Protein AF-A0A7C1B8Q5-F1 (afdb_monomer_lite)

Secondary structure (DSSP, 8-state):
---------------------GGGG--BTTSSSPP-SSS-B-HHHHHHHTTSS-HHHHTTSHHHHTTGGGGS-TTSTT--TT---SSSTT-S-HHHHHHTT--TTSSS--HHHHHHHHGGGS-S-GGGTB-TTS-B--SSSHHHH------HHHHHB-S---HHHHHHHHHTT-HHHHHHHHTTSB-TTS-B-SSPPP--B-S--HHHHHHHH--B--TT----TT-TTTHHHHHHTSS--HHHHHHSS--BTTT-HHHHTT--HHHHB--TBTTB--B---SSS-S-TTTBSTTB--HHHHHSTT-GGGPPPP--TTS-GGGGGTB-HHHHH-S-BSS--EEEEE-TT-TTS--S--EEETTEEETTS-EETTEEE--TT-BPPEEEEE-SS--B-TTSPBPPS----TTSTT-EEEEEE--EEEEEE----TTS--SS---TTTTTT--S---BPPHHHHHHHHHTSTTSBS-TTS---B-TTS--HHHHHHHHHHHHHH-TT-EEEEEE--EE--S-PPPTTTSTTSSHHHHHSTT-HHHHSEEEEE--TTS-EEEEHHHHTT--HHHHHHHHHIIIIIHHHHHHHHHHHHHHHHHHHHHH--B---PPTT----EE-S-HHHHHHHHHHHHHHHHHHHHHHHHHH--HHHHHHHHSSHHHHHHHHHHHHHHHHHHHHHHHHHHTTTT---TTHHHHHHTGGGSSS--S-----SS-HHHHHHHHHHHHHHHHHHHHHHHHHH-SS--HHHHHHHHHHHHHHHHHHHHHHHIIIIIBTT-THHHHTSEE-HHHHHHH-TT----B--

Sequence (810 aa):
IGVIITSGLSKEEGETAAHIDITDYLLGMDGINPPSEDNPFSTKMTCTSSGCHNYEQIICAYHFQQGRSHYLPKNHPCYDENDWGMYSKWCALPNKFVSAGIDPSGETFDDYKYTKSCGICHPGAGPMELDLNGERHTEGGFADNNVVEASCMMCHQQFGYDHLARNKNIVAGRFKIANAAGMGFYDGDGNYTGTHTPFAIGPPTDSNCNNCHGGERYDQLTIVKETKNAYGFDVLFKKPKCDIYKRGFFWCYECDVHFKGGLKCIDCHSAFRGHQIAKGGITDCTQHESLDYAGFLNCSECHSNNNTFGAPVYDHDKFPSDHLEKISCQTCHIPYIEFAAFDYMDWSIGENKVGGAVVWKGGKMKPDEYALGGFSFQDIEGFKPTYAWFNGKSRMDEDGRPYLPGPCDRTDPGAKIMPFNTPVVAWWDVGYEEDSGDSVKITEENRTTTYYHGKPIPTEDIVSAANTIPNFTSDENGNGMFDIGDITDEKMSALTEKIREKYPHAVLREIPIYFSLSHNVSPAEEALGNSCTDCHAPGSHFFFGKTRVRIGEGADAFIPMYANLNYGLSEVNLHAIRETFVKPFFLWLTLIIIGASLIHFIAFGRKKVYVAEGERPTVIRHGGFQRFIHLLNIISFVMLTITGFSRMFAPNFFADWVFGGMDTMSNWHYIFGAVFTVSIVITFIMWVKDSTFKKEDWKWLKSLGGYLWKTDDIPSHKFNAGQKIYFWLTVIFGLIMIITGITMALMDNPWQFIHSTHAIVASVFVAMVLGHLYLSLIANEKTIRAIFIGTVYKSWAEKFHSLWRYEEKI

Foldseek 3Di:
DDDDPPPDDDPDDPPPPPFDFCVVVFFFPVLPDHADLVGATDPQSSCVVSVVDHQLLQCLALLNQQQLLCLEDPPRPSRDVFWQGCQALQALCQLQCLLLQARSHLPPGDLLSCQLPPVLQGQFHHSQAAHSHRDGPDDDPLHPSQGARGQPCLFFWPDQFDSQLLNLCSNVSVRSNSSSSRQVCAGSVGHGPRDGDDTGTHGGFQVSVCSNQPADDPPDDDPDVPPLPPDVVVVCPPDPHNNCVQFFDYFYLVLFPCSVLVDGPCNQQPCPGSNHRADALWLGGGGGPVSHVPSGDDPCNCQDPPVPSVHHNDPLPLFPPVQVQAAPPQCQQPQWFQAKTWAAAESAQGQPFAPDAWEQFALFIDPPFGGDSRIGIDDNNTDGFQKAWDQSDFDADPVRHGFFADGDASPDPNIHTFTWDWHKYKHKALFADPPPPDPDTGAPVCLAPGRHNGHTDRSVQLLVLQVVQPQQADDPPSPRRGDSVDDGSVSSVSSVVSSCVVRVRMDIHIYTGTTTDDHSGHPPVSTPSPAPCCQQAVCRCNFQNWDQRGTHPDDRDTDTSCVNNVHDPLLSVLSNCCRVPVLVCLVVLVVVLVVVLVVLCVVPNAPDFDFDVPFDQFFFLDDPVLLVLVVLLVVLLVLLLVLLNCVSVVPQVVCCVPQVGNVSSVVSNLVSLVSNLVSLVVNCVVCVVVLDDDPLLVQCVVCVVCSVHHDADRAAESDHNVRSVLNVLCSVLNVLLNVLVVQVVPDPDRRSSSVSSNSNSSSVNVSSVSNVCSCQPTRYPPNVCCNPVRTGTPSSCCRRHVPYDTDTRD

Radius of gyration: 37.29 Å; chains: 1; bounding box: 92×59×116 Å

Structure (mmCIF, N/CA/C/O backbone):
data_AF-A0A7C1B8Q5-F1
#
_entry.id   AF-A0A7C1B8Q5-F1
#
loop_
_atom_site.group_PDB
_atom_site.id
_atom_site.type_symbol
_atom_site.label_atom_id
_atom_site.label_alt_id
_atom_site.label_comp_id
_atom_site.label_asym_id
_atom_site.label_entity_id
_atom_site.label_seq_id
_atom_site.pdbx_PDB_ins_code
_atom_site.Cartn_x
_atom_site.Cartn_y
_atom_site.Cartn_z
_atom_site.occupancy
_atom_site.B_iso_or_equiv
_atom_site.auth_seq_id
_atom_site.auth_comp_id
_atom_site.auth_asym_id
_atom_site.auth_atom_id
_atom_site.pdbx_PDB_model_num
ATOM 1 N N . ILE A 1 1 ? -29.854 28.096 -22.302 1.00 33.22 1 ILE A N 1
ATOM 2 C CA . ILE A 1 1 ? -28.829 29.024 -22.839 1.00 33.22 1 ILE A CA 1
ATOM 3 C C . ILE A 1 1 ? -27.551 28.728 -22.075 1.00 33.22 1 ILE A C 1
ATOM 5 O O . ILE A 1 1 ? -27.533 28.926 -20.871 1.00 33.22 1 ILE A O 1
ATOM 9 N N . GLY A 1 2 ? -26.574 28.126 -22.747 1.00 24.58 2 GLY A N 1
ATOM 10 C CA . GLY A 1 2 ? -25.363 27.555 -22.153 1.00 24.58 2 GLY A CA 1
ATOM 11 C C . GLY A 1 2 ? -24.797 26.514 -23.112 1.00 24.58 2 GLY A C 1
ATOM 12 O O . GLY A 1 2 ? -25.050 25.327 -22.960 1.00 24.58 2 GLY A O 1
ATOM 13 N N . VAL A 1 3 ? -24.179 27.007 -24.184 1.00 23.03 3 VAL A N 1
ATOM 14 C CA . VAL A 1 3 ? -23.614 26.245 -25.302 1.00 23.03 3 VAL A CA 1
ATOM 15 C C . VAL A 1 3 ? -22.312 25.595 -24.834 1.00 23.03 3 VAL A C 1
ATOM 17 O O . VAL A 1 3 ? -21.351 26.303 -24.551 1.00 23.03 3 VAL A O 1
ATOM 20 N N . ILE A 1 4 ? -22.282 24.263 -24.750 1.00 25.50 4 ILE A N 1
ATOM 21 C CA . ILE A 1 4 ? -21.037 23.491 -24.691 1.00 25.50 4 ILE A CA 1
ATOM 22 C C . ILE A 1 4 ? -20.581 23.319 -26.137 1.00 25.50 4 ILE A C 1
ATOM 24 O O . ILE A 1 4 ? -21.262 22.692 -26.947 1.00 25.50 4 ILE A O 1
ATOM 28 N N . ILE A 1 5 ? -19.449 23.937 -26.459 1.00 24.47 5 ILE A N 1
ATOM 29 C CA . ILE A 1 5 ? -18.760 23.791 -27.736 1.00 24.47 5 ILE A CA 1
ATOM 30 C C . ILE A 1 5 ? -18.140 22.392 -27.741 1.00 24.47 5 ILE A C 1
ATOM 32 O O . ILE A 1 5 ? -17.035 22.180 -27.256 1.00 24.47 5 ILE A O 1
ATOM 36 N N . THR A 1 6 ? -18.879 21.418 -28.266 1.00 24.19 6 THR A N 1
ATOM 37 C CA . THR A 1 6 ? -18.307 20.179 -28.789 1.00 24.19 6 THR A CA 1
ATOM 38 C C . THR A 1 6 ? -17.631 20.529 -30.113 1.00 24.19 6 THR A C 1
ATOM 40 O O . THR A 1 6 ? -18.279 20.550 -31.160 1.00 24.19 6 THR A O 1
ATOM 43 N N . SER A 1 7 ? -16.346 20.882 -30.073 1.00 26.22 7 SER A N 1
ATOM 44 C CA . SER A 1 7 ? -15.525 20.941 -31.281 1.00 26.22 7 SER A CA 1
ATOM 45 C C . SER A 1 7 ? -15.367 19.517 -31.800 1.00 26.22 7 SER A C 1
ATOM 47 O O . SER A 1 7 ? -14.692 18.689 -31.187 1.00 26.22 7 SER A O 1
ATOM 49 N N . GLY A 1 8 ? -16.079 19.235 -32.887 1.00 28.80 8 GLY A N 1
ATOM 50 C CA . GLY A 1 8 ? -16.062 17.958 -33.568 1.00 28.80 8 GLY A CA 1
ATOM 51 C C . GLY A 1 8 ? -14.672 17.598 -34.071 1.00 28.80 8 GLY A C 1
ATOM 52 O O . GLY A 1 8 ? -14.029 18.378 -34.766 1.00 28.80 8 GLY A O 1
ATOM 53 N N . LEU A 1 9 ? -14.276 16.370 -33.764 1.00 25.95 9 LEU A N 1
ATOM 54 C CA . LEU A 1 9 ? -13.603 15.500 -34.712 1.00 25.95 9 LEU A CA 1
ATOM 55 C C . LEU A 1 9 ? -14.466 14.241 -34.791 1.00 25.95 9 LEU A C 1
ATOM 57 O O . LEU A 1 9 ? -14.907 13.696 -33.776 1.00 25.95 9 LEU A O 1
ATOM 61 N N . SER A 1 10 ? -14.853 13.921 -36.015 1.00 25.45 10 SER A N 1
ATOM 62 C CA . SER A 1 10 ? -15.883 12.968 -36.394 1.00 25.45 10 SER A CA 1
ATOM 63 C C . SER A 1 10 ? -15.584 11.551 -35.907 1.00 25.45 10 SER A C 1
ATOM 65 O O . SER A 1 10 ? -14.468 11.051 -35.986 1.00 25.45 10 SER A O 1
ATOM 67 N N . LYS A 1 11 ? -16.652 10.877 -35.469 1.00 29.06 11 LYS A N 1
ATOM 68 C CA . LYS A 1 11 ? -16.798 9.416 -35.490 1.00 29.06 11 LYS A CA 1
ATOM 69 C C . LYS A 1 11 ? -16.952 8.937 -36.943 1.00 29.06 11 LYS A C 1
ATOM 71 O O . LYS A 1 11 ? -17.995 8.397 -37.300 1.00 29.06 11 LYS A O 1
ATOM 76 N N . GLU A 1 12 ? -15.955 9.170 -37.785 1.00 26.98 12 GLU A N 1
ATOM 77 C CA . GLU A 1 12 ? -15.894 8.555 -39.111 1.00 26.98 12 GLU A CA 1
ATOM 78 C C . GLU A 1 12 ? -14.620 7.716 -39.218 1.00 26.98 12 GLU A C 1
ATOM 80 O O . GLU A 1 12 ? -13.537 8.170 -38.870 1.00 26.98 12 GLU A O 1
ATOM 85 N N . GLU A 1 13 ? -14.831 6.471 -39.653 1.00 30.67 13 GLU A N 1
ATOM 86 C CA . GLU A 1 13 ? -13.837 5.481 -40.083 1.00 30.67 13 GLU A CA 1
ATOM 87 C C . GLU A 1 13 ? -13.089 4.714 -38.984 1.00 30.67 13 GLU A C 1
ATOM 89 O O . GLU A 1 13 ? -11.871 4.721 -38.849 1.00 30.67 13 GLU A O 1
ATOM 94 N N . GLY A 1 14 ? -13.857 3.873 -38.287 1.00 28.84 14 GLY A N 1
ATOM 95 C CA . GLY A 1 14 ? -13.406 2.506 -38.036 1.00 28.84 14 GLY A CA 1
ATOM 96 C C . GLY A 1 14 ? -13.442 1.699 -39.338 1.00 28.84 14 GLY A C 1
ATOM 97 O O . GLY A 1 14 ? -14.304 0.840 -39.499 1.00 28.84 14 GLY A O 1
ATOM 98 N N . GLU A 1 15 ? -12.545 1.990 -40.280 1.00 30.81 15 GLU A N 1
ATOM 99 C CA . GLU A 1 15 ? -12.187 1.005 -41.294 1.00 30.81 15 GLU A CA 1
ATOM 100 C C . GLU A 1 15 ? -11.266 -0.010 -40.620 1.00 30.81 15 GLU A C 1
ATOM 102 O O . GLU A 1 15 ? -10.136 0.285 -40.232 1.00 30.81 15 GLU A O 1
ATOM 107 N N . THR A 1 16 ? -11.753 -1.239 -40.459 1.00 34.72 16 THR A N 1
ATOM 108 C CA . THR A 1 16 ? -10.867 -2.398 -40.395 1.00 34.72 16 THR A CA 1
ATOM 109 C C . THR A 1 16 ? -10.030 -2.374 -41.669 1.00 34.72 16 THR A C 1
ATOM 111 O O . THR A 1 16 ? -10.516 -2.803 -42.717 1.00 34.72 16 THR A O 1
ATOM 114 N N . ALA A 1 17 ? -8.813 -1.828 -41.598 1.00 36.72 17 ALA A N 1
ATOM 115 C CA . ALA A 1 17 ? -7.852 -1.922 -42.683 1.00 36.72 17 ALA A CA 1
ATOM 116 C C . ALA A 1 17 ? -7.771 -3.399 -43.081 1.00 36.72 17 ALA A C 1
ATOM 118 O O . ALA A 1 17 ? -7.445 -4.259 -42.255 1.00 36.72 17 ALA A O 1
ATOM 119 N N . ALA A 1 18 ? -8.168 -3.707 -44.317 1.00 36.97 18 ALA A N 1
ATOM 120 C CA . ALA A 1 18 ? -7.991 -5.035 -44.874 1.00 36.97 18 ALA A CA 1
ATOM 121 C C . ALA A 1 18 ? -6.526 -5.440 -44.657 1.00 36.97 18 ALA A C 1
ATOM 123 O O . ALA A 1 18 ? -5.630 -4.629 -44.887 1.00 36.97 18 ALA A O 1
ATOM 124 N N . HIS A 1 19 ? -6.274 -6.662 -44.180 1.00 47.06 19 HIS A N 1
ATOM 125 C CA . HIS A 1 19 ? -4.920 -7.211 -44.164 1.00 47.06 19 HIS A CA 1
ATOM 126 C C . HIS A 1 19 ? -4.373 -7.163 -45.594 1.00 47.06 19 HIS A C 1
ATOM 128 O O . HIS A 1 19 ? -4.768 -7.964 -46.439 1.00 47.06 19 HIS A O 1
ATOM 134 N N . ILE A 1 20 ? -3.501 -6.193 -45.867 1.00 51.34 20 ILE A N 1
ATOM 135 C CA . ILE A 1 20 ? -2.676 -6.188 -47.066 1.00 51.34 20 ILE A CA 1
ATOM 136 C C . ILE A 1 20 ? -1.555 -7.175 -46.768 1.00 51.34 20 ILE A C 1
ATOM 138 O O . ILE A 1 20 ? -0.732 -6.941 -45.882 1.00 51.34 20 ILE A O 1
ATOM 142 N N . ASP A 1 21 ? -1.556 -8.301 -47.472 1.00 59.56 21 ASP A N 1
ATOM 143 C CA . ASP A 1 21 ? -0.439 -9.232 -47.428 1.00 59.56 21 ASP A CA 1
ATOM 144 C C . ASP A 1 21 ? 0.738 -8.610 -48.194 1.00 59.56 21 ASP A C 1
ATOM 146 O O . ASP A 1 21 ? 0.839 -8.712 -49.414 1.00 59.56 21 ASP A O 1
ATOM 150 N N . ILE A 1 22 ? 1.587 -7.864 -47.480 1.00 65.25 22 ILE A N 1
ATOM 151 C CA . ILE A 1 22 ? 2.772 -7.215 -48.061 1.00 65.25 22 ILE A CA 1
ATOM 152 C C . ILE A 1 22 ? 3.968 -8.167 -48.185 1.00 65.25 22 ILE A C 1
ATOM 154 O O . ILE A 1 22 ? 5.056 -7.710 -48.529 1.00 65.25 22 ILE A O 1
ATOM 158 N N . THR A 1 23 ? 3.806 -9.466 -47.896 1.00 64.19 23 THR A N 1
ATOM 159 C CA . THR A 1 23 ? 4.893 -10.455 -48.031 1.00 64.19 23 THR A CA 1
ATOM 160 C C . THR A 1 23 ? 5.490 -10.456 -49.442 1.00 64.19 23 THR A C 1
ATOM 162 O O . THR A 1 23 ? 6.707 -10.548 -49.582 1.00 64.19 23 THR A O 1
ATOM 165 N N . ASP A 1 24 ? 4.663 -10.220 -50.464 1.00 65.94 24 ASP A N 1
ATOM 166 C CA . ASP A 1 24 ? 5.078 -10.112 -51.870 1.00 65.94 24 ASP A CA 1
ATOM 167 C C . ASP A 1 24 ? 5.574 -8.706 -52.280 1.00 65.94 24 ASP A C 1
ATOM 169 O O . ASP A 1 24 ? 6.038 -8.510 -53.404 1.00 65.94 24 ASP A O 1
ATOM 173 N N . TYR A 1 25 ? 5.489 -7.716 -51.385 1.00 76.44 25 TYR A N 1
ATOM 174 C CA . TYR A 1 25 ? 5.739 -6.292 -51.663 1.00 76.44 25 TYR A CA 1
ATOM 175 C C . TYR A 1 25 ? 6.827 -5.679 -50.774 1.00 76.44 25 TYR A C 1
ATOM 177 O O . TYR A 1 25 ? 6.888 -4.458 -50.609 1.00 76.44 25 TYR A O 1
ATOM 185 N N . LEU A 1 26 ? 7.692 -6.508 -50.185 1.00 85.75 26 LEU A N 1
ATOM 186 C CA . LEU A 1 26 ? 8.854 -6.019 -49.452 1.00 85.75 26 LEU A CA 1
ATOM 187 C C . LEU A 1 26 ? 9.780 -5.258 -50.401 1.00 85.75 26 LEU A C 1
ATOM 189 O O . LEU A 1 26 ? 10.101 -5.741 -51.486 1.00 85.75 26 LEU A O 1
ATOM 193 N N . LEU A 1 27 ? 10.242 -4.091 -49.965 1.00 87.56 27 LEU A N 1
ATOM 194 C CA . LEU A 1 27 ? 11.157 -3.245 -50.716 1.00 87.56 27 LEU A CA 1
ATOM 195 C C . LEU A 1 27 ? 12.477 -3.107 -49.967 1.00 87.56 27 LEU A C 1
ATOM 197 O O . LEU A 1 27 ? 12.526 -2.993 -48.736 1.00 87.56 27 LEU A O 1
ATOM 201 N N . GLY A 1 28 ? 13.563 -3.112 -50.731 1.00 86.75 28 GLY A N 1
ATOM 202 C CA . GLY A 1 28 ? 14.847 -2.682 -50.217 1.00 86.75 28 GLY A CA 1
ATOM 203 C C . GLY A 1 28 ? 14.938 -1.158 -50.100 1.00 86.75 28 GLY A C 1
ATOM 204 O O . GLY A 1 28 ? 13.993 -0.418 -50.380 1.00 86.75 28 GLY A O 1
ATOM 205 N N . MET A 1 29 ? 16.101 -0.685 -49.673 1.00 85.81 29 MET A N 1
ATOM 206 C CA . MET A 1 29 ? 16.425 0.734 -49.485 1.00 85.81 29 MET A CA 1
ATOM 207 C C . MET A 1 29 ? 16.238 1.598 -50.743 1.00 85.81 29 MET A C 1
ATOM 209 O O . MET A 1 29 ? 16.007 2.798 -50.619 1.00 85.81 29 MET A O 1
ATOM 213 N N . ASP A 1 30 ? 16.317 1.021 -51.945 1.00 84.81 30 ASP A N 1
ATOM 214 C CA . ASP A 1 30 ? 16.041 1.738 -53.199 1.00 84.81 30 ASP A CA 1
ATOM 215 C C . ASP A 1 30 ? 14.546 2.027 -53.442 1.00 84.81 30 ASP A C 1
ATOM 217 O O . ASP A 1 30 ? 14.209 2.840 -54.302 1.00 84.81 30 ASP A O 1
ATOM 221 N N . GLY A 1 31 ? 13.655 1.371 -52.690 1.00 84.00 31 GLY A N 1
ATOM 222 C CA . GLY A 1 31 ? 12.203 1.486 -52.799 1.00 84.00 31 GLY A CA 1
ATOM 223 C C . GLY A 1 31 ? 11.600 0.997 -54.112 1.00 84.00 31 GLY A C 1
ATOM 224 O O . GLY A 1 31 ? 10.441 1.298 -54.389 1.00 84.00 31 GLY A O 1
ATOM 225 N N . ILE A 1 32 ? 12.364 0.271 -54.926 1.00 84.44 32 ILE A N 1
ATOM 226 C CA . ILE A 1 32 ? 11.923 -0.216 -56.239 1.00 84.44 32 ILE A CA 1
ATOM 227 C C . ILE A 1 32 ? 12.047 -1.733 -56.305 1.00 84.44 32 ILE A C 1
ATOM 229 O O . ILE A 1 32 ? 11.140 -2.402 -56.799 1.00 84.44 32 ILE A O 1
ATOM 233 N N . ASN A 1 33 ? 13.163 -2.278 -55.821 1.00 87.06 33 ASN A N 1
ATOM 234 C CA . ASN A 1 33 ? 13.464 -3.696 -55.934 1.00 87.06 33 ASN A CA 1
ATOM 235 C C . ASN A 1 33 ? 13.234 -4.429 -54.603 1.00 87.06 33 ASN A C 1
ATOM 237 O O . ASN A 1 33 ? 13.355 -3.827 -53.529 1.00 87.06 33 ASN A O 1
ATOM 241 N N . PRO A 1 34 ? 12.957 -5.745 -54.650 1.00 87.25 34 PRO A N 1
ATOM 242 C CA . PRO A 1 34 ? 12.913 -6.576 -53.454 1.00 87.25 34 PRO A CA 1
ATOM 243 C C . PRO A 1 34 ? 14.237 -6.558 -52.667 1.00 87.25 34 PRO A C 1
ATOM 245 O O . PRO A 1 34 ? 15.300 -6.306 -53.253 1.00 87.25 34 PRO A O 1
ATOM 248 N N . PRO A 1 35 ? 14.205 -6.870 -51.356 1.00 88.44 35 PRO A N 1
ATOM 249 C CA . PRO A 1 35 ? 15.405 -6.956 -50.539 1.00 88.44 35 PRO A CA 1
ATOM 250 C C . PRO A 1 35 ? 16.414 -7.974 -51.084 1.00 88.44 35 PRO A C 1
ATOM 252 O O . PRO A 1 35 ? 16.072 -9.121 -51.371 1.00 88.44 35 PRO A O 1
ATOM 255 N N . SER A 1 36 ? 17.675 -7.567 -51.180 1.00 88.44 36 SER A N 1
ATOM 256 C CA . SER A 1 36 ? 18.810 -8.403 -51.592 1.00 88.44 36 SER A CA 1
ATOM 257 C C . SER A 1 36 ? 20.066 -8.042 -50.793 1.00 88.44 36 SER A C 1
ATOM 259 O O . SER A 1 36 ? 20.033 -7.104 -49.998 1.00 88.44 36 SER A O 1
ATOM 261 N N . GLU A 1 37 ? 21.166 -8.772 -50.995 1.00 89.19 37 GLU A N 1
ATOM 262 C CA . GLU A 1 37 ? 22.438 -8.544 -50.290 1.00 89.19 37 GLU A CA 1
ATOM 263 C C . GLU A 1 37 ? 22.914 -7.083 -50.378 1.00 89.19 37 GLU A C 1
ATOM 265 O O . GLU A 1 37 ? 23.249 -6.483 -49.355 1.00 89.19 37 GLU A O 1
ATOM 270 N N . ASP A 1 38 ? 22.847 -6.495 -51.577 1.00 87.69 38 ASP A N 1
ATOM 271 C CA . ASP A 1 38 ? 23.258 -5.111 -51.852 1.00 87.69 38 ASP A CA 1
ATOM 272 C C . ASP A 1 38 ? 22.131 -4.081 -51.631 1.00 87.69 38 ASP A C 1
ATOM 274 O O . ASP A 1 38 ? 22.380 -2.873 -51.567 1.00 87.69 38 ASP A O 1
ATOM 278 N N . ASN A 1 39 ? 20.885 -4.545 -51.483 1.00 88.25 39 ASN A N 1
ATOM 279 C CA . ASN A 1 39 ? 19.698 -3.716 -51.262 1.00 88.25 39 ASN A CA 1
ATOM 280 C C . ASN A 1 39 ? 18.915 -4.211 -50.031 1.00 88.25 39 ASN A C 1
ATOM 282 O O . ASN A 1 39 ? 17.877 -4.856 -50.193 1.00 88.25 39 ASN A O 1
ATOM 286 N N . PRO A 1 40 ? 19.393 -3.946 -48.798 1.00 89.12 40 PRO A N 1
ATOM 287 C CA . PRO A 1 40 ? 18.751 -4.437 -47.581 1.00 89.12 40 PRO A CA 1
ATOM 288 C C . PRO A 1 40 ? 17.310 -3.940 -47.444 1.00 89.12 40 PRO A C 1
ATOM 290 O O . PRO A 1 40 ? 16.976 -2.868 -47.943 1.00 89.12 40 PRO A O 1
ATOM 293 N N . PHE A 1 41 ? 16.477 -4.688 -46.719 1.00 89.94 41 PHE A N 1
ATOM 294 C CA . PHE A 1 41 ? 15.089 -4.314 -46.429 1.00 89.94 41 PHE A CA 1
ATOM 295 C C . PHE A 1 41 ? 14.977 -2.918 -45.788 1.00 89.94 41 PHE A C 1
ATOM 297 O O . PHE A 1 41 ? 15.685 -2.625 -44.823 1.00 89.94 41 PHE A O 1
ATOM 304 N N . SER A 1 42 ? 14.048 -2.097 -46.292 1.00 89.06 42 SER A N 1
ATOM 305 C CA . SER A 1 42 ? 13.676 -0.805 -45.701 1.00 89.06 42 SER A CA 1
ATOM 306 C C . SER A 1 42 ? 12.218 -0.828 -45.257 1.00 89.06 42 SER A C 1
ATOM 308 O O . SER A 1 42 ? 11.303 -1.019 -46.067 1.00 89.06 42 SER A O 1
ATOM 310 N N . THR A 1 43 ? 11.993 -0.577 -43.968 1.00 88.19 43 THR A N 1
ATOM 311 C CA . THR A 1 43 ? 10.646 -0.404 -43.422 1.00 88.19 43 THR A CA 1
ATOM 312 C C . THR A 1 43 ? 10.011 0.848 -44.007 1.00 88.19 43 THR A C 1
ATOM 314 O O . THR A 1 43 ? 8.845 0.818 -44.401 1.00 88.19 43 THR A O 1
ATOM 317 N N . LYS A 1 44 ? 10.780 1.940 -44.105 1.00 87.50 44 LYS A N 1
ATOM 318 C CA . LYS A 1 44 ? 10.297 3.216 -44.635 1.00 87.50 44 LYS A CA 1
ATOM 319 C C . LYS A 1 44 ? 9.746 3.053 -46.043 1.00 87.50 44 LYS A C 1
ATOM 321 O O . LYS A 1 44 ? 8.601 3.435 -46.297 1.00 87.50 44 LYS A O 1
ATOM 326 N N . MET A 1 45 ? 10.527 2.454 -46.941 1.00 87.62 45 MET A N 1
ATOM 327 C CA . MET A 1 45 ? 10.111 2.290 -48.333 1.00 87.62 45 MET A CA 1
ATOM 328 C C . MET A 1 45 ? 8.971 1.283 -48.459 1.00 87.62 45 MET A C 1
ATOM 330 O O . MET A 1 45 ? 7.981 1.577 -49.130 1.00 87.62 45 MET A O 1
ATOM 334 N N . THR A 1 46 ? 9.062 0.145 -47.765 1.00 85.25 46 THR A N 1
ATOM 335 C CA . THR A 1 46 ? 8.037 -0.906 -47.815 1.00 85.25 46 THR A CA 1
ATOM 336 C C . THR A 1 46 ? 6.687 -0.393 -47.325 1.00 85.25 46 THR A C 1
ATOM 338 O O . THR A 1 46 ? 5.700 -0.467 -48.053 1.00 85.25 46 THR A O 1
ATOM 341 N N . CYS A 1 47 ? 6.621 0.161 -46.113 1.00 80.69 47 CYS A N 1
ATOM 342 C CA . CYS A 1 47 ? 5.357 0.543 -45.483 1.00 80.69 47 CYS A CA 1
ATOM 343 C C . CYS A 1 47 ? 4.734 1.802 -46.102 1.00 80.69 47 CYS A C 1
ATOM 345 O O . CYS A 1 47 ? 3.509 1.921 -46.123 1.00 80.69 47 CYS A O 1
ATOM 347 N N . THR A 1 48 ? 5.552 2.716 -46.635 1.00 80.12 48 THR A N 1
ATOM 348 C CA . THR A 1 48 ? 5.049 3.912 -47.330 1.00 80.12 48 THR A CA 1
ATOM 349 C C . THR A 1 48 ? 4.515 3.564 -48.719 1.00 80.12 48 THR A C 1
ATOM 351 O O . THR A 1 48 ? 3.434 4.015 -49.090 1.00 80.12 48 THR A O 1
ATOM 354 N N . SER A 1 49 ? 5.234 2.736 -49.485 1.00 72.62 49 SER A N 1
ATOM 355 C CA . SER A 1 49 ? 4.889 2.442 -50.886 1.00 72.62 49 SER A CA 1
ATOM 356 C C . SER A 1 49 ? 3.746 1.436 -51.033 1.00 72.62 49 SER A C 1
ATOM 358 O O . SER A 1 49 ? 2.994 1.502 -52.001 1.00 72.62 49 SER A O 1
ATOM 360 N N . SER A 1 50 ? 3.584 0.524 -50.069 1.00 65.25 50 SER A N 1
ATOM 361 C CA . SER A 1 50 ? 2.473 -0.443 -50.030 1.00 65.25 50 SER A CA 1
ATOM 362 C C . SER A 1 50 ? 1.148 0.157 -49.543 1.00 65.25 50 SER A C 1
ATOM 364 O O . SER A 1 50 ? 0.116 -0.508 -49.602 1.00 65.25 50 SER A O 1
ATOM 366 N N . GLY A 1 51 ? 1.155 1.411 -49.073 1.00 65.31 51 GLY A N 1
ATOM 367 C CA . GLY A 1 51 ? -0.048 2.105 -48.616 1.00 65.31 51 GLY A CA 1
ATOM 368 C C . GLY A 1 51 ? -0.599 1.616 -47.274 1.00 65.31 51 GLY A C 1
ATOM 369 O O . GLY A 1 51 ? -1.752 1.905 -46.973 1.00 65.31 51 GLY A O 1
ATOM 370 N N . CYS A 1 52 ? 0.188 0.900 -46.458 1.00 67.88 52 CYS A N 1
ATOM 371 C CA . CYS A 1 52 ? -0.266 0.423 -45.146 1.00 67.88 52 CYS A CA 1
ATOM 372 C C . CYS A 1 52 ? -0.630 1.578 -44.197 1.00 67.88 52 CYS A C 1
ATOM 374 O O . CYS A 1 52 ? -1.691 1.555 -43.580 1.00 67.88 52 CYS A O 1
ATOM 376 N N . HIS A 1 53 ? 0.254 2.572 -44.062 1.00 76.00 53 HIS A N 1
ATOM 377 C CA . HIS A 1 53 ? 0.085 3.768 -43.220 1.00 76.00 53 HIS A CA 1
ATOM 378 C C . HIS A 1 53 ? 1.281 4.722 -43.399 1.00 76.00 53 HIS A C 1
ATOM 380 O O . HIS A 1 53 ? 2.371 4.296 -43.785 1.00 76.00 53 HIS A O 1
ATOM 386 N N . ASN A 1 54 ? 1.105 6.009 -43.085 1.00 81.50 54 ASN A N 1
ATOM 387 C CA . ASN A 1 54 ? 2.138 7.038 -43.246 1.00 81.50 54 ASN A CA 1
ATOM 388 C C . ASN A 1 54 ? 3.310 6.841 -42.258 1.00 81.50 54 ASN A C 1
ATOM 390 O O . ASN A 1 54 ? 3.160 7.111 -41.068 1.00 81.50 54 ASN A O 1
ATOM 394 N N . TYR A 1 55 ? 4.478 6.412 -42.759 1.00 85.56 55 TYR A N 1
ATOM 395 C CA . TYR A 1 55 ? 5.686 6.174 -41.953 1.00 85.56 55 TYR A CA 1
ATOM 396 C C . TYR A 1 55 ? 6.092 7.395 -41.118 1.00 85.56 55 TYR A C 1
ATOM 398 O O . TYR A 1 55 ? 6.361 7.258 -39.927 1.00 85.56 55 TYR A O 1
ATOM 406 N N . GLU A 1 56 ? 6.052 8.592 -41.708 1.00 83.62 56 GLU A N 1
ATOM 407 C CA . GLU A 1 56 ? 6.453 9.834 -41.034 1.00 83.62 56 GLU A CA 1
ATOM 408 C C . GLU A 1 56 ? 5.532 10.168 -39.852 1.00 83.62 56 GLU A C 1
ATOM 410 O O . GLU A 1 56 ? 5.981 10.723 -38.858 1.00 83.62 56 GLU A O 1
ATOM 415 N N . GLN A 1 57 ? 4.251 9.783 -39.905 1.00 82.38 57 GLN A N 1
ATOM 416 C CA . GLN A 1 57 ? 3.344 9.943 -38.760 1.00 82.38 57 GLN A CA 1
ATOM 417 C C . GLN A 1 57 ? 3.610 8.920 -37.652 1.00 82.38 57 GLN A C 1
ATOM 419 O O . GLN A 1 57 ? 3.451 9.236 -36.476 1.00 82.38 57 GLN A O 1
ATOM 424 N N . ILE A 1 58 ? 4.008 7.700 -38.013 1.00 84.62 58 ILE A N 1
ATOM 425 C CA . ILE A 1 58 ? 4.241 6.608 -37.057 1.00 84.62 58 ILE A CA 1
ATOM 426 C C . ILE A 1 58 ? 5.456 6.892 -36.197 1.00 84.62 58 ILE A C 1
ATOM 428 O O . ILE A 1 58 ? 5.404 6.743 -34.978 1.00 84.62 58 ILE A O 1
ATOM 432 N N . ILE A 1 59 ? 6.546 7.323 -36.829 1.00 86.50 59 ILE A N 1
ATOM 433 C CA . ILE A 1 59 ? 7.790 7.593 -36.116 1.00 86.50 59 ILE A CA 1
ATOM 434 C C . ILE A 1 59 ? 7.678 8.794 -35.179 1.00 86.50 59 ILE A C 1
ATOM 436 O O . ILE A 1 59 ? 8.557 8.960 -34.343 1.00 86.50 59 ILE A O 1
ATOM 440 N N . CYS A 1 60 ? 6.625 9.615 -35.279 1.00 83.75 60 CYS A N 1
ATOM 441 C CA . CYS A 1 60 ? 6.345 10.670 -34.306 1.00 83.75 60 CYS A CA 1
ATOM 442 C C . CYS A 1 60 ? 5.804 10.130 -32.975 1.00 83.75 60 CYS A C 1
ATOM 444 O O . CYS A 1 60 ? 5.747 10.879 -32.003 1.00 83.75 60 CYS A O 1
ATOM 446 N N . ALA A 1 61 ? 5.392 8.859 -32.899 1.00 81.62 61 ALA A N 1
ATOM 447 C CA . ALA A 1 61 ? 4.944 8.301 -31.635 1.00 81.62 61 ALA A CA 1
ATOM 448 C C . ALA A 1 61 ? 6.086 8.161 -30.628 1.00 81.62 61 ALA A C 1
ATOM 450 O O . ALA A 1 61 ? 7.241 7.904 -30.975 1.00 81.62 61 ALA A O 1
ATOM 451 N N . TYR A 1 62 ? 5.730 8.237 -29.351 1.00 78.62 62 TYR A N 1
ATOM 452 C CA . TYR A 1 62 ? 6.663 8.197 -28.243 1.00 78.62 62 TYR A CA 1
ATOM 453 C C . TYR A 1 62 ? 7.576 6.967 -28.276 1.00 78.62 62 TYR A C 1
ATOM 455 O O . TYR A 1 62 ? 8.762 7.078 -28.005 1.00 78.62 62 TYR A O 1
ATOM 463 N N . HIS A 1 63 ? 7.069 5.773 -28.601 1.00 80.94 63 HIS A N 1
ATOM 464 C CA . HIS A 1 63 ? 7.909 4.567 -28.578 1.00 80.94 63 HIS A CA 1
ATOM 465 C C . HIS A 1 63 ? 9.078 4.643 -29.579 1.00 80.94 63 HIS A C 1
ATOM 467 O O . HIS A 1 63 ? 10.082 3.951 -29.393 1.00 80.94 63 HIS A O 1
ATOM 473 N N . PHE A 1 64 ? 8.977 5.524 -30.580 1.00 84.88 64 PHE A N 1
ATOM 474 C CA . PHE A 1 64 ? 10.018 5.836 -31.556 1.00 84.88 64 PHE A CA 1
ATOM 475 C C . PHE A 1 64 ? 10.810 7.102 -31.180 1.00 84.88 64 PHE A C 1
ATOM 477 O O . PHE A 1 64 ? 12.035 7.056 -31.179 1.00 84.88 64 PHE A O 1
ATOM 484 N N . GLN A 1 65 ? 10.145 8.205 -30.807 1.00 81.62 65 GLN A N 1
ATOM 485 C CA . GLN A 1 65 ? 10.805 9.476 -30.444 1.00 81.62 65 GLN A CA 1
ATOM 486 C C . GLN A 1 65 ? 11.465 9.455 -29.067 1.00 81.62 65 GLN A C 1
ATOM 488 O O . GLN A 1 65 ? 12.537 10.013 -28.858 1.00 81.62 65 GLN A O 1
ATOM 493 N N . GLN A 1 66 ? 10.796 8.832 -28.108 1.00 75.81 66 GLN A N 1
ATOM 494 C CA . GLN A 1 66 ? 11.228 8.636 -26.733 1.00 75.81 66 GLN A CA 1
ATOM 495 C C . GLN A 1 66 ? 11.599 9.947 -26.002 1.00 75.81 66 GLN A C 1
ATOM 497 O O . GLN A 1 66 ? 12.463 9.955 -25.122 1.00 75.81 66 GLN A O 1
ATOM 502 N N . GLY A 1 67 ? 10.933 11.057 -26.342 1.00 76.31 67 GLY A N 1
ATOM 503 C CA . GLY A 1 67 ? 11.204 12.410 -25.829 1.00 76.31 67 GLY A CA 1
ATOM 504 C C . GLY A 1 67 ? 12.059 13.297 -26.746 1.00 76.31 67 GLY A C 1
ATOM 505 O O . GLY A 1 67 ? 12.197 14.490 -26.483 1.00 76.31 67 GLY A O 1
ATOM 506 N N . ARG A 1 68 ? 12.607 12.758 -27.847 1.00 78.94 68 ARG A N 1
ATOM 507 C CA . ARG A 1 68 ? 13.420 13.512 -28.824 1.00 78.94 68 ARG A CA 1
ATOM 508 C C . ARG A 1 68 ? 12.651 14.642 -29.512 1.00 78.94 68 ARG A C 1
ATOM 510 O O . ARG A 1 68 ? 13.230 15.682 -29.814 1.00 78.94 68 ARG A O 1
ATOM 517 N N . SER A 1 69 ? 11.358 14.443 -29.724 1.00 79.38 69 SER A N 1
ATOM 518 C CA . SER A 1 69 ? 10.382 15.399 -30.267 1.00 79.38 69 SER A CA 1
ATOM 519 C C . SER A 1 69 ? 10.475 16.805 -29.662 1.00 79.38 69 SER A C 1
ATOM 521 O O . SER A 1 69 ? 10.303 17.780 -30.390 1.00 79.38 69 SER A O 1
ATOM 523 N N . HIS A 1 70 ? 10.816 16.934 -28.375 1.00 77.25 70 HIS A N 1
ATOM 524 C CA . HIS A 1 70 ? 10.965 18.226 -27.698 1.00 77.25 70 HIS A CA 1
ATOM 525 C C . HIS A 1 70 ? 12.123 19.082 -28.245 1.00 77.25 70 HIS A C 1
ATOM 527 O O . HIS A 1 70 ? 12.062 20.312 -28.193 1.00 77.25 70 HIS A O 1
ATOM 533 N N . TYR A 1 71 ? 13.178 18.447 -28.763 1.00 77.69 71 TYR A N 1
ATOM 534 C CA . TYR A 1 71 ? 14.356 19.128 -29.315 1.00 77.69 71 TYR A CA 1
ATOM 535 C C . TYR A 1 71 ? 14.232 19.424 -30.807 1.00 77.69 71 TYR A C 1
ATOM 537 O O . TYR A 1 71 ? 15.046 20.169 -31.349 1.00 77.69 71 TYR A O 1
ATOM 545 N N . LEU A 1 72 ? 13.218 18.864 -31.468 1.00 80.62 72 LEU A N 1
ATOM 546 C CA . LEU A 1 72 ? 12.982 19.129 -32.878 1.00 80.62 72 LEU A CA 1
ATOM 547 C C . LEU A 1 72 ? 12.566 20.596 -33.085 1.00 80.62 72 LEU A C 1
ATOM 549 O O . LEU A 1 72 ? 11.993 21.225 -32.188 1.00 80.62 72 LEU A O 1
ATOM 553 N N . PRO A 1 73 ? 12.806 21.166 -34.277 1.00 84.75 73 PRO A N 1
ATOM 554 C CA . PRO A 1 73 ? 12.292 22.487 -34.617 1.00 84.75 73 PRO A CA 1
ATOM 555 C C . PRO A 1 73 ? 10.776 22.572 -34.385 1.00 84.75 73 PRO A C 1
ATOM 557 O O . PRO A 1 73 ? 10.046 21.657 -34.751 1.00 84.75 73 PRO A O 1
ATOM 560 N N . LYS A 1 74 ? 10.265 23.685 -33.834 1.00 86.12 74 LYS A N 1
ATOM 561 C CA . LYS A 1 74 ? 8.826 23.839 -33.502 1.00 86.12 74 LYS A CA 1
ATOM 562 C C . LYS A 1 74 ? 7.865 23.620 -34.678 1.00 86.12 74 LYS A C 1
ATOM 564 O O . LYS A 1 74 ? 6.678 23.394 -34.480 1.00 86.12 74 LYS A O 1
ATOM 569 N N . ASN A 1 75 ? 8.357 23.769 -35.903 1.00 86.00 75 ASN A N 1
ATOM 570 C CA . ASN A 1 75 ? 7.621 23.553 -37.147 1.00 86.00 75 ASN A CA 1
ATOM 571 C C . ASN A 1 75 ? 7.709 22.108 -37.672 1.00 86.00 75 ASN A C 1
ATOM 573 O O . ASN A 1 75 ? 7.104 21.809 -38.700 1.00 86.00 75 ASN A O 1
ATOM 577 N N . HIS A 1 76 ? 8.470 21.233 -37.015 1.00 85.44 76 HIS A N 1
ATOM 578 C CA . HIS A 1 76 ? 8.604 19.830 -37.376 1.00 85.44 76 HIS A CA 1
ATOM 579 C C . HIS A 1 76 ? 7.311 19.062 -37.033 1.00 85.44 76 HIS A C 1
ATOM 581 O O . HIS A 1 76 ? 6.747 19.279 -35.961 1.00 85.44 76 HIS A O 1
ATOM 587 N N . PRO A 1 77 ? 6.827 18.139 -37.889 1.00 80.31 77 PRO A N 1
ATOM 588 C CA . PRO A 1 77 ? 5.563 17.423 -37.668 1.00 80.31 77 PRO A CA 1
ATOM 589 C C . PRO A 1 77 ? 5.545 16.547 -36.408 1.00 80.31 77 PRO A C 1
ATOM 591 O O . PRO A 1 77 ? 4.482 16.342 -35.833 1.00 80.31 77 PRO A O 1
ATOM 594 N N . CYS A 1 78 ? 6.708 16.052 -35.976 1.00 81.44 78 CYS A N 1
ATOM 595 C CA . CYS A 1 78 ? 6.852 15.305 -34.723 1.00 81.44 78 CYS A CA 1
ATOM 596 C C . CYS A 1 78 ? 7.160 16.184 -33.500 1.00 81.44 78 CYS A C 1
ATOM 598 O O . CYS A 1 78 ? 7.439 15.626 -32.445 1.00 81.44 78 CYS A O 1
ATOM 600 N N . TYR A 1 79 ? 7.199 17.518 -33.624 1.00 84.19 79 TYR A N 1
ATOM 601 C CA . TYR A 1 79 ? 7.452 18.379 -32.469 1.00 84.19 79 TYR A CA 1
ATOM 602 C C . TYR A 1 79 ? 6.303 18.280 -31.469 1.00 84.19 79 TYR A C 1
ATOM 604 O O . TYR A 1 79 ? 5.143 18.504 -31.818 1.00 84.19 79 TYR A O 1
ATOM 612 N N . ASP A 1 80 ? 6.646 18.007 -30.217 1.00 76.88 80 ASP A N 1
ATOM 613 C CA . ASP A 1 80 ? 5.713 18.055 -29.104 1.00 76.88 80 ASP A CA 1
ATOM 614 C C . ASP A 1 80 ? 6.431 18.656 -27.893 1.00 76.88 80 ASP A C 1
ATOM 616 O O . ASP A 1 80 ? 7.356 18.076 -27.324 1.00 76.88 80 ASP A O 1
ATOM 620 N N . GLU A 1 81 ? 6.017 19.866 -27.510 1.00 71.88 81 GLU A N 1
ATOM 621 C CA . GLU A 1 81 ? 6.571 20.564 -26.346 1.00 71.88 81 GLU A CA 1
ATOM 622 C C . GLU A 1 81 ? 6.288 19.821 -25.035 1.00 71.88 81 GLU A C 1
ATOM 624 O O . GLU A 1 81 ? 7.023 19.989 -24.059 1.00 71.88 81 GLU A O 1
ATOM 629 N N . ASN A 1 82 ? 5.263 18.969 -25.052 1.00 63.44 82 ASN A N 1
ATOM 630 C CA . ASN A 1 82 ? 4.807 18.155 -23.947 1.00 63.44 82 ASN A CA 1
ATOM 631 C C . ASN A 1 82 ? 5.256 16.699 -24.090 1.00 63.44 82 ASN A C 1
ATOM 633 O O . ASN A 1 82 ? 4.737 15.870 -23.370 1.00 63.44 82 ASN A O 1
ATOM 637 N N . ASP A 1 83 ? 6.174 16.322 -24.979 1.00 66.31 83 ASP A N 1
ATOM 638 C CA . ASP A 1 83 ? 6.690 14.949 -24.984 1.00 66.31 83 ASP A CA 1
ATOM 639 C C . ASP A 1 83 ? 7.926 14.855 -24.078 1.00 66.31 83 ASP A C 1
ATOM 641 O O . ASP A 1 83 ? 9.032 15.290 -24.408 1.00 66.31 83 ASP A O 1
ATOM 645 N N . TRP A 1 84 ? 7.708 14.337 -22.869 1.00 67.25 84 TRP A N 1
ATOM 646 C CA . TRP A 1 84 ? 8.751 14.077 -21.880 1.00 67.25 84 TRP A CA 1
ATOM 647 C C . TRP A 1 84 ? 9.163 12.619 -21.963 1.00 67.25 84 TRP A C 1
ATOM 649 O O . TRP A 1 84 ? 8.338 11.736 -21.751 1.00 67.25 84 TRP A O 1
ATOM 659 N N . GLY A 1 85 ? 10.441 12.354 -22.213 1.00 64.25 85 GLY A N 1
ATOM 660 C CA . GLY A 1 85 ? 10.908 10.990 -22.409 1.00 64.25 85 GLY A CA 1
ATOM 661 C C . GLY A 1 85 ? 12.315 10.728 -21.911 1.00 64.25 85 GLY A C 1
ATOM 662 O O . GLY A 1 85 ? 12.958 11.577 -21.293 1.00 64.25 85 GLY A O 1
ATOM 663 N N . MET A 1 86 ? 12.787 9.514 -22.193 1.00 66.94 86 MET A N 1
ATOM 664 C CA . MET A 1 86 ? 14.120 9.053 -21.812 1.00 66.94 86 MET A CA 1
ATOM 665 C C . MET A 1 86 ? 15.244 9.904 -22.434 1.00 66.94 86 MET A C 1
ATOM 667 O O . MET A 1 86 ? 16.314 9.990 -21.835 1.00 66.94 86 MET A O 1
ATOM 671 N N . TYR A 1 87 ? 14.991 10.578 -23.566 1.00 68.44 87 TYR A N 1
ATOM 672 C CA . TYR A 1 87 ? 15.922 11.511 -24.225 1.00 68.44 87 TYR A CA 1
ATOM 673 C C . TYR A 1 87 ? 15.522 12.948 -23.956 1.00 68.44 87 TYR A C 1
ATOM 675 O O . TYR A 1 87 ? 14.869 13.578 -24.782 1.00 68.44 87 TYR A O 1
ATOM 683 N N . SER A 1 88 ? 15.863 13.449 -22.772 1.00 63.97 88 SER A N 1
ATOM 684 C CA . SER A 1 88 ? 15.799 14.873 -22.443 1.00 63.97 88 SER A CA 1
ATOM 685 C C . SER A 1 88 ? 16.302 15.131 -21.023 1.00 63.97 88 SER A C 1
ATOM 687 O O . SER A 1 88 ? 16.472 14.208 -20.218 1.00 63.97 88 SER A O 1
ATOM 689 N N . LYS A 1 89 ? 16.373 16.417 -20.654 1.00 64.88 89 LYS A N 1
ATOM 690 C CA . LYS A 1 89 ? 16.448 16.864 -19.251 1.00 64.88 89 LYS A CA 1
ATOM 691 C C . LYS A 1 89 ? 15.314 16.333 -18.345 1.00 64.88 89 LYS A C 1
ATOM 693 O O . LYS A 1 89 ? 15.380 16.523 -17.135 1.00 64.88 89 LYS A O 1
ATOM 698 N N . TRP A 1 90 ? 14.284 15.696 -18.914 1.00 66.25 90 TRP A N 1
ATOM 699 C CA . TRP A 1 90 ? 13.136 15.100 -18.224 1.00 66.25 90 TRP A CA 1
ATOM 700 C C . TRP A 1 90 ? 13.272 13.587 -17.977 1.00 66.25 90 TRP A C 1
ATOM 702 O O . TRP A 1 90 ? 12.317 12.933 -17.561 1.00 66.25 90 TRP A O 1
ATOM 712 N N . CYS A 1 91 ? 14.440 12.994 -18.228 1.00 72.06 91 CYS A N 1
ATOM 713 C CA . CYS A 1 91 ? 14.699 11.617 -17.823 1.00 72.06 91 CYS A CA 1
ATOM 714 C C . CYS A 1 91 ? 14.717 11.530 -16.286 1.00 72.06 91 CYS A C 1
ATOM 716 O O . CYS A 1 91 ? 15.543 12.187 -15.659 1.00 72.06 91 CYS A O 1
ATOM 718 N N . ALA A 1 92 ? 13.849 10.706 -15.678 1.00 69.19 92 ALA A N 1
ATOM 719 C CA . ALA A 1 92 ? 13.805 10.462 -14.225 1.00 69.19 92 ALA A CA 1
ATOM 720 C C . ALA A 1 92 ? 14.956 9.555 -13.724 1.00 69.19 92 ALA A C 1
ATOM 722 O O . ALA A 1 92 ? 15.129 9.393 -12.523 1.00 69.19 92 ALA A O 1
ATOM 723 N N . LEU A 1 93 ? 15.775 8.987 -14.619 1.00 74.62 93 LEU A N 1
ATOM 724 C CA . LEU A 1 93 ? 16.954 8.174 -14.282 1.00 74.62 93 LEU A CA 1
ATOM 725 C C . LEU A 1 93 ? 18.157 8.516 -15.194 1.00 74.62 93 LEU A C 1
ATOM 727 O O . LEU A 1 93 ? 18.678 7.636 -15.882 1.00 74.62 93 LEU A O 1
ATOM 731 N N . PRO A 1 94 ? 18.637 9.777 -15.221 1.00 69.56 94 PRO A N 1
ATOM 732 C CA . PRO A 1 94 ? 19.695 10.212 -16.139 1.00 69.56 94 PRO A CA 1
ATOM 733 C C . PRO A 1 94 ? 21.022 9.506 -15.852 1.00 69.56 94 PRO A C 1
ATOM 735 O O . PRO A 1 94 ? 21.818 9.273 -16.755 1.00 69.56 94 PRO A O 1
ATOM 738 N N . ASN A 1 95 ? 21.227 9.091 -14.602 1.00 72.88 95 ASN A N 1
ATOM 739 C CA . ASN A 1 95 ? 22.433 8.414 -14.132 1.00 72.88 95 ASN A CA 1
ATOM 740 C C . ASN A 1 95 ? 22.668 7.084 -14.857 1.00 72.88 95 ASN A C 1
ATOM 742 O O . ASN A 1 95 ? 23.813 6.676 -15.010 1.00 72.88 95 ASN A O 1
ATOM 746 N N . LYS A 1 96 ? 21.601 6.455 -15.367 1.00 73.12 96 LYS A N 1
ATOM 747 C CA . LYS A 1 96 ? 21.684 5.271 -16.225 1.00 73.12 96 LYS A CA 1
ATOM 748 C C . LYS A 1 96 ? 22.341 5.572 -17.576 1.00 73.12 96 LYS A C 1
ATOM 750 O O . LYS A 1 96 ? 23.128 4.799 -18.100 1.00 73.12 96 LYS A O 1
ATOM 755 N N . PHE A 1 97 ? 22.020 6.718 -18.166 1.00 72.38 97 PHE A N 1
ATOM 756 C CA . PHE A 1 97 ? 22.646 7.136 -19.418 1.00 72.38 97 PHE A CA 1
ATOM 757 C C . PHE A 1 97 ? 24.091 7.547 -19.171 1.00 72.38 97 PHE A C 1
ATOM 759 O O . PHE A 1 97 ? 24.986 7.133 -19.906 1.00 72.38 97 PHE A O 1
ATOM 766 N N . VAL A 1 98 ? 24.341 8.258 -18.072 1.00 72.62 98 VAL A N 1
ATOM 767 C CA . VAL A 1 98 ? 25.696 8.659 -17.688 1.00 72.62 98 VAL A CA 1
ATOM 768 C C . VAL A 1 98 ? 26.576 7.447 -17.378 1.00 72.62 98 VAL A C 1
ATOM 770 O O . VAL A 1 98 ? 27.744 7.451 -17.775 1.00 72.62 98 VAL A O 1
ATOM 773 N N . SER A 1 99 ? 26.029 6.379 -16.783 1.00 68.44 99 SER A N 1
ATOM 774 C CA . SER A 1 99 ? 26.726 5.100 -16.557 1.00 68.44 99 SER A CA 1
ATOM 775 C C . SER A 1 99 ? 27.060 4.347 -17.859 1.00 68.44 99 SER A C 1
ATOM 777 O O . SER A 1 99 ? 28.035 3.595 -17.919 1.00 68.44 99 SER A O 1
ATOM 779 N N . ALA A 1 100 ? 26.303 4.598 -18.931 1.00 67.31 100 ALA A N 1
ATOM 780 C CA . ALA A 1 100 ? 26.614 4.179 -20.300 1.00 67.31 100 ALA A CA 1
ATOM 781 C C . ALA A 1 100 ? 27.500 5.194 -21.063 1.00 67.31 100 ALA A C 1
ATOM 783 O O . ALA A 1 100 ? 27.895 4.950 -22.205 1.00 67.31 100 ALA A O 1
ATOM 784 N N . GLY A 1 101 ? 27.849 6.322 -20.433 1.00 70.00 101 GLY A N 1
ATOM 785 C CA . GLY A 1 101 ? 28.653 7.406 -20.997 1.00 70.00 101 GLY A CA 1
ATOM 786 C C . GLY A 1 101 ? 27.899 8.297 -21.990 1.00 70.00 101 GLY A C 1
ATOM 787 O O . GLY A 1 101 ? 28.523 8.858 -22.885 1.00 70.00 101 GLY A O 1
ATOM 788 N N . ILE A 1 102 ? 26.579 8.384 -21.875 1.00 73.31 102 ILE A N 1
ATOM 789 C CA . ILE A 1 102 ? 25.695 9.185 -22.726 1.00 73.31 102 ILE A CA 1
ATOM 790 C C . ILE A 1 102 ? 25.183 10.371 -21.900 1.00 73.31 102 ILE A C 1
ATOM 792 O O . ILE A 1 102 ? 24.746 10.181 -20.766 1.00 73.31 102 ILE A O 1
ATOM 796 N N . ASP A 1 103 ? 25.214 11.580 -22.463 1.00 74.00 103 ASP A N 1
ATOM 797 C CA . ASP A 1 103 ? 24.612 12.770 -21.852 1.00 74.00 103 ASP A CA 1
ATOM 798 C C . ASP A 1 103 ? 23.122 12.873 -22.229 1.00 74.00 103 ASP A C 1
ATOM 800 O O . ASP A 1 103 ? 22.817 13.208 -23.372 1.00 74.00 103 ASP A O 1
ATOM 804 N N . PRO A 1 104 ? 22.175 12.630 -21.305 1.00 65.81 104 PRO A N 1
ATOM 805 C CA . PRO A 1 104 ? 20.747 12.658 -21.613 1.00 65.81 104 PRO A CA 1
ATOM 806 C C . PRO A 1 104 ? 20.176 14.077 -21.799 1.00 65.81 104 PRO A C 1
ATOM 808 O O . PRO A 1 104 ? 19.013 14.205 -22.180 1.00 65.81 104 PRO A O 1
ATOM 811 N N . SER A 1 105 ? 20.947 15.144 -21.539 1.00 64.81 105 SER A N 1
ATOM 812 C CA . SER A 1 105 ? 20.480 16.538 -21.635 1.00 64.81 105 SER A CA 1
ATOM 813 C C . SER A 1 105 ? 20.206 17.005 -23.070 1.00 64.81 105 SER A C 1
ATOM 815 O O . SER A 1 105 ? 19.485 17.986 -23.269 1.00 64.81 105 SER A O 1
ATOM 817 N N . GLY A 1 106 ? 20.749 16.293 -24.061 1.00 65.31 106 GLY A N 1
ATOM 818 C CA . GLY A 1 106 ? 20.598 16.594 -25.482 1.00 65.31 106 GLY A CA 1
ATOM 819 C C . GLY A 1 106 ? 21.675 17.520 -26.057 1.00 65.31 106 GLY A C 1
ATOM 820 O O . GLY A 1 106 ? 21.824 17.550 -27.273 1.00 65.31 106 GLY A O 1
ATOM 821 N N . GLU A 1 107 ? 22.449 18.236 -25.233 1.00 66.00 107 GLU A N 1
ATOM 822 C CA . GLU A 1 107 ? 23.427 19.231 -25.713 1.00 66.00 107 GLU A CA 1
ATOM 823 C C . GLU A 1 107 ? 24.705 18.596 -26.279 1.00 66.00 107 GLU A C 1
ATOM 825 O O . GLU A 1 107 ? 25.259 19.087 -27.262 1.00 66.00 107 GLU A O 1
ATOM 830 N N . THR A 1 108 ? 25.156 17.485 -25.687 1.00 68.75 108 THR A N 1
ATOM 831 C CA . THR A 1 108 ? 26.335 16.720 -26.137 1.00 68.75 108 THR A CA 1
ATOM 832 C C . THR A 1 108 ? 25.998 15.264 -26.470 1.00 68.75 108 THR A C 1
ATOM 834 O O . THR A 1 108 ? 26.837 14.369 -26.365 1.00 68.75 108 THR A O 1
ATOM 837 N N . PHE A 1 109 ? 24.744 15.015 -26.860 1.00 74.19 109 PHE A N 1
ATOM 838 C CA . PHE A 1 109 ? 24.228 13.669 -27.094 1.00 74.19 109 PHE A CA 1
ATOM 839 C C . PHE A 1 109 ? 24.949 12.979 -28.262 1.00 74.19 109 PHE A C 1
ATOM 841 O O . PHE A 1 109 ? 24.913 13.446 -29.399 1.00 74.19 109 PHE A O 1
ATOM 848 N N . ASP A 1 110 ? 25.586 11.843 -27.977 1.00 79.06 110 ASP A N 1
ATOM 849 C CA . ASP A 1 110 ? 26.222 10.988 -28.979 1.00 79.06 110 ASP A CA 1
ATOM 850 C C . ASP A 1 110 ? 25.214 9.938 -29.467 1.00 79.06 110 ASP A C 1
ATOM 852 O O . ASP A 1 110 ? 25.051 8.873 -28.855 1.00 79.06 110 ASP A O 1
ATOM 856 N N . ASP A 1 111 ? 24.539 10.244 -30.581 1.00 80.06 111 ASP A N 1
ATOM 857 C CA . ASP A 1 111 ? 23.554 9.356 -31.206 1.00 80.06 111 ASP A CA 1
ATOM 858 C C . ASP A 1 111 ? 24.163 7.967 -31.517 1.00 80.06 111 ASP A C 1
ATOM 860 O O . ASP A 1 111 ? 23.477 6.945 -31.386 1.00 80.06 111 ASP A O 1
ATOM 864 N N . TYR A 1 112 ? 25.466 7.886 -31.845 1.00 80.88 112 TYR A N 1
ATOM 865 C CA . TYR A 1 112 ? 26.182 6.634 -32.148 1.00 80.88 112 TYR A CA 1
ATOM 866 C C . TYR A 1 112 ? 26.356 5.742 -30.945 1.00 80.88 112 TYR A C 1
ATOM 868 O O . TYR A 1 112 ? 25.958 4.568 -30.964 1.00 80.88 112 TYR A O 1
ATOM 876 N N . LYS A 1 113 ? 26.907 6.301 -29.876 1.00 79.06 113 LYS A N 1
ATOM 877 C CA . LYS A 1 113 ? 27.050 5.596 -28.606 1.00 79.06 113 LYS A CA 1
ATOM 878 C C . LYS A 1 113 ? 25.690 5.166 -28.070 1.00 79.06 113 LYS A C 1
ATOM 880 O O . LYS A 1 113 ? 25.553 4.036 -27.590 1.00 79.06 113 LYS A O 1
ATOM 885 N N . TYR A 1 114 ? 24.682 6.020 -28.228 1.00 80.06 114 TYR A N 1
ATOM 886 C CA . TYR A 1 114 ? 23.306 5.719 -27.881 1.00 80.06 114 TYR A CA 1
ATOM 887 C C . TYR A 1 114 ? 22.739 4.534 -28.672 1.00 80.06 114 TYR A C 1
ATOM 889 O O . TYR A 1 114 ? 22.309 3.545 -28.077 1.00 80.06 114 TYR A O 1
ATOM 897 N N . THR A 1 115 ? 22.782 4.581 -30.003 1.00 82.69 115 THR A N 1
ATOM 898 C CA . THR A 1 115 ? 22.213 3.530 -30.859 1.00 82.69 115 THR A CA 1
ATOM 899 C C . THR A 1 115 ? 22.864 2.182 -30.566 1.00 82.69 115 THR A C 1
ATOM 901 O O . THR A 1 115 ? 22.183 1.162 -30.471 1.00 82.69 115 THR A O 1
ATOM 904 N N . LYS A 1 116 ? 24.179 2.173 -30.334 1.00 79.44 116 LYS A N 1
ATOM 905 C CA . LYS A 1 116 ? 24.936 0.957 -30.036 1.00 79.44 116 LYS A CA 1
ATOM 906 C C . LYS A 1 116 ? 24.640 0.380 -28.643 1.00 79.44 116 LYS A C 1
ATOM 908 O O . LYS A 1 116 ? 24.623 -0.840 -28.493 1.00 79.44 116 LYS A O 1
ATOM 913 N N . SER A 1 117 ? 24.402 1.236 -27.644 1.00 72.94 117 SER A N 1
ATOM 914 C CA . SER A 1 117 ? 24.195 0.825 -26.242 1.00 72.94 117 SER A CA 1
ATOM 915 C C . SER A 1 117 ? 22.727 0.544 -25.916 1.00 72.94 117 SER A C 1
ATOM 917 O O . SER A 1 117 ? 22.403 -0.436 -25.253 1.00 72.94 117 SER A O 1
ATOM 919 N N . CYS A 1 118 ? 21.821 1.388 -26.403 1.00 75.81 118 CYS A N 1
ATOM 920 C CA . CYS A 1 118 ? 20.407 1.362 -26.049 1.00 75.81 118 CYS A CA 1
ATOM 921 C C . CYS A 1 118 ? 19.513 0.861 -27.195 1.00 75.81 118 CYS A C 1
ATOM 923 O O . CYS A 1 118 ? 18.438 0.324 -26.925 1.00 75.81 118 CYS A O 1
ATOM 925 N N . GLY A 1 119 ? 19.940 0.960 -28.462 1.00 79.19 119 GLY A N 1
ATOM 926 C CA . GLY A 1 119 ? 19.123 0.603 -29.638 1.00 79.19 119 GLY A CA 1
ATOM 927 C C . GLY A 1 119 ? 18.657 -0.860 -29.685 1.00 79.19 119 GLY A C 1
ATOM 928 O O . GLY A 1 119 ? 17.648 -1.183 -30.314 1.00 79.19 119 GLY A O 1
ATOM 929 N N . ILE A 1 120 ? 19.321 -1.747 -28.937 1.00 78.12 120 ILE A N 1
ATOM 930 C CA . ILE A 1 120 ? 18.907 -3.145 -28.727 1.00 78.12 120 ILE A CA 1
ATOM 931 C C . ILE A 1 120 ? 17.569 -3.293 -27.980 1.00 78.12 120 ILE A C 1
ATOM 933 O O . ILE A 1 120 ? 16.948 -4.353 -28.030 1.00 78.12 120 ILE A O 1
ATOM 937 N N . CYS A 1 121 ? 17.142 -2.244 -27.273 1.00 75.19 121 CYS A N 1
ATOM 938 C CA . CYS A 1 121 ? 15.941 -2.203 -26.444 1.00 75.19 121 CYS A CA 1
ATOM 939 C C . CYS A 1 121 ? 14.856 -1.271 -27.001 1.00 75.19 121 CYS A C 1
ATOM 941 O O . CYS A 1 121 ? 13.870 -1.009 -26.298 1.00 75.19 121 CYS A O 1
ATOM 943 N N . HIS A 1 122 ? 15.057 -0.752 -28.217 1.00 81.81 122 HIS A N 1
ATOM 944 C CA . HIS A 1 122 ? 14.225 0.270 -28.840 1.00 81.81 122 HIS A CA 1
ATOM 945 C C . HIS A 1 122 ? 13.865 -0.099 -30.290 1.00 81.81 122 HIS A C 1
ATOM 947 O O . HIS A 1 122 ? 14.663 -0.730 -30.992 1.00 81.81 122 HIS A O 1
ATOM 953 N N . PRO A 1 123 ? 12.666 0.292 -30.764 1.00 85.50 123 PRO A N 1
ATOM 954 C CA . PRO A 1 123 ? 12.137 -0.153 -32.050 1.00 85.50 123 PRO A CA 1
ATOM 955 C C . PRO A 1 123 ? 12.830 0.442 -33.280 1.00 85.50 123 PRO A C 1
ATOM 957 O O . PRO A 1 123 ? 12.530 -0.004 -34.378 1.00 85.50 123 PRO A O 1
ATOM 960 N N . GLY A 1 124 ? 13.765 1.381 -33.136 1.00 87.88 124 GLY A N 1
ATOM 961 C CA . GLY A 1 124 ? 14.324 2.171 -34.245 1.00 87.88 124 GLY A CA 1
ATOM 962 C C . GLY A 1 124 ? 13.659 3.548 -34.356 1.00 87.88 124 GLY A C 1
ATOM 963 O O . GLY A 1 124 ? 12.799 3.869 -33.535 1.00 87.88 124 GLY A O 1
ATOM 964 N N . ALA A 1 125 ? 14.055 4.336 -35.358 1.00 88.69 125 ALA A N 1
ATOM 965 C CA . ALA A 1 125 ? 13.676 5.743 -35.548 1.00 88.69 125 ALA A CA 1
ATOM 966 C C . ALA A 1 125 ? 14.131 6.684 -34.405 1.00 88.69 125 ALA A C 1
ATOM 968 O O . ALA A 1 125 ? 15.043 6.350 -33.644 1.00 88.69 125 ALA A O 1
ATOM 969 N N . GLY A 1 126 ? 13.563 7.896 -34.330 1.00 86.88 126 GLY A N 1
ATOM 970 C CA . GLY A 1 126 ? 13.944 8.920 -33.348 1.00 86.88 126 GLY A CA 1
ATOM 971 C C . GLY A 1 126 ? 15.457 9.196 -33.377 1.00 86.88 126 GLY A C 1
ATOM 972 O O . GLY A 1 126 ? 15.987 9.397 -34.468 1.00 86.88 126 GLY A O 1
ATOM 973 N N . PRO A 1 127 ? 16.177 9.143 -32.239 1.00 81.69 127 PRO A N 1
ATOM 974 C CA . PRO A 1 127 ? 17.631 9.374 -32.190 1.00 81.69 127 PRO A CA 1
ATOM 975 C C . PRO A 1 127 ? 18.483 8.322 -32.932 1.00 81.69 127 PRO A C 1
ATOM 977 O O . PRO A 1 127 ? 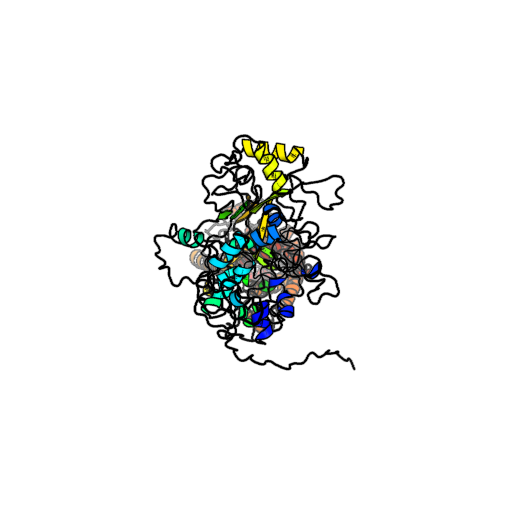19.690 8.484 -33.054 1.00 81.69 127 PRO A O 1
ATOM 980 N N . MET A 1 128 ? 17.892 7.223 -33.422 1.00 87.31 128 MET A N 1
ATOM 981 C CA . MET A 1 128 ? 18.600 6.224 -34.245 1.00 87.31 128 MET A CA 1
ATOM 982 C C . MET A 1 128 ? 18.476 6.491 -35.753 1.00 87.31 128 MET A C 1
ATOM 984 O O . MET A 1 128 ? 19.068 5.764 -36.556 1.00 87.31 128 MET A O 1
ATOM 988 N N . GLU A 1 129 ? 17.671 7.486 -36.143 1.00 85.12 129 GLU A N 1
ATOM 989 C CA . GLU A 1 129 ? 17.408 7.847 -37.541 1.00 85.12 129 GLU A CA 1
ATOM 990 C C . GLU A 1 129 ? 17.574 9.347 -37.823 1.00 85.12 129 GLU A C 1
ATOM 992 O O . G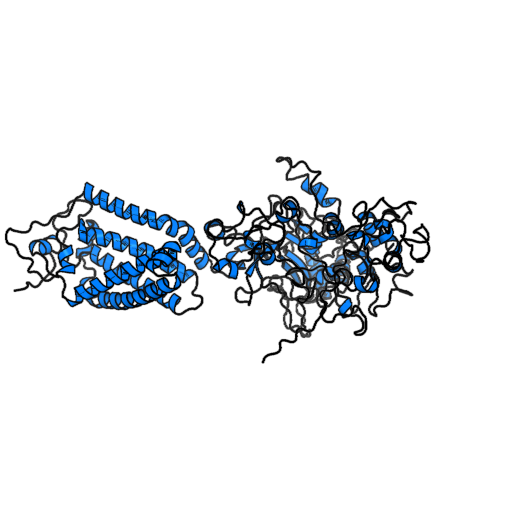LU A 1 129 ? 18.047 9.692 -38.908 1.00 85.12 129 GLU A O 1
ATOM 997 N N . LEU A 1 130 ? 17.219 10.215 -36.870 1.00 81.56 130 LEU A N 1
ATOM 998 C CA . LEU A 1 130 ? 17.169 11.670 -37.015 1.00 81.56 130 LEU A CA 1
ATOM 999 C C . LEU A 1 130 ? 18.147 12.380 -36.068 1.00 81.56 130 LEU A C 1
ATOM 1001 O O . LEU A 1 130 ? 18.205 12.089 -34.870 1.00 81.56 130 LEU A O 1
ATOM 1005 N N . ASP A 1 131 ? 18.832 13.393 -36.593 1.00 79.25 131 ASP A N 1
ATOM 1006 C CA . ASP A 1 131 ? 19.688 14.295 -35.827 1.00 79.25 131 ASP A CA 1
ATOM 1007 C C . ASP A 1 131 ? 18.877 15.325 -35.002 1.00 79.25 131 ASP A C 1
ATOM 1009 O O . ASP A 1 131 ? 17.648 15.254 -34.890 1.00 79.25 131 ASP A O 1
ATOM 1013 N N . LEU A 1 132 ? 19.564 16.276 -34.356 1.00 76.19 132 LEU A N 1
ATOM 1014 C CA . LEU A 1 132 ? 18.926 17.318 -33.534 1.00 76.19 132 LEU A CA 1
ATOM 1015 C C . LEU A 1 132 ? 18.061 18.292 -34.352 1.00 76.19 132 LEU A C 1
ATOM 1017 O O . LEU A 1 132 ? 17.164 18.923 -33.799 1.00 76.19 132 LEU A O 1
ATOM 1021 N N . ASN A 1 133 ? 18.302 18.408 -35.657 1.00 77.69 133 ASN A N 1
ATOM 1022 C CA . ASN A 1 133 ? 17.541 19.269 -36.559 1.00 77.69 133 ASN A CA 1
ATOM 1023 C C . ASN A 1 133 ? 16.314 18.552 -37.147 1.00 77.69 133 ASN A C 1
ATOM 1025 O O . ASN A 1 133 ? 15.519 19.176 -37.853 1.00 77.69 133 ASN A O 1
ATOM 1029 N N . GLY A 1 134 ? 16.138 17.260 -36.844 1.00 77.56 134 GLY A N 1
ATOM 1030 C CA . GLY A 1 134 ? 15.122 16.414 -37.464 1.00 77.56 134 GLY A CA 1
ATOM 1031 C C . GLY A 1 134 ? 15.497 15.978 -38.878 1.00 77.56 134 GLY A C 1
ATOM 1032 O O . GLY A 1 134 ? 14.639 15.496 -39.616 1.00 77.56 134 GLY A O 1
ATOM 1033 N N . GLU A 1 135 ? 16.759 16.143 -39.274 1.00 79.69 135 GLU A N 1
ATOM 1034 C CA . GLU A 1 135 ? 17.266 15.649 -40.544 1.00 79.69 135 GLU A CA 1
ATOM 1035 C C . GLU A 1 135 ? 17.748 14.210 -40.364 1.00 79.69 135 GLU A C 1
ATOM 1037 O O . GLU A 1 135 ? 18.346 13.843 -39.350 1.00 79.69 135 GLU A O 1
ATOM 1042 N N . ARG A 1 136 ? 17.477 13.354 -41.353 1.00 80.81 136 ARG A N 1
ATOM 1043 C CA . ARG A 1 136 ? 18.043 12.002 -41.351 1.00 80.81 136 ARG A CA 1
ATOM 1044 C C . ARG A 1 136 ? 19.562 12.126 -41.409 1.00 80.81 136 ARG A C 1
ATOM 1046 O O . ARG A 1 136 ? 20.073 12.963 -42.144 1.00 80.81 136 ARG A O 1
ATOM 1053 N N . HIS A 1 137 ? 20.294 11.274 -40.704 1.00 77.56 137 HIS A N 1
ATOM 1054 C CA . HIS A 1 137 ? 21.753 11.269 -40.825 1.00 77.56 137 HIS A CA 1
ATOM 1055 C C . HIS A 1 137 ? 22.156 10.964 -42.288 1.00 77.56 137 HIS A C 1
ATOM 1057 O O . HIS A 1 137 ? 21.884 9.862 -42.774 1.00 77.56 137 HIS A O 1
ATOM 1063 N N . THR A 1 138 ? 22.729 11.948 -43.005 1.00 59.16 138 THR A N 1
ATOM 1064 C CA . THR A 1 138 ? 23.026 11.833 -44.452 1.00 59.16 138 THR A CA 1
ATOM 1065 C C . THR A 1 138 ? 24.479 12.086 -44.874 1.00 59.16 138 THR A C 1
ATOM 1067 O O . THR A 1 138 ? 24.876 11.515 -45.889 1.00 59.16 138 THR A O 1
ATOM 1070 N N . GLU A 1 139 ? 25.283 12.888 -44.152 1.00 45.22 139 GLU A N 1
ATOM 1071 C CA . GLU A 1 139 ? 26.716 13.111 -44.456 1.00 45.22 139 GLU A CA 1
ATOM 1072 C C . GLU A 1 139 ? 27.540 13.472 -43.196 1.00 45.22 139 GLU A C 1
ATOM 1074 O O . GLU A 1 139 ? 27.191 14.383 -42.452 1.00 45.22 139 GLU A O 1
ATOM 1079 N N . GLY A 1 140 ? 28.653 12.762 -42.947 1.00 49.44 140 GLY A N 1
ATOM 1080 C CA . GLY A 1 140 ? 29.625 13.063 -41.875 1.00 49.44 140 GLY A CA 1
ATOM 1081 C C . GLY A 1 140 ? 29.308 12.533 -40.463 1.00 49.44 140 GLY A C 1
ATOM 1082 O O . GLY A 1 140 ? 30.191 12.552 -39.607 1.00 49.44 140 GLY A O 1
ATOM 1083 N N . GLY A 1 141 ? 28.100 12.011 -40.222 1.00 56.34 141 GLY A N 1
ATOM 1084 C CA . GLY A 1 141 ? 27.698 11.268 -39.012 1.00 56.34 141 GLY A CA 1
ATOM 1085 C C . GLY A 1 141 ? 27.460 9.781 -39.313 1.00 56.34 141 GLY A C 1
ATOM 1086 O O . GLY A 1 141 ? 27.285 9.430 -40.475 1.00 56.34 141 GLY A O 1
ATOM 1087 N N . PHE A 1 142 ? 27.510 8.899 -38.301 1.00 58.97 142 PHE A N 1
ATOM 1088 C CA . PHE A 1 142 ? 27.417 7.425 -38.442 1.00 58.97 142 PHE A CA 1
ATOM 1089 C C . PHE A 1 142 ? 28.020 6.877 -39.751 1.00 58.97 142 PHE A C 1
ATOM 1091 O O . PHE A 1 142 ? 27.358 6.164 -40.500 1.00 58.97 142 PHE A O 1
ATOM 1098 N N . ALA A 1 143 ? 29.263 7.290 -39.996 1.00 51.28 143 ALA A N 1
ATOM 1099 C CA . ALA A 1 143 ? 29.979 7.595 -41.243 1.00 51.28 143 ALA A CA 1
ATOM 1100 C C . ALA A 1 143 ? 29.659 6.958 -42.631 1.00 51.28 143 ALA A C 1
ATOM 1102 O O . ALA A 1 143 ? 30.348 7.332 -43.569 1.00 51.28 143 ALA A O 1
ATOM 1103 N N . ASP A 1 144 ? 28.647 6.106 -42.834 1.00 52.34 144 ASP A N 1
ATOM 1104 C CA . ASP A 1 144 ? 28.233 5.532 -44.136 1.00 52.34 144 ASP A CA 1
ATOM 1105 C C . ASP A 1 144 ? 26.689 5.365 -44.273 1.00 52.34 144 ASP A C 1
ATOM 1107 O O . ASP A 1 144 ? 26.199 4.387 -44.839 1.00 52.34 144 ASP A O 1
ATOM 1111 N N . ASN A 1 145 ? 25.872 6.295 -43.752 1.00 54.59 145 ASN A N 1
ATOM 1112 C CA . ASN A 1 145 ? 24.394 6.278 -43.882 1.00 54.59 145 ASN A CA 1
ATOM 1113 C C . ASN A 1 145 ? 23.707 4.985 -43.391 1.00 54.59 145 ASN A C 1
ATOM 1115 O O . ASN A 1 145 ? 22.722 4.503 -43.962 1.00 54.59 145 ASN A O 1
ATOM 1119 N N . ASN A 1 146 ? 24.209 4.454 -42.279 1.00 73.31 146 ASN A N 1
ATOM 1120 C CA . ASN A 1 146 ? 23.668 3.301 -41.573 1.00 73.31 146 ASN A CA 1
ATOM 1121 C C . ASN A 1 146 ? 22.814 3.787 -40.385 1.00 73.31 146 ASN A C 1
ATOM 1123 O O . ASN A 1 146 ? 23.313 3.883 -39.271 1.00 73.31 146 ASN A O 1
ATOM 1127 N N . VAL A 1 147 ? 21.535 4.092 -40.610 1.00 84.88 147 VAL A N 1
ATOM 1128 C CA . VAL A 1 147 ? 20.558 4.359 -39.532 1.00 84.88 147 VAL A CA 1
ATOM 1129 C C . VAL A 1 147 ? 19.754 3.105 -39.195 1.00 84.88 147 VAL A C 1
ATOM 1131 O O . VAL A 1 147 ? 19.670 2.185 -40.013 1.00 84.88 147 VAL A O 1
ATOM 1134 N N . VAL A 1 148 ? 19.130 3.071 -38.015 1.00 89.38 148 VAL A N 1
ATOM 1135 C CA . VAL A 1 148 ? 18.131 2.045 -37.676 1.00 89.38 148 VAL A CA 1
ATOM 1136 C C . VAL A 1 148 ? 16.740 2.644 -37.876 1.00 89.38 148 VAL A C 1
ATOM 1138 O O . VAL A 1 148 ? 16.228 3.341 -37.002 1.00 89.38 148 VAL A O 1
ATOM 1141 N N . GLU A 1 149 ? 16.117 2.352 -39.022 1.00 90.06 149 GLU A N 1
ATOM 1142 C CA . GLU A 1 149 ? 14.711 2.703 -39.283 1.00 90.06 149 GLU A CA 1
ATOM 1143 C C . GLU A 1 149 ? 13.780 2.096 -38.219 1.00 90.06 149 GLU A C 1
ATOM 1145 O O . GLU A 1 149 ? 14.134 1.117 -37.552 1.00 90.06 149 GLU A O 1
ATOM 1150 N N . ALA A 1 150 ? 12.558 2.614 -38.083 1.00 90.31 150 ALA A N 1
ATOM 1151 C CA . ALA A 1 150 ? 11.532 1.964 -37.275 1.00 90.31 150 ALA A CA 1
ATOM 1152 C C . ALA A 1 150 ? 11.331 0.509 -37.733 1.00 90.31 150 ALA A C 1
ATOM 1154 O O . ALA A 1 150 ? 11.151 0.222 -38.914 1.00 90.31 150 ALA A O 1
ATOM 1155 N N . SER A 1 151 ? 11.347 -0.434 -36.798 1.00 89.69 151 SER A N 1
ATOM 1156 C CA . SER A 1 151 ? 11.105 -1.849 -37.058 1.00 89.69 151 SER A CA 1
ATOM 1157 C C . SER A 1 151 ? 9.634 -2.175 -36.828 1.00 89.69 151 SER A C 1
ATOM 1159 O O . SER A 1 151 ? 9.254 -2.718 -35.790 1.00 89.69 151 SER A O 1
ATOM 1161 N N . CYS A 1 152 ? 8.778 -1.857 -37.804 1.00 87.31 152 CYS A N 1
ATOM 1162 C CA . CYS A 1 152 ? 7.356 -2.220 -37.748 1.00 87.31 152 CYS A CA 1
ATOM 1163 C C . CYS A 1 152 ? 7.174 -3.740 -37.597 1.00 87.31 152 CYS A C 1
ATOM 1165 O O . CYS A 1 152 ? 6.317 -4.202 -36.842 1.00 87.31 152 CYS A O 1
ATOM 1167 N N . MET A 1 153 ? 8.029 -4.528 -38.254 1.00 85.75 153 MET A N 1
ATOM 1168 C CA . MET A 1 153 ? 7.962 -5.989 -38.217 1.00 85.75 153 MET A CA 1
ATOM 1169 C C . MET A 1 153 ? 8.260 -6.556 -36.830 1.00 85.75 153 MET A C 1
ATOM 1171 O O . MET A 1 153 ? 7.699 -7.584 -36.480 1.00 85.75 153 MET A O 1
ATOM 1175 N N . MET A 1 154 ? 9.000 -5.853 -35.971 1.00 86.44 154 MET A N 1
ATOM 1176 C CA . MET A 1 154 ? 9.169 -6.276 -34.577 1.00 86.44 154 MET A CA 1
ATOM 1177 C C . MET A 1 154 ? 7.830 -6.434 -33.835 1.00 86.44 154 MET A C 1
ATOM 1179 O O . MET A 1 154 ? 7.688 -7.326 -32.992 1.00 86.44 154 MET A O 1
ATOM 1183 N N . CYS A 1 155 ? 6.852 -5.589 -34.180 1.00 84.81 155 CYS A N 1
ATOM 1184 C CA . CYS A 1 155 ? 5.510 -5.585 -33.606 1.00 84.81 155 CYS A CA 1
ATOM 1185 C C . CYS A 1 155 ? 4.504 -6.390 -34.435 1.00 84.81 155 CYS A C 1
ATOM 1187 O O . CYS A 1 155 ? 3.623 -7.020 -33.862 1.00 84.81 155 CYS A O 1
ATOM 1189 N N . HIS A 1 156 ? 4.618 -6.370 -35.763 1.00 84.12 156 HIS A N 1
ATOM 1190 C CA . HIS A 1 156 ? 3.585 -6.898 -36.657 1.00 84.12 156 HIS A CA 1
ATOM 1191 C C . HIS A 1 156 ? 3.869 -8.298 -37.211 1.00 84.12 156 HIS A C 1
ATOM 1193 O O . HIS A 1 156 ? 2.932 -8.993 -37.614 1.00 84.12 156 HIS A O 1
ATOM 1199 N N . GLN A 1 157 ? 5.128 -8.745 -37.203 1.00 85.62 157 GLN A N 1
ATOM 1200 C CA . GLN A 1 157 ? 5.508 -10.082 -37.648 1.00 85.62 157 GLN A CA 1
ATOM 1201 C C . GLN A 1 157 ? 5.022 -11.129 -36.641 1.00 85.62 157 GLN A C 1
ATOM 1203 O O . GLN A 1 157 ? 5.543 -11.238 -35.534 1.00 85.62 157 GLN A O 1
ATOM 1208 N N . GLN A 1 158 ? 4.028 -11.923 -37.029 1.00 83.69 158 GLN A N 1
ATOM 1209 C CA . GLN A 1 158 ? 3.352 -12.867 -36.135 1.00 83.69 158 GLN A CA 1
ATOM 1210 C C . GLN A 1 158 ? 4.257 -14.025 -35.684 1.00 83.69 158 GLN A C 1
ATOM 1212 O O . GLN A 1 158 ? 4.033 -14.604 -34.624 1.00 83.69 158 GLN A O 1
ATOM 1217 N N . PHE A 1 159 ? 5.273 -14.379 -36.475 1.00 80.62 159 PHE A N 1
ATOM 1218 C CA . PHE A 1 159 ? 6.232 -15.437 -36.157 1.00 80.62 159 PHE A CA 1
ATOM 1219 C C . PHE A 1 159 ? 7.560 -15.239 -36.897 1.00 80.62 159 PHE A C 1
ATOM 1221 O O . PHE A 1 159 ? 7.615 -14.616 -37.956 1.00 80.62 159 PHE A O 1
ATOM 1228 N N . GLY A 1 160 ? 8.640 -15.788 -36.334 1.00 78.88 160 GLY A N 1
ATOM 1229 C CA . GLY A 1 160 ? 9.941 -15.877 -37.005 1.00 78.88 160 GLY A CA 1
ATOM 1230 C C . GLY A 1 160 ? 10.821 -14.623 -36.957 1.00 78.88 160 GLY A C 1
ATOM 1231 O O . GLY A 1 160 ? 11.847 -14.616 -37.632 1.00 78.88 160 GLY A O 1
ATOM 1232 N N . TYR A 1 161 ? 10.458 -13.590 -36.188 1.00 86.06 161 TYR A N 1
ATOM 1233 C CA . TYR A 1 161 ? 11.305 -12.403 -36.016 1.00 86.06 161 TYR A CA 1
ATOM 1234 C C . TYR A 1 161 ? 12.503 -12.719 -35.104 1.00 86.06 161 TYR A C 1
ATOM 1236 O O . TYR A 1 161 ? 12.324 -13.107 -33.947 1.00 86.06 161 TYR A O 1
ATOM 1244 N N . ASP A 1 162 ? 13.724 -12.541 -35.605 1.00 86.12 162 ASP A N 1
ATOM 1245 C CA . ASP A 1 162 ? 14.971 -12.805 -34.887 1.00 86.12 162 ASP A CA 1
ATOM 1246 C C . ASP A 1 162 ? 15.524 -11.533 -34.223 1.00 86.12 162 ASP A C 1
ATOM 1248 O O . ASP A 1 162 ? 16.403 -10.826 -34.727 1.00 86.12 162 ASP A O 1
ATOM 1252 N N . HIS A 1 163 ? 15.017 -11.247 -33.024 1.00 82.19 163 HIS A N 1
ATOM 1253 C CA . HIS A 1 163 ? 15.475 -10.108 -32.227 1.00 82.19 163 HIS A CA 1
ATOM 1254 C C . HIS A 1 163 ? 16.971 -10.189 -31.862 1.00 82.19 163 HIS A C 1
ATOM 1256 O O . HIS A 1 163 ? 17.635 -9.160 -31.730 1.00 82.19 163 HIS A O 1
ATOM 1262 N N . LEU A 1 164 ? 17.530 -11.398 -31.719 1.00 80.62 164 LEU A N 1
ATOM 1263 C CA . LEU A 1 164 ? 18.939 -11.573 -31.372 1.00 80.62 164 LEU A CA 1
ATOM 1264 C C . LEU A 1 164 ? 19.841 -11.218 -32.558 1.00 80.62 164 LEU A C 1
ATOM 1266 O O . LEU A 1 164 ? 20.838 -10.519 -32.366 1.00 80.62 164 LEU A O 1
ATOM 1270 N N . ALA A 1 165 ? 19.486 -11.654 -33.770 1.00 85.06 165 ALA A N 1
ATOM 1271 C CA . ALA A 1 165 ? 20.200 -11.283 -34.987 1.00 85.06 165 ALA A CA 1
ATOM 1272 C C . ALA A 1 165 ? 20.169 -9.766 -35.210 1.00 85.06 165 ALA A C 1
ATOM 1274 O O . ALA A 1 165 ? 21.224 -9.166 -35.433 1.00 85.06 165 ALA A O 1
ATOM 1275 N N . ARG A 1 166 ? 19.007 -9.114 -35.047 1.00 88.19 166 ARG A N 1
ATOM 1276 C CA . ARG A 1 166 ? 18.915 -7.642 -35.075 1.00 88.19 166 ARG A CA 1
ATOM 1277 C C . ARG A 1 166 ? 19.874 -6.997 -34.076 1.00 88.19 166 ARG A C 1
ATOM 1279 O O . ARG A 1 166 ? 20.669 -6.136 -34.448 1.00 88.19 166 ARG A O 1
ATOM 1286 N N . ASN A 1 167 ? 19.827 -7.424 -32.817 1.00 85.44 167 ASN A N 1
ATOM 1287 C CA . ASN A 1 167 ? 20.603 -6.798 -31.749 1.00 85.44 167 ASN A CA 1
ATOM 1288 C C . ASN A 1 167 ? 22.111 -6.979 -31.923 1.00 85.44 167 ASN A C 1
ATOM 1290 O O . ASN A 1 167 ? 22.860 -6.027 -31.715 1.00 85.44 167 ASN A O 1
ATOM 1294 N N . LYS A 1 168 ? 22.567 -8.158 -32.362 1.00 85.19 168 LYS A N 1
ATOM 1295 C CA . LYS A 1 168 ? 23.982 -8.380 -32.696 1.00 85.19 168 LYS A CA 1
ATOM 1296 C C . LYS A 1 168 ? 24.460 -7.425 -33.790 1.00 85.19 168 LYS A C 1
ATOM 1298 O O . LYS A 1 168 ? 25.554 -6.880 -33.684 1.00 85.19 168 LYS A O 1
ATOM 1303 N N . ASN A 1 169 ? 23.631 -7.175 -34.803 1.00 86.81 169 ASN A N 1
ATOM 1304 C CA . ASN A 1 169 ? 23.952 -6.225 -35.865 1.00 86.81 169 ASN A CA 1
ATOM 1305 C C . ASN A 1 169 ? 23.996 -4.770 -35.366 1.00 86.81 169 ASN A C 1
ATOM 1307 O O . ASN A 1 169 ? 24.918 -4.047 -35.733 1.00 86.81 169 ASN A O 1
ATOM 1311 N N . ILE A 1 170 ? 23.093 -4.360 -34.468 1.00 86.06 170 ILE A N 1
ATOM 1312 C CA . ILE A 1 170 ? 23.149 -3.035 -33.817 1.00 86.06 170 ILE A CA 1
ATOM 1313 C C . ILE A 1 170 ? 24.444 -2.876 -33.010 1.00 86.06 170 ILE A C 1
ATOM 1315 O O . ILE A 1 170 ? 25.180 -1.910 -33.203 1.00 86.06 170 ILE A O 1
ATOM 1319 N N . VAL A 1 171 ? 24.778 -3.845 -32.155 1.00 82.94 171 VAL A N 1
ATOM 1320 C CA . VAL A 1 171 ? 26.004 -3.799 -31.337 1.00 82.94 171 VAL A CA 1
ATOM 1321 C C . VAL A 1 171 ? 27.262 -3.844 -32.208 1.00 82.94 171 VAL A C 1
ATOM 1323 O O . VAL A 1 171 ? 28.280 -3.260 -31.851 1.00 82.94 171 VAL A O 1
ATOM 1326 N N . ALA A 1 172 ? 27.211 -4.477 -33.379 1.00 84.44 172 ALA A N 1
ATOM 1327 C CA . ALA A 1 172 ? 28.310 -4.471 -34.340 1.00 84.44 172 ALA A CA 1
ATOM 1328 C C . ALA A 1 172 ? 28.423 -3.165 -35.158 1.00 84.44 172 ALA A C 1
ATOM 1330 O O . ALA A 1 172 ? 29.353 -3.038 -35.949 1.00 84.44 172 ALA A O 1
ATOM 1331 N N . GLY A 1 173 ? 27.507 -2.201 -34.997 1.00 83.44 173 GLY A N 1
ATOM 1332 C CA . GLY A 1 173 ? 27.464 -0.970 -35.802 1.00 83.44 173 GLY A CA 1
ATOM 1333 C C . GLY A 1 173 ? 26.890 -1.159 -37.214 1.00 83.44 173 GLY A C 1
ATOM 1334 O O . GLY A 1 173 ? 26.973 -0.267 -38.057 1.00 83.44 173 GLY A O 1
ATOM 1335 N N . ARG A 1 174 ? 26.289 -2.321 -37.498 1.00 86.94 174 ARG A N 1
ATOM 1336 C CA . ARG A 1 174 ? 25.694 -2.687 -38.793 1.00 86.94 174 ARG A CA 1
ATOM 1337 C C . ARG A 1 174 ? 24.226 -2.257 -38.858 1.00 86.94 174 ARG A C 1
ATOM 1339 O O . ARG A 1 174 ? 23.325 -3.074 -39.040 1.00 86.94 174 ARG A O 1
ATOM 1346 N N . PHE A 1 175 ? 23.975 -0.963 -38.672 1.00 88.19 175 PHE A N 1
ATOM 1347 C CA . PHE A 1 175 ? 22.624 -0.438 -38.437 1.00 88.19 175 PHE A CA 1
ATOM 1348 C C . PHE A 1 175 ? 21.668 -0.605 -39.631 1.00 88.19 175 PHE A C 1
ATOM 1350 O O . PHE A 1 175 ? 20.532 -1.030 -39.433 1.00 88.19 175 PHE A O 1
ATOM 1357 N N . LYS A 1 176 ? 22.133 -0.393 -40.873 1.00 86.44 176 LYS A N 1
ATOM 1358 C CA . LYS A 1 176 ? 21.303 -0.498 -42.095 1.00 86.44 176 LYS A CA 1
ATOM 1359 C C . LYS A 1 176 ? 20.690 -1.876 -42.313 1.00 86.44 176 LYS A C 1
ATOM 1361 O O . LYS A 1 176 ? 19.593 -1.975 -42.849 1.00 86.44 176 LYS A O 1
ATOM 1366 N N . ILE A 1 177 ? 21.385 -2.937 -41.904 1.00 90.00 177 ILE A N 1
ATOM 1367 C CA . ILE A 1 177 ? 20.893 -4.314 -42.045 1.00 90.00 177 ILE A CA 1
ATOM 1368 C C . ILE A 1 177 ? 20.193 -4.819 -40.782 1.00 90.00 177 ILE A C 1
ATOM 1370 O O . ILE A 1 177 ? 19.686 -5.933 -40.784 1.00 90.00 177 ILE A O 1
ATOM 1374 N N . ALA A 1 178 ? 20.136 -4.037 -39.699 1.00 90.44 178 ALA A N 1
ATOM 1375 C CA . ALA A 1 178 ? 19.643 -4.513 -38.408 1.00 90.44 178 ALA A CA 1
ATOM 1376 C C . ALA A 1 178 ? 18.185 -5.000 -38.474 1.00 90.44 178 ALA A C 1
ATOM 1378 O O . ALA A 1 178 ? 17.871 -6.088 -37.990 1.00 90.44 178 ALA A O 1
ATOM 1379 N N . ASN A 1 179 ? 17.295 -4.235 -39.112 1.00 90.69 179 ASN A N 1
ATOM 1380 C CA . ASN A 1 179 ? 15.894 -4.639 -39.269 1.00 90.69 179 ASN A CA 1
ATOM 1381 C C . ASN A 1 179 ? 15.745 -5.814 -40.247 1.00 90.69 179 ASN A C 1
ATOM 1383 O O . ASN A 1 179 ? 14.963 -6.726 -39.990 1.00 90.69 179 ASN A O 1
ATOM 1387 N N . ALA A 1 180 ? 16.550 -5.840 -41.314 1.00 91.19 180 ALA A N 1
ATOM 1388 C CA . ALA A 1 180 ? 16.594 -6.952 -42.260 1.00 91.19 180 ALA A CA 1
ATOM 1389 C C . ALA A 1 180 ? 17.057 -8.260 -41.586 1.00 91.19 180 ALA A C 1
ATOM 1391 O O . ALA A 1 180 ? 16.481 -9.318 -41.832 1.00 91.19 180 ALA A O 1
ATOM 1392 N N . ALA A 1 181 ? 18.041 -8.182 -40.685 1.00 91.31 181 ALA A N 1
ATOM 1393 C CA . ALA A 1 181 ? 18.485 -9.295 -39.850 1.00 91.31 181 ALA A CA 1
ATOM 1394 C C . ALA A 1 181 ? 17.370 -9.780 -38.915 1.00 91.31 181 ALA A C 1
ATOM 1396 O O . ALA A 1 181 ? 17.159 -10.979 -38.776 1.00 91.31 181 ALA A O 1
ATOM 1397 N N . GLY A 1 182 ? 16.592 -8.853 -38.342 1.00 89.44 182 GLY A N 1
ATOM 1398 C CA . GLY A 1 182 ? 15.394 -9.180 -37.564 1.00 89.44 182 GLY A CA 1
ATOM 1399 C C . GLY A 1 182 ? 14.352 -9.978 -38.351 1.00 89.44 182 GLY A C 1
ATOM 1400 O O . GLY A 1 182 ? 13.715 -10.873 -37.809 1.00 89.44 182 GLY A O 1
ATOM 1401 N N . MET A 1 183 ? 14.220 -9.716 -39.649 1.00 88.94 183 MET A N 1
ATOM 1402 C CA . MET A 1 183 ? 13.350 -10.481 -40.550 1.00 88.94 183 MET A CA 1
ATOM 1403 C C . MET A 1 183 ? 14.009 -11.758 -41.101 1.00 88.94 183 MET A C 1
ATOM 1405 O O . MET A 1 183 ? 13.390 -12.494 -41.864 1.00 88.94 183 MET A O 1
ATOM 1409 N N . GLY A 1 184 ? 15.263 -12.035 -40.741 1.00 88.56 184 GLY A N 1
ATOM 1410 C CA . GLY A 1 184 ? 15.995 -13.227 -41.162 1.00 88.56 184 GLY A CA 1
ATOM 1411 C C . GLY A 1 184 ? 16.713 -13.127 -42.508 1.00 88.56 184 GLY A C 1
ATOM 1412 O O . GLY A 1 184 ? 17.265 -14.132 -42.939 1.00 88.56 184 GLY A O 1
ATOM 1413 N N . PHE A 1 185 ? 16.753 -11.957 -43.163 1.00 90.12 185 PHE A N 1
ATOM 1414 C CA . PHE A 1 185 ? 17.554 -11.745 -44.386 1.00 90.12 185 PHE A CA 1
ATOM 1415 C C . PHE A 1 185 ? 19.066 -11.764 -44.124 1.00 90.12 185 PHE A C 1
ATOM 1417 O O . PHE A 1 185 ? 19.853 -11.980 -45.043 1.00 90.12 185 PHE A O 1
ATOM 1424 N N . TYR A 1 186 ? 19.470 -11.511 -42.879 1.00 92.44 186 TYR A N 1
ATOM 1425 C CA . TYR A 1 186 ? 20.857 -11.563 -42.433 1.00 92.44 186 TYR A CA 1
ATOM 1426 C C . TYR A 1 186 ? 20.940 -12.319 -41.111 1.00 92.44 186 TYR A C 1
ATOM 1428 O O . TYR A 1 186 ? 20.017 -12.257 -40.297 1.00 92.44 186 TYR A O 1
ATOM 1436 N N . ASP A 1 187 ? 22.055 -13.004 -40.880 1.00 90.25 187 ASP A N 1
ATOM 1437 C CA . ASP A 1 187 ? 22.345 -13.613 -39.586 1.00 90.25 187 ASP A CA 1
ATOM 1438 C C . ASP A 1 187 ? 22.897 -12.583 -38.576 1.00 90.25 187 ASP A C 1
ATOM 1440 O O . ASP A 1 187 ? 23.092 -11.396 -38.863 1.00 90.25 187 ASP A O 1
ATOM 1444 N N . GLY A 1 188 ? 23.157 -13.037 -37.348 1.00 85.19 188 GLY A N 1
ATOM 1445 C CA . GLY A 1 188 ? 23.738 -12.192 -36.303 1.00 85.19 188 GLY A CA 1
ATOM 1446 C C . GLY A 1 188 ? 25.172 -11.728 -36.581 1.00 85.19 188 GLY A C 1
ATOM 1447 O O . GLY A 1 188 ? 25.616 -10.760 -35.964 1.00 85.19 188 GLY A O 1
ATOM 1448 N N . ASP A 1 189 ? 25.880 -12.380 -37.500 1.00 90.38 189 ASP A N 1
ATOM 1449 C CA . ASP A 1 189 ? 27.249 -12.045 -37.890 1.00 90.38 189 ASP A CA 1
ATOM 1450 C C . ASP A 1 189 ? 27.286 -11.082 -39.091 1.00 90.38 189 ASP A C 1
ATOM 1452 O O . ASP A 1 189 ? 28.340 -10.524 -39.396 1.00 90.38 189 ASP A O 1
ATOM 1456 N N . GLY A 1 190 ? 26.119 -10.780 -39.670 1.00 88.12 190 GLY A N 1
ATOM 1457 C CA . GLY A 1 190 ? 25.925 -9.828 -40.758 1.00 88.12 190 GLY A CA 1
ATOM 1458 C C . GLY A 1 190 ? 25.996 -10.457 -42.149 1.00 88.12 190 GLY A C 1
ATOM 1459 O O . GLY A 1 190 ? 26.067 -9.715 -43.126 1.00 88.12 190 GLY A O 1
ATOM 1460 N N . ASN A 1 191 ? 25.977 -11.789 -42.263 1.00 92.69 191 ASN A N 1
ATOM 1461 C CA . ASN A 1 191 ? 25.995 -12.475 -43.555 1.00 92.69 191 ASN A CA 1
ATOM 1462 C C . ASN A 1 191 ? 24.580 -12.567 -44.131 1.00 92.69 191 ASN A C 1
ATOM 1464 O O . ASN A 1 191 ? 23.636 -12.897 -43.410 1.00 92.69 191 ASN A O 1
ATOM 1468 N N . TYR A 1 192 ? 24.438 -12.312 -45.433 1.00 91.31 192 TYR A N 1
ATOM 1469 C CA . TYR A 1 192 ? 23.163 -12.454 -46.132 1.00 91.31 192 TYR A CA 1
ATOM 1470 C C . TYR A 1 192 ? 22.770 -13.932 -46.248 1.00 91.31 192 TYR A C 1
ATOM 1472 O O . TYR A 1 192 ? 23.558 -14.775 -46.677 1.00 91.31 192 TYR A O 1
ATOM 1480 N N . THR A 1 193 ? 21.540 -14.257 -45.863 1.00 87.06 193 THR A N 1
ATOM 1481 C CA . THR A 1 193 ? 21.042 -15.642 -45.782 1.00 87.06 193 THR A CA 1
ATOM 1482 C C . THR A 1 193 ? 20.333 -16.098 -47.061 1.00 87.06 193 THR A C 1
ATOM 1484 O O . THR A 1 193 ? 19.952 -17.263 -47.171 1.00 87.06 193 THR A O 1
ATOM 1487 N N . GLY A 1 194 ? 20.131 -15.203 -48.036 1.00 76.75 194 GLY A N 1
ATOM 1488 C CA . GLY A 1 194 ? 19.451 -15.495 -49.304 1.00 76.75 194 GLY A CA 1
ATOM 1489 C C . GLY A 1 194 ? 17.921 -15.508 -49.239 1.00 76.75 194 GLY A C 1
ATOM 1490 O O . GLY A 1 194 ? 17.270 -15.367 -50.271 1.00 76.75 194 GLY A O 1
ATOM 1491 N N . THR A 1 195 ? 17.332 -15.660 -48.050 1.00 73.69 195 THR A N 1
ATOM 1492 C CA . THR A 1 195 ? 15.876 -15.725 -47.836 1.00 73.69 195 THR A CA 1
ATOM 1493 C C . THR A 1 195 ? 15.521 -15.180 -46.457 1.00 73.69 195 THR A C 1
ATOM 1495 O O . THR A 1 195 ? 16.288 -15.370 -45.521 1.00 73.69 195 THR A O 1
ATOM 1498 N N . HIS A 1 196 ? 14.355 -14.554 -46.304 1.00 78.69 196 HIS A N 1
ATOM 1499 C CA . HIS A 1 196 ? 13.834 -14.188 -44.984 1.00 78.69 196 HIS A CA 1
ATOM 1500 C C . HIS A 1 196 ? 13.143 -15.375 -44.303 1.00 78.69 196 HIS A C 1
ATOM 1502 O O . HIS A 1 196 ? 12.769 -16.355 -44.955 1.00 78.69 196 HIS A O 1
ATOM 1508 N N . THR A 1 197 ? 12.924 -15.290 -42.990 1.00 74.44 197 THR A N 1
ATOM 1509 C CA . THR A 1 197 ? 12.095 -16.284 -42.299 1.00 74.44 197 THR A CA 1
ATOM 1510 C C . THR A 1 197 ? 10.656 -16.194 -42.811 1.00 74.44 197 THR A C 1
ATOM 1512 O O . THR A 1 197 ? 10.159 -15.088 -43.025 1.00 74.44 197 THR A O 1
ATOM 1515 N N . PRO A 1 198 ? 9.946 -17.315 -43.036 1.00 72.56 198 PRO A N 1
ATOM 1516 C CA . PRO A 1 198 ? 8.522 -17.257 -43.339 1.00 72.56 198 PRO A CA 1
ATOM 1517 C C . PRO A 1 198 ? 7.790 -16.492 -42.238 1.00 72.56 198 PRO A C 1
ATOM 1519 O O . PRO A 1 198 ? 7.999 -16.769 -41.055 1.00 72.56 198 PRO A O 1
ATOM 1522 N N . PHE A 1 199 ? 6.937 -15.548 -42.625 1.00 74.00 199 PHE A N 1
ATOM 1523 C CA . PHE A 1 199 ? 6.199 -14.720 -41.685 1.00 74.00 199 PHE A CA 1
ATOM 1524 C C . PHE A 1 199 ? 4.784 -14.420 -42.173 1.00 74.00 199 PHE A C 1
ATOM 1526 O O . PHE A 1 199 ? 4.500 -14.466 -43.365 1.00 74.00 199 PHE A O 1
ATOM 1533 N N . ALA A 1 200 ? 3.909 -14.078 -41.230 1.00 78.25 200 ALA A N 1
ATOM 1534 C CA . ALA A 1 200 ? 2.643 -13.408 -41.496 1.00 78.25 200 ALA A CA 1
ATOM 1535 C C . ALA A 1 200 ? 2.636 -12.060 -40.778 1.00 78.25 200 ALA A C 1
ATOM 1537 O O . ALA A 1 200 ? 3.302 -11.890 -39.753 1.00 78.25 200 ALA A O 1
ATOM 1538 N N . ILE A 1 201 ? 1.869 -11.115 -41.308 1.00 78.56 201 ILE A N 1
ATOM 1539 C CA . ILE A 1 201 ? 1.701 -9.786 -40.725 1.00 78.56 201 ILE A CA 1
ATOM 1540 C C . ILE A 1 201 ? 0.332 -9.722 -40.069 1.00 78.56 201 ILE A C 1
ATOM 1542 O O . ILE A 1 201 ? -0.657 -10.166 -40.642 1.00 78.56 201 ILE A O 1
ATOM 1546 N N . GLY A 1 202 ? 0.289 -9.182 -38.858 1.00 78.94 202 GLY A N 1
ATOM 1547 C CA . GLY A 1 202 ? -0.935 -9.065 -38.082 1.00 78.94 202 GLY A CA 1
ATOM 1548 C C . GLY A 1 202 ? -0.847 -7.980 -37.011 1.00 78.94 202 GLY A C 1
ATOM 1549 O O . GLY A 1 202 ? 0.165 -7.279 -36.915 1.00 78.94 202 GLY A O 1
ATOM 1550 N N . PRO A 1 203 ? -1.906 -7.803 -36.203 1.00 78.69 203 PRO A N 1
ATOM 1551 C CA . PRO A 1 203 ? -1.852 -6.911 -35.050 1.00 78.69 203 PRO A CA 1
ATOM 1552 C C . PRO A 1 203 ? -0.797 -7.394 -34.037 1.00 78.69 203 PRO A C 1
ATOM 1554 O O . PRO A 1 203 ? -0.527 -8.600 -33.975 1.00 78.69 203 PRO A O 1
ATOM 1557 N N . PRO A 1 204 ? -0.223 -6.494 -33.216 1.00 82.00 204 PRO A N 1
ATOM 1558 C CA . PRO A 1 204 ? 0.751 -6.885 -32.207 1.00 82.00 204 PRO A CA 1
ATOM 1559 C C . PRO A 1 204 ? 0.227 -7.969 -31.265 1.00 82.00 204 PRO A C 1
ATOM 1561 O O . PRO A 1 204 ? -0.912 -7.926 -30.794 1.00 82.00 204 PRO A O 1
ATOM 1564 N N . THR A 1 205 ? 1.078 -8.953 -30.988 1.00 79.75 205 THR A N 1
ATOM 1565 C CA . THR A 1 205 ? 0.819 -10.012 -30.008 1.00 79.75 205 THR A CA 1
ATOM 1566 C C . THR A 1 205 ? 1.698 -9.827 -28.774 1.00 79.75 205 THR A C 1
ATOM 1568 O O . THR A 1 205 ? 2.709 -9.128 -28.820 1.00 79.75 205 THR A O 1
ATOM 1571 N N . ASP A 1 206 ? 1.386 -10.521 -27.681 1.00 74.88 206 ASP A N 1
ATOM 1572 C CA . ASP A 1 206 ? 2.247 -10.502 -26.488 1.00 74.88 206 ASP A CA 1
ATOM 1573 C C . ASP A 1 206 ? 3.664 -10.991 -26.795 1.00 74.88 206 ASP A C 1
ATOM 1575 O O . ASP A 1 206 ? 4.642 -10.475 -26.259 1.00 74.88 206 ASP A O 1
ATOM 1579 N N . SER A 1 207 ? 3.784 -11.964 -27.707 1.00 75.69 207 SER A N 1
ATOM 1580 C CA . SER A 1 207 ? 5.084 -12.453 -28.166 1.00 75.69 207 SER A CA 1
ATOM 1581 C C . SER A 1 207 ? 5.889 -11.347 -28.844 1.00 75.69 207 SER A C 1
ATOM 1583 O O . SER A 1 207 ? 7.108 -11.316 -28.700 1.00 75.69 207 SER A O 1
ATOM 1585 N N . ASN A 1 208 ? 5.226 -10.434 -29.557 1.00 80.69 208 ASN A N 1
ATOM 1586 C CA . ASN A 1 208 ? 5.886 -9.285 -30.164 1.00 80.69 208 ASN A CA 1
ATOM 1587 C C . ASN A 1 208 ? 6.344 -8.281 -29.107 1.00 80.69 208 ASN A C 1
ATOM 1589 O O . ASN A 1 208 ? 7.497 -7.855 -29.131 1.00 80.69 208 ASN A O 1
ATOM 1593 N N . CYS A 1 209 ? 5.481 -7.948 -28.143 1.00 78.06 209 CYS A N 1
ATOM 1594 C CA . CYS A 1 209 ? 5.828 -7.052 -27.037 1.00 78.06 209 CYS A CA 1
ATOM 1595 C C . CYS A 1 209 ? 7.023 -7.585 -26.223 1.00 78.06 209 CYS A C 1
ATOM 1597 O O . CYS A 1 209 ? 7.888 -6.812 -25.806 1.00 78.06 209 CYS A O 1
ATOM 1599 N N . ASN A 1 210 ? 7.134 -8.909 -26.070 1.00 73.44 210 ASN A N 1
ATOM 1600 C CA . ASN A 1 210 ? 8.234 -9.559 -25.354 1.00 73.44 210 ASN A CA 1
ATOM 1601 C C . ASN A 1 210 ? 9.608 -9.408 -25.999 1.00 73.44 210 ASN A C 1
ATOM 1603 O O . ASN A 1 210 ? 10.605 -9.542 -25.288 1.00 73.44 210 ASN A O 1
ATOM 1607 N N . ASN A 1 211 ? 9.683 -9.076 -27.289 1.00 73.50 211 ASN A N 1
ATOM 1608 C CA . ASN A 1 211 ? 10.961 -8.771 -27.928 1.00 73.50 211 ASN A CA 1
ATOM 1609 C C . ASN A 1 211 ? 11.673 -7.610 -27.208 1.00 73.50 211 ASN A C 1
ATOM 1611 O O . ASN A 1 211 ? 12.887 -7.658 -27.030 1.00 73.50 211 ASN A O 1
ATOM 1615 N N . CYS A 1 212 ? 10.918 -6.626 -26.699 1.00 71.50 212 CYS A N 1
ATOM 1616 C CA . CYS A 1 212 ? 11.462 -5.479 -25.965 1.00 71.50 212 CYS A CA 1
ATOM 1617 C C . CYS A 1 212 ? 11.164 -5.490 -24.457 1.00 71.50 212 CYS A C 1
ATOM 1619 O O . CYS A 1 212 ? 11.946 -4.923 -23.696 1.00 71.50 212 CYS A O 1
ATOM 1621 N N . HIS A 1 213 ? 10.067 -6.119 -24.019 1.00 72.69 213 HIS A N 1
ATOM 1622 C CA . HIS A 1 213 ? 9.610 -6.114 -22.619 1.00 72.69 213 HIS A CA 1
ATOM 1623 C C . HIS A 1 213 ? 9.828 -7.439 -21.863 1.00 72.69 213 HIS A C 1
ATOM 1625 O O . HIS A 1 213 ? 9.552 -7.538 -20.675 1.00 72.69 213 HIS A O 1
ATOM 1631 N N . GLY A 1 214 ? 10.394 -8.463 -22.506 1.00 57.50 214 GLY A N 1
ATOM 1632 C CA . GLY A 1 214 ? 11.069 -9.556 -21.800 1.00 57.50 214 GLY A CA 1
ATOM 1633 C C . GLY A 1 214 ? 10.229 -10.589 -21.030 1.00 57.50 214 GLY A C 1
ATOM 1634 O O . GLY A 1 214 ? 10.818 -11.344 -20.256 1.00 57.50 214 GLY A O 1
ATOM 1635 N N . GLY A 1 215 ? 8.921 -10.727 -21.234 1.00 51.03 215 GLY A N 1
ATOM 1636 C CA . GLY A 1 215 ? 8.155 -11.826 -20.629 1.00 51.03 215 GLY A CA 1
ATOM 1637 C C . GLY A 1 215 ? 8.340 -13.177 -21.355 1.00 51.03 215 GLY A C 1
ATOM 1638 O O . GLY A 1 215 ? 8.651 -13.220 -22.546 1.00 51.03 215 GLY A O 1
ATOM 1639 N N . GLU A 1 216 ? 8.203 -14.307 -20.649 1.00 48.25 216 GLU A N 1
ATOM 1640 C CA . GLU A 1 216 ? 8.177 -15.656 -21.260 1.00 48.25 216 GLU A CA 1
ATOM 1641 C C . GLU A 1 216 ? 6.777 -16.254 -21.228 1.00 48.25 216 GLU A C 1
ATOM 1643 O O . GLU A 1 216 ? 6.130 -16.260 -20.184 1.00 48.25 216 GLU A O 1
ATOM 1648 N N . ARG A 1 217 ? 6.342 -16.844 -22.347 1.00 39.25 217 ARG A N 1
ATOM 1649 C CA . ARG A 1 217 ? 5.331 -17.905 -22.311 1.00 39.25 217 ARG A CA 1
ATOM 1650 C C . ARG A 1 217 ? 6.055 -19.191 -21.902 1.00 39.25 217 ARG A C 1
ATOM 1652 O O . ARG A 1 217 ? 6.982 -19.605 -22.588 1.00 39.25 217 ARG A O 1
ATOM 1659 N N . TYR A 1 218 ? 5.677 -19.770 -20.767 1.00 45.34 218 TYR A N 1
ATOM 1660 C CA . TYR A 1 218 ? 6.347 -20.911 -20.136 1.00 45.34 218 TYR A CA 1
ATOM 1661 C C . TYR A 1 218 ? 5.794 -22.269 -20.614 1.00 45.34 218 TYR A C 1
ATOM 1663 O O . TYR A 1 218 ? 5.780 -23.246 -19.872 1.00 45.34 218 TYR A O 1
ATOM 1671 N N . ASP A 1 219 ? 5.427 -22.398 -21.892 1.00 32.47 219 ASP A N 1
ATOM 1672 C CA . ASP A 1 219 ? 4.894 -23.651 -22.451 1.00 32.47 219 ASP A CA 1
ATOM 1673 C C . ASP A 1 219 ? 5.943 -24.778 -22.608 1.00 32.47 219 ASP A C 1
ATOM 1675 O O . ASP A 1 219 ? 5.619 -25.866 -23.088 1.00 32.47 219 ASP A O 1
ATOM 1679 N N . GLN A 1 220 ? 7.193 -24.569 -22.166 1.00 32.62 220 GLN A N 1
ATOM 1680 C CA . GLN A 1 220 ? 8.298 -25.531 -22.308 1.00 32.62 220 GLN A CA 1
ATOM 1681 C C . GLN A 1 220 ? 9.018 -25.937 -21.009 1.00 32.62 220 GLN A C 1
ATOM 1683 O O . GLN A 1 220 ? 10.012 -26.663 -21.080 1.00 32.62 220 GLN A O 1
ATOM 1688 N N . LEU A 1 221 ? 8.545 -25.549 -19.818 1.00 35.09 221 LEU A N 1
ATOM 1689 C CA . LEU A 1 221 ? 9.195 -25.937 -18.558 1.00 35.09 221 LEU A CA 1
ATOM 1690 C C . LEU A 1 221 ? 8.232 -26.658 -17.615 1.00 35.09 221 LEU A C 1
ATOM 1692 O O . LEU A 1 221 ? 7.388 -26.069 -16.951 1.00 35.09 221 LEU A O 1
ATOM 1696 N N . THR A 1 222 ? 8.409 -27.973 -17.521 1.00 29.27 222 THR A N 1
ATOM 1697 C CA . THR A 1 222 ? 7.780 -28.808 -16.494 1.00 29.27 222 THR A CA 1
ATOM 1698 C C . THR A 1 222 ? 8.234 -28.311 -15.116 1.00 29.27 222 THR A C 1
ATOM 1700 O O . THR A 1 222 ? 9.389 -28.514 -14.741 1.00 29.27 222 THR A O 1
ATOM 1703 N N . ILE A 1 223 ? 7.356 -27.646 -14.360 1.00 34.44 223 ILE A N 1
ATOM 1704 C CA . ILE A 1 223 ? 7.647 -27.172 -12.999 1.00 34.44 223 ILE A CA 1
ATOM 1705 C C . ILE A 1 223 ? 7.774 -28.392 -12.078 1.00 34.44 223 ILE A C 1
ATOM 1707 O O . ILE A 1 223 ? 6.794 -28.901 -11.531 1.00 34.44 223 ILE A O 1
ATOM 1711 N N . VAL A 1 224 ? 8.996 -28.900 -11.914 1.00 28.97 224 VAL A N 1
ATOM 1712 C CA . VAL A 1 224 ? 9.296 -29.940 -10.927 1.00 28.97 224 VAL A CA 1
ATOM 1713 C C . VAL A 1 224 ? 9.608 -29.257 -9.599 1.00 28.97 224 VAL A C 1
ATOM 1715 O O . VAL A 1 224 ? 10.573 -28.505 -9.473 1.00 28.97 224 VAL A O 1
ATOM 1718 N N . LYS A 1 225 ? 8.792 -29.561 -8.587 1.00 34.31 225 LYS A N 1
ATOM 1719 C CA . LYS A 1 225 ? 8.820 -29.010 -7.218 1.00 34.31 225 LYS A CA 1
ATOM 1720 C C . LYS A 1 225 ? 10.185 -29.100 -6.506 1.00 34.31 225 LYS A C 1
ATOM 1722 O O . LYS A 1 225 ? 10.382 -28.435 -5.496 1.00 34.31 225 LYS A O 1
ATOM 1727 N N . GLU A 1 226 ? 11.112 -29.910 -7.020 1.00 29.61 226 GLU A N 1
ATOM 1728 C CA . GLU A 1 226 ? 12.393 -30.251 -6.388 1.00 29.61 226 GLU A CA 1
ATOM 1729 C C . GLU A 1 226 ? 13.604 -29.452 -6.905 1.00 29.61 226 GLU A C 1
ATOM 1731 O O . GLU A 1 226 ? 14.698 -29.613 -6.375 1.00 29.61 226 GLU A O 1
ATOM 1736 N N . THR A 1 227 ? 13.453 -28.553 -7.890 1.00 34.03 227 THR A N 1
ATOM 1737 C CA . THR A 1 227 ? 14.594 -27.778 -8.436 1.00 34.03 227 THR A CA 1
ATOM 1738 C C . THR A 1 227 ? 14.310 -26.282 -8.611 1.00 34.03 227 THR A C 1
ATOM 1740 O O . THR A 1 227 ? 14.679 -25.673 -9.614 1.00 34.03 227 THR A O 1
ATOM 1743 N N . LYS A 1 228 ? 13.728 -25.647 -7.583 1.00 36.72 228 LYS A N 1
ATOM 1744 C CA . LYS A 1 228 ? 13.579 -24.176 -7.508 1.00 36.72 228 LYS A CA 1
ATOM 1745 C C . LYS A 1 228 ? 14.903 -23.393 -7.633 1.00 36.72 228 LYS A C 1
ATOM 1747 O O . LYS A 1 228 ? 14.870 -22.217 -7.965 1.00 36.72 228 LYS A O 1
ATOM 1752 N N . ASN A 1 229 ? 16.056 -24.038 -7.438 1.00 35.22 229 ASN A N 1
ATOM 1753 C CA . ASN A 1 229 ? 17.356 -23.358 -7.365 1.00 35.22 229 ASN A CA 1
ATOM 1754 C C . ASN A 1 229 ? 18.190 -23.374 -8.659 1.00 35.22 229 ASN A C 1
ATOM 1756 O O . ASN A 1 229 ? 19.198 -22.682 -8.704 1.00 35.22 229 ASN A O 1
ATOM 1760 N N . ALA A 1 230 ? 17.833 -24.151 -9.692 1.00 31.69 230 ALA A N 1
ATOM 1761 C CA . ALA A 1 230 ? 18.754 -24.395 -10.818 1.00 31.69 230 ALA A CA 1
ATOM 1762 C C . ALA A 1 230 ? 18.184 -24.095 -12.216 1.00 31.69 230 ALA A C 1
ATOM 1764 O O . ALA A 1 230 ? 18.914 -23.602 -13.069 1.00 31.69 230 ALA A O 1
ATOM 1765 N N . TYR A 1 231 ? 16.892 -24.339 -12.470 1.00 32.47 231 TYR A N 1
ATOM 1766 C CA . TYR A 1 231 ? 16.347 -24.237 -13.837 1.00 32.47 231 TYR A CA 1
ATOM 1767 C C . TYR A 1 231 ? 15.745 -22.875 -14.192 1.00 32.47 231 TYR A C 1
ATOM 1769 O O . TYR A 1 231 ? 15.795 -22.487 -15.356 1.00 32.47 231 TYR A O 1
ATOM 1777 N N . GLY A 1 232 ? 15.250 -22.113 -13.208 1.00 38.31 232 GLY A N 1
ATOM 1778 C CA . GLY A 1 232 ? 14.898 -20.706 -13.428 1.00 38.31 232 GLY A CA 1
ATOM 1779 C C . GLY A 1 232 ? 16.126 -19.897 -13.856 1.00 38.31 232 GLY A C 1
ATOM 1780 O O . GLY A 1 232 ? 16.053 -19.096 -14.778 1.00 38.31 232 GLY A O 1
ATOM 1781 N N . PHE A 1 233 ? 17.286 -20.195 -13.269 1.00 41.47 233 PHE A N 1
ATOM 1782 C CA . PHE A 1 233 ? 18.550 -19.516 -13.545 1.00 41.47 233 PHE A CA 1
ATOM 1783 C C . PHE A 1 233 ? 19.052 -19.716 -14.985 1.00 41.47 233 PHE A C 1
ATOM 1785 O O . PHE A 1 233 ? 19.341 -18.745 -15.659 1.00 41.47 233 PHE A O 1
ATOM 1792 N N . ASP A 1 234 ? 19.102 -20.922 -15.545 1.00 35.50 234 ASP A N 1
ATOM 1793 C CA . ASP A 1 234 ? 19.719 -21.100 -16.878 1.00 35.50 234 ASP A CA 1
ATOM 1794 C C . ASP A 1 234 ? 18.908 -20.498 -18.053 1.00 35.50 234 ASP A C 1
ATOM 1796 O O . ASP A 1 234 ? 19.446 -20.225 -19.132 1.00 35.50 234 ASP A O 1
ATOM 1800 N N . VAL A 1 235 ? 17.604 -20.278 -17.855 1.00 38.09 235 VAL A N 1
ATOM 1801 C CA . VAL A 1 235 ? 16.683 -19.724 -18.867 1.00 38.09 235 VAL A CA 1
ATOM 1802 C C . VAL A 1 235 ? 16.606 -18.198 -18.772 1.00 38.09 235 VAL A C 1
ATOM 1804 O O . VAL A 1 235 ? 16.642 -17.520 -19.800 1.00 38.09 235 VAL A O 1
ATOM 1807 N N . LEU A 1 236 ? 16.649 -17.651 -17.550 1.00 42.53 236 LEU A N 1
ATOM 1808 C CA . LEU A 1 236 ? 16.733 -16.209 -17.282 1.00 42.53 236 LEU A CA 1
ATOM 1809 C C . LEU A 1 236 ? 18.004 -15.560 -17.884 1.00 42.53 236 LEU A C 1
ATOM 1811 O O . LEU A 1 236 ? 18.014 -14.359 -18.144 1.00 42.53 236 LEU A O 1
ATOM 1815 N N . PHE A 1 237 ? 19.064 -16.343 -18.134 1.00 41.47 237 PHE A N 1
ATOM 1816 C CA . PHE A 1 237 ? 20.421 -15.848 -18.412 1.00 41.47 237 PHE A CA 1
ATOM 1817 C C . PHE A 1 237 ? 20.851 -15.979 -19.889 1.00 41.47 237 PHE A C 1
ATOM 1819 O O . PHE A 1 237 ? 21.880 -15.428 -20.277 1.00 41.47 237 PHE A O 1
ATOM 1826 N N . LYS A 1 238 ? 20.081 -16.667 -20.751 1.00 37.28 238 LYS A N 1
ATOM 1827 C CA . LYS A 1 238 ? 20.437 -16.860 -22.180 1.00 37.28 238 LYS A CA 1
ATOM 1828 C C . LYS A 1 238 ? 19.913 -15.779 -23.128 1.00 37.28 238 LYS A C 1
ATOM 1830 O O . LYS A 1 238 ? 20.307 -15.757 -24.295 1.00 37.28 238 LYS A O 1
ATOM 1835 N N . LYS A 1 239 ? 19.036 -14.886 -22.664 1.00 43.84 239 LYS A N 1
ATOM 1836 C CA . LYS A 1 239 ? 18.501 -13.769 -23.455 1.00 43.84 239 LYS A CA 1
ATOM 1837 C C . LYS A 1 239 ? 18.501 -12.508 -22.581 1.00 43.84 239 LYS A C 1
ATOM 1839 O O . LYS A 1 239 ? 17.644 -12.420 -21.706 1.00 43.84 239 LYS A O 1
ATOM 1844 N N . PRO A 1 240 ? 19.433 -11.553 -22.758 1.00 41.72 240 PRO A N 1
ATOM 1845 C CA . PRO A 1 240 ? 19.414 -10.307 -21.995 1.00 41.72 240 PRO A CA 1
ATOM 1846 C C . PRO A 1 240 ? 18.095 -9.581 -22.276 1.00 41.72 240 PRO A C 1
ATOM 1848 O O . PRO A 1 240 ? 17.792 -9.250 -23.423 1.00 41.72 240 PRO A O 1
ATOM 1851 N N . LYS A 1 241 ? 17.268 -9.400 -21.244 1.00 54.72 241 LYS A N 1
ATOM 1852 C CA . LYS A 1 241 ? 15.908 -8.867 -21.381 1.00 54.72 241 LYS A CA 1
ATOM 1853 C C . LYS A 1 241 ? 15.836 -7.446 -20.863 1.00 54.72 241 LYS A C 1
ATOM 1855 O O . LYS A 1 241 ? 16.044 -7.191 -19.687 1.00 54.72 241 LYS A O 1
ATOM 1860 N N . CYS A 1 242 ? 15.506 -6.521 -21.752 1.00 56.38 242 CYS A N 1
ATOM 1861 C CA . CYS A 1 242 ? 15.545 -5.086 -21.500 1.00 56.38 242 CYS A CA 1
ATOM 1862 C C . CYS A 1 242 ? 14.653 -4.605 -20.342 1.00 56.38 242 CYS A C 1
ATOM 1864 O O . CYS A 1 242 ? 14.996 -3.613 -19.708 1.00 56.38 242 CYS A O 1
ATOM 1866 N N . ASP A 1 243 ? 13.538 -5.276 -20.037 1.00 58.03 243 ASP A N 1
ATOM 1867 C CA . ASP A 1 243 ? 12.601 -4.815 -18.996 1.00 58.03 243 ASP A CA 1
ATOM 1868 C C . ASP A 1 243 ? 13.141 -5.012 -17.578 1.00 58.03 243 ASP A C 1
ATOM 1870 O O . ASP A 1 243 ? 12.917 -4.157 -16.722 1.00 58.03 243 ASP A O 1
ATOM 1874 N N . ILE A 1 244 ? 13.954 -6.049 -17.340 1.00 56.66 244 ILE A N 1
ATOM 1875 C CA . ILE A 1 244 ? 14.593 -6.236 -16.033 1.00 56.66 244 ILE A CA 1
ATOM 1876 C C . ILE A 1 244 ? 15.530 -5.061 -15.725 1.00 56.66 244 ILE A C 1
ATOM 1878 O O . ILE A 1 244 ? 15.457 -4.470 -14.651 1.00 56.66 244 ILE A O 1
ATOM 1882 N N . TYR A 1 245 ? 16.315 -4.631 -16.717 1.00 57.03 245 TYR A N 1
ATOM 1883 C CA . TYR A 1 245 ? 17.215 -3.479 -16.631 1.00 57.03 245 TYR A CA 1
ATOM 1884 C C . TYR A 1 245 ? 16.473 -2.134 -16.603 1.00 57.03 245 TYR A C 1
ATOM 1886 O O . TYR A 1 245 ? 17.077 -1.106 -16.297 1.00 57.03 245 TYR A O 1
ATOM 1894 N N . LYS A 1 246 ? 15.191 -2.098 -16.986 1.00 59.88 246 LYS A N 1
ATOM 1895 C CA . LYS A 1 246 ? 14.367 -0.878 -16.989 1.00 59.88 246 LYS A CA 1
ATOM 1896 C C . LYS A 1 246 ? 13.542 -0.729 -15.706 1.00 59.88 246 LYS A C 1
ATOM 1898 O O . LYS A 1 246 ? 13.363 0.398 -15.264 1.00 59.88 246 LYS A O 1
ATOM 1903 N N . ARG A 1 247 ? 13.043 -1.831 -15.131 1.00 62.22 247 ARG A N 1
ATOM 1904 C CA . ARG A 1 247 ? 11.984 -1.826 -14.098 1.00 62.22 247 ARG A CA 1
ATOM 1905 C C . ARG A 1 247 ? 12.227 -2.762 -12.915 1.00 62.22 247 ARG A C 1
ATOM 1907 O O . ARG A 1 247 ? 11.517 -2.702 -11.918 1.00 62.22 247 ARG A O 1
ATOM 1914 N N . GLY A 1 248 ? 13.213 -3.648 -13.012 1.00 63.66 248 GLY A N 1
ATOM 1915 C CA . GLY A 1 248 ? 13.661 -4.503 -11.917 1.00 63.66 248 GLY A CA 1
ATOM 1916 C C . GLY A 1 248 ? 12.771 -5.678 -11.517 1.00 63.66 248 GLY A C 1
ATOM 1917 O O . GLY A 1 248 ? 12.980 -6.228 -10.440 1.00 63.66 248 GLY A O 1
ATOM 1918 N N . PHE A 1 249 ? 11.810 -6.099 -12.340 1.00 65.81 249 PHE A N 1
ATOM 1919 C CA . PHE A 1 249 ? 11.022 -7.319 -12.110 1.00 65.81 249 PHE A CA 1
ATOM 1920 C C . PHE A 1 249 ? 10.578 -7.970 -13.433 1.00 65.81 249 PHE A C 1
ATOM 1922 O O . PHE A 1 249 ? 10.755 -7.385 -14.501 1.00 65.81 249 PHE A O 1
ATOM 1929 N N . PHE A 1 250 ? 10.004 -9.178 -13.358 1.00 66.25 250 PHE A N 1
ATOM 1930 C CA . PHE A 1 250 ? 9.522 -9.949 -14.513 1.00 66.25 250 PHE A CA 1
ATOM 1931 C C . PHE A 1 250 ? 7.996 -9.987 -14.626 1.00 66.25 250 PHE A C 1
ATOM 1933 O O . PHE A 1 250 ? 7.278 -9.992 -13.622 1.00 66.25 250 PHE A O 1
ATOM 1940 N N . TRP A 1 251 ? 7.510 -10.107 -15.862 1.00 68.56 251 TRP A N 1
ATOM 1941 C CA . TRP A 1 251 ? 6.118 -10.448 -16.153 1.00 68.56 251 TRP A CA 1
ATOM 1942 C C . TRP A 1 251 ? 5.951 -11.962 -16.239 1.00 68.56 251 TRP A C 1
ATOM 1944 O O . TRP A 1 251 ? 6.691 -12.633 -16.961 1.00 68.56 251 TRP A O 1
ATOM 1954 N N . CYS A 1 252 ? 4.953 -12.488 -15.536 1.00 67.38 252 CYS A N 1
ATOM 1955 C CA . CYS A 1 252 ? 4.568 -13.886 -15.605 1.00 67.38 252 CYS A CA 1
ATOM 1956 C C . CYS A 1 252 ? 3.185 -14.025 -16.253 1.00 67.38 252 CYS A C 1
ATOM 1958 O O . CYS A 1 252 ? 2.155 -13.771 -15.627 1.00 67.38 252 CYS A O 1
ATOM 1960 N N . TYR A 1 253 ? 3.161 -14.506 -17.497 1.00 66.75 253 TYR A N 1
ATOM 1961 C CA . TYR A 1 253 ? 1.919 -14.771 -18.233 1.00 66.75 253 TYR A CA 1
ATOM 1962 C C . TYR A 1 253 ? 1.043 -15.832 -17.563 1.00 66.75 253 TYR A C 1
ATOM 1964 O O . TYR A 1 253 ? -0.180 -15.746 -17.596 1.00 66.75 253 TYR A O 1
ATOM 1972 N N . GLU A 1 254 ? 1.666 -16.824 -16.929 1.00 66.38 254 GLU A N 1
ATOM 1973 C CA . GLU A 1 254 ? 0.966 -17.905 -16.231 1.00 66.38 254 GLU A CA 1
ATOM 1974 C C . GLU A 1 254 ? 0.584 -17.554 -14.791 1.00 66.38 254 GLU A C 1
ATOM 1976 O O . GLU A 1 254 ? -0.076 -18.345 -14.123 1.00 66.38 254 GLU A O 1
ATOM 1981 N N . CYS A 1 255 ? 0.968 -16.385 -14.291 1.00 72.44 255 CYS A N 1
ATOM 1982 C CA . CYS A 1 255 ? 0.652 -15.951 -12.932 1.00 72.44 255 CYS A CA 1
ATOM 1983 C C . CYS A 1 255 ? -0.383 -14.827 -12.938 1.00 72.44 255 CYS A C 1
ATOM 1985 O O . CYS A 1 255 ? -1.081 -14.647 -11.948 1.00 72.44 255 CYS A O 1
ATOM 1987 N N . ASP A 1 256 ? -0.514 -14.106 -14.054 1.00 82.88 256 ASP A N 1
ATOM 1988 C CA . ASP A 1 256 ? -1.487 -13.033 -14.211 1.00 82.88 256 ASP A CA 1
ATOM 1989 C C . ASP A 1 256 ? -2.846 -13.561 -14.699 1.00 82.88 256 ASP A C 1
ATOM 1991 O O . ASP A 1 256 ? -2.957 -14.231 -15.733 1.00 82.88 256 ASP A O 1
ATOM 1995 N N . VAL A 1 257 ? -3.908 -13.231 -13.967 1.00 87.50 257 VAL A N 1
ATOM 1996 C CA . VAL A 1 257 ? -5.282 -13.607 -14.329 1.00 87.50 257 VAL A CA 1
ATOM 1997 C C . VAL A 1 257 ? -5.753 -13.001 -15.651 1.00 87.50 257 VAL A C 1
ATOM 1999 O O . VAL A 1 257 ? -6.575 -13.617 -16.328 1.00 87.50 257 VAL A O 1
ATOM 2002 N N . HIS A 1 258 ? -5.232 -11.842 -16.055 1.00 87.88 258 HIS A N 1
ATOM 2003 C CA . HIS A 1 258 ? -5.626 -11.180 -17.298 1.00 87.88 258 HIS A CA 1
ATOM 2004 C C . HIS A 1 258 ? -5.080 -11.933 -18.511 1.00 87.88 258 HIS A C 1
ATOM 2006 O O . HIS A 1 258 ? -5.835 -12.248 -19.432 1.00 87.88 258 HIS A O 1
ATOM 2012 N N . PHE A 1 259 ? -3.799 -12.315 -18.474 1.00 81.62 259 PHE A N 1
ATOM 2013 C CA . PHE A 1 259 ? -3.193 -13.131 -19.529 1.00 81.62 259 PHE A CA 1
ATOM 2014 C C . PHE A 1 259 ? -3.830 -14.525 -19.596 1.00 81.62 259 PHE A C 1
ATOM 2016 O O . PHE A 1 259 ? -4.134 -15.004 -20.689 1.00 81.62 259 PHE A O 1
ATOM 2023 N N . LYS A 1 260 ? -4.140 -15.148 -18.448 1.00 82.94 260 LYS A N 1
ATOM 2024 C CA . LYS A 1 260 ? -4.934 -16.394 -18.406 1.00 82.94 260 LYS A CA 1
ATOM 2025 C C . LYS A 1 260 ? -6.331 -16.236 -19.002 1.00 82.94 260 LYS A C 1
ATOM 2027 O O . LYS A 1 260 ? -6.843 -17.174 -19.608 1.00 82.94 260 LYS A O 1
ATOM 2032 N N . GLY A 1 261 ? -6.936 -15.063 -18.830 1.00 84.00 261 GLY A N 1
ATOM 2033 C CA . GLY A 1 261 ? -8.214 -14.690 -19.432 1.00 84.00 261 GLY A CA 1
ATOM 2034 C C . GLY A 1 261 ? -8.148 -14.453 -20.945 1.00 84.00 261 GLY A C 1
ATOM 2035 O O . GLY A 1 261 ? -9.192 -14.292 -21.570 1.00 84.00 261 GLY A O 1
ATOM 2036 N N . GLY A 1 262 ? -6.951 -14.461 -21.544 1.00 83.94 262 GLY A N 1
ATOM 2037 C CA . GLY A 1 262 ? -6.738 -14.261 -22.977 1.00 83.94 262 GLY A CA 1
ATOM 2038 C C . GLY A 1 262 ? -6.547 -12.802 -23.400 1.00 83.94 262 GLY A C 1
ATOM 2039 O O . GLY A 1 262 ? -6.536 -12.541 -24.604 1.00 83.94 262 GLY A O 1
ATOM 2040 N N . LEU A 1 263 ? -6.393 -11.872 -22.449 1.00 85.31 263 LEU A N 1
ATOM 2041 C CA . LEU A 1 263 ? -6.061 -10.476 -22.745 1.00 85.31 263 LEU A CA 1
ATOM 2042 C C . LEU A 1 263 ? -4.625 -10.357 -23.253 1.00 85.31 263 LEU A C 1
ATOM 2044 O O . LEU A 1 263 ? -3.720 -11.034 -22.766 1.00 85.31 263 LEU A O 1
ATOM 2048 N N . LYS A 1 264 ? -4.430 -9.459 -24.214 1.00 83.31 264 LYS A N 1
ATOM 2049 C CA . LYS A 1 264 ? -3.139 -9.090 -24.788 1.00 83.31 264 LYS A CA 1
ATOM 2050 C C . LYS A 1 264 ? -2.653 -7.763 -24.226 1.00 83.31 264 LYS A C 1
ATOM 2052 O O . LYS A 1 264 ? -3.450 -6.933 -23.795 1.00 83.31 264 LYS A O 1
ATOM 2057 N N . CYS A 1 265 ? -1.351 -7.495 -24.334 1.00 81.56 265 CYS A N 1
ATOM 2058 C CA . CYS A 1 265 ? -0.766 -6.220 -23.898 1.00 81.56 265 CYS A CA 1
ATOM 2059 C C . CYS A 1 265 ? -1.524 -5.002 -24.465 1.00 81.56 265 CYS A C 1
ATOM 2061 O O . CYS A 1 265 ? -1.861 -4.087 -23.718 1.00 81.56 265 CYS A O 1
ATOM 2063 N N . ILE A 1 266 ? -1.841 -5.018 -25.766 1.00 82.56 266 ILE A N 1
ATOM 2064 C CA . ILE A 1 266 ? -2.521 -3.915 -26.469 1.00 82.56 266 ILE A CA 1
ATOM 2065 C C . ILE A 1 266 ? -4.008 -3.756 -26.123 1.00 82.56 266 ILE A C 1
ATOM 2067 O O . ILE A 1 266 ? -4.586 -2.723 -26.455 1.00 82.56 266 ILE A O 1
ATOM 2071 N N . ASP A 1 267 ? -4.623 -4.744 -25.464 1.00 84.38 267 ASP A N 1
ATOM 2072 C CA . ASP A 1 267 ? -6.019 -4.639 -25.031 1.00 84.38 267 ASP A CA 1
ATOM 2073 C C . ASP A 1 267 ? -6.138 -3.634 -23.875 1.00 84.38 267 ASP A C 1
ATOM 2075 O O . ASP A 1 267 ? -7.091 -2.860 -23.829 1.00 84.38 267 ASP A O 1
ATOM 2079 N N . CYS A 1 268 ? -5.130 -3.581 -22.993 1.00 83.19 268 CYS A N 1
ATOM 2080 C CA . CYS A 1 268 ? -5.018 -2.562 -21.945 1.00 83.19 268 CYS A CA 1
ATOM 2081 C C . CYS A 1 268 ? -4.197 -1.346 -22.403 1.00 83.19 268 CYS A C 1
ATOM 2083 O O . CYS A 1 268 ? -4.555 -0.208 -22.106 1.00 83.19 268 CYS A O 1
ATOM 2085 N N . HIS A 1 269 ? -3.107 -1.574 -23.142 1.00 81.88 269 HIS A N 1
ATOM 2086 C CA . HIS A 1 269 ? -2.214 -0.548 -23.687 1.00 81.88 269 HIS A CA 1
ATOM 2087 C C . HIS A 1 269 ? -2.593 -0.195 -25.130 1.00 81.88 269 HIS A C 1
ATOM 2089 O O . HIS A 1 269 ? -1.852 -0.497 -26.071 1.00 81.88 269 HIS A O 1
ATOM 2095 N N . SER A 1 270 ? -3.765 0.414 -25.330 1.00 76.44 270 SER A N 1
ATOM 2096 C CA . SER A 1 270 ? -4.237 0.678 -26.692 1.00 76.44 270 SER A CA 1
ATOM 2097 C C . SER A 1 270 ? -3.305 1.632 -27.453 1.00 76.44 270 SER A C 1
ATOM 2099 O O . SER A 1 270 ? -2.752 2.579 -26.897 1.00 76.44 270 SER A O 1
ATOM 2101 N N . ALA A 1 271 ? -3.140 1.399 -28.756 1.00 69.06 271 ALA A N 1
ATOM 2102 C CA . ALA A 1 271 ? -2.335 2.237 -29.649 1.00 69.06 271 ALA A CA 1
ATOM 2103 C C . ALA A 1 271 ? -3.188 3.318 -30.354 1.00 69.06 271 ALA A C 1
ATOM 2105 O O . ALA A 1 271 ? -3.047 3.548 -31.556 1.00 69.06 271 ALA A O 1
ATOM 2106 N N . PHE A 1 272 ? -4.126 3.941 -29.626 1.00 57.84 272 PHE A N 1
ATOM 2107 C CA . PHE A 1 272 ? -5.289 4.677 -30.160 1.00 57.84 272 PHE A CA 1
ATOM 2108 C C . PHE A 1 272 ? -4.962 5.926 -31.013 1.00 57.84 272 PHE A C 1
ATOM 2110 O O . PHE A 1 272 ? -5.849 6.457 -31.680 1.00 57.84 272 PHE A O 1
ATOM 2117 N N . ARG A 1 273 ? -3.711 6.415 -31.042 1.00 58.25 273 ARG A N 1
ATOM 2118 C CA . ARG A 1 273 ? -3.304 7.584 -31.850 1.00 58.25 273 ARG A CA 1
ATOM 2119 C C . ARG A 1 273 ? -1.931 7.399 -32.489 1.00 58.25 273 ARG A C 1
ATOM 2121 O O . ARG A 1 273 ? -0.926 7.580 -31.818 1.00 58.25 273 ARG A O 1
ATOM 2128 N N . GLY A 1 274 ? -1.869 7.077 -33.781 1.00 69.00 274 GLY A N 1
ATOM 2129 C CA . GLY A 1 274 ? -0.619 7.153 -34.553 1.00 69.00 274 GLY A CA 1
ATOM 2130 C C . GLY A 1 274 ? 0.555 6.352 -33.976 1.00 69.00 274 GLY A C 1
ATOM 2131 O O . GLY A 1 274 ? 1.675 6.824 -34.062 1.00 69.00 274 GLY A O 1
ATOM 2132 N N . HIS A 1 275 ? 0.307 5.168 -33.396 1.00 80.81 275 HIS A N 1
ATOM 2133 C CA . HIS A 1 275 ? 1.287 4.328 -32.673 1.00 80.81 275 HIS A CA 1
ATOM 2134 C C . HIS A 1 275 ? 1.722 4.830 -31.282 1.00 80.81 275 HIS A C 1
ATOM 2136 O O . HIS A 1 275 ? 2.653 4.282 -30.687 1.00 80.81 275 HIS A O 1
ATOM 2142 N N . GLN A 1 276 ? 1.015 5.805 -30.705 1.00 77.12 276 GLN A N 1
ATOM 2143 C CA . GLN A 1 276 ? 1.120 6.122 -29.281 1.00 77.12 276 GLN A CA 1
ATOM 2144 C C . GLN A 1 276 ? 0.476 5.003 -28.458 1.00 77.12 276 GLN A C 1
ATOM 2146 O O . GLN A 1 276 ? -0.746 4.947 -28.319 1.00 77.12 276 GLN A O 1
ATOM 2151 N N . ILE A 1 277 ? 1.302 4.082 -27.959 1.00 77.56 277 ILE A N 1
ATOM 2152 C CA . ILE A 1 277 ? 0.876 3.016 -27.049 1.00 77.56 277 ILE A CA 1
ATOM 2153 C C . ILE A 1 277 ? 0.633 3.643 -25.676 1.00 77.56 277 ILE A C 1
ATOM 2155 O O . ILE A 1 277 ? 1.570 4.128 -25.032 1.00 77.56 277 ILE A O 1
ATOM 2159 N N . ALA A 1 278 ? -0.633 3.633 -25.263 1.00 71.62 278 ALA A N 1
ATOM 2160 C CA . ALA A 1 278 ? -1.090 4.198 -24.008 1.00 71.62 278 ALA A CA 1
ATOM 2161 C C . ALA A 1 278 ? -0.399 3.536 -22.814 1.00 71.62 278 ALA A C 1
ATOM 2163 O O . ALA A 1 278 ? -0.084 2.343 -22.827 1.00 71.62 278 ALA A O 1
ATOM 2164 N N . LYS A 1 279 ? -0.210 4.300 -21.743 1.00 70.12 279 LYS A N 1
ATOM 2165 C CA . LYS A 1 279 ? 0.328 3.795 -20.479 1.00 70.12 279 LYS A CA 1
ATOM 2166 C C . LYS A 1 279 ? -0.513 4.286 -19.299 1.00 70.12 279 LYS A C 1
ATOM 2168 O O . LYS A 1 279 ? -1.255 5.262 -19.407 1.00 70.12 279 LYS A O 1
ATOM 2173 N N . GLY A 1 280 ? -0.398 3.592 -18.171 1.00 68.12 280 GLY A N 1
ATOM 2174 C CA . GLY A 1 280 ? -0.912 4.074 -16.888 1.00 68.12 280 GLY A CA 1
ATOM 2175 C C . GLY A 1 280 ? 0.060 5.044 -16.206 1.00 68.12 280 GLY A C 1
ATOM 2176 O O . GLY A 1 280 ? 1.160 5.289 -16.707 1.00 68.12 280 GLY A O 1
ATOM 2177 N N . GLY A 1 281 ? -0.328 5.551 -15.033 1.00 64.50 281 GLY A N 1
ATOM 2178 C CA . GLY A 1 281 ? 0.559 6.337 -14.172 1.00 64.50 281 GLY A CA 1
ATOM 2179 C C . GLY A 1 281 ? 1.670 5.460 -13.594 1.00 64.50 281 GLY A C 1
ATOM 2180 O O . GLY A 1 281 ? 1.426 4.658 -12.692 1.00 64.50 281 GLY A O 1
ATOM 2181 N N . ILE A 1 282 ? 2.879 5.607 -14.129 1.00 63.78 282 ILE A N 1
ATOM 2182 C CA . ILE A 1 282 ? 4.072 4.853 -13.735 1.00 63.78 282 ILE A CA 1
ATOM 2183 C C . ILE A 1 282 ? 5.135 5.802 -13.186 1.00 63.78 282 ILE A C 1
ATOM 2185 O O . ILE A 1 282 ? 5.256 6.945 -13.625 1.00 63.78 282 ILE A O 1
ATOM 2189 N N . THR A 1 283 ? 5.890 5.328 -12.200 1.00 56.56 283 THR A N 1
ATOM 2190 C CA . THR A 1 283 ? 6.948 6.098 -11.539 1.00 56.56 283 THR A CA 1
ATOM 2191 C C . THR A 1 283 ? 8.235 6.175 -12.359 1.00 56.56 283 THR A C 1
ATOM 2193 O O . THR A 1 283 ? 9.014 7.107 -12.173 1.00 56.56 283 THR A O 1
ATOM 2196 N N . ASP A 1 284 ? 8.476 5.221 -13.264 1.00 57.53 284 ASP A N 1
ATOM 2197 C CA . ASP A 1 284 ? 9.607 5.233 -14.184 1.00 57.53 284 ASP A CA 1
ATOM 2198 C C . ASP A 1 284 ? 9.303 6.113 -15.401 1.00 57.53 284 ASP A C 1
ATOM 2200 O O . ASP A 1 284 ? 8.311 5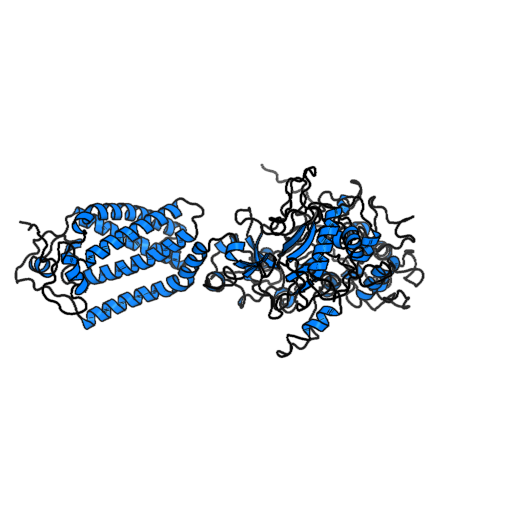.949 -16.113 1.00 57.53 284 ASP A O 1
ATOM 2204 N N . CYS A 1 285 ? 10.180 7.089 -15.630 1.00 52.56 285 CYS A N 1
ATOM 2205 C CA . CYS A 1 285 ? 10.110 8.016 -16.748 1.00 52.56 285 CYS A CA 1
ATOM 2206 C C . CYS A 1 285 ? 9.927 7.284 -18.072 1.00 52.56 285 CYS A C 1
ATOM 2208 O O . CYS A 1 285 ? 10.849 6.635 -18.569 1.00 52.56 285 CYS A O 1
ATOM 2210 N N . THR A 1 286 ? 8.760 7.475 -18.680 1.00 50.56 286 THR A N 1
ATOM 2211 C CA . THR A 1 286 ? 8.634 7.275 -20.116 1.00 50.56 286 THR A CA 1
ATOM 2212 C C . THR A 1 286 ? 7.810 8.351 -20.799 1.00 50.56 286 THR A C 1
ATOM 2214 O O . THR A 1 286 ? 8.245 8.771 -21.833 1.00 50.56 286 THR A O 1
ATOM 2217 N N . GLN A 1 287 ? 6.710 8.900 -20.295 1.00 54.56 287 GLN A N 1
ATOM 2218 C CA . GLN A 1 287 ? 5.881 9.809 -21.119 1.00 54.56 287 GLN A CA 1
ATOM 2219 C C . GLN A 1 287 ? 5.236 10.893 -20.266 1.00 54.56 287 GLN A C 1
ATOM 2221 O O . GLN A 1 287 ? 5.055 10.677 -19.066 1.00 54.56 287 GLN A O 1
ATOM 2226 N N . HIS A 1 288 ? 4.874 12.014 -20.885 1.00 57.12 288 HIS A N 1
ATOM 2227 C CA . HIS A 1 288 ? 4.135 13.110 -20.258 1.00 57.12 288 HIS A CA 1
ATOM 2228 C C . HIS A 1 288 ? 2.733 12.702 -19.800 1.00 57.12 288 HIS A C 1
ATOM 2230 O O . HIS A 1 288 ? 2.104 11.826 -20.394 1.00 57.12 288 HIS A O 1
ATOM 2236 N N . GLU A 1 289 ? 2.206 13.409 -18.796 1.00 58.81 289 GLU A N 1
ATOM 2237 C CA . GLU A 1 289 ? 0.887 13.164 -18.188 1.00 58.81 289 GLU A CA 1
ATOM 2238 C C . GLU A 1 289 ? -0.288 13.206 -19.185 1.00 58.81 289 GLU A C 1
ATOM 2240 O O . GLU A 1 289 ? -1.366 12.688 -18.920 1.00 58.81 289 GLU A O 1
ATOM 2245 N N . SER A 1 290 ? -0.099 13.825 -20.351 1.00 53.19 290 SER A N 1
ATOM 2246 C CA . SER A 1 290 ? -1.097 13.897 -21.431 1.00 53.19 290 SER A CA 1
ATOM 2247 C C . SER A 1 290 ? -1.299 12.557 -22.140 1.00 53.19 290 SER A C 1
ATOM 2249 O O . SER A 1 290 ? -2.320 12.368 -22.803 1.00 53.19 290 SER A O 1
ATOM 2251 N N . LEU A 1 291 ? -0.332 11.645 -22.008 1.00 57.09 291 LEU A N 1
ATOM 2252 C CA . LEU A 1 291 ? -0.383 10.269 -22.494 1.00 57.09 291 LEU A CA 1
ATOM 2253 C C . LEU A 1 291 ? -0.710 9.281 -21.362 1.00 57.09 291 LEU A C 1
ATOM 2255 O O . LEU A 1 291 ? -0.989 8.111 -21.636 1.00 57.09 291 LEU A O 1
ATOM 2259 N N . ASP A 1 292 ? -0.750 9.746 -20.107 1.00 62.09 292 ASP A N 1
ATOM 2260 C CA . ASP A 1 292 ? -1.256 8.955 -18.989 1.00 62.09 292 ASP A CA 1
ATOM 2261 C C . ASP A 1 292 ? -2.756 8.737 -19.171 1.00 62.09 292 ASP A C 1
ATOM 2263 O O . ASP A 1 292 ? -3.532 9.675 -19.362 1.00 62.09 292 ASP A O 1
ATOM 2267 N N . TYR A 1 293 ? -3.179 7.476 -19.113 1.00 61.94 293 TYR A N 1
ATOM 2268 C CA . TYR A 1 293 ? -4.581 7.064 -19.241 1.00 61.94 293 TYR A CA 1
ATOM 2269 C C . TYR A 1 293 ? -5.227 7.359 -20.606 1.00 61.94 293 TYR A C 1
ATOM 2271 O O . TYR A 1 293 ? -6.347 6.917 -20.856 1.00 61.94 293 TYR A O 1
ATOM 2279 N N . ALA A 1 294 ? -4.539 8.044 -21.524 1.00 61.69 294 ALA A N 1
ATOM 2280 C CA . ALA A 1 294 ? -5.041 8.363 -22.854 1.00 61.69 294 ALA A CA 1
ATOM 2281 C C . ALA A 1 294 ? -5.150 7.090 -23.710 1.00 61.69 294 ALA A C 1
ATOM 2283 O O . ALA A 1 294 ? -4.230 6.720 -24.430 1.00 61.69 294 ALA A O 1
ATOM 2284 N N . GLY A 1 295 ? -6.295 6.412 -23.614 1.00 66.06 295 GLY A N 1
ATOM 2285 C CA . GLY A 1 295 ? -6.534 5.116 -24.247 1.00 66.06 295 GLY A CA 1
ATOM 2286 C C . GLY A 1 295 ? -6.049 3.913 -23.427 1.00 66.06 295 GLY A C 1
ATOM 2287 O O . GLY A 1 295 ? -6.154 2.791 -23.913 1.00 66.06 295 GLY A O 1
ATOM 2288 N N . PHE A 1 296 ? -5.534 4.100 -22.208 1.00 78.69 296 PHE A N 1
ATOM 2289 C CA . PHE A 1 296 ? -5.188 2.977 -21.330 1.00 78.69 296 PHE A CA 1
ATOM 2290 C C . PHE A 1 296 ? -6.406 2.566 -20.510 1.00 78.69 296 PHE A C 1
ATOM 2292 O O . PHE A 1 296 ? -7.013 3.421 -19.869 1.00 78.69 296 PHE A O 1
ATOM 2299 N N . LEU A 1 297 ? -6.719 1.268 -20.498 1.00 80.88 297 LEU A N 1
ATOM 2300 C CA . LEU A 1 297 ? -7.799 0.731 -19.676 1.00 80.88 297 LEU A CA 1
ATOM 2301 C C . LEU A 1 297 ? -7.310 0.454 -18.257 1.00 80.88 297 LEU A C 1
ATOM 2303 O O . LEU A 1 297 ? -6.500 -0.441 -18.019 1.00 80.88 297 LEU A O 1
ATOM 2307 N N . ASN A 1 298 ? -7.823 1.219 -17.300 1.00 81.19 298 ASN A N 1
ATOM 2308 C CA . ASN A 1 298 ? -7.549 1.007 -15.886 1.00 81.19 298 ASN A CA 1
ATOM 2309 C C . ASN A 1 298 ? -8.483 -0.055 -15.271 1.00 81.19 298 ASN A C 1
ATOM 2311 O O . ASN A 1 298 ? -9.465 -0.495 -15.872 1.00 81.19 298 ASN A O 1
ATOM 2315 N N . CYS A 1 299 ? -8.193 -0.458 -14.029 1.00 86.19 299 CYS A N 1
ATOM 2316 C CA . CYS A 1 299 ? -8.943 -1.509 -13.339 1.00 86.19 299 CYS A CA 1
ATOM 2317 C C . CYS A 1 299 ? -10.456 -1.218 -13.279 1.00 86.19 299 CYS A C 1
ATOM 2319 O O . CYS A 1 299 ? -11.264 -2.115 -13.509 1.00 86.19 299 CYS A O 1
ATOM 2321 N N . SER A 1 300 ? -10.868 0.021 -12.988 1.00 83.88 300 SER A N 1
ATOM 2322 C CA . SER A 1 300 ? -12.291 0.347 -12.838 1.00 83.88 300 SER A CA 1
ATOM 2323 C C . SER A 1 300 ? -13.024 0.458 -14.174 1.00 83.88 300 SER A C 1
ATOM 2325 O O . SER A 1 300 ? -14.231 0.242 -14.205 1.00 83.88 300 SER A O 1
ATOM 2327 N N . GLU A 1 301 ? -12.348 0.722 -15.290 1.00 83.38 301 GLU A N 1
ATOM 2328 C CA . GLU A 1 301 ? -12.988 0.759 -16.614 1.00 83.38 301 GLU A CA 1
ATOM 2329 C C . GLU A 1 301 ? -13.483 -0.617 -17.079 1.00 83.38 301 GLU A C 1
ATOM 2331 O O . GLU A 1 301 ? -14.502 -0.704 -17.771 1.00 83.38 301 GLU A O 1
ATOM 2336 N N . CYS A 1 302 ? -12.818 -1.693 -16.647 1.00 86.12 302 CYS A N 1
ATOM 2337 C CA . CYS A 1 302 ? -13.236 -3.066 -16.936 1.00 86.12 302 CYS A CA 1
ATOM 2338 C C . CYS A 1 302 ? -14.072 -3.679 -15.808 1.00 86.12 302 CYS A C 1
ATOM 2340 O O . CYS A 1 302 ? -15.102 -4.289 -16.081 1.00 86.12 302 CYS A O 1
ATOM 2342 N N . HIS A 1 303 ? -13.657 -3.490 -14.552 1.00 86.38 303 HIS A N 1
ATOM 2343 C CA . HIS A 1 303 ? -14.263 -4.162 -13.398 1.00 86.38 303 HIS A CA 1
ATOM 2344 C C . HIS A 1 303 ? -15.428 -3.396 -12.749 1.00 86.38 303 HIS A C 1
ATOM 2346 O O . HIS A 1 303 ? -16.017 -3.878 -11.782 1.00 86.38 303 HIS A O 1
ATOM 2352 N N . SER A 1 304 ? -15.784 -2.212 -13.258 1.00 78.38 304 SER A N 1
ATOM 2353 C CA . SER A 1 304 ? -17.070 -1.580 -12.931 1.00 78.38 304 SER A CA 1
ATOM 2354 C C . SER A 1 304 ? -18.218 -2.217 -13.730 1.00 78.38 304 SER A C 1
ATOM 2356 O O . SER A 1 304 ? -18.017 -3.144 -14.513 1.00 78.38 304 SER A O 1
ATOM 2358 N N . ASN A 1 305 ? -19.441 -1.703 -13.565 1.00 65.44 305 ASN A N 1
ATOM 2359 C CA . ASN A 1 305 ? -20.681 -2.226 -14.167 1.00 65.44 305 ASN A CA 1
ATOM 2360 C C . ASN A 1 305 ? -20.677 -2.390 -15.707 1.00 65.44 305 ASN A C 1
ATOM 2362 O O . ASN A 1 305 ? -21.659 -2.885 -16.259 1.00 65.44 305 ASN A O 1
ATOM 2366 N N . ASN A 1 306 ? -19.616 -1.977 -16.405 1.00 65.31 306 ASN A N 1
ATOM 2367 C CA . ASN A 1 306 ? -19.474 -2.095 -17.854 1.00 65.31 306 ASN A CA 1
ATOM 2368 C C . ASN A 1 306 ? -19.038 -3.493 -18.330 1.00 65.31 306 ASN A C 1
ATOM 2370 O O . ASN A 1 306 ? -19.248 -3.791 -19.504 1.00 65.31 306 ASN A O 1
ATOM 2374 N N . ASN A 1 307 ? -18.488 -4.349 -17.450 1.00 70.19 307 ASN A N 1
ATOM 2375 C CA . ASN A 1 307 ? -18.111 -5.744 -17.753 1.00 70.19 307 ASN A CA 1
ATOM 2376 C C . ASN A 1 307 ? -17.314 -5.884 -19.073 1.00 70.19 307 ASN A C 1
ATOM 2378 O O . ASN A 1 307 ? -17.570 -6.757 -19.912 1.00 70.19 307 ASN A O 1
ATOM 2382 N N . THR A 1 308 ? -16.375 -4.961 -19.297 1.00 79.12 308 THR A N 1
ATOM 2383 C CA . THR A 1 308 ? -15.553 -4.928 -20.511 1.00 79.12 308 THR A CA 1
ATOM 2384 C C . THR A 1 308 ? -14.691 -6.192 -20.562 1.00 79.12 308 THR A C 1
ATOM 2386 O O . THR A 1 308 ? -14.143 -6.606 -19.544 1.00 79.12 308 THR A O 1
ATOM 2389 N N . PHE A 1 309 ? -14.602 -6.844 -21.727 1.00 80.12 309 PHE A N 1
ATOM 2390 C CA . PHE A 1 309 ? -13.908 -8.133 -21.912 1.00 80.12 309 PHE A CA 1
ATOM 2391 C C . PHE A 1 309 ? -14.400 -9.291 -21.019 1.00 80.12 309 PHE A C 1
ATOM 2393 O O . PHE A 1 309 ? -13.701 -10.288 -20.866 1.00 80.12 309 PHE A O 1
ATOM 2400 N N . GLY A 1 310 ? -15.607 -9.199 -20.445 1.00 80.50 310 GLY A N 1
ATOM 2401 C CA . GLY A 1 310 ? -16.113 -10.219 -19.521 1.00 80.50 310 GLY A CA 1
ATOM 2402 C C . GLY A 1 310 ? -15.472 -10.157 -18.129 1.00 80.50 310 GLY A C 1
ATOM 2403 O O . GLY A 1 310 ? -15.502 -11.151 -17.402 1.00 80.50 310 GLY A O 1
ATOM 2404 N N . ALA A 1 311 ? -14.860 -9.021 -17.775 1.00 84.31 311 ALA A N 1
ATOM 2405 C CA . ALA A 1 311 ? -14.221 -8.817 -16.486 1.00 84.31 311 ALA A CA 1
ATOM 2406 C C . ALA A 1 311 ? -15.237 -8.890 -15.326 1.00 84.31 311 ALA A C 1
ATOM 2408 O O . ALA A 1 311 ? -16.290 -8.250 -15.373 1.00 84.31 311 ALA A O 1
ATOM 2409 N N . PRO A 1 312 ? -14.930 -9.625 -14.242 1.00 83.00 312 PRO A N 1
ATOM 2410 C CA . PRO A 1 312 ? -15.832 -9.717 -13.103 1.00 83.00 312 PRO A CA 1
ATOM 2411 C C . PRO A 1 312 ? -16.057 -8.335 -12.484 1.00 83.00 312 PRO A C 1
ATOM 2413 O O . PRO A 1 312 ? -15.099 -7.599 -12.232 1.00 83.00 312 PRO A O 1
ATOM 2416 N N . VAL A 1 313 ? -17.323 -8.009 -12.212 1.00 81.50 313 VAL A N 1
ATOM 2417 C CA . VAL A 1 313 ? -17.691 -6.790 -11.486 1.00 81.50 313 VAL A CA 1
ATOM 2418 C C . VAL A 1 313 ? -17.327 -6.969 -10.016 1.00 81.50 313 VAL A C 1
ATOM 2420 O O . VAL A 1 313 ? -17.689 -7.979 -9.407 1.00 81.50 313 VAL A O 1
ATOM 2423 N N . TYR A 1 314 ? -16.600 -6.011 -9.444 1.00 75.75 314 TYR A N 1
ATOM 2424 C CA . TYR A 1 314 ? -16.241 -6.069 -8.030 1.00 75.75 314 TYR A CA 1
ATOM 2425 C C . TYR A 1 314 ? -17.441 -5.703 -7.139 1.00 75.75 314 TYR A C 1
ATOM 2427 O O . TYR A 1 314 ? -18.077 -4.674 -7.347 1.00 75.75 314 TYR A O 1
ATOM 2435 N N . ASP A 1 315 ? -17.733 -6.525 -6.126 1.00 71.19 315 ASP A N 1
ATOM 2436 C CA . ASP A 1 315 ? -18.750 -6.225 -5.096 1.00 71.19 315 ASP A CA 1
ATOM 2437 C C . ASP A 1 315 ? -18.091 -5.732 -3.794 1.00 71.19 315 ASP A C 1
ATOM 2439 O O . ASP A 1 315 ? -18.590 -4.852 -3.105 1.00 71.19 315 ASP A O 1
ATOM 2443 N N . HIS A 1 316 ? -16.890 -6.246 -3.480 1.00 80.25 316 HIS A N 1
ATOM 2444 C CA . HIS A 1 316 ? -16.114 -5.902 -2.278 1.00 80.25 316 HIS A CA 1
ATOM 2445 C C . HIS A 1 316 ? -16.924 -5.924 -0.961 1.00 80.25 316 HIS A C 1
ATOM 2447 O O . HIS A 1 316 ? -16.521 -5.292 0.006 1.00 80.25 316 HIS A O 1
ATOM 2453 N N . ASP A 1 317 ? -18.004 -6.708 -0.863 1.00 69.88 317 ASP A N 1
ATOM 2454 C CA . ASP A 1 317 ? -18.927 -6.759 0.289 1.00 69.88 317 ASP A CA 1
ATOM 2455 C C . ASP A 1 317 ? -18.266 -6.865 1.674 1.00 69.88 317 ASP A C 1
ATOM 2457 O O . ASP A 1 317 ? -18.800 -6.401 2.684 1.00 69.88 317 ASP A O 1
ATOM 2461 N N . LYS A 1 318 ? -17.111 -7.534 1.743 1.00 68.88 318 LYS A N 1
ATOM 2462 C CA . LYS A 1 318 ? -16.359 -7.778 2.984 1.00 68.88 318 LYS A CA 1
ATOM 2463 C C . LYS A 1 318 ? -15.258 -6.748 3.246 1.00 68.88 318 LYS A C 1
ATOM 2465 O O . LYS A 1 318 ? -14.632 -6.791 4.304 1.00 68.88 318 LYS A O 1
ATOM 2470 N N . PHE A 1 319 ? -15.026 -5.836 2.311 1.00 76.00 319 PHE A N 1
ATOM 2471 C CA . PHE A 1 319 ? -13.962 -4.847 2.337 1.00 76.00 319 PHE A CA 1
ATOM 2472 C C . PHE A 1 319 ? -14.575 -3.439 2.396 1.00 76.00 319 PHE A C 1
ATOM 2474 O O . PHE A 1 319 ? -15.254 -3.025 1.458 1.00 76.00 319 PHE A O 1
ATOM 2481 N N . PRO A 1 320 ? -14.380 -2.677 3.488 1.00 75.81 320 PRO A N 1
ATOM 2482 C CA . PRO A 1 320 ? -14.997 -1.360 3.615 1.00 75.81 320 PRO A CA 1
ATOM 2483 C C . PRO A 1 320 ? -14.577 -0.429 2.472 1.00 75.81 320 PRO A C 1
ATOM 2485 O O . PRO A 1 320 ? -13.377 -0.224 2.268 1.00 75.81 320 PRO A O 1
ATOM 2488 N N . SER A 1 321 ? -15.557 0.161 1.780 1.00 71.62 321 SER A N 1
ATOM 2489 C CA . SER A 1 321 ? -15.374 0.993 0.578 1.00 71.62 321 SER A CA 1
ATOM 2490 C C . SER A 1 321 ? -14.358 2.121 0.752 1.00 71.62 321 SER A C 1
ATOM 2492 O O . SER A 1 321 ? -13.612 2.419 -0.177 1.00 71.62 321 SER A O 1
ATOM 2494 N N . ASP A 1 322 ? -14.274 2.692 1.954 1.00 76.38 322 ASP A N 1
ATOM 2495 C CA . ASP A 1 322 ? -13.384 3.809 2.292 1.00 76.38 322 ASP A CA 1
ATOM 2496 C C . ASP A 1 322 ? -11.897 3.461 2.077 1.00 76.38 322 ASP A C 1
ATOM 2498 O O . ASP A 1 322 ? -11.070 4.335 1.825 1.00 76.38 322 ASP A O 1
ATOM 2502 N N . HIS A 1 323 ? -11.528 2.174 2.115 1.00 86.38 323 HIS A N 1
ATOM 2503 C CA . HIS A 1 323 ? -10.163 1.754 1.793 1.00 86.38 323 HIS A CA 1
ATOM 2504 C C . HIS A 1 323 ? -9.802 2.030 0.333 1.00 86.38 323 HIS A C 1
ATOM 2506 O O . HIS A 1 323 ? -8.657 2.372 0.060 1.00 86.38 323 HIS A O 1
ATOM 2512 N N . LEU A 1 324 ? -10.749 1.932 -0.605 1.00 84.75 324 LEU A N 1
ATOM 2513 C CA . LEU A 1 324 ? -10.495 2.155 -2.035 1.00 84.75 324 LEU A CA 1
ATOM 2514 C C . LEU A 1 324 ? -10.187 3.629 -2.354 1.00 84.75 324 LEU A C 1
ATOM 2516 O O . LEU A 1 324 ? -9.644 3.942 -3.420 1.00 84.75 324 LEU A O 1
ATOM 2520 N N . GLU A 1 325 ? -10.469 4.544 -1.421 1.00 84.62 325 GLU A N 1
ATOM 2521 C CA . GLU A 1 325 ? -10.023 5.937 -1.496 1.00 84.62 325 GLU A CA 1
ATOM 2522 C C . GLU A 1 325 ? -8.516 6.076 -1.252 1.00 84.62 325 GLU A C 1
ATOM 2524 O O . GLU A 1 325 ? -7.889 6.995 -1.779 1.00 84.62 325 GLU A O 1
ATOM 2529 N N . LYS A 1 326 ? -7.928 5.164 -0.468 1.00 88.88 326 LYS A N 1
ATOM 2530 C CA . LYS A 1 326 ? -6.543 5.241 0.018 1.00 88.88 326 LYS A CA 1
ATOM 2531 C C . LYS A 1 326 ? -5.652 4.088 -0.418 1.00 88.88 326 LYS A C 1
ATOM 2533 O O . LYS A 1 326 ? -4.445 4.192 -0.255 1.00 88.88 326 LYS A O 1
ATOM 2538 N N . ILE A 1 327 ? -6.199 3.019 -0.978 1.00 92.00 327 ILE A N 1
ATOM 2539 C CA . ILE A 1 327 ? -5.478 1.821 -1.408 1.00 92.00 327 ILE A CA 1
ATOM 2540 C C . ILE A 1 327 ? -5.802 1.579 -2.881 1.00 92.00 327 ILE A C 1
ATOM 2542 O O . ILE A 1 327 ? -6.960 1.656 -3.294 1.00 92.00 327 ILE A O 1
ATOM 2546 N N . SER A 1 328 ? -4.775 1.339 -3.693 1.00 91.56 328 SER A N 1
ATOM 2547 C CA . SER A 1 328 ? -4.957 0.981 -5.098 1.00 91.56 328 SER A CA 1
ATOM 2548 C C . SER A 1 328 ? -5.410 -0.471 -5.260 1.00 91.56 328 SER A C 1
ATOM 2550 O O . SER A 1 328 ? -5.154 -1.312 -4.399 1.00 91.56 328 SER A O 1
ATOM 2552 N N . CYS A 1 329 ? -6.046 -0.790 -6.391 1.00 89.94 329 CYS A N 1
ATOM 2553 C CA . CYS A 1 329 ? -6.464 -2.164 -6.687 1.00 89.94 329 CYS A CA 1
ATOM 2554 C C . CYS A 1 329 ? -5.249 -3.107 -6.680 1.00 89.94 329 CYS A C 1
ATOM 2556 O O . CYS A 1 329 ? -5.277 -4.174 -6.072 1.00 89.94 329 CYS A O 1
ATOM 2558 N N . GLN A 1 330 ? -4.147 -2.658 -7.285 1.00 92.06 330 GLN A N 1
ATOM 2559 C CA . GLN A 1 330 ? -2.885 -3.382 -7.387 1.00 92.06 330 GLN A CA 1
ATOM 2560 C C . GLN A 1 330 ? -2.344 -3.809 -6.018 1.00 92.06 330 GLN A C 1
ATOM 2562 O O . GLN A 1 330 ? -1.840 -4.917 -5.889 1.00 92.06 330 GLN A O 1
ATOM 2567 N N . THR A 1 331 ? -2.471 -2.969 -4.986 1.00 93.88 331 THR A N 1
ATOM 2568 C CA . THR A 1 331 ? -1.964 -3.279 -3.639 1.00 93.88 331 THR A CA 1
ATOM 2569 C C . THR A 1 331 ? -2.591 -4.544 -3.056 1.00 93.88 331 THR A C 1
ATOM 2571 O O . THR A 1 331 ? -1.893 -5.343 -2.439 1.00 93.88 331 THR A O 1
ATOM 2574 N N . CYS A 1 332 ? -3.895 -4.745 -3.256 1.00 91.75 332 CYS A N 1
ATOM 2575 C CA . CYS A 1 332 ? -4.576 -5.943 -2.767 1.00 91.75 332 CYS A CA 1
ATOM 2576 C C . CYS A 1 332 ? -4.445 -7.124 -3.731 1.00 91.75 332 CYS A C 1
ATOM 2578 O O . CYS A 1 332 ? -4.380 -8.267 -3.287 1.00 91.75 332 CYS A O 1
ATOM 2580 N N . HIS A 1 333 ? -4.408 -6.846 -5.033 1.00 92.25 333 HIS A N 1
ATOM 2581 C CA . HIS A 1 333 ? -4.457 -7.855 -6.088 1.00 92.25 333 HIS A CA 1
ATOM 2582 C C . HIS A 1 333 ? -3.082 -8.333 -6.585 1.00 92.25 333 HIS A C 1
ATOM 2584 O O . HIS A 1 333 ? -3.022 -9.243 -7.405 1.00 92.25 333 HIS A O 1
ATOM 2590 N N . ILE A 1 334 ? -1.985 -7.763 -6.079 1.00 91.19 334 ILE A N 1
ATOM 2591 C CA . ILE A 1 334 ? -0.607 -8.226 -6.306 1.00 91.19 334 ILE A CA 1
ATOM 2592 C C . ILE A 1 334 ? 0.060 -8.437 -4.930 1.00 91.19 334 ILE A C 1
ATOM 2594 O O . ILE A 1 334 ? 0.988 -7.716 -4.569 1.00 91.19 334 ILE A O 1
ATOM 2598 N N . PRO A 1 335 ? -0.431 -9.378 -4.098 1.00 89.00 335 PRO A N 1
ATOM 2599 C CA . PRO A 1 335 ? 0.088 -9.601 -2.744 1.00 89.00 335 PRO A CA 1
ATOM 2600 C C . PRO A 1 335 ? 1.523 -10.148 -2.728 1.00 89.00 335 PRO A C 1
ATOM 2602 O O . PRO A 1 335 ? 2.246 -9.991 -1.739 1.00 89.00 335 PRO A O 1
ATOM 2605 N N . TYR A 1 336 ? 1.906 -10.849 -3.795 1.00 84.69 336 TYR A N 1
ATOM 2606 C CA . TYR A 1 336 ? 3.147 -11.599 -3.916 1.00 84.69 336 TYR A CA 1
ATOM 2607 C C . TYR A 1 336 ? 3.410 -11.947 -5.386 1.00 84.69 336 TYR A C 1
ATOM 2609 O O . TYR A 1 336 ? 2.476 -12.153 -6.158 1.00 84.69 336 TYR A O 1
ATOM 2617 N N . ILE A 1 337 ? 4.684 -12.026 -5.764 1.00 77.50 337 ILE A N 1
ATOM 2618 C CA . ILE A 1 337 ? 5.148 -12.440 -7.089 1.00 77.50 337 ILE A CA 1
ATOM 2619 C C . ILE A 1 337 ? 6.058 -13.658 -6.907 1.00 77.50 337 ILE A C 1
ATOM 2621 O O . ILE A 1 337 ? 7.009 -13.614 -6.135 1.00 77.50 337 ILE A O 1
ATOM 2625 N N . GLU A 1 338 ? 5.795 -14.742 -7.638 1.00 66.69 338 GLU A N 1
ATOM 2626 C CA . GLU A 1 338 ? 6.502 -16.027 -7.477 1.00 66.69 338 GLU A CA 1
ATOM 2627 C C . GLU A 1 338 ? 7.995 -15.995 -7.855 1.00 66.69 338 GLU A C 1
ATOM 2629 O O . GLU A 1 338 ? 8.741 -16.903 -7.494 1.00 66.69 338 GLU A O 1
ATOM 2634 N N . PHE A 1 339 ? 8.445 -14.957 -8.563 1.00 64.31 339 PHE A N 1
ATOM 2635 C CA . PHE A 1 339 ? 9.809 -14.829 -9.079 1.00 64.31 339 PHE A CA 1
ATOM 2636 C C . PHE A 1 339 ? 10.640 -13.812 -8.298 1.00 64.31 339 PHE A C 1
ATOM 2638 O O . PHE A 1 339 ? 10.113 -12.873 -7.697 1.00 64.31 339 PHE A O 1
ATOM 2645 N N . ALA A 1 340 ? 11.961 -13.973 -8.374 1.00 59.00 340 ALA A N 1
ATOM 2646 C CA . ALA A 1 340 ? 12.908 -13.007 -7.837 1.00 59.00 340 ALA A CA 1
ATOM 2647 C C . ALA A 1 340 ? 12.784 -11.648 -8.553 1.00 59.00 340 ALA A C 1
ATOM 2649 O O . ALA A 1 340 ? 12.673 -11.576 -9.780 1.00 59.00 340 ALA A O 1
ATOM 2650 N N . ALA A 1 341 ? 12.845 -10.570 -7.775 1.00 65.81 341 ALA A N 1
ATOM 2651 C CA . ALA A 1 341 ? 12.949 -9.196 -8.256 1.00 65.81 341 ALA A CA 1
ATOM 2652 C C . ALA A 1 341 ? 14.357 -8.652 -7.968 1.00 65.81 341 ALA A C 1
ATOM 2654 O O . ALA A 1 341 ? 15.053 -9.174 -7.093 1.00 65.81 341 ALA A O 1
ATOM 2655 N N . PHE A 1 342 ? 14.797 -7.615 -8.684 1.00 69.50 342 PHE A N 1
ATOM 2656 C CA . PHE A 1 342 ? 16.068 -6.971 -8.359 1.00 69.50 342 PHE A CA 1
ATOM 2657 C C . PHE A 1 342 ? 16.006 -6.314 -6.983 1.00 69.50 342 PHE A C 1
ATOM 2659 O O . PHE A 1 342 ? 15.025 -5.658 -6.630 1.00 69.50 342 PHE A O 1
ATOM 2666 N N . ASP A 1 343 ? 17.089 -6.485 -6.235 1.00 70.19 343 ASP A N 1
ATOM 2667 C CA . ASP A 1 343 ? 17.312 -5.880 -4.923 1.00 70.19 343 ASP A CA 1
ATOM 2668 C C . ASP A 1 343 ? 18.337 -4.740 -4.985 1.00 70.19 343 ASP A C 1
ATOM 2670 O O . ASP A 1 343 ? 18.266 -3.778 -4.221 1.00 70.19 343 ASP A O 1
ATOM 2674 N N . TYR A 1 344 ? 19.296 -4.834 -5.911 1.00 72.38 344 TYR A N 1
ATOM 2675 C CA . TYR A 1 344 ? 20.366 -3.854 -6.062 1.00 72.38 344 TYR A CA 1
ATOM 2676 C C . TYR A 1 344 ? 20.773 -3.681 -7.522 1.00 72.38 344 TYR A C 1
ATOM 2678 O O . TYR A 1 344 ? 20.812 -4.661 -8.268 1.00 72.38 344 TYR A O 1
ATOM 2686 N N . MET A 1 345 ? 21.099 -2.449 -7.904 1.00 73.38 345 MET A N 1
ATOM 2687 C CA . MET A 1 345 ? 21.613 -2.056 -9.212 1.00 73.38 345 MET A CA 1
ATOM 2688 C C . MET A 1 345 ? 22.850 -1.171 -9.018 1.00 73.38 345 MET A C 1
ATOM 2690 O O . MET A 1 345 ? 22.731 -0.028 -8.574 1.00 73.38 345 MET A O 1
ATOM 2694 N N . ASP A 1 346 ? 24.032 -1.679 -9.350 1.00 71.62 346 ASP A N 1
ATOM 2695 C CA . ASP A 1 346 ? 25.278 -0.922 -9.239 1.00 71.62 346 ASP A CA 1
ATOM 2696 C C . ASP A 1 346 ? 25.653 -0.248 -10.567 1.00 71.62 346 ASP A C 1
ATOM 2698 O O . ASP A 1 346 ? 26.057 -0.904 -11.525 1.00 71.62 346 ASP A O 1
ATOM 2702 N N . TRP A 1 347 ? 25.542 1.078 -10.625 1.00 74.56 347 TRP A N 1
ATOM 2703 C CA . TRP A 1 347 ? 26.019 1.909 -11.736 1.00 74.56 347 TRP A CA 1
ATOM 2704 C C . TRP A 1 347 ? 27.286 2.697 -11.378 1.00 74.56 347 TRP A C 1
ATOM 2706 O O . TRP A 1 347 ? 27.738 3.522 -12.171 1.00 74.56 347 TRP A O 1
ATOM 2716 N N . SER A 1 348 ? 27.884 2.460 -10.206 1.00 71.06 348 SER A N 1
ATOM 2717 C CA . SER A 1 348 ? 29.026 3.233 -9.703 1.00 71.06 348 SER A CA 1
ATOM 2718 C C . SER A 1 348 ? 30.316 3.024 -10.498 1.00 71.06 348 SER A C 1
ATOM 2720 O O . SER A 1 348 ? 31.219 3.849 -10.418 1.00 71.06 348 SER A O 1
ATOM 2722 N N . ILE A 1 349 ? 30.397 1.960 -11.296 1.00 64.75 349 ILE A N 1
ATOM 2723 C CA . ILE A 1 349 ? 31.566 1.615 -12.118 1.00 64.75 349 ILE A CA 1
ATOM 2724 C C . ILE A 1 349 ? 31.222 1.438 -13.615 1.00 64.75 349 ILE A C 1
ATOM 2726 O O . ILE A 1 349 ? 32.062 0.997 -14.393 1.00 64.75 349 ILE A O 1
ATOM 2730 N N . GLY A 1 350 ? 30.023 1.859 -14.049 1.00 60.31 350 GLY A N 1
ATOM 2731 C CA . GLY A 1 350 ? 29.574 1.871 -15.455 1.00 60.31 350 GLY A CA 1
ATOM 2732 C C . GLY A 1 350 ? 28.937 0.560 -15.959 1.00 60.31 350 GLY A C 1
ATOM 2733 O O . GLY A 1 350 ? 29.381 -0.532 -15.619 1.00 60.31 350 GLY A O 1
ATOM 2734 N N . GLU A 1 351 ? 27.910 0.660 -16.820 1.00 53.09 351 GLU A N 1
ATOM 2735 C CA . GLU A 1 351 ? 27.073 -0.487 -17.259 1.00 53.09 351 GLU A CA 1
ATOM 2736 C C . GLU A 1 351 ? 27.791 -1.476 -18.202 1.00 53.09 351 GLU A C 1
ATOM 2738 O O . GLU A 1 351 ? 27.461 -2.659 -18.241 1.00 53.09 351 GLU A O 1
ATOM 2743 N N . ASN A 1 352 ? 28.788 -1.015 -18.965 1.00 46.59 352 ASN A N 1
ATOM 2744 C CA . ASN A 1 352 ? 29.346 -1.763 -20.103 1.00 46.59 352 ASN A CA 1
ATOM 2745 C C . ASN A 1 352 ? 30.690 -2.465 -19.837 1.00 46.59 352 ASN A C 1
ATOM 2747 O O . ASN A 1 352 ? 31.291 -2.987 -20.777 1.00 46.59 352 ASN A O 1
ATOM 2751 N N . LYS A 1 353 ? 31.212 -2.449 -18.603 1.00 48.22 353 LYS A N 1
ATOM 2752 C CA . LYS A 1 353 ? 32.611 -2.857 -18.344 1.00 48.22 353 LYS A CA 1
ATOM 2753 C C . LYS A 1 353 ? 32.816 -3.846 -17.194 1.00 48.22 353 LYS A C 1
ATOM 2755 O O . LYS A 1 353 ? 33.948 -4.261 -16.949 1.00 48.22 353 LYS A O 1
ATOM 2760 N N . VAL A 1 354 ? 31.747 -4.280 -16.528 1.00 39.88 354 VAL A N 1
ATOM 2761 C CA . VAL A 1 354 ? 31.807 -5.266 -15.437 1.00 39.88 354 VAL A CA 1
ATOM 2762 C C . VAL A 1 354 ? 31.375 -6.632 -15.970 1.00 39.88 354 VAL A C 1
ATOM 2764 O O . VAL A 1 354 ? 30.211 -7.022 -15.914 1.00 39.88 354 VAL A O 1
ATOM 2767 N N . GLY A 1 355 ? 32.326 -7.370 -16.539 1.00 32.59 355 GLY A N 1
ATOM 2768 C CA . GLY A 1 355 ? 32.120 -8.755 -16.957 1.00 32.59 355 GLY A CA 1
ATOM 2769 C C . GLY A 1 355 ? 32.130 -9.717 -15.769 1.00 32.59 355 GLY A C 1
ATOM 2770 O O . GLY A 1 355 ? 33.073 -10.489 -15.645 1.00 32.59 355 GLY A O 1
ATOM 2771 N N . GLY A 1 356 ? 31.125 -9.669 -14.881 1.00 38.59 356 GLY A N 1
ATOM 2772 C CA . GLY A 1 356 ? 30.982 -10.636 -13.778 1.00 38.59 356 GLY A CA 1
ATOM 2773 C C . GLY A 1 356 ? 30.247 -10.153 -12.518 1.00 38.59 356 GLY A C 1
ATOM 2774 O O . GLY A 1 356 ? 29.669 -9.071 -12.460 1.00 38.59 356 GLY A O 1
ATOM 2775 N N . ALA A 1 357 ? 30.223 -11.042 -11.529 1.00 41.00 357 ALA A N 1
ATOM 2776 C CA . ALA A 1 357 ? 29.125 -11.248 -10.594 1.00 41.00 357 ALA A CA 1
ATOM 2777 C C . ALA A 1 357 ? 29.343 -10.682 -9.175 1.00 41.00 357 ALA A C 1
ATOM 2779 O O . ALA A 1 357 ? 29.139 -11.405 -8.206 1.00 41.00 357 ALA A O 1
ATOM 2780 N N . VAL A 1 358 ? 29.751 -9.418 -9.023 1.00 44.19 358 VAL A N 1
ATOM 2781 C CA . VAL A 1 358 ? 29.935 -8.814 -7.686 1.00 44.19 358 VAL A CA 1
ATOM 2782 C C . VAL A 1 358 ? 29.103 -7.549 -7.535 1.00 44.19 358 VAL A C 1
ATOM 2784 O O . VAL A 1 358 ? 29.067 -6.714 -8.436 1.00 44.19 358 VAL A O 1
ATOM 2787 N N . VAL A 1 359 ? 28.451 -7.416 -6.378 1.00 52.78 359 VAL A N 1
ATOM 2788 C CA . VAL A 1 359 ? 27.713 -6.215 -5.980 1.00 52.78 359 VAL A CA 1
ATOM 2789 C C . VAL A 1 359 ? 28.439 -5.503 -4.844 1.00 52.78 359 VAL A C 1
ATOM 2791 O O . VAL A 1 359 ? 28.846 -6.130 -3.861 1.00 52.78 359 VAL A O 1
ATOM 2794 N N . TRP A 1 360 ? 28.577 -4.183 -4.963 1.00 54.56 360 TRP A N 1
ATOM 2795 C CA . TRP A 1 360 ? 29.026 -3.315 -3.880 1.00 54.56 360 TRP A CA 1
ATOM 2796 C C . TRP A 1 360 ? 27.833 -2.852 -3.062 1.00 54.56 360 TRP A C 1
ATOM 2798 O O . TRP A 1 360 ? 26.927 -2.248 -3.602 1.00 54.56 360 TRP A O 1
ATOM 2808 N N . LYS A 1 361 ? 27.804 -3.134 -1.757 1.00 55.38 361 LYS A N 1
ATOM 2809 C CA . LYS A 1 361 ? 26.700 -2.743 -0.865 1.00 55.38 361 LYS A CA 1
ATOM 2810 C C . LYS A 1 361 ? 27.248 -1.960 0.322 1.00 55.38 361 LYS A C 1
ATOM 2812 O O . LYS A 1 361 ? 27.986 -2.511 1.137 1.00 55.38 361 LYS A O 1
ATOM 2817 N N . GLY A 1 362 ? 26.877 -0.684 0.449 1.00 52.12 362 GLY A N 1
ATOM 2818 C CA . GLY A 1 362 ? 27.236 0.148 1.601 1.00 52.12 362 GLY A CA 1
ATOM 2819 C C . GLY A 1 362 ? 28.732 0.424 1.682 1.00 52.12 362 GLY A C 1
ATOM 2820 O O . GLY A 1 362 ? 29.284 0.451 2.780 1.00 52.12 362 GLY A O 1
ATOM 2821 N N . GLY A 1 363 ? 29.390 0.544 0.525 1.00 51.88 363 GLY A N 1
ATOM 2822 C CA . GLY A 1 363 ? 30.839 0.717 0.426 1.00 51.88 363 GLY A CA 1
ATOM 2823 C C . GLY A 1 363 ? 31.664 -0.544 0.699 1.00 51.88 363 GLY A C 1
ATOM 2824 O O . GLY A 1 363 ? 32.861 -0.407 0.927 1.00 51.88 363 GLY A O 1
ATOM 2825 N N . LYS A 1 364 ? 31.056 -1.745 0.690 1.00 52.22 364 LYS A N 1
ATOM 2826 C CA . LYS A 1 364 ? 31.757 -3.031 0.871 1.00 52.22 364 LYS A CA 1
ATOM 2827 C C . LYS A 1 364 ? 31.433 -4.050 -0.217 1.00 52.22 364 LYS A C 1
ATOM 2829 O O . LYS A 1 364 ? 30.287 -4.135 -0.667 1.00 52.22 364 LYS A O 1
ATOM 2834 N N . MET A 1 365 ? 32.423 -4.858 -0.590 1.00 52.00 365 MET A N 1
ATOM 2835 C CA . MET A 1 365 ? 32.267 -5.946 -1.563 1.00 52.00 365 MET A CA 1
ATOM 2836 C C . MET A 1 365 ? 31.434 -7.103 -0.978 1.00 52.00 365 MET A C 1
ATOM 2838 O O . MET A 1 365 ? 31.675 -7.544 0.149 1.00 52.00 365 MET A O 1
ATOM 2842 N N . LYS A 1 366 ? 30.478 -7.640 -1.750 1.00 57.84 366 LYS A N 1
ATOM 2843 C CA . LYS A 1 366 ? 29.709 -8.852 -1.409 1.00 57.84 366 LYS A CA 1
ATOM 2844 C C . LYS A 1 366 ? 29.978 -9.966 -2.433 1.00 57.84 366 LYS A C 1
ATOM 2846 O O . LYS A 1 366 ? 29.247 -10.065 -3.414 1.00 57.84 366 LYS A O 1
ATOM 2851 N N . PRO A 1 367 ? 31.015 -10.800 -2.232 1.00 46.59 367 PRO A N 1
ATOM 2852 C CA . PRO A 1 367 ? 31.402 -11.832 -3.200 1.00 46.59 367 PRO A CA 1
ATOM 2853 C C . PRO A 1 367 ? 30.447 -13.040 -3.246 1.00 46.59 367 PRO A C 1
ATOM 2855 O O . PRO A 1 367 ? 30.479 -13.800 -4.210 1.00 46.59 367 PRO A O 1
ATOM 2858 N N . ASP A 1 368 ? 29.596 -13.212 -2.229 1.00 46.75 368 ASP A N 1
ATOM 2859 C CA . ASP A 1 368 ? 28.745 -14.402 -2.064 1.00 46.75 368 ASP A CA 1
ATOM 2860 C C . ASP A 1 368 ? 27.317 -14.224 -2.625 1.00 46.75 368 ASP A C 1
ATOM 2862 O O . ASP A 1 368 ? 26.521 -15.164 -2.615 1.00 46.75 368 ASP A O 1
ATOM 2866 N N . GLU A 1 369 ? 26.960 -13.020 -3.083 1.00 50.69 369 GLU A N 1
ATOM 2867 C CA . GLU A 1 369 ? 25.637 -12.723 -3.641 1.00 50.69 369 GLU A CA 1
ATOM 2868 C C . GLU A 1 369 ? 25.664 -12.866 -5.167 1.00 50.69 369 GLU A C 1
ATOM 2870 O O . GLU A 1 369 ? 26.491 -12.256 -5.841 1.00 50.69 369 GLU A O 1
ATOM 2875 N N . TYR A 1 370 ? 24.745 -13.662 -5.727 1.00 47.25 370 TYR A N 1
ATOM 2876 C CA . TYR A 1 370 ? 24.634 -13.839 -7.176 1.00 47.25 370 TYR A CA 1
ATOM 2877 C C . TYR A 1 370 ? 24.386 -12.493 -7.859 1.00 47.25 370 TYR A C 1
ATOM 2879 O O . TYR A 1 370 ? 23.294 -11.930 -7.724 1.00 47.25 370 TYR A O 1
ATOM 2887 N N . ALA A 1 371 ? 25.378 -12.014 -8.619 1.00 48.66 371 ALA A N 1
ATOM 2888 C CA . ALA A 1 371 ? 25.239 -10.818 -9.430 1.00 48.66 371 ALA A CA 1
ATOM 2889 C C . ALA A 1 371 ? 25.317 -11.084 -10.934 1.00 48.66 371 ALA A C 1
ATOM 2891 O O . ALA A 1 371 ? 26.124 -11.874 -11.417 1.00 48.66 371 ALA A O 1
ATOM 2892 N N . LEU A 1 372 ? 24.497 -10.375 -11.697 1.00 49.59 372 LEU A N 1
ATOM 2893 C CA . LEU A 1 372 ? 24.654 -10.238 -13.142 1.00 49.59 372 LEU A CA 1
ATOM 2894 C C . LEU A 1 372 ? 25.134 -8.820 -13.395 1.00 49.59 372 LEU A C 1
ATOM 2896 O O . LEU A 1 372 ? 24.370 -7.923 -13.101 1.00 49.59 372 LEU A O 1
ATOM 2900 N N . GLY A 1 373 ? 26.356 -8.590 -13.884 1.00 49.84 373 GLY A N 1
ATOM 2901 C CA . GLY A 1 373 ? 26.821 -7.252 -14.300 1.00 49.84 373 GLY A CA 1
ATOM 2902 C C . GLY A 1 373 ? 26.506 -6.106 -13.321 1.00 49.84 373 GLY A C 1
ATOM 2903 O O . GLY A 1 373 ? 26.020 -5.070 -13.762 1.00 49.84 373 GLY A O 1
ATOM 2904 N N . GLY A 1 374 ? 26.702 -6.314 -12.010 1.00 51.62 374 GLY A N 1
ATOM 2905 C CA . GLY A 1 374 ? 26.406 -5.321 -10.960 1.00 51.62 374 GLY A CA 1
ATOM 2906 C C . GLY A 1 374 ? 24.991 -5.362 -10.351 1.00 51.62 374 GLY A C 1
ATOM 2907 O O . GLY A 1 374 ? 24.657 -4.517 -9.523 1.00 51.62 374 GLY A O 1
ATOM 2908 N N . PHE A 1 375 ? 24.145 -6.332 -10.713 1.00 55.06 375 PHE A N 1
ATOM 2909 C CA . PHE A 1 375 ? 22.767 -6.460 -10.214 1.00 55.06 375 PHE A CA 1
ATOM 2910 C C . PHE A 1 375 ? 22.603 -7.626 -9.228 1.00 55.06 375 PHE A C 1
ATOM 2912 O O . PHE A 1 375 ? 22.935 -8.742 -9.608 1.00 55.06 375 PHE A O 1
ATOM 2919 N N . SER A 1 376 ? 22.029 -7.425 -8.028 1.00 56.78 376 SER A N 1
ATOM 2920 C CA . SER A 1 376 ? 21.649 -8.526 -7.106 1.00 56.78 376 SER A CA 1
ATOM 2921 C C . SER A 1 376 ? 20.139 -8.770 -7.086 1.00 56.78 376 SER A C 1
ATOM 2923 O O . SER A 1 376 ? 19.347 -7.841 -7.262 1.00 56.78 376 SER A O 1
ATOM 2925 N N . PHE A 1 377 ? 19.730 -9.996 -6.767 1.00 57.16 377 PHE A N 1
ATOM 2926 C CA . PHE A 1 377 ? 18.326 -10.416 -6.698 1.00 57.16 377 PHE A CA 1
ATOM 2927 C C . PHE A 1 377 ? 17.840 -10.628 -5.259 1.00 57.16 377 PHE A C 1
ATOM 2929 O O . PHE A 1 377 ? 18.625 -10.974 -4.379 1.00 57.16 377 PHE A O 1
ATOM 2936 N N . GLN A 1 378 ? 16.538 -10.446 -5.035 1.00 56.88 378 GLN A N 1
ATOM 2937 C CA . GLN A 1 378 ? 15.856 -10.853 -3.804 1.00 56.88 378 GLN A CA 1
ATOM 2938 C C . GLN A 1 378 ? 15.687 -12.382 -3.749 1.00 56.88 378 GLN A C 1
ATOM 2940 O O . GLN A 1 378 ? 15.743 -13.046 -4.787 1.00 56.88 378 GLN A O 1
ATOM 2945 N N . ASP A 1 379 ? 15.472 -12.931 -2.546 1.00 51.03 379 ASP A N 1
ATOM 2946 C CA . ASP A 1 379 ? 15.329 -14.376 -2.309 1.00 51.03 379 ASP A CA 1
ATOM 2947 C C . ASP A 1 379 ? 14.376 -15.055 -3.313 1.00 51.03 379 ASP A C 1
ATOM 2949 O O . ASP A 1 379 ? 13.252 -14.616 -3.561 1.00 51.03 379 ASP A O 1
ATOM 2953 N N . ILE A 1 380 ? 14.836 -16.180 -3.869 1.00 49.34 380 ILE A N 1
ATOM 2954 C CA . ILE A 1 380 ? 14.194 -16.935 -4.965 1.00 49.34 380 ILE A CA 1
ATOM 2955 C C . ILE A 1 380 ? 12.882 -17.608 -4.517 1.00 49.34 380 ILE A C 1
ATOM 2957 O O . ILE A 1 380 ? 12.096 -18.079 -5.335 1.00 49.34 380 ILE A O 1
ATOM 2961 N N . GLU A 1 381 ? 12.605 -17.635 -3.211 1.00 50.41 381 GLU A N 1
ATOM 2962 C CA . GLU A 1 381 ? 11.339 -18.132 -2.660 1.00 50.41 381 GLU A CA 1
ATOM 2963 C C . GLU A 1 381 ? 10.161 -17.164 -2.878 1.00 50.41 381 GLU A C 1
ATOM 2965 O O . GLU A 1 381 ? 9.049 -17.456 -2.438 1.00 50.41 381 GLU A O 1
ATOM 2970 N N . GLY A 1 382 ? 10.400 -16.065 -3.602 1.00 61.12 382 GLY A N 1
ATOM 2971 C CA . GLY A 1 382 ? 9.443 -15.135 -4.191 1.00 61.12 382 GLY A CA 1
ATOM 2972 C C . GLY A 1 382 ? 9.286 -13.822 -3.429 1.00 61.12 382 GLY A C 1
ATOM 2973 O O . GLY A 1 382 ? 9.609 -13.688 -2.248 1.00 61.12 382 GLY A O 1
ATOM 2974 N N . PHE A 1 383 ? 8.793 -12.827 -4.153 1.00 75.69 383 PHE A N 1
ATOM 2975 C CA . PHE A 1 383 ? 8.894 -11.414 -3.834 1.00 75.69 383 PHE A CA 1
ATOM 2976 C C . PHE A 1 383 ? 7.584 -10.856 -3.267 1.00 75.69 383 PHE A C 1
ATOM 2978 O O . PHE A 1 383 ? 6.516 -11.001 -3.862 1.00 75.69 383 PHE A O 1
ATOM 2985 N N . LYS A 1 384 ? 7.660 -10.163 -2.124 1.00 84.62 384 LYS A N 1
ATOM 2986 C CA . LYS A 1 384 ? 6.538 -9.388 -1.579 1.00 84.62 384 LYS A CA 1
ATOM 2987 C C . LYS A 1 384 ? 6.754 -7.894 -1.825 1.00 84.62 384 LYS A C 1
ATOM 2989 O O . LYS A 1 384 ? 7.823 -7.400 -1.467 1.00 84.62 384 LYS A O 1
ATOM 2994 N N . PRO A 1 385 ? 5.753 -7.156 -2.333 1.00 88.88 385 PRO A N 1
ATOM 2995 C CA . PRO A 1 385 ? 5.928 -5.745 -2.652 1.00 88.88 385 PRO A CA 1
ATOM 2996 C C . PRO A 1 385 ? 6.247 -4.863 -1.446 1.00 88.88 385 PRO A C 1
ATOM 2998 O O . PRO A 1 385 ? 5.793 -5.109 -0.322 1.00 88.88 385 PRO A O 1
ATOM 3001 N N . THR A 1 386 ? 6.948 -3.768 -1.724 1.00 89.62 386 THR A N 1
ATOM 3002 C CA . THR A 1 386 ? 6.969 -2.588 -0.861 1.00 89.62 386 THR A CA 1
ATOM 3003 C C . THR A 1 386 ? 5.708 -1.767 -1.109 1.00 89.62 386 THR A C 1
ATOM 3005 O O . THR A 1 386 ? 5.394 -1.448 -2.251 1.00 89.62 386 THR A O 1
ATOM 3008 N N . TYR A 1 387 ? 5.008 -1.368 -0.051 1.00 92.38 387 TYR A N 1
ATOM 3009 C CA . TYR A 1 387 ? 3.871 -0.456 -0.134 1.00 92.38 387 TYR A CA 1
ATOM 3010 C C . TYR A 1 387 ? 4.293 0.975 0.183 1.00 92.38 387 TYR A C 1
ATOM 3012 O O . TYR A 1 387 ? 4.968 1.238 1.183 1.00 92.38 387 TYR A O 1
ATOM 3020 N N . ALA A 1 388 ? 3.880 1.908 -0.668 1.00 91.25 388 ALA A N 1
ATOM 3021 C CA . ALA A 1 388 ? 4.205 3.322 -0.531 1.00 91.25 388 ALA A CA 1
ATOM 3022 C C . ALA A 1 388 ? 3.073 4.203 -1.064 1.00 91.25 388 ALA A C 1
ATOM 3024 O O . ALA A 1 388 ? 2.272 3.764 -1.889 1.00 91.25 388 ALA A O 1
ATOM 3025 N N . TRP A 1 389 ? 3.013 5.450 -0.600 1.00 91.00 389 TRP A N 1
ATOM 3026 C CA . TRP A 1 389 ? 2.069 6.434 -1.122 1.00 91.00 389 TRP A CA 1
ATOM 3027 C C . TRP A 1 389 ? 2.509 6.923 -2.499 1.00 91.00 389 TRP A C 1
ATOM 3029 O O . TRP A 1 389 ? 3.670 7.285 -2.700 1.00 91.00 389 TRP A O 1
ATOM 3039 N N . PHE A 1 390 ? 1.569 6.930 -3.441 1.00 87.44 390 PHE A N 1
ATOM 3040 C CA . PHE A 1 390 ? 1.777 7.421 -4.794 1.00 87.44 390 PHE A CA 1
ATOM 3041 C C . PHE A 1 390 ? 0.482 8.002 -5.363 1.00 87.44 390 PHE A C 1
ATOM 3043 O O . PHE A 1 390 ? -0.593 7.423 -5.210 1.00 87.44 390 PHE A O 1
ATOM 3050 N N . ASN A 1 391 ? 0.579 9.154 -6.019 1.00 81.25 391 ASN A N 1
ATOM 3051 C CA . ASN A 1 391 ? -0.556 9.878 -6.598 1.00 81.25 391 ASN A CA 1
ATOM 3052 C C . ASN A 1 391 ? -0.642 9.741 -8.129 1.00 81.25 391 ASN A C 1
ATOM 3054 O O . ASN A 1 391 ? -1.425 10.444 -8.763 1.00 81.25 391 ASN A O 1
ATOM 3058 N N . GLY A 1 392 ? 0.160 8.853 -8.726 1.00 74.69 392 GLY A N 1
ATOM 3059 C CA . GLY A 1 392 ? 0.191 8.653 -10.173 1.00 74.69 392 GLY A CA 1
ATOM 3060 C C . GLY A 1 392 ? 1.119 9.603 -10.927 1.00 74.69 392 GLY A C 1
ATOM 3061 O O . GLY A 1 392 ? 1.192 9.482 -12.143 1.00 74.69 392 GLY A O 1
ATOM 3062 N N . LYS A 1 393 ? 1.813 10.524 -10.241 1.00 71.94 393 LYS A N 1
ATOM 3063 C CA . LYS A 1 393 ? 2.626 11.576 -10.863 1.00 71.94 393 LYS A CA 1
ATOM 3064 C C . LYS A 1 393 ? 4.045 11.604 -10.306 1.00 71.94 393 LYS A C 1
ATOM 3066 O O . LYS A 1 393 ? 4.258 11.448 -9.103 1.00 71.94 393 LYS A O 1
ATOM 3071 N N . SER A 1 394 ? 5.015 11.873 -11.174 1.00 71.06 394 SER A N 1
ATOM 3072 C CA . SER A 1 394 ? 6.376 12.198 -10.744 1.00 71.06 394 SER A CA 1
ATOM 3073 C C . SER A 1 394 ? 6.404 13.595 -10.126 1.00 71.06 394 SER A C 1
ATOM 3075 O O . SER A 1 394 ? 5.801 14.530 -10.651 1.00 71.06 394 SER A O 1
ATOM 3077 N N . ARG A 1 395 ? 7.113 13.755 -9.004 1.00 74.50 395 ARG A N 1
ATOM 3078 C CA . ARG A 1 395 ? 7.406 15.093 -8.463 1.00 74.50 395 ARG A CA 1
ATOM 3079 C C . ARG A 1 395 ? 8.313 15.828 -9.442 1.00 74.50 395 ARG A C 1
ATOM 3081 O O . ARG A 1 395 ? 9.186 15.181 -10.004 1.00 74.50 395 ARG A O 1
ATOM 3088 N N . MET A 1 396 ? 8.142 17.138 -9.591 1.00 75.88 396 MET A N 1
ATOM 3089 C CA . MET A 1 396 ? 8.971 17.984 -10.458 1.00 75.88 396 MET A CA 1
ATOM 3090 C C . MET A 1 396 ? 9.715 19.037 -9.627 1.00 75.88 396 MET A C 1
ATOM 3092 O O . MET A 1 396 ? 9.176 19.497 -8.618 1.00 75.88 396 MET A O 1
ATOM 3096 N N . ASP A 1 397 ? 10.938 19.393 -10.018 1.00 72.88 397 ASP A N 1
ATOM 3097 C CA . ASP A 1 397 ? 11.721 20.489 -9.437 1.00 72.88 397 ASP A CA 1
ATOM 3098 C C . ASP A 1 397 ? 11.327 21.858 -10.024 1.00 72.88 397 ASP A C 1
ATOM 3100 O O . ASP A 1 397 ? 10.398 21.965 -10.827 1.00 72.88 397 ASP A O 1
ATOM 3104 N N . GLU A 1 398 ? 11.998 22.927 -9.583 1.00 74.25 398 GLU A N 1
ATOM 3105 C CA . GLU A 1 398 ? 11.704 24.307 -10.007 1.00 74.25 398 GLU A CA 1
ATOM 3106 C C . GLU A 1 398 ? 11.945 24.542 -11.509 1.00 74.25 398 GLU A C 1
ATOM 3108 O O . GLU A 1 398 ? 11.263 25.370 -12.115 1.00 74.25 398 GLU A O 1
ATOM 3113 N N . ASP A 1 399 ? 12.845 23.767 -12.123 1.00 70.19 399 ASP A N 1
ATOM 3114 C CA . ASP A 1 399 ? 13.136 23.784 -13.561 1.00 70.19 399 ASP A CA 1
ATOM 3115 C C . ASP A 1 399 ? 12.214 22.838 -14.359 1.00 70.19 399 ASP A C 1
ATOM 3117 O O . ASP A 1 399 ? 12.357 22.691 -15.583 1.00 70.19 399 ASP A O 1
ATOM 3121 N N . GLY A 1 400 ? 11.268 22.203 -13.657 1.00 70.81 400 GLY A N 1
ATOM 3122 C CA . GLY A 1 400 ? 10.285 21.244 -14.144 1.00 70.81 400 GLY A CA 1
ATOM 3123 C C . GLY A 1 400 ? 10.796 19.807 -14.236 1.00 70.81 400 GLY A C 1
ATOM 3124 O O . GLY A 1 400 ? 10.101 18.974 -14.814 1.00 70.81 400 GLY A O 1
ATOM 3125 N N . ARG A 1 401 ? 12.023 19.505 -13.780 1.00 73.00 401 ARG A N 1
ATOM 3126 C CA . ARG A 1 401 ? 12.636 18.186 -13.982 1.00 73.00 401 ARG A CA 1
ATOM 3127 C C . ARG A 1 401 ? 12.031 17.194 -13.017 1.00 73.00 401 ARG A C 1
ATOM 3129 O O . ARG A 1 401 ? 11.840 17.542 -11.852 1.00 73.00 401 ARG A O 1
ATOM 3136 N N . PRO A 1 402 ? 11.726 15.963 -13.455 1.00 74.69 402 PRO A N 1
ATOM 3137 C CA . PRO A 1 402 ? 11.231 14.970 -12.526 1.00 74.69 402 PRO A CA 1
ATOM 3138 C C . PRO A 1 402 ? 12.268 14.739 -11.439 1.00 74.69 402 PRO A C 1
ATOM 3140 O O . PRO A 1 402 ? 13.456 14.891 -11.678 1.00 74.69 402 PRO A O 1
ATOM 3143 N N . TYR A 1 403 ? 11.806 14.402 -10.245 1.00 79.56 403 TYR A N 1
ATOM 3144 C CA . TYR A 1 403 ? 12.615 13.773 -9.217 1.00 79.56 403 TYR A CA 1
ATOM 3145 C C . TYR A 1 403 ? 12.779 12.288 -9.552 1.00 79.56 403 TYR A C 1
ATOM 3147 O O . TYR A 1 403 ? 11.967 11.698 -10.272 1.00 79.56 403 TYR A O 1
ATOM 3155 N N . LEU A 1 404 ? 13.782 11.664 -8.936 1.00 81.06 404 LEU A N 1
ATOM 3156 C CA . LEU A 1 404 ? 13.969 10.225 -8.989 1.00 81.06 404 LEU A CA 1
ATOM 3157 C C . LEU A 1 404 ? 12.688 9.513 -8.509 1.00 81.06 404 LEU A C 1
ATOM 3159 O O . LEU A 1 404 ? 12.044 9.994 -7.563 1.00 81.06 404 LEU A O 1
ATOM 3163 N N . PRO A 1 405 ? 12.338 8.353 -9.096 1.00 80.75 405 PRO A N 1
ATOM 3164 C CA . PRO A 1 405 ? 11.145 7.602 -8.721 1.00 80.75 405 PRO A CA 1
ATOM 3165 C C . PRO A 1 405 ? 11.128 7.276 -7.222 1.00 80.75 405 PRO A C 1
ATOM 3167 O O . PRO A 1 405 ? 11.966 6.523 -6.720 1.00 80.75 405 PRO A O 1
ATOM 3170 N N . GLY A 1 406 ? 10.161 7.840 -6.499 1.00 79.56 406 GLY A N 1
ATOM 3171 C CA . GLY A 1 406 ? 10.063 7.728 -5.048 1.00 79.56 406 GLY A CA 1
ATOM 3172 C C . GLY A 1 406 ? 8.656 8.014 -4.530 1.00 79.56 406 GLY A C 1
ATOM 3173 O O . GLY A 1 406 ? 7.817 8.526 -5.274 1.00 79.56 406 GLY A O 1
ATOM 3174 N N . PRO A 1 407 ? 8.383 7.705 -3.253 1.00 82.69 407 PRO A N 1
ATOM 3175 C CA . PRO A 1 407 ? 7.057 7.865 -2.677 1.00 82.69 407 PRO A CA 1
ATOM 3176 C C . PRO A 1 407 ? 6.690 9.341 -2.492 1.00 82.69 407 PRO A C 1
ATOM 3178 O O . PRO A 1 407 ? 7.548 10.190 -2.208 1.00 82.69 407 PRO A O 1
ATOM 3181 N N . CYS A 1 408 ? 5.396 9.627 -2.621 1.00 82.12 408 CYS A N 1
ATOM 3182 C CA . CYS A 1 408 ? 4.785 10.908 -2.279 1.00 82.12 408 CYS A CA 1
ATOM 3183 C C . CYS A 1 408 ? 4.328 10.915 -0.805 1.00 82.12 408 CYS A C 1
ATOM 3185 O O . CYS A 1 408 ? 4.459 9.906 -0.107 1.00 82.12 408 CYS A O 1
ATOM 3187 N N . ASP A 1 409 ? 3.805 12.036 -0.303 1.00 82.75 409 ASP A N 1
ATOM 3188 C CA . ASP A 1 409 ? 3.212 12.063 1.038 1.00 82.75 409 ASP A CA 1
ATOM 3189 C C . ASP A 1 409 ? 1.770 11.522 1.011 1.00 82.75 409 ASP A C 1
ATOM 3191 O O . ASP A 1 409 ? 1.048 11.643 0.020 1.00 82.75 409 ASP A O 1
ATOM 3195 N N . ARG A 1 410 ? 1.314 10.942 2.126 1.00 86.06 410 ARG A N 1
ATOM 3196 C CA . ARG A 1 410 ? -0.069 10.462 2.296 1.00 86.06 410 ARG A CA 1
ATOM 3197 C C . ARG A 1 410 ? -1.120 11.571 2.222 1.00 86.06 410 ARG A C 1
ATOM 3199 O O . ARG A 1 410 ? -2.305 11.280 2.040 1.00 86.06 410 ARG A O 1
ATOM 3206 N N . THR A 1 411 ? -0.714 12.821 2.444 1.00 84.19 411 THR A N 1
ATOM 3207 C CA . THR A 1 411 ? -1.587 13.995 2.341 1.00 84.19 411 THR A CA 1
ATOM 3208 C C . THR A 1 411 ? -1.699 14.537 0.924 1.00 84.19 411 THR A C 1
ATOM 3210 O O . THR A 1 411 ? -2.561 15.381 0.682 1.00 84.19 411 THR A O 1
ATOM 3213 N N . ASP A 1 412 ? -0.871 14.055 -0.007 1.00 83.25 412 ASP A N 1
ATOM 3214 C CA . ASP A 1 412 ? -0.880 14.557 -1.373 1.00 83.25 412 ASP A CA 1
ATOM 3215 C C . ASP A 1 412 ? -2.219 14.232 -2.064 1.00 83.25 412 ASP A C 1
ATOM 3217 O O . ASP A 1 412 ? -2.766 13.132 -1.899 1.00 83.25 412 ASP A O 1
ATOM 3221 N N . PRO A 1 413 ? -2.788 15.170 -2.846 1.00 83.94 413 PRO A N 1
ATOM 3222 C CA . PRO A 1 413 ? -4.041 14.934 -3.553 1.00 83.94 413 PRO A CA 1
ATOM 3223 C C . PRO A 1 413 ? -3.950 13.708 -4.465 1.00 83.94 413 PRO A C 1
ATOM 3225 O O . PRO A 1 413 ? -3.025 13.582 -5.264 1.00 83.94 413 PRO A O 1
ATOM 3228 N N . GLY A 1 414 ? -4.922 12.801 -4.348 1.00 83.44 414 GLY A N 1
ATOM 3229 C CA . GLY A 1 414 ? -4.964 11.566 -5.137 1.00 83.44 414 GLY A CA 1
ATOM 3230 C C . GLY A 1 414 ? -3.985 10.474 -4.691 1.00 83.44 414 GLY A C 1
ATOM 3231 O O . GLY A 1 414 ? -3.971 9.413 -5.311 1.00 83.44 414 GLY A O 1
ATOM 3232 N N . ALA A 1 415 ? -3.201 10.685 -3.624 1.00 87.81 415 ALA A N 1
ATOM 3233 C CA . ALA A 1 415 ? -2.279 9.676 -3.115 1.00 87.81 415 ALA A CA 1
ATOM 3234 C C . ALA A 1 415 ? -3.018 8.425 -2.621 1.00 87.81 415 ALA A C 1
ATOM 3236 O O . ALA A 1 415 ? -3.896 8.492 -1.752 1.00 87.81 415 ALA A O 1
ATOM 3237 N N . LYS A 1 416 ? -2.605 7.272 -3.149 1.00 91.88 416 LYS A N 1
ATOM 3238 C CA . LYS A 1 416 ? -3.023 5.941 -2.711 1.00 91.88 416 LYS A CA 1
ATOM 3239 C C . LYS A 1 416 ? -1.805 5.091 -2.381 1.00 91.88 416 LYS A C 1
ATOM 3241 O O . LYS A 1 416 ? -0.725 5.290 -2.928 1.00 91.88 416 LYS A O 1
ATOM 3246 N N . ILE A 1 417 ? -1.987 4.123 -1.495 1.00 93.62 417 ILE A N 1
ATOM 3247 C CA . ILE A 1 417 ? -1.010 3.079 -1.223 1.00 93.62 417 ILE A CA 1
ATOM 3248 C C . ILE A 1 417 ? -0.949 2.173 -2.453 1.00 93.62 417 ILE A C 1
ATOM 3250 O O . ILE A 1 417 ? -1.964 1.587 -2.841 1.00 93.62 417 ILE A O 1
ATOM 3254 N N . MET A 1 418 ? 0.235 2.090 -3.050 1.00 91.56 418 MET A N 1
ATOM 3255 C CA . MET A 1 418 ? 0.561 1.329 -4.257 1.00 91.56 418 MET A CA 1
ATOM 3256 C C . MET A 1 418 ? 1.684 0.318 -3.965 1.00 91.56 418 MET A C 1
ATOM 3258 O O . MET A 1 418 ? 2.518 0.584 -3.090 1.00 91.56 418 MET A O 1
ATOM 3262 N N . PRO A 1 419 ? 1.737 -0.819 -4.684 1.00 91.00 419 PRO A N 1
ATOM 3263 C CA . PRO A 1 419 ? 2.812 -1.794 -4.562 1.00 91.00 419 PRO A CA 1
ATOM 3264 C C . PRO A 1 419 ? 3.990 -1.458 -5.490 1.00 91.00 419 PRO A C 1
ATOM 3266 O O . PRO A 1 419 ? 3.805 -1.071 -6.646 1.00 91.00 419 PRO A O 1
ATOM 3269 N N . PHE A 1 420 ? 5.209 -1.656 -4.996 1.00 88.00 420 PHE A N 1
ATOM 3270 C CA . PHE A 1 420 ? 6.459 -1.346 -5.685 1.00 88.00 420 PHE A CA 1
ATOM 3271 C C . PHE A 1 420 ? 7.483 -2.470 -5.532 1.00 88.00 420 PHE A C 1
ATOM 3273 O O . PHE A 1 420 ? 7.567 -3.097 -4.472 1.00 88.00 420 PHE A O 1
ATOM 3280 N N . ASN A 1 421 ? 8.321 -2.655 -6.555 1.00 83.06 421 ASN A N 1
ATOM 3281 C CA . ASN A 1 421 ? 9.683 -3.128 -6.335 1.00 83.06 421 ASN A CA 1
ATOM 3282 C C . ASN A 1 421 ? 10.594 -1.934 -6.039 1.00 83.06 421 ASN A C 1
ATOM 3284 O O . ASN A 1 421 ? 10.496 -0.898 -6.694 1.00 83.06 421 ASN A O 1
ATOM 3288 N N . THR A 1 422 ? 11.464 -2.077 -5.043 1.00 82.44 422 THR A N 1
ATOM 3289 C CA . THR A 1 422 ? 12.323 -0.996 -4.547 1.00 82.44 422 THR A CA 1
ATOM 3290 C C . THR A 1 422 ? 13.795 -1.404 -4.533 1.00 82.44 422 THR A C 1
ATOM 3292 O O . THR A 1 422 ? 14.370 -1.509 -3.444 1.00 82.44 422 THR A O 1
ATOM 3295 N N . PRO A 1 423 ? 14.412 -1.678 -5.702 1.00 78.06 423 PRO A N 1
ATOM 3296 C CA . PRO A 1 423 ? 15.841 -1.940 -5.768 1.00 78.06 423 PRO A CA 1
ATOM 3297 C C . PRO A 1 423 ? 16.621 -0.699 -5.337 1.00 78.06 423 PRO A C 1
ATOM 3299 O O . PRO A 1 423 ? 16.247 0.435 -5.651 1.00 78.06 423 PRO A O 1
ATOM 3302 N N . VAL A 1 424 ? 17.731 -0.911 -4.637 1.00 78.94 424 VAL A N 1
ATOM 3303 C CA . VAL A 1 424 ? 18.678 0.169 -4.352 1.00 78.94 424 VAL A CA 1
ATOM 3304 C C . VAL A 1 424 ? 19.569 0.371 -5.566 1.00 78.94 424 VAL A C 1
ATOM 3306 O O . VAL A 1 424 ? 20.176 -0.576 -6.051 1.00 78.94 424 VAL A O 1
ATOM 3309 N N . VAL A 1 425 ? 19.644 1.605 -6.049 1.00 78.06 425 VAL A N 1
ATOM 3310 C CA . VAL A 1 425 ? 20.482 1.981 -7.187 1.00 78.06 425 VAL A CA 1
ATOM 3311 C C . VAL A 1 425 ? 21.659 2.809 -6.693 1.00 78.06 425 VAL A C 1
ATOM 3313 O O . VAL A 1 425 ? 21.468 3.707 -5.864 1.00 78.06 425 VAL A O 1
ATOM 3316 N N . ALA A 1 426 ? 22.857 2.516 -7.201 1.00 79.00 426 ALA A N 1
ATOM 3317 C CA . ALA A 1 426 ? 24.085 3.183 -6.792 1.00 79.00 426 ALA A CA 1
ATOM 3318 C C . ALA A 1 426 ? 24.842 3.849 -7.936 1.00 79.00 426 ALA A C 1
ATOM 3320 O O . ALA A 1 426 ? 24.983 3.269 -9.003 1.00 79.00 426 ALA A O 1
ATOM 3321 N N . TRP A 1 427 ? 25.331 5.070 -7.719 1.00 81.38 427 TRP A N 1
ATOM 3322 C CA . TRP A 1 427 ? 26.144 5.819 -8.687 1.00 81.38 427 TRP A CA 1
ATOM 3323 C C . TRP A 1 427 ? 26.933 6.935 -7.997 1.00 81.38 427 TRP A C 1
ATOM 3325 O O . TRP A 1 427 ? 26.604 7.346 -6.883 1.00 81.38 427 TRP A O 1
ATOM 3335 N N . TRP A 1 428 ? 27.954 7.462 -8.670 1.00 84.62 428 TRP A N 1
ATOM 3336 C CA . TRP A 1 428 ? 28.707 8.618 -8.184 1.00 84.62 428 TRP A CA 1
ATOM 3337 C C . TRP A 1 428 ? 28.047 9.935 -8.575 1.00 84.62 428 TRP A C 1
ATOM 3339 O O . TRP A 1 428 ? 27.724 10.155 -9.740 1.00 84.62 428 TRP A O 1
ATOM 3349 N N . ASP A 1 429 ? 27.896 10.825 -7.602 1.00 87.62 429 ASP A N 1
ATOM 3350 C CA . ASP A 1 429 ? 27.354 12.172 -7.766 1.00 87.62 429 ASP A CA 1
ATOM 3351 C C . ASP A 1 429 ? 28.408 13.195 -7.339 1.00 87.62 429 ASP A C 1
ATOM 3353 O O . ASP A 1 429 ? 29.160 12.951 -6.391 1.00 87.62 429 ASP A O 1
ATOM 3357 N N . VAL A 1 430 ? 28.469 14.335 -8.028 1.00 88.25 430 VAL A N 1
ATOM 3358 C CA . VAL A 1 430 ? 29.389 15.436 -7.703 1.00 88.25 430 VAL A CA 1
ATOM 3359 C C . VAL A 1 430 ? 29.132 15.971 -6.288 1.00 88.25 430 VAL A C 1
ATOM 3361 O O . VAL A 1 430 ? 30.061 16.463 -5.647 1.00 88.25 430 VAL A O 1
ATOM 3364 N N . GLY A 1 431 ? 27.907 15.817 -5.767 1.00 85.50 431 GLY A N 1
ATOM 3365 C CA . GLY A 1 431 ? 27.539 16.228 -4.414 1.00 85.50 431 GLY A CA 1
ATOM 3366 C C . GLY A 1 431 ? 27.105 17.692 -4.350 1.00 85.50 431 GLY A C 1
ATOM 3367 O O . GLY A 1 431 ? 26.400 18.181 -5.231 1.00 85.50 431 GLY A O 1
ATOM 3368 N N . TYR A 1 432 ? 27.473 18.398 -3.279 1.00 82.00 432 TYR A N 1
ATOM 3369 C CA . TYR A 1 432 ? 27.155 19.818 -3.130 1.00 82.00 432 TYR A CA 1
ATOM 3370 C C . TYR A 1 432 ? 28.253 20.691 -3.747 1.00 82.00 432 TYR A C 1
ATOM 3372 O O . TYR A 1 432 ? 29.426 20.533 -3.438 1.00 82.00 432 TYR A O 1
ATOM 3380 N N . GLU A 1 433 ? 27.870 21.661 -4.571 1.00 71.38 433 GLU A N 1
ATOM 3381 C CA . GLU A 1 433 ? 28.773 22.682 -5.115 1.00 71.38 433 GLU A CA 1
ATOM 3382 C C . GLU A 1 433 ? 28.344 24.055 -4.580 1.00 71.38 433 GLU A C 1
ATOM 3384 O O . GLU A 1 433 ? 27.160 24.397 -4.659 1.00 71.38 433 GLU A O 1
ATOM 3389 N N . GLU A 1 434 ? 29.275 24.840 -4.020 1.00 64.31 434 GLU A N 1
ATOM 3390 C CA . GLU A 1 434 ? 28.960 26.123 -3.361 1.00 64.31 434 GLU A CA 1
ATOM 3391 C C . GLU A 1 434 ? 28.295 27.148 -4.300 1.00 64.31 434 GLU A C 1
ATOM 3393 O O . GLU A 1 434 ? 27.398 27.862 -3.851 1.00 64.31 434 GLU A O 1
ATOM 3398 N N . ASP A 1 435 ? 28.639 27.133 -5.594 1.00 61.84 435 ASP A N 1
ATOM 3399 C CA . ASP A 1 435 ? 28.203 28.115 -6.604 1.00 61.84 435 ASP A CA 1
ATOM 3400 C C . ASP A 1 435 ? 27.226 27.551 -7.660 1.00 61.84 435 ASP A C 1
ATOM 3402 O O . ASP A 1 435 ? 26.946 28.197 -8.669 1.00 61.84 435 ASP A O 1
ATOM 3406 N N . SER A 1 436 ? 26.696 26.341 -7.458 1.00 62.25 436 SER A N 1
ATOM 3407 C CA . SER A 1 436 ? 25.885 25.638 -8.473 1.00 62.25 436 SER A CA 1
ATOM 3408 C C . SER A 1 436 ? 24.503 26.230 -8.741 1.00 62.25 436 SER A C 1
ATOM 3410 O O . SER A 1 436 ? 23.904 25.917 -9.767 1.00 62.25 436 SER A O 1
ATOM 3412 N N . GLY A 1 437 ? 23.972 27.040 -7.822 1.00 59.78 437 GLY A N 1
ATOM 3413 C CA . GLY A 1 437 ? 22.584 27.507 -7.874 1.00 59.78 437 GLY A CA 1
ATOM 3414 C C . GLY A 1 437 ? 21.536 26.423 -7.580 1.00 59.78 437 GLY A C 1
ATOM 3415 O O . GLY A 1 437 ? 20.353 26.748 -7.545 1.00 59.78 437 GLY A O 1
ATOM 3416 N N . ASP A 1 438 ? 21.941 25.172 -7.322 1.00 65.00 438 ASP A N 1
ATOM 3417 C CA . ASP A 1 438 ? 21.026 24.076 -6.995 1.00 65.00 438 ASP A CA 1
ATOM 3418 C C . ASP A 1 438 ? 20.328 24.326 -5.647 1.00 65.00 438 ASP A C 1
ATOM 3420 O O . ASP A 1 438 ? 20.968 24.571 -4.617 1.00 65.00 438 ASP A O 1
ATOM 3424 N N . SER A 1 439 ? 18.999 24.209 -5.629 1.00 65.06 439 SER A N 1
ATOM 3425 C CA . SER A 1 439 ? 18.192 24.387 -4.414 1.00 65.06 439 SER A CA 1
ATOM 3426 C C . SER A 1 439 ? 18.369 23.243 -3.404 1.00 65.06 439 SER A C 1
ATOM 3428 O O . SER A 1 439 ? 18.124 23.423 -2.207 1.00 65.06 439 SER A O 1
ATOM 3430 N N . VAL A 1 440 ? 18.844 22.072 -3.855 1.00 74.62 440 VAL A N 1
ATOM 3431 C CA . VAL A 1 440 ? 19.028 20.866 -3.036 1.00 74.62 440 VAL A CA 1
ATOM 3432 C C . VAL A 1 440 ? 20.482 20.400 -3.065 1.00 74.62 440 VAL A C 1
ATOM 3434 O O . VAL A 1 440 ? 20.987 19.934 -4.081 1.00 74.62 440 VAL A O 1
ATOM 3437 N N . LYS A 1 441 ? 21.146 20.449 -1.906 1.00 81.94 441 LYS A N 1
ATOM 3438 C CA . LYS A 1 441 ? 22.526 19.973 -1.730 1.00 81.94 441 LYS A CA 1
ATOM 3439 C C . LYS A 1 441 ? 22.561 18.488 -1.368 1.00 81.94 441 LYS A C 1
ATOM 3441 O O . LYS A 1 441 ? 21.952 18.084 -0.373 1.00 81.94 441 LYS A O 1
ATOM 3446 N N . ILE A 1 442 ? 23.307 17.690 -2.132 1.00 86.31 442 ILE A N 1
ATOM 3447 C CA . ILE A 1 442 ? 23.525 16.265 -1.847 1.00 86.31 442 ILE A CA 1
ATOM 3448 C C . ILE A 1 442 ? 24.794 16.113 -1.004 1.00 86.31 442 ILE A C 1
ATOM 3450 O O . ILE A 1 442 ? 25.863 16.595 -1.366 1.00 86.31 442 ILE A O 1
ATOM 3454 N N . THR A 1 443 ? 24.669 15.455 0.144 1.00 86.62 443 THR A N 1
ATOM 3455 C CA . THR A 1 443 ? 25.740 15.241 1.124 1.00 86.62 443 THR A CA 1
ATOM 3456 C C . THR A 1 443 ? 25.774 13.779 1.556 1.00 86.62 443 THR A C 1
ATOM 3458 O O . THR A 1 443 ? 24.817 13.037 1.338 1.00 86.62 443 THR A O 1
ATOM 3461 N N . GLU A 1 444 ? 26.839 13.359 2.240 1.00 82.62 444 GLU A N 1
ATOM 3462 C CA . GLU A 1 444 ? 26.931 12.001 2.801 1.00 82.62 444 GLU A CA 1
ATOM 3463 C C . GLU A 1 444 ? 25.755 11.653 3.734 1.00 82.62 444 GLU A C 1
ATOM 3465 O O . GLU A 1 444 ? 25.310 10.509 3.780 1.00 82.62 444 GLU A O 1
ATOM 3470 N N . GLU A 1 445 ? 25.189 12.640 4.439 1.00 82.19 445 GLU A N 1
ATOM 3471 C CA . GLU A 1 445 ? 24.077 12.427 5.374 1.00 82.19 445 GLU A CA 1
ATOM 3472 C C . GLU A 1 445 ? 22.739 12.154 4.669 1.00 82.19 445 GLU A C 1
ATOM 3474 O O . GLU A 1 445 ? 21.904 11.408 5.190 1.00 82.19 445 GLU A O 1
ATOM 3479 N N . ASN A 1 446 ? 22.523 12.745 3.488 1.00 82.19 446 ASN A N 1
ATOM 3480 C CA . ASN A 1 446 ? 21.247 12.687 2.769 1.00 82.19 446 ASN A CA 1
ATOM 3481 C C . ASN A 1 446 ? 21.304 11.912 1.434 1.00 82.19 446 ASN A C 1
ATOM 3483 O O . ASN A 1 446 ? 20.260 11.730 0.801 1.00 82.19 446 ASN A O 1
ATOM 3487 N N . ARG A 1 447 ? 22.476 11.377 1.046 1.00 81.75 447 ARG A N 1
ATOM 3488 C CA . ARG A 1 447 ? 22.730 10.636 -0.213 1.00 81.75 447 ARG A CA 1
ATOM 3489 C C . ARG A 1 447 ? 21.773 9.470 -0.496 1.00 81.75 447 ARG A C 1
ATOM 3491 O O . ARG A 1 447 ? 21.640 9.057 -1.643 1.00 81.75 447 ARG A O 1
ATOM 3498 N N . THR A 1 448 ? 21.118 8.943 0.542 1.00 79.12 448 THR A N 1
ATOM 3499 C CA . THR A 1 448 ? 20.208 7.782 0.486 1.00 79.12 448 THR A CA 1
ATOM 3500 C C . THR A 1 448 ? 18.720 8.145 0.572 1.00 79.12 448 THR A C 1
ATOM 3502 O O . THR A 1 448 ? 17.865 7.283 0.404 1.00 79.12 448 THR A O 1
ATOM 3505 N N . THR A 1 449 ? 18.383 9.406 0.864 1.00 78.62 449 THR A N 1
ATOM 3506 C CA . THR A 1 449 ? 16.991 9.859 1.079 1.00 78.62 449 THR A CA 1
ATOM 3507 C C . THR A 1 449 ? 16.572 11.007 0.174 1.00 78.62 449 THR A C 1
ATOM 3509 O O . THR A 1 449 ? 15.384 11.300 0.060 1.00 78.62 449 THR A O 1
ATOM 3512 N N . THR A 1 450 ? 17.532 11.674 -0.459 1.00 83.38 450 THR A N 1
ATOM 3513 C CA . THR A 1 450 ? 17.270 12.765 -1.391 1.00 83.38 450 THR A CA 1
ATOM 3514 C C . THR A 1 450 ? 16.933 12.196 -2.763 1.00 83.38 450 THR A C 1
ATOM 3516 O O . THR A 1 450 ? 17.806 11.645 -3.422 1.00 83.38 450 THR A O 1
ATOM 3519 N N . TYR A 1 451 ? 15.692 12.373 -3.222 1.00 81.69 451 TYR A N 1
ATOM 3520 C CA . TYR A 1 451 ? 15.248 11.951 -4.562 1.00 81.69 451 TYR A CA 1
ATOM 3521 C C . TYR A 1 451 ? 15.546 12.995 -5.651 1.00 81.69 451 TYR A C 1
ATOM 3523 O O . TYR A 1 451 ? 15.075 12.863 -6.773 1.00 81.69 451 TYR A O 1
ATOM 3531 N N . TYR A 1 452 ? 16.296 14.057 -5.344 1.00 82.00 452 TYR A N 1
ATOM 3532 C CA . TYR A 1 452 ? 16.757 15.001 -6.365 1.00 82.00 452 TYR A CA 1
ATOM 3533 C C . TYR A 1 452 ? 17.729 14.308 -7.328 1.00 82.00 452 TYR A C 1
ATOM 3535 O O . TYR A 1 452 ? 18.459 13.389 -6.937 1.00 82.00 452 TYR A O 1
ATOM 3543 N N . HIS A 1 453 ? 17.739 14.749 -8.582 1.00 75.62 453 HIS A N 1
ATOM 3544 C CA . HIS A 1 453 ? 18.531 14.136 -9.647 1.00 75.62 453 HIS A CA 1
ATOM 3545 C C . HIS A 1 453 ? 20.029 14.225 -9.393 1.00 75.62 453 HIS A C 1
ATOM 3547 O O . HIS A 1 453 ? 20.737 13.247 -9.628 1.00 75.62 453 HIS A O 1
ATOM 3553 N N . GLY A 1 454 ? 20.473 15.337 -8.803 1.00 80.25 454 GLY A N 1
ATOM 3554 C CA . GLY A 1 454 ? 21.887 15.600 -8.578 1.00 80.25 454 GLY A CA 1
ATOM 3555 C C . GLY A 1 454 ? 22.658 15.762 -9.882 1.00 80.25 454 GLY A C 1
ATOM 3556 O O . GLY A 1 454 ? 22.067 15.953 -10.949 1.00 80.25 454 GLY A O 1
ATOM 3557 N N . LYS A 1 455 ? 23.985 15.693 -9.787 1.00 82.00 455 LYS A N 1
ATOM 3558 C CA . LYS A 1 455 ? 24.885 15.770 -10.940 1.00 82.00 455 LYS A CA 1
ATOM 3559 C C . LYS A 1 455 ? 25.719 14.493 -10.975 1.00 82.00 455 LYS A C 1
ATOM 3561 O O . LYS A 1 455 ? 26.721 14.416 -10.264 1.00 82.00 455 LYS A O 1
ATOM 3566 N N . PRO A 1 456 ? 25.323 13.466 -11.743 1.00 83.31 456 PRO A N 1
ATOM 3567 C CA . PRO A 1 456 ? 26.127 12.254 -11.854 1.00 83.31 456 PRO A CA 1
ATOM 3568 C C . PRO A 1 456 ? 27.509 12.552 -12.433 1.00 83.31 456 PRO A C 1
ATOM 3570 O O . PRO A 1 456 ? 27.651 13.337 -13.371 1.00 83.31 456 PRO A O 1
ATOM 3573 N N . ILE A 1 457 ? 28.526 11.885 -11.897 1.00 84.12 457 ILE A N 1
ATOM 3574 C CA . ILE A 1 457 ? 29.887 11.957 -12.428 1.00 84.12 457 ILE A CA 1
ATOM 3575 C C . ILE A 1 457 ? 29.958 11.124 -13.719 1.00 84.12 457 ILE A C 1
ATOM 3577 O O . ILE A 1 457 ? 29.501 9.977 -13.719 1.00 84.12 457 ILE A O 1
ATOM 3581 N N . PRO A 1 458 ? 30.536 11.652 -14.817 1.00 80.50 458 PRO A N 1
ATOM 3582 C CA . PRO A 1 458 ? 30.699 10.899 -16.056 1.00 80.50 458 PRO A CA 1
ATOM 3583 C C . PRO A 1 458 ? 31.467 9.589 -15.857 1.00 80.50 458 PRO A C 1
ATOM 3585 O O . PRO A 1 458 ? 32.519 9.560 -15.218 1.00 80.50 458 PRO A O 1
ATOM 3588 N N . THR A 1 459 ? 30.997 8.506 -16.484 1.00 76.25 459 THR A N 1
ATOM 3589 C CA . THR A 1 459 ? 31.664 7.189 -16.408 1.00 76.25 459 THR A CA 1
ATOM 3590 C C . THR A 1 459 ? 33.116 7.229 -16.857 1.00 76.25 459 THR A C 1
ATOM 3592 O O . THR A 1 459 ? 33.952 6.514 -16.318 1.00 76.25 459 THR A O 1
ATOM 3595 N N . GLU A 1 460 ? 33.442 8.074 -17.831 1.00 75.88 460 GLU A N 1
ATOM 3596 C CA . GLU A 1 460 ? 34.805 8.217 -18.350 1.00 75.88 460 GLU A CA 1
ATOM 3597 C C . GLU A 1 460 ? 35.771 8.736 -17.282 1.00 75.88 460 GLU A C 1
ATOM 3599 O O . GLU A 1 460 ? 36.897 8.251 -17.187 1.00 75.88 460 GLU A O 1
ATOM 3604 N N . ASP A 1 461 ? 35.307 9.637 -16.415 1.00 82.12 461 ASP A N 1
ATOM 3605 C CA . ASP A 1 461 ? 36.097 10.151 -15.301 1.00 82.12 461 ASP A CA 1
ATOM 3606 C C . ASP A 1 461 ? 36.272 9.108 -14.196 1.00 82.12 461 ASP A C 1
ATOM 3608 O O . ASP A 1 461 ? 37.366 8.970 -13.648 1.00 82.12 461 ASP A O 1
ATOM 3612 N N . ILE A 1 462 ? 35.228 8.323 -13.917 1.00 79.44 462 ILE A N 1
ATOM 3613 C CA . ILE A 1 462 ? 35.287 7.206 -12.964 1.00 79.44 462 ILE A CA 1
ATOM 3614 C C . ILE A 1 462 ? 36.285 6.149 -13.454 1.00 79.44 462 ILE A C 1
ATOM 3616 O O . ILE A 1 462 ? 37.162 5.725 -12.703 1.00 79.44 462 ILE A O 1
ATOM 3620 N N . VAL A 1 463 ? 36.196 5.750 -14.727 1.00 75.75 463 VAL A N 1
ATOM 3621 C CA . VAL A 1 463 ? 37.105 4.774 -15.347 1.00 75.75 463 VAL A CA 1
ATOM 3622 C C . VAL A 1 463 ? 38.532 5.321 -15.406 1.00 75.75 463 VAL A C 1
ATOM 3624 O O . VAL A 1 463 ? 39.480 4.588 -15.130 1.00 75.75 463 VAL A O 1
ATOM 3627 N N . SER A 1 464 ? 38.708 6.607 -15.723 1.00 80.31 464 SER A N 1
ATOM 3628 C CA . SER A 1 464 ? 40.023 7.249 -15.709 1.00 80.31 464 SER A CA 1
ATOM 3629 C C . SER A 1 464 ? 40.637 7.228 -14.311 1.00 80.31 464 SER A C 1
ATOM 3631 O O . SER A 1 464 ? 41.811 6.893 -14.178 1.00 80.31 464 SER A O 1
ATOM 3633 N N . ALA A 1 465 ? 39.862 7.544 -13.269 1.00 83.50 465 ALA A N 1
ATOM 3634 C CA . ALA A 1 465 ? 40.310 7.466 -11.881 1.00 83.50 465 ALA A CA 1
ATOM 3635 C C . ALA A 1 465 ? 40.676 6.024 -11.492 1.00 83.50 465 ALA A C 1
ATOM 3637 O O . ALA A 1 465 ? 41.761 5.786 -10.960 1.00 83.50 465 ALA A O 1
ATOM 3638 N N . ALA A 1 466 ? 39.822 5.059 -11.838 1.00 78.50 466 ALA A N 1
ATOM 3639 C CA . ALA A 1 466 ? 40.036 3.636 -11.596 1.00 78.50 466 ALA A CA 1
ATOM 3640 C C . ALA A 1 466 ? 41.327 3.110 -12.242 1.00 78.50 466 ALA A C 1
ATOM 3642 O O . ALA A 1 466 ? 42.108 2.431 -11.582 1.00 78.50 466 ALA A O 1
ATOM 3643 N N . ASN A 1 467 ? 41.614 3.485 -13.491 1.00 77.50 467 ASN A N 1
ATOM 3644 C CA . ASN A 1 467 ? 42.830 3.071 -14.202 1.00 77.50 467 ASN A CA 1
ATOM 3645 C C . ASN A 1 467 ? 44.133 3.601 -13.574 1.00 77.50 467 ASN A C 1
ATOM 3647 O O . ASN A 1 467 ? 45.208 3.094 -13.887 1.00 77.50 467 ASN A O 1
ATOM 3651 N N . THR A 1 468 ? 44.073 4.606 -12.691 1.00 82.19 468 THR A N 1
ATOM 3652 C CA . THR A 1 468 ? 45.258 5.051 -11.931 1.00 82.19 468 THR A CA 1
ATOM 3653 C C . THR A 1 468 ? 45.586 4.151 -10.741 1.00 82.19 468 THR A C 1
ATOM 3655 O O . THR A 1 468 ? 46.673 4.261 -10.170 1.00 82.19 468 THR A O 1
ATOM 3658 N N . ILE A 1 469 ? 44.662 3.268 -10.355 1.00 79.75 469 ILE A N 1
ATOM 3659 C CA . ILE A 1 469 ? 44.804 2.379 -9.207 1.00 79.75 469 ILE A CA 1
ATOM 3660 C C . ILE A 1 469 ? 45.392 1.048 -9.697 1.00 79.75 469 ILE A C 1
ATOM 3662 O O . ILE A 1 469 ? 44.814 0.408 -10.580 1.00 79.75 469 ILE A O 1
ATOM 3666 N N . PRO A 1 470 ? 46.533 0.597 -9.145 1.00 77.19 470 PRO A N 1
ATOM 3667 C CA . PRO A 1 470 ? 47.155 -0.655 -9.560 1.00 77.19 470 PRO A CA 1
ATOM 3668 C C . PRO A 1 470 ? 46.200 -1.851 -9.450 1.00 77.19 470 PRO A C 1
ATOM 3670 O O . PRO A 1 470 ? 45.561 -2.049 -8.414 1.00 77.19 470 PRO A O 1
ATOM 3673 N N . ASN A 1 471 ? 46.143 -2.669 -10.507 1.00 68.81 471 ASN A N 1
ATOM 3674 C CA . ASN A 1 471 ? 45.318 -3.881 -10.597 1.00 68.81 471 ASN A CA 1
ATOM 3675 C C . ASN A 1 471 ? 43.814 -3.634 -10.349 1.00 68.81 471 ASN A C 1
ATOM 3677 O O . ASN A 1 471 ? 43.131 -4.489 -9.790 1.00 68.81 471 ASN A O 1
ATOM 3681 N N . PHE A 1 472 ? 43.290 -2.450 -10.684 1.00 67.25 472 PHE A N 1
ATOM 3682 C CA . PHE A 1 472 ? 41.849 -2.173 -10.590 1.00 67.25 472 PHE A CA 1
ATOM 3683 C C . PHE A 1 472 ? 41.074 -2.686 -11.819 1.00 67.25 472 PHE A C 1
ATOM 3685 O O . PHE A 1 472 ? 39.932 -3.128 -11.700 1.00 67.25 472 PHE A O 1
ATOM 3692 N N . THR A 1 473 ? 41.693 -2.662 -13.003 1.00 61.19 473 THR A N 1
ATOM 3693 C CA . THR A 1 473 ? 41.132 -3.169 -14.266 1.00 61.19 473 THR A CA 1
ATOM 3694 C C . THR A 1 473 ? 41.961 -4.339 -14.813 1.00 61.19 473 THR A C 1
ATOM 3696 O O . THR A 1 473 ? 43.149 -4.459 -14.522 1.00 61.19 473 THR A O 1
ATOM 3699 N N . SER A 1 474 ? 41.308 -5.238 -15.558 1.00 53.88 474 SER A N 1
ATOM 3700 C CA . SER A 1 474 ? 41.829 -6.548 -15.992 1.00 53.88 474 SER A CA 1
ATOM 3701 C C . SER A 1 474 ? 42.588 -6.546 -17.327 1.00 53.88 474 SER A C 1
ATOM 3703 O O . SER A 1 474 ? 43.134 -7.584 -17.701 1.00 53.88 474 SER A O 1
ATOM 3705 N N . ASP A 1 475 ? 42.638 -5.431 -18.071 1.00 51.53 475 ASP A N 1
ATOM 3706 C CA . ASP A 1 475 ? 43.283 -5.398 -19.391 1.00 51.53 475 ASP A CA 1
ATOM 3707 C C . ASP A 1 475 ? 44.396 -4.342 -19.523 1.00 51.53 475 ASP A C 1
ATOM 3709 O O . ASP A 1 475 ? 44.242 -3.179 -19.162 1.00 51.53 475 ASP A O 1
ATOM 3713 N N . GLU A 1 476 ? 45.528 -4.763 -20.100 1.00 42.06 476 GLU A N 1
ATOM 3714 C CA . GLU A 1 476 ? 46.672 -3.913 -20.475 1.00 42.06 476 GLU A CA 1
ATOM 3715 C C . GLU A 1 476 ? 46.393 -3.067 -21.744 1.00 42.06 476 GLU A C 1
ATOM 3717 O O . GLU A 1 476 ? 47.245 -2.293 -22.179 1.00 42.06 476 GLU A O 1
ATOM 3722 N N . ASN A 1 477 ? 45.202 -3.201 -22.350 1.00 39.69 477 ASN A N 1
ATOM 3723 C CA . ASN A 1 477 ? 44.838 -2.643 -23.660 1.00 39.69 477 ASN A CA 1
ATOM 3724 C C . ASN A 1 477 ? 43.954 -1.382 -23.580 1.00 39.69 477 ASN A C 1
ATOM 3726 O O . ASN A 1 477 ? 43.562 -0.848 -24.618 1.00 39.69 477 ASN A O 1
ATOM 3730 N N . GLY A 1 478 ? 43.638 -0.890 -22.379 1.00 41.09 478 GLY A N 1
ATOM 3731 C CA . GLY A 1 478 ? 42.857 0.332 -22.171 1.00 41.09 478 GLY A CA 1
ATOM 3732 C C . GLY A 1 478 ? 41.355 0.198 -22.451 1.00 41.09 478 GLY A C 1
ATOM 3733 O O . GLY A 1 478 ? 40.660 1.214 -22.518 1.00 41.09 478 GLY A O 1
ATOM 3734 N N . ASN A 1 479 ? 40.822 -1.021 -22.587 1.00 43.69 479 ASN A N 1
ATOM 3735 C CA . ASN A 1 479 ? 39.385 -1.232 -22.794 1.00 43.69 479 ASN A CA 1
ATOM 3736 C C . ASN A 1 479 ? 38.595 -1.131 -21.474 1.00 43.69 479 ASN A C 1
ATOM 3738 O O . ASN A 1 479 ? 37.400 -0.817 -21.492 1.00 43.69 479 ASN A O 1
ATOM 3742 N N . GLY A 1 480 ? 39.278 -1.237 -20.329 1.00 49.09 480 GLY A N 1
ATOM 3743 C CA . GLY A 1 480 ? 38.780 -0.865 -19.003 1.00 49.09 480 GLY A CA 1
ATOM 3744 C C . GLY A 1 480 ? 37.815 -1.877 -18.394 1.00 49.09 480 GLY A C 1
ATOM 3745 O O . GLY A 1 480 ? 36.948 -1.475 -17.622 1.00 49.09 480 GLY A O 1
ATOM 3746 N N . MET A 1 481 ? 37.912 -3.157 -18.761 1.00 50.38 481 MET A N 1
ATOM 3747 C CA . MET A 1 481 ? 37.078 -4.200 -18.159 1.00 50.38 481 MET A CA 1
ATOM 3748 C C . MET A 1 481 ? 37.569 -4.479 -16.727 1.00 50.38 481 MET A C 1
ATOM 3750 O O . MET A 1 481 ? 38.753 -4.752 -16.532 1.00 50.38 481 MET A O 1
ATOM 3754 N N . PHE A 1 482 ? 36.709 -4.368 -15.714 1.00 56.12 482 PHE A N 1
ATOM 3755 C CA . PHE A 1 482 ? 37.114 -4.480 -14.302 1.00 56.12 482 PHE A CA 1
ATOM 3756 C C . PHE A 1 482 ? 37.467 -5.927 -13.920 1.00 56.12 482 PHE A C 1
ATOM 3758 O O . PHE A 1 482 ? 36.759 -6.846 -14.333 1.00 56.12 482 PHE A O 1
ATOM 3765 N N . ASP A 1 483 ? 38.537 -6.139 -13.137 1.00 53.69 483 ASP A N 1
ATOM 3766 C CA . ASP A 1 483 ? 38.828 -7.465 -12.566 1.00 53.69 483 ASP A CA 1
ATOM 3767 C C . ASP A 1 483 ? 38.015 -7.661 -11.285 1.00 53.69 483 ASP A C 1
ATOM 3769 O O . ASP A 1 483 ? 38.241 -7.030 -10.252 1.00 53.69 483 ASP A O 1
ATOM 3773 N N . ILE A 1 484 ? 37.018 -8.527 -11.376 1.00 50.56 484 ILE A N 1
ATOM 3774 C CA . ILE A 1 484 ? 35.946 -8.646 -10.390 1.00 50.56 484 ILE A CA 1
ATOM 3775 C C . ILE A 1 484 ? 36.379 -9.426 -9.154 1.00 50.56 484 ILE A C 1
ATOM 3777 O O . ILE A 1 484 ? 35.814 -9.221 -8.083 1.00 50.56 484 ILE A O 1
ATOM 3781 N N . GLY A 1 485 ? 37.405 -10.274 -9.273 1.00 50.88 485 GLY A N 1
ATOM 3782 C CA . GLY A 1 485 ? 37.975 -10.994 -8.133 1.00 50.88 485 GLY A CA 1
ATOM 3783 C C . GLY A 1 485 ? 38.796 -10.107 -7.195 1.00 50.88 485 GLY A C 1
ATOM 3784 O O . GLY A 1 485 ? 39.151 -10.548 -6.104 1.00 50.88 485 GLY A O 1
ATOM 3785 N N . ASP A 1 486 ? 39.075 -8.867 -7.607 1.00 53.66 486 ASP A N 1
ATOM 3786 C CA . ASP A 1 486 ? 40.178 -8.076 -7.075 1.00 53.66 486 ASP A CA 1
ATOM 3787 C C . ASP A 1 486 ? 39.749 -6.711 -6.509 1.00 53.66 486 ASP A C 1
ATOM 3789 O O . ASP A 1 486 ? 40.589 -5.995 -5.960 1.00 53.66 486 ASP A O 1
ATOM 3793 N N . ILE A 1 487 ? 38.475 -6.317 -6.616 1.00 60.88 487 ILE A N 1
ATOM 3794 C CA . ILE A 1 487 ? 37.982 -5.034 -6.083 1.00 60.88 487 ILE A CA 1
ATOM 3795 C C . ILE A 1 487 ? 37.796 -5.153 -4.558 1.00 60.88 487 ILE A C 1
ATOM 3797 O O . ILE A 1 487 ? 36.898 -5.845 -4.095 1.00 60.88 487 ILE A O 1
ATOM 3801 N N . THR A 1 488 ? 38.627 -4.472 -3.761 1.00 67.62 488 THR A N 1
ATOM 3802 C CA . THR A 1 488 ? 38.586 -4.482 -2.281 1.00 67.62 488 THR A CA 1
ATOM 3803 C C . THR A 1 488 ? 38.095 -3.152 -1.698 1.00 67.62 488 THR A C 1
ATOM 3805 O O . THR A 1 488 ? 38.127 -2.128 -2.381 1.00 67.62 488 THR A O 1
ATOM 3808 N N . ASP A 1 489 ? 37.674 -3.134 -0.422 1.00 69.19 489 ASP A N 1
ATOM 3809 C CA . ASP A 1 489 ? 37.247 -1.901 0.280 1.00 69.19 489 ASP A CA 1
ATOM 3810 C C . ASP A 1 489 ? 38.348 -0.820 0.233 1.00 69.19 489 ASP A C 1
ATOM 3812 O O . ASP A 1 489 ? 38.078 0.375 0.107 1.00 69.19 489 ASP A O 1
ATOM 3816 N N . GLU A 1 490 ? 39.611 -1.254 0.267 1.00 75.44 490 GLU A N 1
ATOM 3817 C CA . GLU A 1 490 ? 40.793 -0.404 0.115 1.00 75.44 490 GLU A CA 1
ATOM 3818 C C . GLU A 1 490 ? 40.872 0.215 -1.288 1.00 75.44 490 GLU A C 1
ATOM 3820 O O . GLU A 1 490 ? 41.045 1.427 -1.414 1.00 75.44 490 GLU A O 1
ATOM 3825 N N . LYS A 1 491 ? 40.676 -0.583 -2.348 1.00 75.31 491 LYS A N 1
ATOM 3826 C CA . LYS A 1 491 ? 40.661 -0.084 -3.732 1.00 75.31 491 LYS A CA 1
ATOM 3827 C C . LYS A 1 491 ? 39.492 0.874 -3.981 1.00 75.31 491 LYS A C 1
ATOM 3829 O O . LYS A 1 491 ? 39.676 1.875 -4.667 1.00 75.31 491 LYS A O 1
ATOM 3834 N N . MET A 1 492 ? 38.315 0.627 -3.403 1.00 75.12 492 MET A N 1
ATOM 3835 C CA . MET A 1 492 ? 37.180 1.558 -3.494 1.00 75.12 492 MET A CA 1
ATOM 3836 C C . MET A 1 492 ? 37.397 2.846 -2.696 1.00 75.12 492 MET A C 1
ATOM 3838 O O . MET A 1 492 ? 37.011 3.923 -3.154 1.00 75.12 492 MET A O 1
ATOM 3842 N N . SER A 1 493 ? 38.061 2.774 -1.541 1.00 82.12 493 SER A N 1
ATOM 3843 C CA . SER A 1 493 ? 38.487 3.974 -0.808 1.00 82.12 493 SER A CA 1
ATOM 3844 C C . SER A 1 493 ? 39.488 4.786 -1.635 1.00 82.12 493 SER A C 1
ATOM 3846 O O . SER A 1 493 ? 39.314 5.992 -1.790 1.00 82.12 493 SER A O 1
ATOM 3848 N N . ALA A 1 494 ? 40.462 4.122 -2.265 1.00 84.12 494 ALA A N 1
ATOM 3849 C CA . ALA A 1 494 ? 41.401 4.766 -3.180 1.00 84.12 494 ALA A CA 1
ATOM 3850 C C . ALA A 1 494 ? 40.694 5.386 -4.400 1.00 84.12 494 ALA A C 1
ATOM 3852 O O . ALA A 1 494 ? 41.024 6.500 -4.800 1.00 84.12 494 ALA A O 1
ATOM 3853 N N . LEU A 1 495 ? 39.681 4.715 -4.962 1.00 83.31 495 LEU A N 1
ATOM 3854 C CA . LEU A 1 495 ? 38.848 5.270 -6.034 1.00 83.31 495 LEU A CA 1
ATOM 3855 C C . LEU A 1 495 ? 38.093 6.512 -5.566 1.00 83.31 495 LEU A C 1
ATOM 3857 O O . LEU A 1 495 ? 38.067 7.513 -6.274 1.00 83.31 495 LEU A O 1
ATOM 3861 N N . THR A 1 496 ? 37.533 6.472 -4.360 1.00 87.00 496 THR A N 1
ATOM 3862 C CA . THR A 1 496 ? 36.848 7.618 -3.754 1.00 87.00 496 THR A CA 1
ATOM 3863 C C . THR A 1 496 ? 37.791 8.813 -3.629 1.00 87.00 496 THR A C 1
ATOM 3865 O O . THR A 1 496 ? 37.433 9.923 -4.019 1.00 87.00 496 THR A O 1
ATOM 3868 N N . GLU A 1 497 ? 39.007 8.595 -3.122 1.00 89.25 497 GLU A N 1
ATOM 3869 C CA . GLU A 1 497 ? 40.032 9.638 -3.031 1.00 89.25 497 GLU A CA 1
ATOM 3870 C C . GLU A 1 497 ? 40.393 10.188 -4.415 1.00 89.25 497 GLU A C 1
ATOM 3872 O O . GLU A 1 497 ? 40.410 11.404 -4.600 1.00 89.25 497 GLU A O 1
ATOM 3877 N N . LYS A 1 498 ? 40.585 9.313 -5.410 1.00 89.75 498 LYS A N 1
ATOM 3878 C CA . LYS A 1 498 ? 40.910 9.708 -6.787 1.00 89.75 498 LYS A CA 1
ATOM 3879 C C . LYS A 1 498 ? 39.807 10.507 -7.468 1.00 89.75 498 LYS A C 1
ATOM 3881 O O . LYS A 1 498 ? 40.095 11.505 -8.120 1.00 89.75 498 LYS A O 1
ATOM 3886 N N . ILE A 1 499 ? 38.547 10.119 -7.293 1.00 88.62 499 ILE A N 1
ATOM 3887 C CA . ILE A 1 499 ? 37.403 10.887 -7.799 1.00 88.62 499 ILE A CA 1
ATOM 3888 C C . ILE A 1 499 ? 37.360 12.262 -7.119 1.00 88.62 499 ILE A C 1
ATOM 3890 O O . ILE A 1 499 ? 37.145 13.273 -7.792 1.00 88.62 499 ILE A O 1
ATOM 3894 N N . ARG A 1 500 ? 37.635 12.324 -5.809 1.00 91.44 500 ARG A N 1
ATOM 3895 C CA . ARG A 1 500 ? 37.637 13.573 -5.031 1.00 91.44 500 ARG A CA 1
ATOM 3896 C C . ARG A 1 500 ? 38.762 14.544 -5.381 1.00 91.44 500 ARG A C 1
ATOM 3898 O O . ARG A 1 500 ? 38.618 15.731 -5.103 1.00 91.44 500 ARG A O 1
ATOM 3905 N N . GLU A 1 501 ? 39.828 14.094 -6.043 1.00 92.50 501 GLU A N 1
ATOM 3906 C CA . GLU A 1 501 ? 40.842 14.995 -6.611 1.00 92.50 501 GLU A CA 1
ATOM 3907 C C . GLU A 1 501 ? 40.235 15.930 -7.674 1.00 92.50 501 GLU A C 1
ATOM 3909 O O . GLU A 1 501 ? 40.607 17.101 -7.745 1.00 92.50 501 GLU A O 1
ATOM 3914 N N . LYS A 1 502 ? 39.283 15.429 -8.478 1.00 90.56 502 LYS A N 1
ATOM 3915 C CA . LYS A 1 502 ? 38.569 16.211 -9.504 1.00 90.56 502 LYS A CA 1
ATOM 3916 C C . LYS A 1 502 ? 37.245 16.788 -8.992 1.00 90.56 502 LYS A C 1
ATOM 3918 O O . LYS A 1 502 ? 36.882 17.898 -9.369 1.00 90.56 502 LYS A O 1
ATOM 3923 N N . TYR A 1 503 ? 36.548 16.054 -8.125 1.00 90.62 503 TYR A N 1
ATOM 3924 C CA . TYR A 1 503 ? 35.225 16.390 -7.594 1.00 90.62 503 TYR A CA 1
ATOM 3925 C C . TYR A 1 503 ? 35.249 16.402 -6.055 1.00 90.62 503 TYR A C 1
ATOM 3927 O O . TYR A 1 503 ? 34.878 15.405 -5.432 1.00 90.62 503 TYR A O 1
ATOM 3935 N N . PRO A 1 504 ? 35.668 17.506 -5.405 1.00 90.25 504 PRO A N 1
ATOM 3936 C CA . PRO A 1 504 ? 35.967 17.534 -3.965 1.00 90.25 504 PRO A CA 1
ATOM 3937 C C . PRO A 1 504 ? 34.835 17.071 -3.040 1.00 90.25 504 PRO A C 1
ATOM 3939 O O . PRO A 1 504 ? 35.090 16.580 -1.940 1.00 90.25 504 PRO A O 1
ATOM 3942 N N . HIS A 1 505 ? 33.587 17.216 -3.482 1.00 89.12 505 HIS A N 1
ATOM 3943 C CA . HIS A 1 505 ? 32.388 16.873 -2.721 1.00 89.12 505 HIS A CA 1
ATOM 3944 C C . HIS A 1 505 ? 31.707 15.589 -3.197 1.00 89.12 505 HIS A C 1
ATOM 3946 O O . HIS A 1 505 ? 30.588 15.314 -2.769 1.00 89.12 505 HIS A O 1
ATOM 3952 N N . ALA A 1 506 ? 32.384 14.791 -4.031 1.00 89.69 506 ALA A N 1
ATOM 3953 C CA . ALA A 1 506 ? 31.817 13.579 -4.595 1.00 89.69 506 ALA A CA 1
ATOM 3954 C C . ALA A 1 506 ? 31.311 12.615 -3.517 1.00 89.69 506 ALA A C 1
ATOM 3956 O O . ALA A 1 506 ? 32.007 12.320 -2.530 1.00 89.69 506 ALA A O 1
ATOM 3957 N N . VAL A 1 507 ? 30.111 12.091 -3.756 1.00 88.06 507 VAL A N 1
ATOM 3958 C CA . VAL A 1 507 ? 29.431 11.121 -2.898 1.00 88.06 507 VAL A CA 1
ATOM 3959 C C . VAL A 1 507 ? 28.944 9.934 -3.722 1.00 88.06 507 VAL A C 1
ATOM 3961 O O . VAL A 1 507 ? 28.420 10.090 -4.825 1.00 88.06 507 VAL A O 1
ATOM 3964 N N . LEU A 1 508 ? 29.090 8.734 -3.166 1.00 84.50 508 LEU A N 1
ATOM 3965 C CA . LEU A 1 508 ? 28.470 7.532 -3.713 1.00 84.50 508 LEU A CA 1
ATOM 3966 C C . LEU A 1 508 ? 27.014 7.499 -3.253 1.00 84.50 508 LEU A C 1
ATOM 3968 O O . LEU A 1 508 ? 26.739 7.318 -2.069 1.00 84.50 508 LEU A O 1
ATOM 3972 N N . ARG A 1 509 ? 26.064 7.699 -4.159 1.00 84.19 509 ARG A N 1
ATOM 3973 C CA . ARG A 1 509 ? 24.638 7.605 -3.839 1.00 84.19 509 ARG A CA 1
ATOM 3974 C C . ARG A 1 509 ? 24.213 6.148 -3.822 1.00 84.19 509 ARG A C 1
ATOM 3976 O O . ARG A 1 509 ? 24.680 5.366 -4.635 1.00 84.19 509 ARG A O 1
ATOM 3983 N N . GLU A 1 510 ? 23.323 5.812 -2.893 1.00 79.69 510 GLU A N 1
ATOM 3984 C CA . GLU A 1 510 ? 22.696 4.492 -2.756 1.00 79.69 510 GLU A CA 1
ATOM 3985 C C . GLU A 1 510 ? 21.250 4.717 -2.319 1.00 79.69 510 GLU A C 1
ATOM 3987 O O . GLU A 1 510 ? 20.965 4.905 -1.134 1.00 79.69 510 GLU A O 1
ATOM 3992 N N . ILE A 1 511 ? 20.334 4.781 -3.280 1.00 80.81 511 ILE A N 1
ATOM 3993 C CA . ILE A 1 511 ? 18.948 5.190 -3.031 1.00 80.81 511 ILE A CA 1
ATOM 3994 C C . ILE A 1 511 ? 17.967 4.127 -3.536 1.00 80.81 511 ILE A C 1
ATOM 3996 O O . ILE A 1 511 ? 18.139 3.619 -4.645 1.00 80.81 511 ILE A O 1
ATOM 4000 N N . PRO A 1 512 ? 16.939 3.759 -2.748 1.00 82.56 512 PRO A N 1
ATOM 4001 C CA . PRO A 1 512 ? 15.863 2.897 -3.227 1.00 82.56 512 PRO A CA 1
ATOM 4002 C C . PRO A 1 512 ? 15.029 3.623 -4.289 1.00 82.56 512 PRO A C 1
ATOM 4004 O O . PRO A 1 512 ? 14.469 4.686 -4.025 1.00 82.56 512 PRO A O 1
ATOM 4007 N N . ILE A 1 513 ? 14.915 3.034 -5.476 1.00 81.88 513 ILE A N 1
ATOM 4008 C CA . ILE A 1 513 ? 14.099 3.555 -6.577 1.00 81.88 513 ILE A CA 1
ATOM 4009 C C . ILE A 1 513 ? 12.790 2.776 -6.637 1.00 81.88 513 ILE A C 1
ATOM 4011 O O . ILE A 1 513 ? 12.795 1.551 -6.628 1.00 81.88 513 ILE A O 1
ATOM 4015 N N . TYR A 1 514 ? 11.661 3.477 -6.685 1.00 83.75 514 TYR A N 1
ATOM 4016 C CA . TYR A 1 514 ? 10.335 2.866 -6.588 1.00 83.75 514 TYR A CA 1
ATOM 4017 C C . TYR A 1 514 ? 9.787 2.554 -7.981 1.00 83.75 514 TYR A C 1
ATOM 4019 O O . TYR A 1 514 ? 9.308 3.456 -8.663 1.00 83.75 514 TYR A O 1
ATOM 4027 N N . PHE A 1 515 ? 9.807 1.284 -8.388 1.00 81.75 515 PHE A N 1
ATOM 4028 C CA . PHE A 1 515 ? 9.192 0.796 -9.628 1.00 81.75 515 PHE A CA 1
ATOM 4029 C C . PHE A 1 515 ? 7.809 0.208 -9.348 1.00 81.75 515 PHE A C 1
ATOM 4031 O O . PHE A 1 515 ? 7.683 -0.798 -8.649 1.00 81.75 515 PHE A O 1
ATOM 4038 N N . SER A 1 516 ? 6.757 0.857 -9.851 1.00 83.88 516 SER A N 1
ATOM 4039 C CA . SER A 1 516 ? 5.371 0.444 -9.599 1.00 83.88 516 SER A CA 1
ATOM 4040 C C . SER A 1 516 ? 5.066 -0.939 -10.173 1.00 83.88 516 SER A C 1
ATOM 4042 O O . SER A 1 516 ? 5.418 -1.233 -11.316 1.00 83.88 516 SER A O 1
ATOM 4044 N N . LEU A 1 517 ? 4.336 -1.759 -9.417 1.00 83.81 517 LEU A N 1
ATOM 4045 C CA . LEU A 1 517 ? 3.839 -3.054 -9.879 1.00 83.81 517 LEU A CA 1
ATOM 4046 C C . LEU A 1 517 ? 2.407 -2.899 -10.398 1.00 83.81 517 LEU A C 1
ATOM 4048 O O . LEU A 1 517 ? 1.538 -2.364 -9.712 1.00 83.81 517 LEU A O 1
ATOM 4052 N N . SER A 1 518 ? 2.167 -3.342 -11.631 1.00 84.19 518 SER A N 1
ATOM 4053 C CA . SER A 1 518 ? 0.850 -3.277 -12.295 1.00 84.19 518 SER A CA 1
ATOM 4054 C C . SER A 1 518 ? 0.480 -4.555 -13.057 1.00 84.19 518 SER A C 1
ATOM 4056 O O . SER A 1 518 ? -0.570 -4.607 -13.682 1.00 84.19 518 SER A O 1
ATOM 4058 N N . HIS A 1 519 ? 1.332 -5.578 -12.979 1.00 82.38 519 HIS A N 1
ATOM 4059 C CA . HIS A 1 519 ? 1.163 -6.888 -13.609 1.00 82.38 519 HIS A CA 1
ATOM 4060 C C . HIS A 1 519 ? 1.378 -7.984 -12.562 1.00 82.38 519 HIS A C 1
ATOM 4062 O O . HIS A 1 519 ? 1.795 -7.694 -11.439 1.00 82.38 519 HIS A O 1
ATOM 4068 N N . ASN A 1 520 ? 1.168 -9.237 -12.961 1.00 82.00 520 ASN A N 1
ATOM 4069 C CA . ASN A 1 520 ? 1.153 -10.420 -12.103 1.00 82.00 520 ASN A CA 1
ATOM 4070 C C . ASN A 1 520 ? -0.028 -10.384 -11.126 1.00 82.00 520 ASN A C 1
ATOM 4072 O O . ASN A 1 520 ? 0.111 -10.721 -9.952 1.00 82.00 520 ASN A O 1
ATOM 4076 N N . VAL A 1 521 ? -1.186 -9.933 -11.617 1.00 89.25 521 VAL A N 1
ATOM 4077 C CA . VAL A 1 521 ? -2.407 -9.861 -10.814 1.00 89.25 521 VAL A CA 1
ATOM 4078 C C . VAL A 1 521 ? -2.869 -11.266 -10.440 1.00 89.25 521 VAL A C 1
ATOM 4080 O O . VAL A 1 521 ? -3.142 -12.090 -11.314 1.00 89.25 521 VAL A O 1
ATOM 4083 N N . SER A 1 522 ? -2.961 -11.524 -9.136 1.00 87.69 522 SER A N 1
ATOM 4084 C CA . SER A 1 522 ? -3.332 -12.819 -8.570 1.00 87.69 522 SER A CA 1
ATOM 4085 C C . SER A 1 522 ? -4.849 -13.060 -8.631 1.00 87.69 522 SER A C 1
ATOM 4087 O O . SER A 1 522 ? -5.638 -12.111 -8.718 1.00 87.69 522 SER A O 1
ATOM 4089 N N . PRO A 1 523 ? -5.297 -14.327 -8.545 1.00 86.62 523 PRO A N 1
ATOM 4090 C CA . PRO A 1 523 ? -6.708 -14.656 -8.356 1.00 86.62 523 PRO A CA 1
ATOM 4091 C C . PRO A 1 523 ? -7.321 -13.936 -7.147 1.00 86.62 523 PRO A C 1
ATOM 4093 O O . PRO A 1 523 ? -6.664 -13.735 -6.129 1.00 86.62 523 PRO A O 1
ATOM 4096 N N . ALA A 1 524 ? -8.612 -13.595 -7.225 1.00 84.06 524 ALA A N 1
ATOM 4097 C CA . ALA A 1 524 ? -9.313 -12.860 -6.164 1.00 84.06 524 ALA A CA 1
ATOM 4098 C C . ALA A 1 524 ? -9.291 -13.571 -4.793 1.00 84.06 524 ALA A C 1
ATOM 4100 O O . ALA A 1 524 ? -9.336 -12.920 -3.752 1.00 84.06 524 ALA A O 1
ATOM 4101 N N . GLU A 1 525 ? -9.186 -14.901 -4.784 1.00 84.62 525 GLU A N 1
ATOM 4102 C CA . GLU A 1 525 ? -9.075 -15.714 -3.565 1.00 84.62 525 GLU A CA 1
ATOM 4103 C C . GLU A 1 525 ? -7.752 -15.493 -2.813 1.00 84.62 525 GLU A C 1
ATOM 4105 O O . GLU A 1 525 ? -7.699 -15.681 -1.599 1.00 84.62 525 GLU A O 1
ATOM 4110 N N . GLU A 1 526 ? -6.701 -15.065 -3.515 1.00 86.81 526 GLU A N 1
ATOM 4111 C CA . GLU A 1 526 ? -5.377 -14.776 -2.949 1.00 86.81 526 GLU A CA 1
ATOM 4112 C C . GLU A 1 526 ? -5.187 -13.288 -2.627 1.00 86.81 526 GLU A C 1
ATOM 4114 O O . GLU A 1 526 ? -4.209 -12.915 -1.979 1.00 86.81 526 GLU A O 1
ATOM 4119 N N . ALA A 1 527 ? -6.122 -12.433 -3.053 1.00 88.69 527 ALA A N 1
ATOM 4120 C CA . ALA A 1 527 ? -6.054 -11.000 -2.813 1.00 88.69 527 ALA A CA 1
ATOM 4121 C C . ALA A 1 527 ? -6.119 -10.664 -1.312 1.00 88.69 527 ALA A C 1
ATOM 4123 O O . ALA A 1 527 ? -6.802 -11.323 -0.520 1.00 88.69 527 ALA A O 1
ATOM 4124 N N . LEU A 1 528 ? -5.431 -9.590 -0.921 1.00 90.50 528 LEU A N 1
ATOM 4125 C CA . LEU A 1 528 ? -5.544 -9.035 0.429 1.00 90.50 528 LEU A CA 1
ATOM 4126 C C . LEU A 1 528 ? -6.918 -8.390 0.630 1.00 90.50 528 LEU A C 1
ATOM 4128 O O . LEU A 1 528 ? -7.500 -7.829 -0.297 1.00 90.50 528 LEU A O 1
ATOM 4132 N N . GLY A 1 529 ? -7.404 -8.391 1.872 1.00 85.81 529 GLY A N 1
ATOM 4133 C CA . GLY A 1 529 ? -8.663 -7.733 2.228 1.00 85.81 529 GLY A CA 1
ATOM 4134 C C . GLY A 1 529 ? -9.869 -8.670 2.223 1.00 85.81 529 GLY A C 1
ATOM 4135 O O . GLY A 1 529 ? -10.990 -8.220 2.457 1.00 85.81 529 GLY A O 1
ATOM 4136 N N . ASN A 1 530 ? -9.641 -9.976 2.050 1.00 82.88 530 ASN A N 1
ATOM 4137 C CA . ASN A 1 530 ? -10.626 -11.010 2.364 1.00 82.88 530 ASN A CA 1
ATOM 4138 C C . ASN A 1 530 ? -10.946 -11.037 3.872 1.00 82.88 530 ASN A C 1
ATOM 4140 O O . ASN A 1 530 ? -12.060 -11.387 4.274 1.00 82.88 530 ASN A O 1
ATOM 4144 N N . SER A 1 531 ? -9.984 -10.626 4.705 1.00 83.75 531 SER A N 1
ATOM 4145 C CA . SER A 1 531 ? -10.154 -10.340 6.128 1.00 83.75 531 SER A CA 1
ATOM 4146 C C . SER A 1 531 ? -9.403 -9.069 6.527 1.00 83.75 531 SER A C 1
ATOM 4148 O O . SER A 1 531 ? -8.313 -8.790 6.028 1.00 83.75 531 SER A O 1
ATOM 4150 N N . CYS A 1 532 ? -9.909 -8.337 7.529 1.00 85.31 532 CYS A N 1
ATOM 4151 C CA . CYS A 1 532 ? -9.183 -7.212 8.132 1.00 85.31 532 CYS A CA 1
ATOM 4152 C C . CYS A 1 532 ? -7.780 -7.622 8.610 1.00 85.31 532 CYS A C 1
ATOM 4154 O O . CYS A 1 532 ? -6.860 -6.808 8.625 1.00 85.31 532 CYS A O 1
ATOM 4156 N N . THR A 1 533 ? -7.608 -8.881 9.024 1.00 87.88 533 THR A N 1
ATOM 4157 C CA . THR A 1 533 ? -6.345 -9.410 9.553 1.00 87.88 533 THR A CA 1
ATOM 4158 C C . THR A 1 533 ? -5.247 -9.540 8.503 1.00 87.88 533 THR A C 1
ATOM 4160 O O . THR A 1 533 ? -4.081 -9.528 8.883 1.00 87.88 533 THR A O 1
ATOM 4163 N N . ASP A 1 534 ? -5.584 -9.603 7.213 1.00 89.50 534 ASP A N 1
ATOM 4164 C CA . ASP A 1 534 ? -4.590 -9.695 6.131 1.00 89.50 534 ASP A CA 1
ATOM 4165 C C . ASP A 1 534 ? -3.641 -8.490 6.172 1.00 89.50 534 ASP A C 1
ATOM 4167 O O . ASP A 1 534 ? -2.429 -8.620 5.986 1.00 89.50 534 ASP A O 1
ATOM 4171 N N . CYS A 1 535 ? -4.195 -7.325 6.523 1.00 90.88 535 CYS A N 1
ATOM 4172 C CA . CYS A 1 535 ? -3.449 -6.086 6.683 1.00 90.88 535 CYS A CA 1
ATOM 4173 C C . CYS A 1 535 ? -3.233 -5.713 8.152 1.00 90.88 535 CYS A C 1
ATOM 4175 O O . CYS A 1 535 ? -2.154 -5.248 8.499 1.00 90.88 535 CYS A O 1
ATOM 4177 N N . HIS A 1 536 ? -4.207 -5.922 9.040 1.00 90.81 536 HIS A N 1
ATOM 4178 C CA . HIS A 1 536 ? -4.164 -5.414 10.416 1.00 90.81 536 HIS A CA 1
ATOM 4179 C C . HIS A 1 536 ? -3.731 -6.439 11.472 1.00 90.81 536 HIS A C 1
ATOM 4181 O O . HIS A 1 536 ? -3.707 -6.095 12.649 1.00 90.81 536 HIS A O 1
ATOM 4187 N N . ALA A 1 537 ? -3.379 -7.680 11.130 1.00 91.44 537 ALA A N 1
ATOM 4188 C CA . ALA A 1 537 ? -2.846 -8.599 12.138 1.00 91.44 537 ALA A CA 1
ATOM 4189 C C . ALA A 1 537 ? -1.448 -8.172 12.622 1.00 91.44 537 ALA A C 1
ATOM 4191 O O . ALA A 1 537 ? -0.653 -7.651 11.834 1.00 91.44 537 ALA A O 1
ATOM 4192 N N . PRO A 1 538 ? -1.088 -8.445 13.890 1.00 88.75 538 PRO A N 1
ATOM 4193 C CA . PRO A 1 538 ? 0.303 -8.383 14.316 1.00 88.75 538 PRO A CA 1
ATOM 4194 C C . PRO A 1 538 ? 1.175 -9.248 13.395 1.00 88.75 538 PRO A C 1
ATOM 4196 O O . PRO A 1 538 ? 0.912 -10.438 13.231 1.00 88.75 538 PRO A O 1
ATOM 4199 N N . GLY A 1 539 ? 2.204 -8.652 12.792 1.00 86.94 539 GLY A N 1
ATOM 4200 C CA . GLY A 1 539 ? 3.100 -9.355 11.868 1.00 86.94 539 GLY A CA 1
ATOM 4201 C C . GLY A 1 539 ? 2.598 -9.477 10.422 1.00 86.94 539 GLY A C 1
ATOM 4202 O O . GLY A 1 539 ? 3.259 -10.138 9.624 1.00 86.94 539 GLY A O 1
ATOM 4203 N N . SER A 1 540 ? 1.475 -8.844 10.058 1.00 92.25 540 SER A N 1
ATOM 4204 C CA . SER A 1 540 ? 1.047 -8.730 8.656 1.00 92.25 540 SER A CA 1
ATOM 4205 C C . SER A 1 540 ? 2.125 -8.063 7.794 1.00 92.25 540 SER A C 1
ATOM 4207 O O . SER A 1 540 ? 2.790 -7.119 8.227 1.00 92.25 540 SER A O 1
ATOM 4209 N N . HIS A 1 541 ? 2.284 -8.500 6.540 1.00 91.94 541 HIS A N 1
ATOM 4210 C CA . HIS A 1 541 ? 3.258 -7.871 5.634 1.00 91.94 541 HIS A CA 1
ATOM 4211 C C . HIS A 1 541 ? 2.905 -6.403 5.344 1.00 91.94 541 HIS A C 1
ATOM 4213 O O . HIS A 1 541 ? 3.792 -5.560 5.263 1.00 91.94 541 HIS A O 1
ATOM 4219 N N . PHE A 1 542 ? 1.610 -6.079 5.273 1.00 92.94 542 PHE A N 1
ATOM 4220 C CA . PHE A 1 542 ? 1.134 -4.740 4.917 1.00 92.94 542 PHE A CA 1
ATOM 4221 C C . PHE A 1 542 ? 1.631 -3.624 5.847 1.00 92.94 542 PHE A C 1
ATOM 4223 O O . PHE A 1 542 ? 1.964 -2.548 5.371 1.00 92.94 542 PHE A O 1
ATOM 4230 N N . PHE A 1 543 ? 1.693 -3.848 7.163 1.00 92.69 543 PHE A N 1
ATOM 4231 C CA . PHE A 1 543 ? 2.214 -2.838 8.098 1.00 92.69 543 PHE A CA 1
ATOM 4232 C C . PHE A 1 543 ? 3.514 -3.257 8.784 1.00 92.69 543 PHE A C 1
ATOM 4234 O O . PHE A 1 543 ? 4.340 -2.402 9.100 1.00 92.69 543 PHE A O 1
ATOM 4241 N N . PHE A 1 544 ? 3.719 -4.550 9.025 1.00 91.69 544 PHE A N 1
ATOM 4242 C CA . PHE A 1 544 ? 4.875 -5.068 9.762 1.00 91.69 544 PHE A CA 1
ATOM 4243 C C . PHE A 1 544 ? 5.895 -5.776 8.867 1.00 91.69 544 PHE A C 1
ATOM 4245 O O . PHE A 1 544 ? 6.925 -6.235 9.367 1.00 91.69 544 PHE A O 1
ATOM 4252 N N . GLY A 1 545 ? 5.636 -5.844 7.558 1.00 87.94 545 GLY A N 1
ATOM 4253 C CA . GLY A 1 545 ? 6.621 -6.246 6.564 1.00 87.94 545 GLY A CA 1
ATOM 4254 C C . GLY A 1 545 ? 7.840 -5.330 6.587 1.00 87.94 545 GLY A C 1
ATOM 4255 O O . GLY A 1 545 ? 7.822 -4.238 7.162 1.00 87.94 545 GLY A O 1
ATOM 4256 N N . LYS A 1 546 ? 8.924 -5.796 5.979 1.00 82.56 546 LYS A N 1
ATOM 4257 C CA . LYS A 1 546 ? 10.175 -5.046 5.898 1.00 82.56 546 LYS A CA 1
ATOM 4258 C C . LYS A 1 546 ? 10.281 -4.400 4.525 1.00 82.56 546 LYS A C 1
ATOM 4260 O O . LYS A 1 546 ? 10.105 -5.078 3.520 1.00 82.56 546 LYS A O 1
ATOM 4265 N N . THR A 1 547 ? 10.625 -3.122 4.514 1.00 73.94 547 THR A N 1
ATOM 4266 C CA . THR A 1 547 ? 10.962 -2.358 3.315 1.00 73.94 547 THR A CA 1
ATOM 4267 C C . THR A 1 547 ? 12.418 -1.962 3.400 1.00 73.94 547 THR A C 1
ATOM 4269 O O . THR A 1 547 ? 12.866 -1.412 4.408 1.00 73.94 547 THR A O 1
ATOM 4272 N N . ARG A 1 548 ? 13.169 -2.241 2.342 1.00 70.69 548 ARG A N 1
ATOM 4273 C CA . ARG A 1 548 ? 14.562 -1.824 2.234 1.00 70.69 548 ARG A CA 1
ATOM 4274 C C . ARG A 1 548 ? 14.613 -0.328 1.935 1.00 70.69 548 ARG A C 1
ATOM 4276 O O . ARG A 1 548 ? 13.960 0.125 1.001 1.00 70.69 548 ARG A O 1
ATOM 4283 N N . VAL A 1 549 ? 15.368 0.438 2.724 1.00 63.00 549 VAL A N 1
ATOM 4284 C CA . VAL A 1 549 ? 15.458 1.899 2.527 1.00 63.00 549 VAL A CA 1
ATOM 4285 C C . VAL A 1 549 ? 16.863 2.475 2.511 1.00 63.00 549 VAL A C 1
ATOM 4287 O O . VAL A 1 549 ? 17.026 3.587 2.023 1.00 63.00 549 VAL A O 1
ATOM 4290 N N . ARG A 1 550 ? 17.881 1.765 3.013 1.00 59.34 550 ARG A N 1
ATOM 4291 C CA . ARG A 1 550 ? 19.289 2.169 2.858 1.00 59.34 550 ARG A CA 1
ATOM 4292 C C . ARG A 1 550 ? 20.205 0.958 2.791 1.00 59.34 550 ARG A C 1
ATOM 4294 O O . ARG A 1 550 ? 19.872 -0.113 3.304 1.00 59.34 550 ARG A O 1
ATOM 4301 N N . ILE A 1 551 ? 21.395 1.182 2.248 1.00 51.12 551 ILE A N 1
ATOM 4302 C CA . ILE A 1 551 ? 22.547 0.319 2.477 1.00 51.12 551 ILE A CA 1
ATOM 4303 C C . ILE A 1 551 ? 23.629 1.158 3.158 1.00 51.12 551 ILE A C 1
ATOM 4305 O O . ILE A 1 551 ? 23.857 2.310 2.806 1.00 51.12 551 ILE A O 1
ATOM 4309 N N . GLY A 1 552 ? 24.211 0.606 4.216 1.00 47.59 552 GLY A N 1
ATOM 4310 C CA . GLY A 1 552 ? 25.321 1.177 4.968 1.00 47.59 552 GLY A CA 1
ATOM 4311 C C . GLY A 1 552 ? 26.136 0.049 5.594 1.00 47.59 552 GLY A C 1
ATOM 4312 O O . GLY A 1 552 ? 25.711 -1.109 5.572 1.00 47.59 552 GLY A O 1
ATOM 4313 N N . GLU A 1 553 ? 27.313 0.373 6.130 1.00 38.25 553 GLU A N 1
ATOM 4314 C CA . GLU A 1 553 ? 28.287 -0.608 6.613 1.00 38.25 553 GLU A CA 1
ATOM 4315 C C . GLU A 1 553 ? 27.704 -1.602 7.642 1.00 38.25 553 GLU A C 1
ATOM 4317 O O . GLU A 1 553 ? 27.641 -1.333 8.839 1.00 38.25 553 GLU A O 1
ATOM 4322 N N . GLY A 1 554 ? 27.334 -2.799 7.178 1.00 42.91 554 GLY A N 1
ATOM 4323 C CA . GLY A 1 554 ? 27.148 -3.985 8.021 1.00 42.91 554 GLY A CA 1
ATOM 4324 C C . GLY A 1 554 ? 25.715 -4.468 8.260 1.00 42.91 554 GLY A C 1
ATOM 4325 O O . GLY A 1 554 ? 25.560 -5.571 8.779 1.00 42.91 554 GLY A O 1
ATOM 4326 N N . ALA A 1 555 ? 24.675 -3.740 7.850 1.00 43.66 555 ALA A N 1
ATOM 4327 C CA . ALA A 1 555 ? 23.308 -4.264 7.865 1.00 43.66 555 ALA A CA 1
ATOM 4328 C C . ALA A 1 555 ? 22.459 -3.615 6.771 1.00 43.66 555 ALA A C 1
ATOM 4330 O O . ALA A 1 555 ? 22.365 -2.391 6.696 1.00 43.66 555 ALA A O 1
ATOM 4331 N N . ASP A 1 556 ? 21.800 -4.445 5.965 1.00 55.97 556 ASP A N 1
ATOM 4332 C CA . ASP A 1 556 ? 20.665 -4.037 5.146 1.00 55.97 556 ASP A CA 1
ATOM 4333 C C . ASP A 1 556 ? 19.685 -3.229 6.013 1.00 55.97 556 ASP A C 1
ATOM 4335 O O . ASP A 1 556 ? 19.072 -3.766 6.944 1.00 55.97 556 ASP A O 1
ATOM 4339 N N . ALA A 1 557 ? 19.564 -1.921 5.771 1.00 63.00 557 ALA A N 1
ATOM 4340 C CA . ALA A 1 557 ? 18.716 -1.073 6.593 1.00 63.00 557 ALA A CA 1
ATOM 4341 C C . ALA A 1 557 ? 17.272 -1.221 6.113 1.00 63.00 557 ALA A C 1
ATOM 4343 O O . ALA A 1 557 ? 16.799 -0.530 5.204 1.00 63.00 557 ALA A O 1
ATOM 4344 N N . PHE A 1 558 ? 16.578 -2.163 6.737 1.00 75.25 558 PHE A N 1
ATOM 4345 C CA . PHE A 1 558 ? 15.141 -2.304 6.613 1.00 75.25 558 PHE A CA 1
ATOM 4346 C C . PHE A 1 558 ? 14.442 -1.364 7.591 1.00 75.25 558 PHE A C 1
ATOM 4348 O O . PHE A 1 558 ? 14.773 -1.330 8.778 1.00 75.25 558 PHE A O 1
ATOM 4355 N N . ILE A 1 559 ? 13.422 -0.662 7.111 1.00 80.19 559 ILE A N 1
ATOM 4356 C CA . ILE A 1 559 ? 12.401 -0.079 7.979 1.00 80.19 559 ILE A CA 1
ATOM 4357 C C . ILE A 1 559 ? 11.135 -0.928 7.897 1.00 80.19 559 ILE A C 1
ATOM 4359 O O . ILE A 1 559 ? 10.878 -1.577 6.882 1.00 80.19 559 ILE A O 1
ATOM 4363 N N . PRO A 1 560 ? 10.326 -0.957 8.959 1.00 87.94 560 PRO A N 1
ATOM 4364 C CA . PRO A 1 560 ? 9.017 -1.577 8.880 1.00 87.94 560 PRO A CA 1
ATOM 4365 C C . PRO A 1 560 ? 8.086 -0.780 7.951 1.00 87.94 560 PRO A C 1
ATOM 4367 O O . PRO A 1 560 ? 8.156 0.449 7.894 1.00 87.94 560 PRO A O 1
ATOM 4370 N N . MET A 1 561 ? 7.179 -1.477 7.264 1.00 91.00 561 MET A N 1
ATOM 4371 C CA . MET A 1 561 ? 6.271 -0.903 6.263 1.00 91.00 561 MET A CA 1
ATOM 4372 C C . MET A 1 561 ? 5.422 0.247 6.822 1.00 91.00 561 MET A C 1
ATOM 4374 O O . MET A 1 561 ? 5.228 1.256 6.151 1.00 91.00 561 MET A O 1
ATOM 4378 N N . TYR A 1 562 ? 4.976 0.162 8.082 1.00 90.25 562 TYR A N 1
ATOM 4379 C CA . TYR A 1 562 ? 4.237 1.252 8.726 1.00 90.25 562 TYR A CA 1
ATOM 4380 C C . TYR A 1 562 ? 5.035 2.562 8.748 1.00 90.25 562 TYR A C 1
ATOM 4382 O O . TYR A 1 562 ? 4.450 3.628 8.590 1.00 90.25 562 TYR A O 1
ATOM 4390 N N . ALA A 1 563 ? 6.359 2.495 8.927 1.00 87.06 563 ALA A N 1
ATOM 4391 C CA . ALA A 1 563 ? 7.212 3.675 8.937 1.00 87.06 563 ALA A CA 1
ATOM 4392 C C . ALA A 1 563 ? 7.375 4.226 7.516 1.00 87.06 563 ALA A C 1
ATOM 4394 O O . ALA A 1 563 ? 7.311 5.437 7.332 1.00 87.06 563 ALA A O 1
ATOM 4395 N N . ASN A 1 564 ? 7.490 3.343 6.515 1.00 86.75 564 ASN A N 1
ATOM 4396 C CA . ASN A 1 564 ? 7.509 3.729 5.101 1.00 86.75 564 ASN A CA 1
ATOM 4397 C C . ASN A 1 564 ? 6.212 4.439 4.673 1.00 86.75 564 ASN A C 1
ATOM 4399 O O . ASN A 1 564 ? 6.232 5.396 3.908 1.00 86.75 564 ASN A O 1
ATOM 4403 N N . LEU A 1 565 ? 5.078 4.001 5.223 1.00 89.44 565 LEU A N 1
ATOM 4404 C CA . LEU A 1 565 ? 3.753 4.580 4.998 1.00 89.44 565 LEU A CA 1
ATOM 4405 C C . LEU A 1 565 ? 3.453 5.813 5.876 1.00 89.44 565 LEU A C 1
ATOM 4407 O O . LEU A 1 565 ? 2.329 6.322 5.837 1.00 89.44 565 LEU A O 1
ATOM 4411 N N . ASN A 1 566 ? 4.430 6.294 6.654 1.00 87.06 566 ASN A N 1
ATOM 4412 C CA . ASN A 1 566 ? 4.309 7.435 7.568 1.00 87.06 566 ASN A CA 1
ATOM 4413 C C . ASN A 1 566 ? 3.222 7.253 8.657 1.00 87.06 566 ASN A C 1
ATOM 4415 O O . ASN A 1 566 ? 2.435 8.157 8.950 1.00 87.06 566 ASN A O 1
ATOM 4419 N N . TYR A 1 567 ? 3.162 6.059 9.256 1.00 87.06 567 TYR A N 1
ATOM 4420 C CA . TYR A 1 567 ? 2.327 5.733 10.418 1.00 87.06 567 TYR A CA 1
ATOM 4421 C C . TYR A 1 567 ? 3.159 5.528 11.690 1.00 87.06 567 TYR A C 1
ATOM 4423 O O . TYR A 1 567 ? 4.316 5.110 11.653 1.00 87.06 567 TYR A O 1
ATOM 4431 N N . GLY A 1 568 ? 2.551 5.782 12.854 1.00 88.25 568 GLY A N 1
ATOM 4432 C CA . GLY A 1 568 ? 3.175 5.505 14.149 1.00 88.25 568 GLY A CA 1
ATOM 4433 C C . GLY A 1 568 ? 3.033 4.039 14.573 1.00 88.25 568 GLY A C 1
ATOM 4434 O O . GLY A 1 568 ? 1.977 3.433 14.409 1.00 88.25 568 GLY A O 1
ATOM 4435 N N . LEU A 1 569 ? 4.058 3.472 15.221 1.00 89.31 569 LEU A N 1
ATOM 4436 C CA . LEU A 1 569 ? 4.008 2.090 15.730 1.00 89.31 569 LEU A CA 1
ATOM 4437 C C . LEU A 1 569 ? 2.845 1.863 16.712 1.00 89.31 569 LEU A C 1
ATOM 4439 O O . LEU A 1 569 ? 2.185 0.827 16.678 1.00 89.31 569 LEU A O 1
ATOM 4443 N N . SER A 1 570 ? 2.588 2.824 17.604 1.00 88.00 570 SER A N 1
ATOM 4444 C CA . SER A 1 570 ? 1.495 2.740 18.581 1.00 88.00 570 SER A CA 1
ATOM 4445 C C . SER A 1 570 ? 0.118 2.766 17.918 1.00 88.00 570 SER A C 1
ATOM 4447 O O . SER A 1 570 ? -0.782 2.058 18.362 1.00 88.00 570 SER A O 1
ATOM 4449 N N . GLU A 1 571 ? -0.035 3.551 16.852 1.00 86.94 571 GLU A N 1
ATOM 4450 C CA . GLU A 1 571 ? -1.260 3.654 16.062 1.00 86.94 571 GLU A CA 1
ATOM 4451 C C . GLU A 1 571 ? -1.591 2.313 15.402 1.00 86.94 571 GLU A C 1
ATOM 4453 O O . GLU A 1 571 ? -2.678 1.772 15.618 1.00 86.94 571 GLU A O 1
ATOM 4458 N N . VAL A 1 572 ? -0.624 1.732 14.687 1.00 89.94 572 VAL A N 1
ATOM 4459 C CA . VAL A 1 572 ? -0.802 0.448 13.999 1.00 89.94 572 VAL A CA 1
ATOM 4460 C C . VAL A 1 572 ? -1.003 -0.696 14.992 1.00 89.94 572 VAL A C 1
ATOM 4462 O O . VAL A 1 572 ? -1.916 -1.497 14.812 1.00 89.94 572 VAL A O 1
ATOM 4465 N N . ASN A 1 573 ? -0.220 -0.764 16.074 1.00 90.75 573 ASN A N 1
ATOM 4466 C CA . ASN A 1 573 ? -0.368 -1.826 17.074 1.00 90.75 573 ASN A CA 1
ATOM 4467 C C . ASN A 1 573 ? -1.726 -1.787 17.775 1.00 90.75 573 ASN A C 1
ATOM 4469 O O . ASN A 1 573 ? -2.338 -2.832 17.996 1.00 90.75 573 ASN A O 1
ATOM 4473 N N . LEU A 1 574 ? -2.211 -0.599 18.144 1.00 89.38 574 LEU A N 1
ATOM 4474 C CA . LEU A 1 574 ? -3.496 -0.485 18.826 1.00 89.38 574 LEU A CA 1
ATOM 4475 C C . LEU A 1 574 ? -4.648 -0.900 17.906 1.00 89.38 574 LEU A C 1
ATOM 4477 O O . LEU A 1 574 ? -5.569 -1.595 18.342 1.00 89.38 574 LEU A O 1
ATOM 4481 N N . HIS A 1 575 ? -4.565 -0.522 16.631 1.00 88.75 575 HIS A N 1
ATOM 4482 C CA . HIS A 1 575 ? -5.519 -0.961 15.623 1.00 88.75 575 HIS A CA 1
ATOM 4483 C C . HIS A 1 575 ? -5.445 -2.479 15.412 1.00 88.75 575 HIS A C 1
ATOM 4485 O O . HIS A 1 575 ? -6.472 -3.156 15.431 1.00 88.75 575 HIS A O 1
ATOM 4491 N N . ALA A 1 576 ? -4.236 -3.039 15.329 1.00 90.81 576 ALA A N 1
ATOM 4492 C CA . ALA A 1 576 ? -4.029 -4.475 15.195 1.00 90.81 576 ALA A CA 1
ATOM 4493 C C . ALA A 1 576 ? -4.632 -5.265 16.360 1.00 90.81 576 ALA A C 1
ATOM 4495 O O . ALA A 1 576 ? -5.284 -6.292 16.156 1.00 90.81 576 ALA A O 1
ATOM 4496 N N . ILE A 1 577 ? -4.487 -4.750 17.586 1.00 89.94 577 ILE A N 1
ATOM 4497 C CA . ILE A 1 577 ? -5.097 -5.343 18.777 1.00 89.94 577 ILE A CA 1
ATOM 4498 C C . ILE A 1 577 ? -6.625 -5.305 18.693 1.00 89.94 577 ILE A C 1
ATOM 4500 O O . ILE A 1 577 ? -7.292 -6.294 19.017 1.00 89.94 577 ILE A O 1
ATOM 4504 N N . ARG A 1 578 ? -7.192 -4.172 18.261 1.00 89.69 578 ARG A N 1
ATOM 4505 C CA . ARG A 1 578 ? -8.640 -4.012 18.108 1.00 89.69 578 ARG A CA 1
ATOM 4506 C C . ARG A 1 578 ? -9.213 -5.018 17.113 1.00 89.69 578 ARG A C 1
ATOM 4508 O O . ARG A 1 578 ? -10.194 -5.680 17.444 1.00 89.69 578 ARG A O 1
ATOM 4515 N N . GLU A 1 579 ? -8.626 -5.115 15.924 1.00 87.88 579 GLU A N 1
ATOM 4516 C CA . GLU A 1 579 ? -9.142 -5.956 14.840 1.00 87.88 579 GLU A CA 1
ATOM 4517 C C . GLU A 1 579 ? -8.914 -7.448 15.110 1.00 87.88 579 GLU A C 1
ATOM 4519 O O . GLU A 1 579 ? -9.823 -8.250 14.922 1.00 87.88 579 GLU A O 1
ATOM 4524 N N . THR A 1 580 ? -7.736 -7.821 15.620 1.00 88.38 580 THR A N 1
ATOM 4525 C CA . THR A 1 580 ? -7.357 -9.234 15.809 1.00 88.38 580 THR A CA 1
ATOM 4526 C C . THR A 1 580 ? -7.934 -9.833 17.085 1.00 88.38 580 THR A C 1
ATOM 4528 O O . THR A 1 580 ? -8.321 -10.999 17.106 1.00 88.38 580 THR A O 1
ATOM 4531 N N . PHE A 1 581 ? -7.991 -9.052 18.168 1.00 88.38 581 PHE A N 1
ATOM 4532 C CA . PHE A 1 581 ? -8.434 -9.554 19.466 1.00 88.38 581 PHE A CA 1
ATOM 4533 C C . PHE A 1 581 ? -9.787 -8.964 19.859 1.00 88.38 581 PHE A C 1
ATOM 4535 O O . PHE A 1 581 ? -10.756 -9.696 20.037 1.00 88.38 581 PHE A O 1
ATOM 4542 N N . VAL A 1 582 ? -9.902 -7.643 19.995 1.00 88.69 582 VAL A N 1
ATOM 4543 C CA . VAL A 1 582 ? -11.080 -7.058 20.661 1.00 88.69 582 VAL A CA 1
ATOM 4544 C C . VAL A 1 582 ? -12.374 -7.312 19.893 1.00 88.69 582 VAL A C 1
ATOM 4546 O O . VAL A 1 582 ? -13.350 -7.736 20.507 1.00 88.69 582 VAL A O 1
ATOM 4549 N N . LYS A 1 583 ? -12.395 -7.119 18.570 1.00 86.56 583 LYS A N 1
ATOM 4550 C CA . LYS A 1 583 ? -13.583 -7.375 17.745 1.00 86.56 583 LYS A CA 1
ATOM 4551 C C . LYS A 1 583 ? -14.042 -8.839 17.822 1.00 86.56 583 LYS A C 1
ATOM 4553 O O . LYS A 1 583 ? -15.177 -9.049 18.256 1.00 86.56 583 LYS A O 1
ATOM 4558 N N . PRO A 1 584 ? -13.210 -9.852 17.504 1.00 85.75 584 PRO A N 1
ATOM 4559 C CA . PRO A 1 584 ? -13.625 -11.249 17.619 1.00 85.75 584 PRO A CA 1
ATOM 4560 C C . PRO A 1 584 ? -14.026 -11.645 19.044 1.00 85.75 584 PRO A C 1
ATOM 4562 O O . PRO A 1 584 ? -15.028 -12.332 19.234 1.00 85.75 584 PRO A O 1
ATOM 4565 N N . PHE A 1 585 ? -13.281 -11.197 20.063 1.00 86.75 585 PHE A N 1
ATOM 4566 C CA . PHE A 1 585 ? -13.521 -11.608 21.447 1.00 86.75 585 PHE A CA 1
ATOM 4567 C C . PHE A 1 585 ? -14.654 -10.854 22.141 1.00 86.75 585 PHE A C 1
ATOM 4569 O O . PHE A 1 585 ? -15.143 -11.356 23.143 1.00 86.75 585 PHE A O 1
ATOM 4576 N N . PHE A 1 586 ? -15.110 -9.695 21.665 1.00 87.44 586 PHE A N 1
ATOM 4577 C CA . PHE A 1 586 ? -16.119 -8.898 22.376 1.00 87.44 586 PHE A CA 1
ATOM 4578 C C . PHE A 1 586 ? -17.436 -9.660 22.620 1.00 87.44 586 PHE A C 1
ATOM 4580 O O . PHE A 1 586 ? -17.981 -9.644 23.732 1.00 87.44 586 PHE A O 1
ATOM 4587 N N . LEU A 1 587 ? -17.934 -10.376 21.607 1.00 84.38 587 LEU A N 1
ATOM 4588 C CA . LEU A 1 587 ? -19.142 -11.197 21.742 1.00 84.38 587 LEU A CA 1
ATOM 4589 C C . LEU A 1 587 ? -18.909 -12.374 22.697 1.00 84.38 587 LEU A C 1
ATOM 4591 O O . LEU A 1 587 ? -19.731 -12.626 23.578 1.00 84.38 587 LEU A O 1
ATOM 4595 N N . TRP A 1 588 ? -17.754 -13.034 22.595 1.00 88.44 588 TRP A N 1
ATOM 4596 C CA . TRP A 1 588 ? -17.359 -14.093 23.524 1.00 88.44 588 TRP A CA 1
ATOM 4597 C C . TRP A 1 588 ? -17.225 -13.590 24.956 1.00 88.44 588 TRP A C 1
ATOM 4599 O O . TRP A 1 588 ? -17.726 -14.233 25.868 1.00 88.44 588 TRP A O 1
ATOM 4609 N N . LEU A 1 589 ? -16.620 -12.423 25.168 1.00 88.19 589 LEU A N 1
ATOM 4610 C CA . LEU A 1 589 ? -16.493 -11.779 26.470 1.00 88.19 589 LEU A CA 1
ATOM 4611 C C . LEU A 1 589 ? -17.873 -11.521 27.080 1.00 88.19 589 LEU A C 1
ATOM 4613 O O . LEU A 1 589 ? -18.091 -11.816 28.253 1.00 88.19 589 LEU A O 1
ATOM 4617 N N . THR A 1 590 ? -18.820 -11.040 26.276 1.00 87.81 590 THR A N 1
ATOM 4618 C CA . THR A 1 590 ? -20.211 -10.841 26.703 1.00 87.81 590 THR A CA 1
ATOM 4619 C C . THR A 1 590 ? -20.848 -12.163 27.148 1.00 87.81 590 THR A C 1
ATOM 4621 O O . THR A 1 590 ? -21.415 -12.237 28.240 1.00 87.81 590 THR A O 1
ATOM 4624 N N . LEU A 1 591 ? -20.697 -13.234 26.361 1.00 90.25 591 LEU A N 1
ATOM 4625 C CA . LEU A 1 591 ? -21.193 -14.569 26.716 1.00 90.25 591 LEU A CA 1
ATOM 4626 C C . LEU A 1 591 ? -20.493 -15.147 27.955 1.00 90.25 591 LEU A C 1
ATOM 4628 O O . LEU A 1 591 ? -21.156 -15.742 28.802 1.00 90.25 591 LEU A O 1
ATOM 4632 N N . ILE A 1 592 ? -19.183 -14.937 28.100 1.00 92.94 592 ILE A N 1
ATOM 4633 C CA . ILE A 1 592 ? -18.391 -15.357 29.263 1.00 92.94 592 ILE A CA 1
ATOM 4634 C C . ILE A 1 592 ? -18.891 -14.657 30.521 1.00 92.94 592 ILE A C 1
ATOM 4636 O O . ILE A 1 592 ? -19.056 -15.314 31.542 1.00 92.94 592 ILE A O 1
ATOM 4640 N N . ILE A 1 593 ? -19.175 -13.354 30.467 1.00 93.25 593 ILE A N 1
ATOM 4641 C CA . ILE A 1 593 ? -19.702 -12.611 31.618 1.00 93.25 593 ILE A CA 1
ATOM 4642 C C . ILE A 1 593 ? -21.082 -13.143 32.005 1.00 93.25 593 ILE A C 1
ATOM 4644 O O . ILE A 1 593 ? -21.315 -13.420 33.179 1.00 93.25 593 ILE A O 1
ATOM 4648 N N . ILE A 1 594 ? -21.974 -13.360 31.033 1.00 92.69 594 ILE A N 1
ATOM 4649 C CA . ILE A 1 594 ? -23.301 -13.945 31.284 1.00 92.69 594 ILE A CA 1
ATOM 4650 C C . ILE A 1 594 ? -23.170 -15.353 31.889 1.00 92.69 594 ILE A C 1
ATOM 4652 O O . ILE A 1 594 ? -23.825 -15.662 32.886 1.00 92.69 594 ILE A O 1
ATOM 4656 N N . GLY A 1 595 ? -22.294 -16.192 31.332 1.00 94.00 595 GLY A N 1
ATOM 4657 C CA . GLY A 1 595 ? -22.012 -17.537 31.826 1.00 94.00 595 GLY A CA 1
ATOM 4658 C C . GLY A 1 595 ? -21.412 -17.535 33.231 1.00 94.00 595 GLY A C 1
ATOM 4659 O O . GLY A 1 595 ? -21.880 -18.266 34.098 1.00 94.00 595 GLY A O 1
ATOM 4660 N N . ALA A 1 596 ? -20.439 -16.665 33.504 1.00 92.75 596 ALA A N 1
ATOM 4661 C CA . ALA A 1 596 ? -19.833 -16.496 34.822 1.00 92.75 596 ALA A CA 1
ATOM 4662 C C . ALA A 1 596 ? -20.858 -16.010 35.855 1.00 92.75 596 ALA A C 1
ATOM 4664 O O . ALA A 1 596 ? -20.906 -16.526 36.970 1.00 92.75 596 ALA A O 1
ATOM 4665 N N . SER A 1 597 ? -21.734 -15.076 35.478 1.00 93.38 597 SER A N 1
ATOM 4666 C CA . SER A 1 597 ? -22.870 -14.638 36.291 1.00 93.38 597 SER A CA 1
ATOM 4667 C C . SER A 1 597 ? -23.850 -15.778 36.589 1.00 93.38 597 SER A C 1
ATOM 4669 O O . SER A 1 597 ? -24.341 -15.890 37.717 1.00 93.38 597 SER A O 1
ATOM 4671 N N . LEU A 1 598 ? -24.125 -16.648 35.614 1.00 93.19 598 LEU A N 1
ATOM 4672 C CA . LEU A 1 598 ? -24.971 -17.826 35.800 1.00 93.19 598 LEU A CA 1
ATOM 4673 C C . LEU A 1 598 ? -24.308 -18.861 36.719 1.00 93.19 598 LEU A C 1
ATOM 4675 O O . LEU A 1 598 ? -24.942 -19.328 37.661 1.00 93.19 598 LEU A O 1
ATOM 4679 N N . ILE A 1 599 ? -23.028 -19.171 36.500 1.00 93.12 599 ILE A N 1
ATOM 4680 C CA . ILE A 1 599 ? -22.246 -20.085 37.345 1.00 93.12 599 ILE A CA 1
ATOM 4681 C C . ILE A 1 599 ? -22.200 -19.561 38.778 1.00 93.12 599 ILE A C 1
ATOM 4683 O O . ILE A 1 599 ? -22.501 -20.306 39.707 1.00 93.12 599 ILE A O 1
ATOM 4687 N N . HIS A 1 600 ? -21.903 -18.274 38.968 1.00 92.69 600 HIS A N 1
ATOM 4688 C CA . HIS A 1 600 ? -21.937 -17.641 40.284 1.00 92.69 600 HIS A CA 1
ATOM 4689 C C . HIS A 1 600 ? -23.324 -17.776 40.928 1.00 92.69 600 HIS A C 1
ATOM 4691 O O . HIS A 1 600 ? -23.433 -18.127 42.102 1.00 92.69 600 HIS A O 1
ATOM 4697 N N . PHE A 1 601 ? -24.397 -17.546 40.164 1.00 90.38 601 PHE A N 1
ATOM 4698 C CA . PHE A 1 601 ? -25.764 -17.677 40.667 1.00 90.38 601 PHE A CA 1
ATOM 4699 C C . PHE A 1 601 ? -26.096 -19.113 41.097 1.00 90.38 601 PHE A C 1
ATOM 4701 O O . PHE A 1 601 ? -26.722 -19.298 42.136 1.00 90.38 601 PHE A O 1
ATOM 4708 N N . ILE A 1 602 ? -25.666 -20.121 40.339 1.00 91.62 602 ILE A N 1
ATOM 4709 C CA . ILE A 1 602 ? -25.899 -21.535 40.663 1.00 91.62 602 ILE A CA 1
ATOM 4710 C C . ILE A 1 602 ? -25.054 -21.968 41.869 1.00 91.62 602 ILE A C 1
ATOM 4712 O O . ILE A 1 602 ? -25.565 -22.631 42.767 1.00 91.62 602 ILE A O 1
ATOM 4716 N N . ALA A 1 603 ? -23.777 -21.582 41.908 1.00 89.44 603 ALA A N 1
ATOM 4717 C CA . ALA A 1 603 ? -22.831 -22.017 42.933 1.00 89.44 603 ALA A CA 1
ATOM 4718 C C . ALA A 1 603 ? -23.057 -21.336 44.292 1.00 89.44 603 ALA A C 1
ATOM 4720 O O . ALA A 1 603 ? -22.996 -21.989 45.333 1.00 89.44 603 ALA A O 1
ATOM 4721 N N . PHE A 1 604 ? -23.322 -20.026 44.294 1.00 86.81 604 PHE A N 1
ATOM 4722 C CA . PHE A 1 604 ? -23.378 -19.218 45.518 1.00 86.81 604 PHE A CA 1
ATOM 4723 C C . PHE A 1 604 ? -24.776 -18.669 45.825 1.00 86.81 604 PHE A C 1
ATOM 4725 O O . PHE A 1 604 ? -25.069 -18.329 46.975 1.00 86.81 604 PHE A O 1
ATOM 4732 N N . GLY A 1 605 ? -25.670 -18.627 44.834 1.00 85.44 605 GLY A N 1
ATOM 4733 C CA . GLY A 1 605 ? -27.023 -18.104 44.993 1.00 85.44 605 GLY A CA 1
ATOM 4734 C C . GLY A 1 605 ? -27.074 -16.584 45.155 1.00 85.44 605 GLY A C 1
ATOM 4735 O O . GLY A 1 605 ? -26.113 -15.854 44.913 1.00 85.44 605 GLY A O 1
ATOM 4736 N N . ARG A 1 606 ? -28.244 -16.086 45.572 1.00 86.69 606 ARG A N 1
ATOM 4737 C CA . ARG A 1 606 ? -28.418 -14.671 45.923 1.00 86.69 606 ARG A CA 1
ATOM 4738 C C . ARG A 1 606 ? -27.935 -14.403 47.340 1.00 86.69 606 ARG A C 1
ATOM 4740 O O . ARG A 1 606 ? -28.209 -15.178 48.260 1.00 86.69 606 ARG A O 1
ATOM 4747 N N . LYS A 1 607 ? -27.344 -13.231 47.555 1.00 84.25 607 LYS A N 1
ATOM 4748 C CA . LYS A 1 607 ? -27.098 -12.700 48.894 1.00 84.25 607 LYS A CA 1
ATOM 4749 C C . LYS A 1 607 ? -28.426 -12.212 49.480 1.00 84.25 607 LYS A C 1
ATOM 4751 O O . LYS A 1 607 ? -28.880 -11.100 49.215 1.00 84.25 607 LYS A O 1
ATOM 4756 N N . LYS A 1 608 ? -29.075 -13.105 50.232 1.00 83.94 608 LYS A N 1
ATOM 4757 C CA . LYS A 1 608 ? -30.423 -12.906 50.786 1.00 83.94 608 LYS A CA 1
ATOM 4758 C C . LYS A 1 608 ? -30.460 -11.827 51.860 1.00 83.94 608 LYS A C 1
ATOM 4760 O O . LYS A 1 608 ? -29.531 -11.744 52.660 1.00 83.94 608 LYS A O 1
ATOM 4765 N N . VAL A 1 609 ? -31.556 -11.080 51.958 1.00 83.31 609 VAL A N 1
ATOM 4766 C CA . VAL A 1 609 ? -31.830 -10.184 53.098 1.00 83.31 609 VAL A CA 1
ATOM 4767 C C . VAL A 1 609 ? -33.116 -10.614 53.783 1.00 83.31 609 VAL A C 1
ATOM 4769 O O . VAL A 1 609 ? -34.183 -10.603 53.166 1.00 83.31 609 VAL A O 1
ATOM 4772 N N . TYR A 1 610 ? -33.012 -10.951 55.067 1.00 83.88 610 TYR A N 1
ATOM 4773 C CA . TYR A 1 610 ? -34.175 -11.206 55.907 1.00 83.88 610 TYR A CA 1
ATOM 4774 C C . TYR A 1 610 ? -34.764 -9.865 56.338 1.00 83.88 610 TYR A C 1
ATOM 4776 O O . TYR A 1 610 ? -34.122 -9.105 57.052 1.00 83.88 610 TYR A O 1
ATOM 4784 N N . VAL A 1 611 ? -35.961 -9.578 55.837 1.00 82.62 611 VAL A N 1
ATOM 4785 C CA . VAL A 1 611 ? -36.749 -8.387 56.168 1.00 82.62 611 VAL A CA 1
ATOM 4786 C C . VAL A 1 611 ? -37.833 -8.841 57.133 1.00 82.62 611 VAL A C 1
ATOM 4788 O O . VAL A 1 611 ? -38.508 -9.828 56.834 1.00 82.62 611 VAL A O 1
ATOM 4791 N N . ALA A 1 612 ? -37.974 -8.166 58.273 1.00 82.88 612 ALA A N 1
ATOM 4792 C CA . ALA A 1 612 ? -38.958 -8.559 59.277 1.00 82.88 612 ALA A CA 1
ATOM 4793 C C . ALA A 1 612 ? -40.389 -8.409 58.734 1.00 82.88 612 ALA A C 1
ATOM 4795 O O . ALA A 1 612 ? -40.668 -7.556 57.885 1.00 82.88 612 ALA A O 1
ATOM 4796 N N . GLU A 1 613 ? -41.308 -9.246 59.213 1.00 77.81 613 GLU A N 1
ATOM 4797 C CA . GLU A 1 613 ? -42.712 -9.174 58.814 1.00 77.81 613 GLU A CA 1
ATOM 4798 C C . GLU A 1 613 ? -43.298 -7.805 59.205 1.00 77.81 613 GLU A C 1
ATOM 4800 O O . GLU A 1 613 ? -43.189 -7.369 60.349 1.00 77.81 613 GLU A O 1
ATOM 4805 N N . GLY A 1 614 ? -43.846 -7.080 58.225 1.00 80.00 614 GLY A N 1
ATOM 4806 C CA . GLY A 1 614 ? -44.342 -5.709 58.404 1.00 80.00 614 GLY A CA 1
ATOM 4807 C C . GLY A 1 614 ? -43.301 -4.585 58.259 1.00 80.00 614 GLY A C 1
ATOM 4808 O O . GLY A 1 614 ? -43.691 -3.416 58.257 1.00 80.00 614 GLY A O 1
ATOM 4809 N N . GLU A 1 615 ? -42.008 -4.886 58.077 1.00 86.06 615 GLU A N 1
ATOM 4810 C CA . GLU A 1 615 ? -40.972 -3.863 57.869 1.00 86.06 615 GLU A CA 1
ATOM 4811 C C . GLU A 1 615 ? -41.205 -3.106 56.548 1.00 86.06 615 GLU A C 1
ATOM 4813 O O . GLU A 1 615 ? -41.315 -3.696 55.467 1.00 86.06 615 GLU A O 1
ATOM 4818 N N . ARG A 1 616 ? -41.266 -1.771 56.620 1.00 85.06 616 ARG A N 1
ATOM 4819 C CA . ARG A 1 616 ? -41.433 -0.892 55.453 1.00 85.06 616 ARG A CA 1
ATOM 4820 C C . ARG A 1 616 ? -40.081 -0.310 55.018 1.00 85.06 616 ARG A C 1
ATOM 4822 O O . ARG A 1 616 ? -39.240 -0.030 55.866 1.00 85.06 616 ARG A O 1
ATOM 4829 N N . PRO A 1 617 ? -39.856 -0.077 53.712 1.00 85.19 617 PRO A N 1
ATOM 4830 C CA . PRO A 1 617 ? -38.617 0.519 53.217 1.00 85.19 617 PRO A CA 1
ATOM 4831 C C . PRO A 1 617 ? -38.617 2.041 53.443 1.00 85.19 617 PRO A C 1
ATOM 4833 O O . PRO A 1 617 ? -38.972 2.805 52.538 1.00 85.19 617 PRO A O 1
ATOM 4836 N N . THR A 1 618 ? -38.265 2.464 54.660 1.00 87.38 618 THR A N 1
ATOM 4837 C CA . THR A 1 618 ? -38.274 3.865 55.129 1.00 87.38 618 THR A CA 1
ATOM 4838 C C . THR A 1 618 ? -36.940 4.585 54.934 1.00 87.38 618 THR A C 1
ATOM 4840 O O . THR A 1 618 ? -36.916 5.811 54.871 1.00 87.38 618 THR A O 1
ATOM 4843 N N . VAL A 1 619 ? -35.828 3.864 54.781 1.00 88.88 619 VAL A N 1
ATOM 4844 C CA . VAL A 1 619 ? -34.492 4.469 54.675 1.00 88.88 619 VAL A CA 1
ATOM 4845 C C . VAL A 1 619 ? -34.289 5.074 53.286 1.00 88.88 619 VAL A C 1
ATOM 4847 O O . VAL A 1 619 ? -34.376 4.362 52.281 1.00 88.88 619 VAL A O 1
ATOM 4850 N N . ILE A 1 620 ? -33.991 6.375 53.199 1.00 89.62 620 ILE A N 1
ATOM 4851 C CA . ILE A 1 620 ? -33.744 7.048 51.913 1.00 89.62 620 ILE A CA 1
ATOM 4852 C C . ILE A 1 620 ? -32.307 6.773 51.463 1.00 89.62 620 ILE A C 1
ATOM 4854 O O . ILE A 1 620 ? -31.343 7.266 52.044 1.00 89.62 620 ILE A O 1
ATOM 4858 N N . ARG A 1 621 ? -32.150 6.003 50.381 1.00 91.00 621 ARG A N 1
ATOM 4859 C CA . ARG A 1 621 ? -30.841 5.667 49.804 1.00 91.00 621 ARG A CA 1
ATOM 4860 C C . ARG A 1 621 ? -30.405 6.642 48.715 1.00 91.00 621 ARG A C 1
ATOM 4862 O O . ARG A 1 621 ? -29.219 6.980 48.659 1.00 91.00 621 ARG A O 1
ATOM 4869 N N . HIS A 1 622 ? -31.347 7.063 47.867 1.00 91.56 622 HIS A N 1
ATOM 4870 C CA . HIS A 1 622 ? -31.119 7.981 46.749 1.00 91.56 622 HIS A CA 1
ATOM 4871 C C . HIS A 1 622 ? -32.287 8.963 46.576 1.00 91.56 622 HIS A C 1
ATOM 4873 O O . HIS A 1 622 ? -33.447 8.561 46.471 1.00 91.56 622 HIS A O 1
ATOM 4879 N N . GLY A 1 623 ? -31.973 10.261 46.504 1.00 91.44 623 GLY A N 1
ATOM 4880 C CA . GLY A 1 623 ? -32.960 11.321 46.258 1.00 91.44 623 GLY A CA 1
ATOM 4881 C C . GLY A 1 623 ? -33.533 11.298 44.832 1.00 91.44 623 GLY A C 1
ATOM 4882 O O . GLY A 1 623 ? -33.009 10.617 43.954 1.00 91.44 623 GLY A O 1
ATOM 4883 N N . GLY A 1 624 ? -34.605 12.059 44.573 1.00 92.75 624 GLY A N 1
ATOM 4884 C CA . GLY A 1 624 ? -35.252 12.122 43.248 1.00 92.75 624 GLY A CA 1
ATOM 4885 C C . GLY A 1 624 ? -34.301 12.532 42.117 1.00 92.75 624 GLY A C 1
ATOM 4886 O O . GLY A 1 624 ? -34.205 11.828 41.116 1.00 92.75 624 GLY A O 1
ATOM 4887 N N . PHE A 1 625 ? -33.525 13.600 42.323 1.00 94.88 625 PHE A N 1
ATOM 4888 C CA . PHE A 1 625 ? -32.531 14.069 41.352 1.00 94.88 625 PHE A CA 1
ATOM 4889 C C . PHE A 1 625 ? -31.459 13.012 41.049 1.00 94.88 625 PHE A C 1
ATOM 4891 O O . PHE A 1 625 ? -31.146 12.759 39.892 1.00 94.88 625 PHE A O 1
ATOM 4898 N N . GLN A 1 626 ? -30.955 12.320 42.078 1.00 94.00 626 GLN A N 1
ATOM 4899 C CA . GLN A 1 626 ? -29.920 11.299 41.892 1.00 94.00 626 GLN A CA 1
ATOM 4900 C C . GLN A 1 626 ? -30.410 10.126 41.036 1.00 94.00 626 GLN A C 1
ATOM 4902 O O . GLN A 1 626 ? -29.668 9.602 40.208 1.00 94.00 626 GLN A O 1
ATOM 4907 N N . ARG A 1 627 ? -31.675 9.736 41.221 1.00 94.94 627 ARG A N 1
ATOM 4908 C CA . ARG A 1 627 ? -32.323 8.689 40.426 1.00 94.94 627 ARG A CA 1
ATOM 4909 C C . ARG A 1 627 ? -32.554 9.125 38.985 1.00 94.94 627 ARG A C 1
ATOM 4911 O O . ARG A 1 627 ? -32.324 8.334 38.079 1.00 94.94 627 ARG A O 1
ATOM 4918 N N . PHE A 1 628 ? -32.964 10.374 38.773 1.00 96.25 628 PHE A N 1
ATOM 4919 C CA . PHE A 1 628 ? -33.141 10.932 37.434 1.00 96.25 628 PHE A CA 1
ATOM 4920 C C . PHE A 1 628 ? -31.826 10.950 36.642 1.00 96.25 628 PHE A C 1
ATOM 4922 O O . PHE A 1 628 ? -31.788 10.446 35.525 1.00 96.25 628 PHE A O 1
ATOM 4929 N N . ILE A 1 629 ? -30.730 11.434 37.238 1.00 96.69 629 ILE A N 1
ATOM 4930 C CA . ILE A 1 629 ? -29.409 11.432 36.587 1.00 96.69 629 ILE A CA 1
ATOM 4931 C C . ILE A 1 629 ? -28.934 10.005 36.287 1.00 96.69 629 ILE A C 1
ATOM 4933 O O . ILE A 1 629 ? -28.421 9.739 35.203 1.00 96.69 629 ILE A O 1
ATOM 4937 N N . HIS A 1 630 ? -29.163 9.057 37.200 1.00 94.88 630 HIS A N 1
ATOM 4938 C CA . HIS A 1 630 ? -28.852 7.654 36.933 1.00 94.88 630 HIS A CA 1
ATOM 4939 C C . HIS A 1 630 ? -29.690 7.076 35.782 1.00 94.88 630 HIS A C 1
ATOM 4941 O O . HIS A 1 630 ? -29.167 6.325 34.963 1.00 94.88 630 HIS A O 1
ATOM 4947 N N . LEU A 1 631 ? -30.977 7.423 35.688 1.00 95.38 631 LEU A N 1
ATOM 4948 C CA . LEU A 1 631 ? -31.827 7.014 34.569 1.00 95.38 631 LEU A CA 1
ATOM 4949 C C . LEU A 1 631 ? -31.321 7.591 33.240 1.00 95.38 631 LEU A C 1
ATOM 4951 O O . LEU A 1 631 ? -31.264 6.858 32.255 1.00 95.38 631 LEU A O 1
ATOM 4955 N N . LEU A 1 632 ? -30.894 8.859 33.224 1.00 96.19 632 LEU A N 1
ATOM 4956 C CA . LEU A 1 632 ? -30.255 9.458 32.051 1.00 96.19 632 LEU A CA 1
ATOM 4957 C C . LEU A 1 632 ? -28.986 8.699 31.646 1.00 96.19 632 LEU A C 1
ATOM 4959 O O . LEU A 1 632 ? -28.829 8.404 30.462 1.00 96.19 632 LEU A O 1
ATOM 4963 N N . ASN A 1 633 ? -28.129 8.316 32.602 1.00 95.69 633 ASN A N 1
ATOM 4964 C CA . ASN A 1 633 ? -26.958 7.479 32.318 1.00 95.69 633 ASN A CA 1
ATOM 4965 C C . ASN A 1 633 ? -27.357 6.129 31.708 1.00 95.69 633 ASN A C 1
ATOM 4967 O O . ASN A 1 633 ? -26.737 5.712 30.741 1.00 95.69 633 ASN A O 1
ATOM 4971 N N . ILE A 1 634 ? -28.383 5.449 32.242 1.00 95.38 634 ILE A N 1
ATOM 4972 C CA . ILE A 1 634 ? -28.839 4.156 31.700 1.00 95.38 634 ILE A CA 1
ATOM 4973 C C . ILE A 1 634 ? -29.273 4.316 30.242 1.00 95.38 634 ILE A C 1
ATOM 4975 O O . ILE A 1 634 ? -28.792 3.588 29.379 1.00 95.38 634 ILE A O 1
ATOM 4979 N N . ILE A 1 635 ? -30.185 5.254 29.971 1.00 96.31 635 ILE A N 1
ATOM 4980 C CA . ILE A 1 635 ? -30.776 5.414 28.638 1.00 96.31 635 ILE A CA 1
ATOM 4981 C C . ILE A 1 635 ? -29.694 5.788 27.624 1.00 96.31 635 ILE A C 1
ATOM 4983 O O . ILE A 1 635 ? -29.584 5.151 26.579 1.00 96.31 635 ILE A O 1
ATOM 4987 N N . SER A 1 636 ? -28.864 6.781 27.950 1.00 97.06 636 SER A N 1
ATOM 4988 C CA . SER A 1 636 ? -27.792 7.218 27.053 1.00 97.06 636 SER A CA 1
ATOM 4989 C C . SER A 1 636 ? -26.732 6.137 26.839 1.00 97.06 636 SER A C 1
ATOM 4991 O O . SER A 1 636 ? -26.358 5.891 25.696 1.00 97.06 636 SER A O 1
ATOM 4993 N N . PHE A 1 637 ? -26.309 5.417 27.883 1.00 96.38 637 PHE A N 1
ATOM 4994 C CA . PHE A 1 637 ? -25.321 4.343 27.754 1.00 96.38 637 PHE A CA 1
ATOM 4995 C C . PHE A 1 637 ? -25.831 3.171 26.905 1.00 96.38 637 PHE A C 1
ATOM 4997 O O . PHE A 1 637 ? -25.088 2.644 26.078 1.00 96.38 637 PHE A O 1
ATOM 5004 N N . VAL A 1 638 ? -27.095 2.765 27.070 1.00 94.81 638 VAL A N 1
ATOM 5005 C CA . VAL A 1 638 ? -27.699 1.698 26.253 1.00 94.81 638 VAL A CA 1
ATOM 5006 C C . VAL A 1 638 ? -27.743 2.111 24.782 1.00 94.81 638 VAL A C 1
ATOM 5008 O O . VAL A 1 638 ? -27.310 1.343 23.924 1.00 94.81 638 VAL A O 1
ATOM 5011 N N . MET A 1 639 ? -28.187 3.335 24.489 1.00 93.19 639 MET A N 1
ATOM 5012 C CA . MET A 1 639 ? -28.226 3.845 23.116 1.00 93.19 639 MET A CA 1
ATOM 5013 C C . MET A 1 639 ? -26.827 3.950 22.499 1.00 93.19 639 MET A C 1
ATOM 5015 O O . MET A 1 639 ? -26.631 3.520 21.362 1.00 93.19 639 MET A O 1
ATOM 5019 N N . LEU A 1 640 ? -25.838 4.440 23.254 1.00 95.25 640 LEU A N 1
ATOM 5020 C CA . LEU A 1 640 ? -24.433 4.483 22.835 1.00 95.25 640 LEU A CA 1
ATOM 5021 C C . LEU A 1 640 ? -23.855 3.089 22.583 1.00 95.25 640 LEU A C 1
ATOM 5023 O O . LEU A 1 640 ? -23.117 2.899 21.622 1.00 95.25 640 LEU A O 1
ATOM 5027 N N . THR A 1 641 ? -24.218 2.103 23.404 1.00 92.38 641 THR A N 1
ATOM 5028 C CA . THR A 1 641 ? -23.772 0.715 23.228 1.00 92.38 641 THR A CA 1
ATOM 5029 C C . THR A 1 641 ? -24.335 0.122 21.938 1.00 92.38 641 THR A C 1
ATOM 5031 O O . THR A 1 641 ? -23.587 -0.469 21.167 1.00 92.38 641 THR A O 1
ATOM 5034 N N . ILE A 1 642 ? -25.631 0.312 21.665 1.00 88.69 642 ILE A N 1
ATOM 5035 C CA . ILE A 1 642 ? -26.291 -0.213 20.457 1.00 88.69 642 ILE A CA 1
ATOM 5036 C C . ILE A 1 642 ? -25.710 0.431 19.192 1.00 88.69 642 ILE A C 1
ATOM 5038 O O . ILE A 1 642 ? -25.312 -0.262 18.254 1.00 88.69 642 ILE A O 1
ATOM 5042 N N . THR A 1 643 ? -25.636 1.760 19.173 1.00 90.31 643 THR A N 1
ATOM 5043 C CA . THR A 1 643 ? -25.116 2.515 18.022 1.00 90.31 643 THR A CA 1
ATOM 5044 C C . THR A 1 643 ? -23.613 2.273 17.819 1.00 90.31 643 THR A C 1
ATOM 5046 O O . THR A 1 643 ? -23.175 2.046 16.694 1.00 90.31 643 THR A O 1
ATOM 5049 N N . GLY A 1 644 ? -22.822 2.211 18.896 1.00 89.50 644 GLY A N 1
ATOM 5050 C CA . GLY A 1 644 ? -21.388 1.908 18.840 1.00 89.50 644 GLY A CA 1
ATOM 5051 C C . GLY A 1 644 ? -21.084 0.476 18.391 1.00 89.50 644 GLY A C 1
ATOM 5052 O O . GLY A 1 644 ? -20.194 0.267 17.568 1.00 89.50 644 GLY A O 1
ATOM 5053 N N . PHE A 1 645 ? -21.853 -0.512 18.864 1.00 85.00 645 PHE A N 1
ATOM 5054 C CA . PHE A 1 645 ? -21.740 -1.904 18.416 1.00 85.00 645 PHE A CA 1
ATOM 5055 C C . PHE A 1 645 ? -22.008 -2.029 16.912 1.00 85.00 645 PHE A C 1
ATOM 5057 O O . PHE A 1 645 ? -21.232 -2.645 16.184 1.00 85.00 645 PHE A O 1
ATOM 5064 N N . SER A 1 646 ? -23.063 -1.371 16.436 1.00 80.50 646 SER A N 1
ATOM 5065 C CA . SER A 1 646 ? -23.429 -1.356 15.018 1.00 80.50 646 SER A CA 1
ATOM 5066 C C . SER A 1 646 ? -22.319 -0.755 14.148 1.00 80.50 646 SER A C 1
ATOM 5068 O O . SER A 1 646 ? -22.004 -1.298 13.094 1.00 80.50 646 SER A O 1
ATOM 5070 N N . ARG A 1 647 ? -21.639 0.301 14.619 1.00 80.31 647 ARG A N 1
ATOM 5071 C CA . ARG A 1 647 ? -20.481 0.883 13.919 1.00 80.31 647 ARG A CA 1
ATOM 5072 C C . ARG A 1 647 ? -19.235 -0.011 13.970 1.00 80.31 647 ARG A C 1
ATOM 5074 O O . ARG A 1 647 ? -18.445 -0.012 13.035 1.00 80.31 647 ARG A O 1
ATOM 5081 N N . MET A 1 648 ? -19.035 -0.761 15.054 1.00 80.25 648 MET A N 1
ATOM 5082 C CA . MET A 1 648 ? -17.852 -1.611 15.245 1.00 80.25 648 MET A CA 1
ATOM 5083 C C . MET A 1 648 ? -17.880 -2.888 14.397 1.00 80.25 648 MET A C 1
ATOM 5085 O O . MET A 1 648 ? -16.821 -3.318 13.938 1.00 80.25 648 MET A O 1
ATOM 5089 N N . PHE A 1 649 ? -19.061 -3.475 14.196 1.00 74.56 649 PHE A N 1
ATOM 5090 C CA . PHE A 1 649 ? -19.243 -4.722 13.442 1.00 74.56 649 PHE A CA 1
ATOM 5091 C C . PHE A 1 649 ? -19.856 -4.521 12.051 1.00 74.56 649 PHE A C 1
ATOM 5093 O O . PHE A 1 649 ? -19.967 -5.486 11.303 1.00 74.56 649 PHE A O 1
ATOM 5100 N N . ALA A 1 650 ? -20.256 -3.289 11.721 1.00 62.28 650 ALA A N 1
ATOM 5101 C CA . ALA A 1 650 ? -20.772 -2.866 10.421 1.00 62.28 650 ALA A CA 1
ATOM 5102 C C . ALA A 1 650 ? -21.852 -3.764 9.768 1.00 62.28 650 ALA A C 1
ATOM 5104 O O . ALA A 1 650 ? -21.830 -3.922 8.547 1.00 62.28 650 ALA A O 1
ATOM 5105 N N . PRO A 1 651 ? -22.844 -4.338 10.487 1.00 61.31 651 PRO A N 1
ATOM 5106 C CA . PRO A 1 651 ? -23.995 -4.893 9.794 1.00 61.31 651 PRO A CA 1
ATOM 5107 C C . PRO A 1 651 ? -24.841 -3.726 9.264 1.00 61.31 651 PRO A C 1
ATOM 5109 O O . PRO A 1 651 ? -25.697 -3.213 9.989 1.00 61.31 651 PRO A O 1
ATOM 5112 N N . ASN A 1 652 ? -24.609 -3.310 8.011 1.00 63.03 652 ASN A N 1
ATOM 5113 C CA . ASN A 1 652 ? -25.393 -2.263 7.333 1.00 63.03 652 ASN A CA 1
ATOM 5114 C C . ASN A 1 652 ? -26.900 -2.506 7.514 1.00 63.03 652 ASN A C 1
ATOM 5116 O O . ASN A 1 652 ? -27.631 -1.605 7.909 1.00 63.03 652 ASN A O 1
ATOM 5120 N N . PHE A 1 653 ? -27.318 -3.775 7.457 1.00 69.25 653 PHE A N 1
ATOM 5121 C CA . PHE A 1 653 ? -28.685 -4.213 7.733 1.00 69.25 653 PHE A CA 1
ATOM 5122 C C . PHE A 1 653 ? -29.308 -3.648 9.026 1.00 69.25 653 PHE A C 1
ATOM 5124 O O . PHE A 1 653 ? -30.456 -3.211 9.005 1.00 69.25 653 PHE A O 1
ATOM 5131 N N . PHE A 1 654 ? -28.601 -3.657 10.164 1.00 71.19 654 PHE A N 1
ATOM 5132 C CA . PHE A 1 654 ? -29.192 -3.193 11.427 1.00 71.19 654 PHE A CA 1
ATOM 5133 C C . PHE A 1 654 ? -29.321 -1.666 11.462 1.00 71.19 654 PHE A C 1
ATOM 5135 O O . PHE A 1 654 ? -30.336 -1.141 11.926 1.00 71.19 654 PHE A O 1
ATOM 5142 N N . ALA A 1 655 ? -28.309 -0.959 10.952 1.00 72.31 655 ALA A N 1
ATOM 5143 C CA . ALA A 1 655 ? -28.336 0.496 10.845 1.00 72.31 655 ALA A CA 1
ATOM 5144 C C . ALA A 1 655 ? -29.448 0.960 9.888 1.00 72.31 655 ALA A C 1
ATOM 5146 O O . ALA A 1 655 ? -30.214 1.866 10.225 1.00 72.31 655 ALA A O 1
ATOM 5147 N N . ASP A 1 656 ? -29.594 0.289 8.748 1.00 78.44 656 ASP A N 1
ATOM 5148 C CA . ASP A 1 656 ? -30.616 0.586 7.747 1.00 78.44 656 ASP A CA 1
ATOM 5149 C C . ASP A 1 656 ? -32.022 0.292 8.279 1.00 78.44 656 ASP A C 1
ATOM 5151 O O . ASP A 1 656 ? -32.917 1.129 8.169 1.00 78.44 656 ASP A O 1
ATOM 5155 N N . TRP A 1 657 ? -32.216 -0.857 8.934 1.00 78.88 657 TRP A N 1
ATOM 5156 C CA . TRP A 1 657 ? -33.527 -1.270 9.437 1.00 78.88 657 TRP A CA 1
ATOM 5157 C C . TRP A 1 657 ? -34.033 -0.416 10.609 1.00 78.88 657 TRP A C 1
ATOM 5159 O O . TRP A 1 657 ? -35.219 -0.091 10.661 1.00 78.88 657 TRP A O 1
ATOM 5169 N N . VAL A 1 658 ? -33.159 -0.053 11.557 1.00 80.50 658 VAL A N 1
ATOM 5170 C CA . VAL A 1 658 ? -33.566 0.646 12.793 1.00 80.50 658 VAL A CA 1
ATOM 5171 C C . VAL A 1 658 ? -33.467 2.164 12.668 1.00 80.50 658 VAL A C 1
ATOM 5173 O O . VAL A 1 658 ? -34.304 2.879 13.219 1.00 80.50 658 VAL A O 1
ATOM 5176 N N . PHE A 1 659 ? -32.448 2.667 11.969 1.00 81.12 659 PHE A N 1
ATOM 5177 C CA . PHE A 1 659 ? -32.131 4.097 11.922 1.00 81.12 659 PHE A CA 1
ATOM 5178 C C . PHE A 1 659 ? -32.282 4.710 10.525 1.00 81.12 659 PHE A C 1
ATOM 5180 O O . PHE A 1 659 ? -32.148 5.925 10.396 1.00 81.12 659 PHE A O 1
ATOM 5187 N N . GLY A 1 660 ? -32.581 3.912 9.494 1.00 80.94 660 GLY A N 1
ATOM 5188 C CA . GLY A 1 660 ? -32.703 4.392 8.115 1.00 80.94 660 GLY A CA 1
ATOM 5189 C C . GLY A 1 660 ? -31.365 4.758 7.470 1.00 80.94 660 GLY A C 1
ATOM 5190 O O . GLY A 1 660 ? -31.354 5.530 6.515 1.00 80.94 660 GLY A O 1
ATOM 5191 N N . GLY A 1 661 ? -30.249 4.263 8.017 1.00 82.00 661 GLY A N 1
ATOM 5192 C CA . GLY A 1 661 ? -28.907 4.459 7.472 1.00 82.00 661 GLY A CA 1
ATOM 5193 C C . GLY A 1 661 ? -27.830 4.688 8.535 1.00 82.00 661 GLY A C 1
ATOM 5194 O O . GLY A 1 661 ? -28.099 5.120 9.663 1.00 82.00 661 GLY A O 1
ATOM 5195 N N . MET A 1 662 ? -26.580 4.424 8.151 1.00 81.06 662 MET A N 1
ATOM 5196 C CA . MET A 1 662 ? -25.392 4.572 9.003 1.00 81.06 662 MET A CA 1
ATOM 5197 C C . MET A 1 662 ? -25.156 6.020 9.473 1.00 81.06 662 MET A C 1
ATOM 5199 O O . MET A 1 662 ? -24.787 6.243 10.631 1.00 81.06 662 MET A O 1
ATOM 5203 N N . ASP A 1 663 ? -25.423 7.009 8.619 1.00 83.19 663 ASP A N 1
ATOM 5204 C CA . ASP A 1 663 ? -25.261 8.432 8.954 1.00 83.19 663 ASP A CA 1
ATOM 5205 C C . ASP A 1 663 ? -26.252 8.872 10.033 1.00 83.19 663 ASP A C 1
ATOM 5207 O O . ASP A 1 663 ? -25.880 9.478 11.042 1.00 83.19 663 ASP A O 1
ATOM 5211 N N . THR A 1 664 ? -27.522 8.492 9.876 1.00 85.81 664 THR A N 1
ATOM 5212 C CA . THR A 1 664 ? -28.571 8.801 10.853 1.00 85.81 664 THR A CA 1
ATOM 5213 C C . THR A 1 664 ? -28.271 8.155 12.202 1.00 85.81 664 THR A C 1
ATOM 5215 O O . THR A 1 664 ? -28.383 8.806 13.243 1.00 85.81 664 THR A O 1
ATOM 5218 N N . MET A 1 665 ? -27.830 6.895 12.208 1.00 87.62 665 MET A N 1
ATOM 5219 C CA . MET A 1 665 ? -27.378 6.216 13.422 1.00 87.62 665 MET A CA 1
ATOM 5220 C C . MET A 1 665 ? -26.199 6.943 14.093 1.00 87.62 665 MET A C 1
ATOM 5222 O O . MET A 1 665 ? -26.171 7.070 15.320 1.00 87.62 665 MET A O 1
ATOM 5226 N N . SER A 1 666 ? -25.240 7.441 13.308 1.00 86.81 666 SER A N 1
ATOM 5227 C CA . SER A 1 666 ? -24.074 8.171 13.824 1.00 86.81 666 SER A CA 1
ATOM 5228 C C . SER A 1 666 ? -24.484 9.488 14.490 1.00 86.81 666 SER A C 1
ATOM 5230 O O . SER A 1 666 ? -24.021 9.792 15.589 1.00 86.81 666 SER A O 1
ATOM 5232 N N . ASN A 1 667 ? -25.455 10.207 13.919 1.00 89.06 667 ASN A N 1
ATOM 5233 C CA . ASN A 1 667 ? -26.041 11.393 14.553 1.00 89.06 667 ASN A CA 1
ATOM 5234 C C . ASN A 1 667 ? -26.666 11.072 15.919 1.00 89.06 667 ASN A C 1
ATOM 5236 O O . ASN A 1 667 ? -26.454 11.802 16.890 1.00 89.06 667 ASN A O 1
ATOM 5240 N N . TRP A 1 668 ? -27.385 9.951 16.032 1.00 91.00 668 TRP A N 1
ATOM 5241 C CA . TRP A 1 668 ? -27.908 9.493 17.322 1.00 91.00 668 TRP A CA 1
ATOM 5242 C C . TRP A 1 668 ? -26.795 9.172 18.321 1.00 91.00 668 TRP A C 1
ATOM 5244 O O . TRP A 1 668 ? -26.924 9.517 19.498 1.00 91.00 668 TRP A O 1
ATOM 5254 N N . HIS A 1 669 ? -25.694 8.567 17.867 1.00 93.31 669 HIS A N 1
ATOM 5255 C CA . HIS A 1 669 ? -24.528 8.316 18.712 1.00 93.31 669 HIS A CA 1
ATOM 5256 C C . HIS A 1 669 ? -23.975 9.625 19.298 1.00 93.31 669 HIS A C 1
ATOM 5258 O O . HIS A 1 669 ? -23.755 9.711 20.506 1.00 93.31 669 HIS A O 1
ATOM 5264 N N . TYR A 1 670 ? -23.843 10.678 18.486 1.00 92.75 670 TYR A N 1
ATOM 5265 C CA . TYR A 1 670 ? -23.370 11.987 18.951 1.00 92.75 670 TYR A CA 1
ATOM 5266 C C . TYR A 1 670 ? -24.329 12.650 19.948 1.00 92.75 670 TYR A C 1
ATOM 5268 O O . TYR A 1 670 ? -23.890 13.140 20.992 1.00 92.75 670 TYR A O 1
ATOM 5276 N N . ILE A 1 671 ? -25.641 12.610 19.686 1.00 93.56 671 ILE A N 1
ATOM 5277 C CA . ILE A 1 671 ? -26.659 13.188 20.580 1.00 93.56 671 ILE A CA 1
ATOM 5278 C C . ILE A 1 671 ? -26.627 12.504 21.952 1.00 93.56 671 ILE A C 1
ATOM 5280 O O . ILE A 1 671 ? -26.535 13.173 22.985 1.00 93.56 671 ILE A O 1
ATOM 5284 N 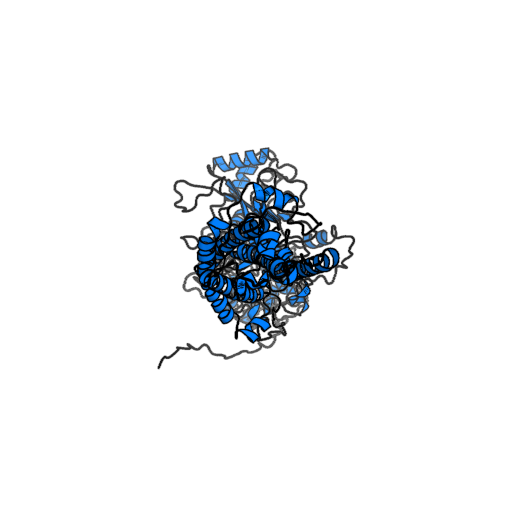N . PHE A 1 672 ? -26.669 11.168 21.987 1.00 96.06 672 PHE A N 1
ATOM 5285 C CA . PHE A 1 672 ? -26.611 10.434 23.253 1.00 96.06 672 PHE A CA 1
ATOM 5286 C C . PHE A 1 672 ? -25.240 10.537 23.926 1.00 96.06 672 PHE A C 1
ATOM 5288 O O . PHE A 1 672 ? -25.180 10.528 25.155 1.00 96.06 672 PHE A O 1
ATOM 5295 N N . GLY A 1 673 ? -24.167 10.723 23.154 1.00 96.12 673 GLY A N 1
ATOM 5296 C CA . GLY A 1 673 ? -22.830 11.032 23.656 1.00 96.12 673 GLY A CA 1
ATOM 5297 C C . GLY A 1 673 ? -22.799 12.341 24.441 1.00 96.12 673 GLY A C 1
ATOM 5298 O O . GLY A 1 673 ? -22.285 12.382 25.561 1.00 96.12 673 GLY A O 1
ATOM 5299 N N . ALA A 1 674 ? -23.422 13.398 23.914 1.00 95.00 674 ALA A N 1
ATOM 5300 C CA . ALA A 1 674 ? -23.539 14.679 24.607 1.00 95.00 674 ALA A CA 1
ATOM 5301 C C . ALA A 1 674 ? -24.360 14.559 25.903 1.00 95.00 674 ALA A C 1
ATOM 5303 O O . ALA A 1 674 ? -23.947 15.059 26.953 1.00 95.00 674 ALA A O 1
ATOM 5304 N N . VAL A 1 675 ? -25.485 13.834 25.862 1.00 96.38 675 VAL A N 1
ATOM 5305 C CA . VAL A 1 675 ? -26.310 13.573 27.055 1.00 96.38 675 VAL A CA 1
ATOM 5306 C C . VAL A 1 675 ? -25.514 12.809 28.115 1.00 96.38 675 VAL A C 1
ATOM 5308 O O . VAL A 1 675 ? -25.494 13.231 29.273 1.00 96.38 675 VAL A O 1
ATOM 5311 N N . PHE A 1 676 ? -24.821 11.734 27.722 1.00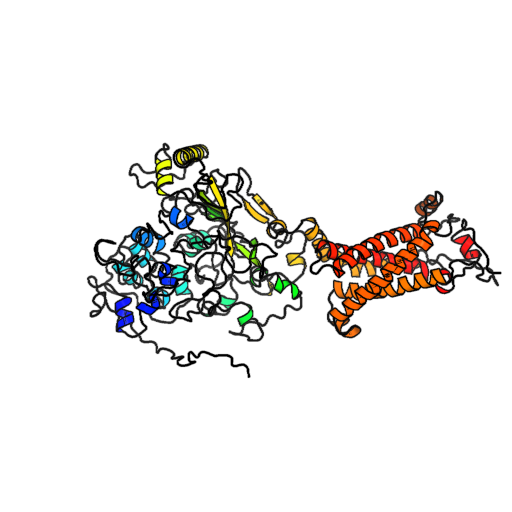 96.81 676 PHE A N 1
ATOM 5312 C CA . PHE A 1 676 ? -24.001 10.924 28.624 1.00 96.81 676 PHE A CA 1
ATOM 5313 C C . PHE A 1 676 ? -22.855 11.732 29.243 1.00 96.81 676 PHE A C 1
ATOM 5315 O O . PHE A 1 676 ? -22.560 11.593 30.429 1.00 96.81 676 PHE A O 1
ATOM 5322 N N . THR A 1 677 ? -22.241 12.626 28.464 1.00 96.12 677 THR A N 1
ATOM 5323 C CA . THR A 1 677 ? -21.172 13.519 28.932 1.00 96.12 677 THR A CA 1
ATOM 5324 C C . THR A 1 677 ? -21.652 14.402 30.081 1.00 96.12 677 THR A C 1
ATOM 5326 O O . THR A 1 677 ? -21.023 14.464 31.139 1.00 96.12 677 THR A O 1
ATOM 5329 N N . VAL A 1 678 ? -22.804 15.055 29.915 1.00 96.38 678 VAL A N 1
ATOM 5330 C CA . VAL A 1 678 ? -23.373 15.910 30.965 1.00 96.38 678 VAL A CA 1
ATOM 5331 C C . VAL A 1 678 ? -23.776 15.075 32.181 1.00 96.38 678 VAL A C 1
ATOM 5333 O O . VAL A 1 678 ? -23.464 15.434 33.321 1.00 96.38 678 VAL A O 1
ATOM 5336 N N . SER A 1 679 ? -24.442 13.940 31.966 1.00 96.25 679 SER A N 1
ATOM 5337 C CA . SER A 1 679 ? -24.955 13.119 33.062 1.00 96.25 679 SER A CA 1
ATOM 5338 C C . SER A 1 679 ? -23.840 12.454 33.877 1.00 96.25 679 SER A C 1
ATOM 5340 O O . SER A 1 679 ? -23.954 12.386 35.107 1.00 96.25 679 SER A O 1
ATOM 5342 N N . ILE A 1 680 ? -22.728 12.036 33.258 1.00 95.69 680 ILE A N 1
ATOM 5343 C CA . ILE A 1 680 ? -21.605 11.427 33.983 1.00 95.69 680 ILE A CA 1
ATOM 5344 C C . ILE A 1 680 ? -20.822 12.454 34.809 1.00 95.69 680 ILE A C 1
ATOM 5346 O O . ILE A 1 680 ? -20.436 12.155 35.941 1.00 95.69 680 ILE A O 1
ATOM 5350 N N . VAL A 1 681 ? -20.677 13.693 34.322 1.00 96.19 681 VAL A N 1
ATOM 5351 C CA . VAL A 1 681 ? -20.073 14.791 35.098 1.00 96.19 681 VAL A CA 1
ATOM 5352 C C . VAL A 1 681 ? -20.918 15.103 36.334 1.00 96.19 681 VAL A C 1
ATOM 5354 O O . VAL A 1 681 ? -20.390 15.187 37.445 1.00 96.19 681 VAL A O 1
ATOM 5357 N N . ILE A 1 682 ? -22.243 15.190 36.183 1.00 96.44 682 ILE A N 1
ATOM 5358 C CA . ILE A 1 682 ? -23.150 15.384 37.325 1.00 96.44 682 ILE A CA 1
ATOM 5359 C C . ILE A 1 682 ? -23.061 14.193 38.292 1.00 96.44 682 ILE A C 1
ATOM 5361 O O . ILE A 1 682 ? -23.019 14.383 39.508 1.00 96.44 682 ILE A O 1
ATOM 5365 N N . THR A 1 683 ? -22.972 12.966 37.773 1.00 95.44 683 THR A N 1
ATOM 5366 C CA . THR A 1 683 ? -22.817 11.745 38.582 1.00 95.44 683 THR A CA 1
ATOM 5367 C C . THR A 1 683 ? -21.543 11.777 39.424 1.00 95.4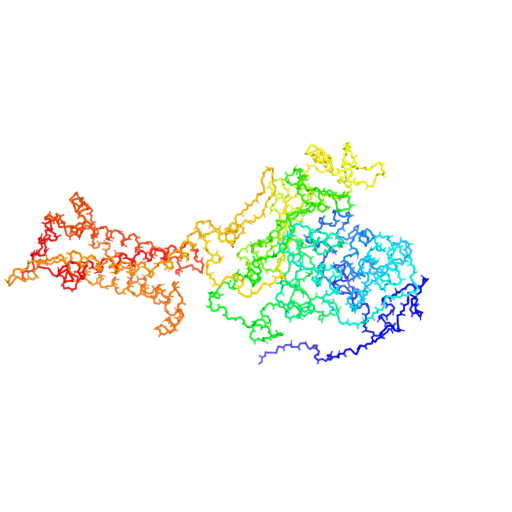4 683 THR A C 1
ATOM 5369 O O . THR A 1 683 ? -21.589 11.452 40.614 1.00 95.44 683 THR A O 1
ATOM 5372 N N . PHE A 1 684 ? -20.423 12.219 38.843 1.00 96.38 684 PHE A N 1
ATOM 5373 C CA . PHE A 1 684 ? -19.173 12.417 39.569 1.00 96.38 684 PHE A CA 1
ATOM 5374 C C . PHE A 1 684 ? -19.363 13.402 40.728 1.00 96.38 684 PHE A C 1
ATOM 5376 O O . PHE A 1 684 ? -19.108 13.047 41.879 1.00 96.38 684 PHE A O 1
ATOM 5383 N N . ILE A 1 685 ? -19.896 14.596 40.453 1.00 96.44 685 ILE A N 1
ATOM 5384 C CA . ILE A 1 685 ? -20.120 15.638 41.470 1.00 96.44 685 ILE A CA 1
ATOM 5385 C C . ILE A 1 685 ? -21.027 15.122 42.599 1.00 96.44 685 ILE A C 1
ATOM 5387 O O . ILE A 1 685 ? -20.756 15.357 43.778 1.00 96.44 685 ILE A O 1
ATOM 5391 N N . MET A 1 686 ? -22.084 14.384 42.251 1.00 94.50 686 MET A N 1
ATOM 5392 C CA . MET A 1 686 ? -23.054 13.847 43.204 1.00 94.50 686 MET A CA 1
ATOM 5393 C C . MET A 1 686 ? -22.472 12.801 44.160 1.00 94.50 686 MET A C 1
ATOM 5395 O O . MET A 1 686 ? -22.873 12.764 45.324 1.00 94.50 686 MET A O 1
ATOM 5399 N N . TRP A 1 687 ? -21.591 11.916 43.681 1.00 94.94 687 TRP A N 1
ATOM 5400 C CA . TRP A 1 687 ? -21.180 10.719 44.428 1.00 94.94 687 TRP A CA 1
ATOM 5401 C C . TRP A 1 687 ? -19.693 10.648 44.776 1.00 94.94 687 TRP A C 1
ATOM 5403 O O . TRP A 1 687 ? -19.310 9.743 45.518 1.00 94.94 687 TRP A O 1
ATOM 5413 N N . VAL A 1 688 ? -18.862 11.606 44.350 1.00 95.81 688 VAL A N 1
ATOM 5414 C CA . VAL A 1 688 ? -17.414 11.597 44.633 1.00 95.81 688 VAL A CA 1
ATOM 5415 C C . VAL A 1 688 ? -17.109 11.538 46.130 1.00 95.81 688 VAL A C 1
ATOM 5417 O O . VAL A 1 688 ? -16.287 10.728 46.553 1.00 95.81 688 VAL A O 1
ATOM 5420 N N . LYS A 1 689 ? -17.814 12.321 46.959 1.00 93.19 689 LYS A N 1
ATOM 5421 C CA . LYS A 1 689 ? -17.597 12.345 48.418 1.00 93.19 689 LYS A CA 1
ATOM 5422 C C . LYS A 1 689 ? -17.883 10.981 49.053 1.00 93.19 689 LYS A C 1
ATOM 5424 O O . LYS A 1 689 ? -17.064 10.465 49.819 1.00 93.19 689 LYS A O 1
ATOM 5429 N N . ASP A 1 690 ? -19.014 10.385 48.680 1.00 91.44 690 ASP A N 1
ATOM 5430 C CA . ASP A 1 690 ? -19.465 9.078 49.167 1.00 91.44 690 ASP A CA 1
ATOM 5431 C C . ASP A 1 690 ? -18.608 7.916 48.626 1.00 91.44 690 ASP A C 1
ATOM 5433 O O . ASP A 1 690 ? -18.569 6.841 49.228 1.00 91.44 690 ASP A O 1
ATOM 5437 N N . SER A 1 691 ? -17.901 8.136 47.513 1.00 94.00 691 SER A N 1
ATOM 5438 C CA . SER A 1 691 ? -17.088 7.130 46.815 1.00 94.00 691 SER A CA 1
ATOM 5439 C C . SER A 1 691 ? -15.592 7.205 47.146 1.00 94.00 691 SER A C 1
ATOM 5441 O O . SER A 1 691 ? -14.766 6.561 46.499 1.00 94.00 691 SER A O 1
ATOM 5443 N N . THR A 1 692 ? -15.220 7.969 48.175 1.00 93.62 692 THR A N 1
ATOM 5444 C CA . THR A 1 692 ? -13.839 8.017 48.673 1.00 93.62 692 THR A CA 1
ATOM 5445 C C . THR A 1 692 ? -13.464 6.729 49.412 1.00 93.62 692 THR A C 1
ATOM 5447 O O . THR A 1 692 ? -14.227 6.218 50.245 1.00 93.62 692 THR A O 1
ATOM 5450 N N . PHE A 1 693 ? -12.273 6.196 49.127 1.00 93.56 693 PHE A N 1
ATOM 5451 C CA . PHE A 1 693 ? -11.758 5.013 49.817 1.00 93.56 693 PHE A CA 1
ATOM 5452 C C . PHE A 1 693 ? -11.464 5.314 51.294 1.00 93.56 693 PHE A C 1
ATOM 5454 O O . PHE A 1 693 ? -10.960 6.381 51.650 1.00 93.56 693 PHE A O 1
ATOM 5461 N N . LYS A 1 694 ? -11.813 4.368 52.165 1.00 91.50 694 LYS A N 1
ATOM 5462 C CA . LYS A 1 694 ? -11.626 4.392 53.621 1.00 91.50 694 LYS A CA 1
ATOM 5463 C C . LYS A 1 694 ? -10.824 3.164 54.051 1.00 91.50 694 LYS A C 1
ATOM 5465 O O . LYS A 1 694 ? -10.743 2.181 53.319 1.00 91.50 694 LYS A O 1
ATOM 5470 N N . LYS A 1 695 ? -10.249 3.188 55.257 1.00 89.25 695 LYS A N 1
ATOM 5471 C CA . LYS A 1 695 ? -9.412 2.082 55.765 1.00 89.25 695 LYS A CA 1
ATOM 5472 C C . LYS A 1 695 ? -10.178 0.756 55.845 1.00 89.25 695 LYS A C 1
ATOM 5474 O O . LYS A 1 695 ? -9.593 -0.305 55.644 1.00 89.25 695 LYS A O 1
ATOM 5479 N N . GLU A 1 696 ? -11.483 0.806 56.102 1.00 88.06 696 GLU A N 1
ATOM 5480 C CA . GLU A 1 696 ? -12.335 -0.380 56.229 1.00 88.06 696 GLU A CA 1
ATOM 5481 C C . GLU A 1 696 ? -12.586 -1.078 54.885 1.00 88.06 696 GLU A C 1
ATOM 5483 O O . GLU A 1 696 ? -12.816 -2.287 54.870 1.00 88.06 696 GLU A O 1
ATOM 5488 N N . ASP A 1 697 ? -12.452 -0.368 53.757 1.00 91.06 697 ASP A N 1
ATOM 5489 C CA . ASP A 1 697 ? -12.636 -0.939 52.416 1.00 91.06 697 ASP A CA 1
ATOM 5490 C C . ASP A 1 697 ? -11.633 -2.069 52.136 1.00 91.06 697 ASP A C 1
ATOM 5492 O O . ASP A 1 697 ? -11.942 -3.012 51.412 1.00 91.06 697 ASP A O 1
ATOM 5496 N N . TRP A 1 698 ? -10.456 -2.039 52.770 1.00 88.62 698 TRP A N 1
ATOM 5497 C CA . TRP A 1 698 ? -9.467 -3.113 52.659 1.00 88.62 698 TRP A CA 1
ATOM 5498 C C . TRP A 1 698 ? -9.980 -4.452 53.206 1.00 88.62 698 TRP A C 1
ATOM 5500 O O . TRP A 1 698 ? -9.670 -5.512 52.660 1.00 88.62 698 TRP A O 1
ATOM 5510 N N . LYS A 1 699 ? -10.812 -4.423 54.258 1.00 88.06 699 LYS A N 1
ATOM 5511 C CA . LYS A 1 699 ? -11.454 -5.633 54.800 1.00 88.06 699 LYS A CA 1
ATOM 5512 C C . LYS A 1 699 ? -12.488 -6.191 53.821 1.00 88.06 699 LYS A C 1
ATOM 5514 O O . LYS A 1 699 ? -12.593 -7.407 53.662 1.00 88.06 699 LYS A O 1
ATOM 5519 N N . TRP A 1 700 ? -13.205 -5.307 53.127 1.00 89.75 700 TRP A N 1
ATOM 5520 C CA . TRP A 1 700 ? -14.135 -5.698 52.070 1.00 89.75 700 TRP A CA 1
ATOM 5521 C C . TRP A 1 700 ? -13.402 -6.326 50.878 1.00 89.75 700 TRP A C 1
ATOM 5523 O O . TRP A 1 700 ? -13.828 -7.365 50.385 1.00 89.75 700 TRP A O 1
ATOM 5533 N N . LEU A 1 701 ? -12.275 -5.749 50.445 1.00 89.81 701 LEU A N 1
ATOM 5534 C CA . LEU A 1 701 ? -11.494 -6.261 49.311 1.00 89.81 701 LEU A CA 1
ATOM 5535 C C . LEU A 1 701 ? -10.904 -7.647 49.583 1.00 89.81 701 LEU A C 1
ATOM 5537 O O . LEU A 1 701 ? -11.016 -8.524 48.735 1.00 89.81 701 LEU A O 1
ATOM 5541 N N . LYS A 1 702 ? -10.361 -7.882 50.785 1.00 88.12 702 LYS A N 1
ATOM 5542 C CA . LYS A 1 702 ? -9.843 -9.205 51.184 1.00 88.12 702 LYS A CA 1
ATOM 5543 C C . LYS A 1 702 ? -10.898 -10.310 51.177 1.00 88.12 702 LYS A C 1
ATOM 5545 O O . LYS A 1 702 ? -10.553 -11.471 50.998 1.00 88.12 702 LYS A O 1
ATOM 5550 N N . SER A 1 703 ? -12.159 -9.955 51.405 1.00 85.75 703 SER A N 1
ATOM 5551 C CA . SER A 1 703 ? -13.289 -10.890 51.398 1.00 85.75 703 SER A CA 1
ATOM 5552 C C . SER A 1 703 ? -14.062 -10.883 50.078 1.00 85.75 703 SER A C 1
ATOM 5554 O O . SER A 1 703 ? -15.028 -11.630 49.946 1.00 85.75 703 SER A O 1
ATOM 5556 N N . LEU A 1 704 ? -13.686 -10.024 49.118 1.00 85.94 704 LEU A N 1
ATOM 5557 C CA . LEU A 1 704 ? -14.421 -9.770 47.874 1.00 85.94 704 LEU A CA 1
ATOM 5558 C C . LEU A 1 704 ? -15.931 -9.596 48.112 1.00 85.94 704 LEU A C 1
ATOM 5560 O O . LEU A 1 704 ? -16.761 -10.152 47.397 1.00 85.94 704 LEU A O 1
ATOM 5564 N N . GLY A 1 705 ? -16.299 -8.888 49.183 1.00 80.75 705 GLY A N 1
ATOM 5565 C CA . GLY A 1 705 ? -17.699 -8.675 49.564 1.00 80.75 705 GLY A CA 1
ATOM 5566 C C . GLY A 1 705 ? -18.478 -9.935 49.969 1.00 80.75 705 GLY A C 1
ATOM 5567 O O . GLY A 1 705 ? -19.702 -9.857 50.132 1.00 80.75 705 GLY A O 1
ATOM 5568 N N . GLY A 1 706 ? -17.801 -11.071 50.155 1.00 81.50 706 GLY A N 1
ATOM 5569 C CA . GLY A 1 706 ? -18.407 -12.364 50.465 1.00 81.50 706 GLY A CA 1
ATOM 5570 C C . GLY A 1 706 ? -19.221 -12.936 49.302 1.00 81.50 706 GLY A C 1
ATOM 5571 O O . GLY A 1 706 ? -20.207 -13.630 49.536 1.00 81.50 706 GLY A O 1
ATOM 5572 N N . TYR A 1 707 ? -18.875 -12.573 48.060 1.00 82.69 707 TYR A N 1
ATOM 5573 C CA . TYR A 1 707 ? -19.555 -13.078 46.860 1.00 82.69 707 TYR A CA 1
ATOM 5574 C C . TYR A 1 707 ? -19.066 -14.473 46.454 1.00 82.69 707 TYR A C 1
ATOM 5576 O O . TYR A 1 707 ? -19.860 -15.289 46.006 1.00 82.69 707 TYR A O 1
ATOM 5584 N N . LEU A 1 708 ? -17.781 -14.773 46.660 1.00 82.25 708 LEU A N 1
ATOM 5585 C CA . LEU A 1 708 ? -17.186 -16.066 46.297 1.00 82.25 708 LEU A CA 1
ATOM 5586 C C . LEU A 1 708 ? -17.142 -17.070 47.461 1.00 82.25 708 LEU A C 1
ATOM 5588 O O . LEU A 1 708 ? -16.912 -18.255 47.250 1.00 82.25 708 LEU A O 1
ATOM 5592 N N . TRP A 1 709 ? -17.342 -16.615 48.697 1.00 81.00 709 TRP A N 1
ATOM 5593 C CA . TRP A 1 709 ? -17.455 -17.464 49.883 1.00 81.00 709 TRP A CA 1
ATOM 5594 C C . TRP A 1 709 ? -18.249 -16.741 50.970 1.00 81.00 709 TRP A C 1
ATOM 5596 O O . TRP A 1 709 ? -18.302 -15.511 51.010 1.00 81.00 709 TRP A O 1
ATOM 5606 N N . LYS A 1 710 ? -18.879 -17.500 51.874 1.00 69.62 710 LYS A N 1
ATOM 5607 C CA . LYS A 1 710 ? -19.638 -16.912 52.984 1.00 69.62 710 LYS A CA 1
ATOM 5608 C C . LYS A 1 710 ? -18.683 -16.207 53.943 1.00 69.62 710 LYS A C 1
ATOM 5610 O O . LYS A 1 710 ? -17.687 -16.775 54.380 1.00 69.62 710 LYS A O 1
ATOM 5615 N N . THR A 1 711 ? -18.978 -14.954 54.253 1.00 72.19 711 THR A N 1
ATOM 5616 C CA . THR A 1 711 ? -18.261 -14.166 55.258 1.00 72.19 711 THR A CA 1
ATOM 5617 C C . THR A 1 711 ? -19.285 -13.314 55.983 1.00 72.19 711 THR A C 1
ATOM 5619 O O . THR A 1 711 ? -20.049 -12.588 55.339 1.00 72.19 711 THR A O 1
ATOM 5622 N N . ASP A 1 712 ? -19.304 -13.434 57.303 1.00 67.56 712 ASP A N 1
ATOM 5623 C CA . ASP A 1 712 ? -20.186 -12.655 58.161 1.00 67.56 712 ASP A CA 1
ATOM 5624 C C . ASP A 1 712 ? -19.558 -11.283 58.460 1.00 67.56 712 ASP A C 1
ATOM 5626 O O . ASP A 1 712 ? -18.335 -11.138 58.484 1.00 67.56 712 ASP A O 1
ATOM 5630 N N . ASP A 1 713 ? -20.411 -10.269 58.624 1.00 69.06 713 ASP A N 1
ATOM 5631 C CA . ASP A 1 713 ? -20.065 -8.899 59.030 1.00 69.06 713 ASP A CA 1
ATOM 5632 C C . ASP A 1 713 ? -18.914 -8.229 58.265 1.00 69.06 713 ASP A C 1
ATOM 5634 O O . ASP A 1 713 ? -17.867 -7.873 58.809 1.00 69.06 713 ASP A O 1
ATOM 5638 N N . ILE A 1 714 ? -19.142 -7.962 56.976 1.00 81.12 714 ILE A N 1
ATOM 5639 C CA . ILE A 1 714 ? -18.227 -7.150 56.168 1.00 81.12 714 ILE A CA 1
ATOM 5640 C C . ILE A 1 714 ? -18.580 -5.664 56.354 1.00 81.12 714 ILE A C 1
ATOM 5642 O O . ILE A 1 714 ? -19.614 -5.222 55.842 1.00 81.12 714 ILE A O 1
ATOM 5646 N N . PRO A 1 715 ? -17.744 -4.865 57.045 1.00 83.56 715 PRO A N 1
ATOM 5647 C CA . PRO A 1 715 ? -18.034 -3.457 57.275 1.00 83.56 715 PRO A CA 1
ATOM 5648 C C . PRO A 1 715 ? -18.062 -2.686 55.956 1.00 83.56 715 PRO A C 1
ATOM 5650 O O . PRO A 1 715 ? -17.122 -2.753 55.164 1.00 83.56 715 PRO A O 1
ATOM 5653 N N . SER A 1 716 ? -19.129 -1.922 55.732 1.00 87.56 716 SER A N 1
ATOM 5654 C CA . SER A 1 716 ? -19.261 -1.084 54.543 1.00 87.56 716 SER A CA 1
ATOM 5655 C C . SER A 1 716 ? -19.945 0.234 54.869 1.00 87.56 716 SER A C 1
ATOM 5657 O O . SER A 1 716 ? -20.971 0.268 55.543 1.00 87.56 716 SER A O 1
ATOM 5659 N N . HIS A 1 717 ? -19.398 1.320 54.324 1.00 89.50 717 HIS A N 1
ATOM 5660 C CA . HIS A 1 717 ? -20.026 2.643 54.315 1.00 89.50 717 HIS A CA 1
ATOM 5661 C C . HIS A 1 717 ? -21.190 2.676 53.311 1.00 89.50 717 HIS A C 1
ATOM 5663 O O . HIS A 1 717 ? -21.574 1.638 52.765 1.00 89.50 717 HIS A O 1
ATOM 5669 N N . LYS A 1 718 ? -21.732 3.870 53.026 1.00 88.94 718 LYS A N 1
ATOM 5670 C CA . LYS A 1 718 ? -22.826 4.080 52.058 1.00 88.94 718 LYS A CA 1
ATOM 5671 C C . LYS A 1 718 ? -22.605 3.328 50.745 1.00 88.94 718 LYS A C 1
ATOM 5673 O O . LYS A 1 718 ? -23.516 2.654 50.279 1.00 88.94 718 LYS A O 1
ATOM 5678 N N . PHE A 1 719 ? -21.406 3.406 50.174 1.00 92.38 719 PHE A N 1
ATOM 5679 C CA . PHE A 1 719 ? -20.964 2.528 49.091 1.00 92.38 719 PHE A CA 1
ATOM 5680 C C . PHE A 1 719 ? -19.901 1.560 49.607 1.00 92.38 719 PHE A C 1
ATOM 5682 O O . PHE A 1 719 ? -19.035 1.954 50.392 1.00 92.38 719 PHE A O 1
ATOM 5689 N N . ASN A 1 720 ? -19.970 0.307 49.162 1.00 91.94 720 ASN A N 1
ATOM 5690 C CA . ASN A 1 720 ? -18.943 -0.690 49.460 1.00 91.94 720 ASN A CA 1
ATOM 5691 C C . ASN A 1 720 ? -17.712 -0.524 48.557 1.00 91.94 720 ASN A C 1
ATOM 5693 O O . ASN A 1 720 ? -17.770 0.181 47.550 1.00 91.94 720 ASN A O 1
ATOM 5697 N N . ALA A 1 721 ? -16.598 -1.181 48.892 1.00 92.19 721 ALA A N 1
ATOM 5698 C CA . ALA A 1 721 ? -15.352 -1.015 48.144 1.00 92.19 721 ALA A CA 1
ATOM 5699 C C . ALA A 1 721 ? -15.486 -1.383 46.652 1.00 92.19 721 ALA A C 1
ATOM 5701 O O . ALA A 1 721 ? -14.950 -0.671 45.807 1.00 92.19 721 ALA A O 1
ATOM 5702 N N . GLY A 1 722 ? -16.259 -2.420 46.306 1.00 91.44 722 GLY A N 1
ATOM 5703 C CA . GLY A 1 722 ? -16.542 -2.777 44.910 1.00 91.44 722 GLY A CA 1
ATOM 5704 C C . GLY A 1 722 ? -17.326 -1.698 44.156 1.00 91.44 722 GLY A C 1
ATOM 5705 O O . GLY A 1 722 ? -16.975 -1.350 43.033 1.00 91.44 722 GLY A O 1
ATOM 5706 N N . GLN A 1 723 ? -18.340 -1.100 44.787 1.00 92.88 723 GLN A N 1
ATOM 5707 C CA . GLN A 1 723 ? -19.088 0.034 44.229 1.00 92.88 723 GLN A CA 1
ATOM 5708 C C . GLN A 1 723 ? -18.204 1.276 44.055 1.00 92.88 723 GLN A C 1
ATOM 5710 O O . GLN A 1 723 ? -18.368 1.999 43.077 1.00 92.88 723 GLN A O 1
ATOM 5715 N N . LYS A 1 724 ? -17.248 1.510 44.965 1.00 95.38 724 LYS A N 1
ATOM 5716 C CA . LYS A 1 724 ? -16.267 2.601 44.842 1.00 95.38 724 LYS A CA 1
ATOM 5717 C C . LYS A 1 724 ? -15.310 2.373 43.675 1.00 95.38 724 LYS A C 1
ATOM 5719 O O . LYS A 1 724 ? -15.085 3.296 42.902 1.00 95.38 724 LYS A O 1
ATOM 5724 N N . ILE A 1 725 ? -14.788 1.153 43.518 1.00 94.94 725 ILE A N 1
ATOM 5725 C CA . ILE A 1 725 ? -13.964 0.780 42.357 1.00 94.94 725 ILE A CA 1
ATOM 5726 C C . ILE A 1 725 ? -14.754 1.006 41.068 1.00 94.94 725 ILE A C 1
ATOM 5728 O O . ILE A 1 725 ? -14.267 1.683 40.169 1.00 94.94 725 ILE A O 1
ATOM 5732 N N . TYR A 1 726 ? -15.994 0.513 41.006 1.00 95.06 726 TYR A N 1
ATOM 5733 C CA . TYR A 1 726 ? -16.866 0.710 39.852 1.00 95.06 726 TYR A CA 1
ATOM 5734 C C . TYR A 1 726 ? -17.098 2.195 39.551 1.00 95.06 726 TYR A C 1
ATOM 5736 O O . TYR A 1 726 ? -16.993 2.602 38.398 1.00 95.06 726 TYR A O 1
ATOM 5744 N N . PHE A 1 727 ? -17.361 3.021 40.569 1.00 95.75 727 PHE A N 1
ATOM 5745 C CA . PHE A 1 727 ? -17.510 4.468 40.405 1.00 95.75 727 PHE A CA 1
ATOM 5746 C C . PHE A 1 727 ? -16.265 5.097 39.768 1.00 95.75 727 PHE A C 1
ATOM 5748 O O . PHE A 1 727 ? -16.385 5.791 38.763 1.00 95.75 727 PHE A O 1
ATOM 5755 N N . TRP A 1 728 ? -15.070 4.824 40.301 1.00 96.31 728 TRP A N 1
ATOM 5756 C CA . TRP A 1 728 ? -13.833 5.403 39.771 1.00 96.31 728 TRP A CA 1
ATOM 5757 C C . TRP A 1 728 ? -13.501 4.906 38.363 1.00 96.31 728 TRP A C 1
ATOM 5759 O O . TRP A 1 728 ? -13.135 5.717 37.518 1.00 96.31 728 TRP A O 1
ATOM 5769 N N . LEU A 1 729 ? -13.697 3.616 38.073 1.00 96.44 729 LEU A N 1
ATOM 5770 C CA . LEU A 1 729 ? -13.533 3.083 36.717 1.00 96.44 729 LEU A CA 1
ATOM 5771 C C . LEU A 1 729 ? -14.531 3.707 35.735 1.00 96.44 729 LEU A C 1
ATOM 5773 O O . LEU A 1 729 ? -14.143 4.090 34.639 1.00 96.44 729 LEU A O 1
ATOM 5777 N N . THR A 1 730 ? -15.790 3.888 36.144 1.00 96.06 730 THR A N 1
ATOM 5778 C CA . THR A 1 730 ? -16.823 4.562 35.336 1.00 96.06 730 THR A CA 1
ATOM 5779 C C . THR A 1 730 ? -16.426 6.005 35.025 1.00 96.06 730 THR A C 1
ATOM 5781 O O . THR A 1 730 ? -16.603 6.455 33.899 1.00 96.06 730 THR A O 1
ATOM 5784 N N . VAL A 1 731 ? -15.868 6.736 35.995 1.00 94.44 731 VAL A N 1
ATOM 5785 C CA . VAL A 1 731 ? -15.401 8.118 35.794 1.00 94.44 731 VAL A CA 1
ATOM 5786 C C . VAL A 1 731 ? -14.196 8.162 34.854 1.00 94.44 731 VAL A C 1
ATOM 5788 O O . VAL A 1 731 ? -14.172 8.989 33.948 1.00 94.44 731 VAL A O 1
ATOM 5791 N N . ILE A 1 732 ? -13.219 7.267 35.030 1.00 96.44 732 ILE A N 1
ATOM 5792 C CA . ILE A 1 732 ? -12.015 7.202 34.186 1.00 96.44 732 ILE A CA 1
ATOM 5793 C C . ILE A 1 732 ? -12.380 6.821 32.748 1.00 96.44 732 ILE A C 1
ATOM 5795 O O . ILE A 1 732 ? -12.014 7.532 31.815 1.00 96.44 732 ILE A O 1
ATOM 5799 N N . PHE A 1 733 ? -13.130 5.733 32.555 1.00 97.44 733 PHE A N 1
ATOM 5800 C CA . PHE A 1 733 ? -13.577 5.319 31.227 1.00 97.44 733 PHE A CA 1
ATOM 5801 C C . PHE A 1 733 ? -14.512 6.354 30.613 1.00 97.44 733 PHE A C 1
ATOM 5803 O O . PHE A 1 733 ? -14.335 6.697 29.452 1.00 97.44 733 PHE A O 1
ATOM 5810 N N . GLY A 1 734 ? -15.434 6.928 31.390 1.00 96.31 734 GLY A N 1
ATOM 5811 C CA . GLY A 1 734 ? -16.279 8.035 30.950 1.00 96.31 734 GLY A CA 1
ATOM 5812 C C . GLY A 1 734 ? -15.460 9.216 30.432 1.00 96.31 734 GLY A C 1
ATOM 5813 O O . GLY A 1 734 ? -15.723 9.690 29.334 1.00 96.31 734 GLY A O 1
ATOM 5814 N N . LEU A 1 735 ? -14.421 9.639 31.158 1.00 96.56 735 LEU A N 1
ATOM 5815 C CA . LEU A 1 735 ? -13.528 10.713 30.722 1.00 96.56 735 LEU A CA 1
ATOM 5816 C C . LEU A 1 735 ? -12.806 10.367 29.413 1.00 96.56 735 LEU A C 1
ATOM 5818 O O . LEU A 1 735 ? -12.778 11.192 28.504 1.00 96.56 735 LEU A O 1
ATOM 5822 N N . ILE A 1 736 ? -12.261 9.152 29.289 1.00 97.25 736 ILE A N 1
ATOM 5823 C CA . ILE A 1 736 ? -11.596 8.712 28.053 1.00 97.25 736 ILE A CA 1
ATOM 5824 C C . ILE A 1 736 ? -12.587 8.699 26.883 1.00 97.25 736 ILE A C 1
ATOM 5826 O O . ILE A 1 736 ? -12.260 9.200 25.809 1.00 97.25 736 ILE A O 1
ATOM 5830 N N . MET A 1 737 ? -13.801 8.183 27.089 1.00 96.81 737 MET A N 1
ATOM 5831 C CA . MET A 1 737 ? -14.864 8.144 26.079 1.00 96.81 737 MET A CA 1
ATOM 5832 C C . MET A 1 737 ? -15.305 9.546 25.650 1.00 96.81 737 MET A C 1
ATOM 5834 O O . MET A 1 737 ? -15.516 9.771 24.463 1.00 96.81 737 MET A O 1
ATOM 5838 N N . ILE A 1 738 ? -15.393 10.495 26.589 1.00 95.62 738 ILE A N 1
ATOM 5839 C CA . ILE A 1 738 ? -15.701 11.901 26.300 1.00 95.62 738 ILE A CA 1
ATOM 5840 C C . ILE A 1 738 ? -14.591 12.524 25.457 1.00 95.62 738 ILE A C 1
ATOM 5842 O O . ILE A 1 738 ? -14.877 13.089 24.408 1.00 95.62 738 ILE A O 1
ATOM 5846 N N . ILE A 1 739 ? -13.330 12.406 25.890 1.00 95.25 739 ILE A N 1
ATOM 5847 C CA . ILE A 1 739 ? -12.187 12.997 25.181 1.00 95.25 739 ILE A CA 1
ATOM 5848 C C . ILE A 1 739 ? -12.110 12.427 23.766 1.00 95.25 739 ILE A C 1
ATOM 5850 O O . ILE A 1 739 ? -12.130 13.175 22.797 1.00 95.25 739 ILE A O 1
ATOM 5854 N N . THR A 1 740 ? -12.084 11.102 23.637 1.00 95.75 740 THR A N 1
ATOM 5855 C CA . THR A 1 740 ? -11.990 10.445 22.327 1.00 95.75 740 THR A CA 1
ATOM 5856 C C . THR A 1 740 ? -13.214 10.722 21.450 1.00 95.75 740 THR A C 1
ATOM 5858 O O . THR A 1 740 ? -13.051 10.992 20.265 1.00 95.75 740 THR A O 1
ATOM 5861 N N . GLY A 1 741 ? -14.427 10.718 22.013 1.00 93.50 741 GLY A N 1
ATOM 5862 C CA . GLY A 1 741 ? -15.667 11.005 21.288 1.00 93.50 741 GLY A CA 1
ATOM 5863 C C . GLY A 1 741 ? -15.745 12.440 20.764 1.00 93.50 741 GLY A C 1
ATOM 5864 O O . GLY A 1 741 ? -16.069 12.639 19.598 1.00 93.50 741 GLY A O 1
ATOM 5865 N N . ILE A 1 742 ? -15.392 13.435 21.587 1.00 91.94 742 ILE A N 1
ATOM 5866 C CA . ILE A 1 742 ? -15.346 14.845 21.169 1.00 91.94 742 ILE A CA 1
ATOM 5867 C C . ILE A 1 742 ? -14.274 15.048 20.097 1.00 91.94 742 ILE A C 1
ATOM 5869 O O . ILE A 1 742 ? -14.543 15.704 19.096 1.00 91.94 742 ILE A O 1
ATOM 5873 N N . THR A 1 743 ? -13.087 14.459 20.264 1.00 91.75 743 THR A N 1
ATOM 5874 C CA . THR A 1 743 ? -12.020 14.542 19.258 1.00 91.75 743 THR A CA 1
ATOM 5875 C C . THR A 1 743 ? -12.487 14.011 17.902 1.00 91.75 743 THR A C 1
ATOM 5877 O O . THR A 1 743 ? -12.283 14.676 16.894 1.00 91.75 743 THR A O 1
ATOM 5880 N N . MET A 1 744 ? -13.162 12.857 17.866 1.00 89.75 744 MET A N 1
ATOM 5881 C CA . MET A 1 744 ? -13.699 12.304 16.613 1.00 89.75 744 MET A CA 1
ATOM 5882 C C . MET A 1 744 ? -14.848 13.129 16.028 1.00 89.75 744 MET A C 1
ATOM 5884 O O . MET A 1 744 ? -15.014 13.145 14.819 1.00 89.75 744 MET A O 1
ATOM 5888 N N . ALA A 1 745 ? -15.637 13.808 16.863 1.00 86.94 745 ALA A N 1
ATOM 5889 C CA . ALA A 1 745 ? -16.743 14.643 16.399 1.00 86.94 745 ALA A CA 1
ATOM 5890 C C . ALA A 1 745 ? -16.291 16.002 15.832 1.00 86.94 745 ALA A C 1
ATOM 5892 O O . ALA A 1 745 ? -17.044 16.626 15.091 1.00 86.94 745 ALA A O 1
ATOM 5893 N N . LEU A 1 746 ? -15.103 16.486 16.214 1.00 86.81 746 LEU A N 1
ATOM 5894 C CA . LEU A 1 746 ? -14.589 17.805 15.820 1.00 86.81 746 LEU A CA 1
ATOM 5895 C C . LEU A 1 746 ? -13.518 17.759 14.726 1.00 86.81 746 LEU A C 1
ATOM 5897 O O . LEU A 1 746 ? -13.191 18.801 14.165 1.00 86.81 746 LEU A O 1
ATOM 5901 N N . MET A 1 747 ? -12.928 16.594 14.468 1.00 82.88 747 MET A N 1
ATOM 5902 C CA . MET A 1 747 ? -11.880 16.429 13.466 1.00 82.88 747 MET A CA 1
ATOM 5903 C C . MET A 1 747 ? -12.443 15.738 12.229 1.00 82.88 747 MET A C 1
ATOM 5905 O O . MET A 1 747 ? -13.102 14.713 12.358 1.00 82.88 747 MET A O 1
ATOM 5909 N N . ASP A 1 748 ? -12.095 16.237 11.044 1.00 66.12 748 ASP A N 1
ATOM 5910 C CA . ASP A 1 748 ? -12.469 15.589 9.778 1.00 66.12 748 ASP A CA 1
ATOM 5911 C C . ASP A 1 748 ? -11.745 14.246 9.584 1.00 66.12 748 ASP A C 1
ATOM 5913 O O . ASP A 1 748 ? -12.282 13.318 8.986 1.00 66.12 748 ASP A O 1
ATOM 5917 N N . ASN A 1 749 ? -10.523 14.119 10.117 1.00 65.00 749 ASN A N 1
ATOM 5918 C CA . ASN A 1 749 ? -9.736 12.886 10.075 1.00 65.00 749 ASN A CA 1
ATOM 5919 C C . ASN A 1 749 ? -9.031 12.651 11.424 1.00 65.00 749 ASN A C 1
ATOM 5921 O O . ASN A 1 749 ? -7.839 12.947 11.585 1.00 65.00 749 ASN A O 1
ATOM 5925 N N . PRO A 1 750 ? -9.778 12.225 12.457 1.00 68.06 750 PRO A N 1
ATOM 5926 C CA . PRO A 1 750 ? -9.203 11.919 13.756 1.00 68.06 750 PRO A CA 1
ATOM 5927 C C . PRO A 1 750 ? -8.237 10.739 13.632 1.00 68.06 750 PRO A C 1
ATOM 5929 O O . PRO A 1 750 ? -8.419 9.807 12.852 1.00 68.06 750 PRO A O 1
ATOM 5932 N N . TRP A 1 751 ? -7.186 10.772 14.441 1.00 76.50 751 TRP A N 1
ATOM 5933 C CA . TRP A 1 751 ? -6.090 9.817 14.344 1.00 76.50 751 TRP A CA 1
ATOM 5934 C C . TRP A 1 751 ? -6.622 8.402 14.611 1.00 76.50 751 TRP A C 1
ATOM 5936 O O . TRP A 1 751 ? -7.413 8.216 15.542 1.00 76.50 751 TRP A O 1
ATOM 5946 N N . GLN A 1 752 ? -6.161 7.382 13.878 1.00 77.69 752 GLN A N 1
ATOM 5947 C CA . GLN A 1 752 ? -6.663 6.004 14.053 1.00 77.69 752 GLN A CA 1
ATOM 5948 C C . GLN A 1 752 ? -6.461 5.477 15.478 1.00 77.69 752 GLN A C 1
ATOM 5950 O O . GLN A 1 752 ? -7.229 4.648 15.982 1.00 77.69 752 GLN A O 1
ATOM 5955 N N . PHE A 1 753 ? -5.455 6.014 16.167 1.00 84.38 753 PHE A N 1
ATOM 5956 C CA . PHE A 1 753 ? -5.226 5.800 17.588 1.00 84.38 753 PHE A CA 1
ATOM 5957 C C . PHE A 1 753 ? -6.452 6.159 18.452 1.00 84.38 753 PHE A C 1
ATOM 5959 O O . PHE A 1 753 ? -6.808 5.406 19.361 1.00 84.38 753 PHE A O 1
ATOM 5966 N N . ILE A 1 754 ? -7.135 7.272 18.161 1.00 90.25 754 ILE A N 1
ATOM 5967 C CA . ILE A 1 754 ? -8.323 7.734 18.893 1.00 90.25 754 ILE A CA 1
ATOM 5968 C C . ILE A 1 754 ? -9.496 6.782 18.668 1.00 90.25 754 ILE A C 1
ATOM 5970 O O . ILE A 1 754 ? -10.103 6.334 19.642 1.00 90.25 754 ILE A O 1
ATOM 5974 N N . HIS A 1 755 ? -9.764 6.404 17.414 1.00 87.44 755 HIS A N 1
ATOM 5975 C CA . HIS A 1 755 ? -10.805 5.427 17.079 1.00 87.44 755 HIS A CA 1
ATOM 5976 C C . HIS A 1 755 ? -10.588 4.090 17.791 1.00 87.44 755 HIS A C 1
ATOM 5978 O O . HIS A 1 755 ? -11.510 3.533 18.395 1.00 87.44 755 HIS A O 1
ATOM 5984 N N . SER A 1 756 ? -9.353 3.589 17.751 1.00 90.06 756 SER A N 1
ATOM 5985 C CA . SER A 1 756 ? -9.005 2.304 18.354 1.00 90.06 756 SER A CA 1
ATOM 5986 C C . SER A 1 756 ? -9.128 2.357 19.877 1.00 90.06 756 SER A C 1
ATOM 5988 O O . SER A 1 756 ? -9.735 1.471 20.475 1.00 90.06 756 SER A O 1
ATOM 5990 N N . THR A 1 757 ? -8.654 3.440 20.501 1.00 93.12 757 THR A N 1
ATOM 5991 C CA . THR A 1 757 ? -8.807 3.672 21.946 1.00 93.12 757 THR A CA 1
ATOM 5992 C C . THR A 1 757 ? -10.279 3.706 22.350 1.00 93.12 757 THR A C 1
ATOM 5994 O O . THR A 1 757 ? -10.665 3.023 23.300 1.00 93.12 757 THR A O 1
ATOM 5997 N N . HIS A 1 758 ? -11.112 4.450 21.616 1.00 94.25 758 HIS A N 1
ATOM 5998 C CA . HIS A 1 758 ? -12.541 4.571 21.899 1.00 94.25 758 HIS A CA 1
ATOM 5999 C C . HIS A 1 758 ? -13.234 3.204 21.868 1.00 94.25 758 HIS A C 1
ATOM 6001 O O . HIS A 1 758 ? -13.918 2.836 22.819 1.00 94.25 758 HIS A O 1
ATOM 6007 N N . ALA A 1 759 ? -13.000 2.404 20.822 1.00 92.06 759 ALA A N 1
ATOM 6008 C CA . ALA A 1 759 ? -13.615 1.084 20.681 1.00 92.06 759 ALA A CA 1
ATOM 6009 C C . ALA A 1 759 ? -13.178 0.093 21.778 1.00 92.06 759 ALA A C 1
ATOM 6011 O O . ALA A 1 759 ? -14.003 -0.657 22.310 1.00 92.06 759 ALA A O 1
ATOM 6012 N N . ILE A 1 760 ? -11.892 0.094 22.143 1.00 92.88 760 ILE A N 1
ATOM 6013 C CA . ILE A 1 760 ? -11.351 -0.795 23.181 1.00 92.88 760 ILE A CA 1
ATOM 6014 C C . ILE A 1 760 ? -11.916 -0.418 24.554 1.00 92.88 760 ILE A C 1
ATOM 6016 O O . ILE A 1 760 ? -12.419 -1.284 25.275 1.00 92.88 760 ILE A O 1
ATOM 6020 N N . VAL A 1 761 ? -11.887 0.870 24.911 1.00 95.44 761 VAL A N 1
ATOM 6021 C CA . VAL A 1 761 ? -12.415 1.338 26.200 1.00 95.44 761 VAL A CA 1
ATOM 6022 C C . VAL A 1 761 ? -13.924 1.136 26.276 1.00 95.44 761 VAL A C 1
ATOM 6024 O O . VAL A 1 761 ? -14.400 0.648 27.299 1.00 95.44 761 VAL A O 1
ATOM 6027 N N . ALA A 1 762 ? -14.670 1.403 25.199 1.00 95.00 762 ALA A N 1
ATOM 6028 C CA . ALA A 1 762 ? -16.102 1.115 25.128 1.00 95.00 762 ALA A CA 1
ATOM 6029 C C . ALA A 1 762 ? -16.395 -0.361 25.425 1.00 95.00 762 ALA A C 1
ATOM 6031 O O . ALA A 1 762 ? -17.257 -0.669 26.246 1.00 95.00 762 ALA A O 1
ATOM 6032 N N . SER A 1 763 ? -15.632 -1.271 24.815 1.00 92.56 763 SER A N 1
ATOM 6033 C CA . SER A 1 763 ? -15.798 -2.717 24.986 1.00 92.56 763 SER A CA 1
ATOM 6034 C C . SER A 1 763 ? -15.630 -3.151 26.447 1.00 92.56 763 SER A C 1
ATOM 6036 O O . SER A 1 763 ? -16.466 -3.875 26.994 1.00 92.56 763 SER A O 1
ATOM 6038 N N . VAL A 1 764 ? -14.579 -2.659 27.112 1.00 93.31 764 VAL A N 1
ATOM 6039 C CA . VAL A 1 764 ? -14.326 -2.933 28.537 1.00 93.31 764 VAL A CA 1
ATOM 6040 C C . VAL A 1 764 ? -15.385 -2.274 29.425 1.00 93.31 764 VAL A C 1
ATOM 6042 O O . VAL A 1 764 ? -15.833 -2.867 30.409 1.00 93.31 764 VAL A O 1
ATOM 6045 N N . PHE A 1 765 ? -15.829 -1.066 29.076 1.00 95.88 765 PHE A N 1
ATOM 6046 C CA . PHE A 1 765 ? -16.842 -0.344 29.835 1.00 95.88 765 PHE A CA 1
ATOM 6047 C C . PHE A 1 765 ? -18.193 -1.076 29.791 1.00 95.88 765 PHE A C 1
ATOM 6049 O O . PHE A 1 765 ? -18.815 -1.281 30.834 1.00 95.88 765 PHE A O 1
ATOM 6056 N N . VAL A 1 766 ? -18.610 -1.570 28.622 1.00 94.75 766 VAL A N 1
ATOM 6057 C CA . VAL A 1 766 ? -19.819 -2.398 28.471 1.00 94.75 766 VAL A CA 1
ATOM 6058 C C . VAL A 1 766 ? -19.722 -3.666 29.322 1.00 94.75 766 VAL A C 1
ATOM 6060 O O . VAL A 1 766 ? -20.636 -3.950 30.098 1.00 94.75 766 VAL A O 1
ATOM 6063 N N . ALA A 1 767 ? -18.596 -4.384 29.260 1.00 93.62 767 ALA A N 1
ATOM 6064 C CA . ALA A 1 767 ? -18.352 -5.567 30.088 1.00 93.62 767 ALA A CA 1
ATOM 6065 C C . ALA A 1 767 ? -18.506 -5.272 31.594 1.00 93.62 767 ALA A C 1
ATOM 6067 O O . ALA A 1 767 ? -19.165 -6.014 32.329 1.00 93.62 767 ALA A O 1
ATOM 6068 N N . MET A 1 768 ? -17.955 -4.148 32.053 1.00 94.69 768 MET A N 1
ATOM 6069 C CA . MET A 1 768 ? -18.068 -3.708 33.442 1.00 94.69 768 MET A CA 1
ATOM 6070 C C . MET A 1 768 ? -19.522 -3.385 33.836 1.00 94.69 768 MET A C 1
ATOM 6072 O O . MET A 1 768 ? -19.969 -3.770 34.922 1.00 94.69 768 MET A O 1
ATOM 6076 N N . VAL A 1 769 ? -20.280 -2.715 32.960 1.00 95.12 769 VAL A N 1
ATOM 6077 C CA . VAL A 1 769 ? -21.698 -2.381 33.186 1.00 95.12 769 VAL A CA 1
ATOM 6078 C C . VAL A 1 769 ? -22.563 -3.642 33.272 1.00 95.12 769 VAL A C 1
ATOM 6080 O O . VAL A 1 769 ? -23.444 -3.709 34.129 1.00 95.12 769 VAL A O 1
ATOM 6083 N N . LEU A 1 770 ? -22.286 -4.678 32.472 1.00 94.19 770 LEU A N 1
ATOM 6084 C CA . LEU A 1 770 ? -22.979 -5.971 32.568 1.00 94.19 770 LEU A CA 1
ATOM 6085 C C . LEU A 1 770 ? -22.771 -6.636 33.939 1.00 94.19 770 LEU A C 1
ATOM 6087 O O . LEU A 1 770 ? -23.728 -7.120 34.548 1.00 94.19 770 LEU A O 1
ATOM 6091 N N . GLY A 1 771 ? -21.547 -6.594 34.474 1.00 92.56 771 GLY A N 1
ATOM 6092 C CA . GLY A 1 771 ? -21.261 -7.068 35.832 1.00 92.56 771 GLY A CA 1
ATOM 6093 C C . GLY A 1 771 ? -22.018 -6.274 36.906 1.00 92.56 771 GLY A C 1
ATOM 6094 O O . GLY A 1 771 ? -22.608 -6.853 37.823 1.00 92.56 771 GLY A O 1
ATOM 6095 N N . HIS A 1 772 ? -22.070 -4.946 36.771 1.00 92.94 772 HIS A N 1
ATOM 6096 C CA . HIS A 1 772 ? -22.847 -4.079 37.663 1.00 92.94 772 HIS A CA 1
ATOM 6097 C C . HIS A 1 772 ? -24.353 -4.372 37.608 1.00 92.94 772 HIS A C 1
ATOM 6099 O O . HIS A 1 772 ? -25.013 -4.432 38.652 1.00 92.94 772 HIS A O 1
ATOM 6105 N N . LEU A 1 773 ? -24.885 -4.603 36.406 1.00 93.25 773 LEU A N 1
ATOM 6106 C CA . LEU A 1 773 ? -26.275 -4.974 36.174 1.00 93.25 773 LEU A CA 1
ATOM 6107 C C . LEU A 1 773 ? -26.614 -6.287 36.889 1.00 93.25 773 LEU A C 1
ATOM 6109 O O . LEU A 1 773 ? -27.583 -6.344 37.648 1.00 93.25 773 LEU A O 1
ATOM 6113 N N . TYR A 1 774 ? -25.776 -7.315 36.725 1.00 93.50 774 TYR A N 1
ATOM 6114 C CA . TYR A 1 774 ? -25.938 -8.605 37.396 1.00 93.50 774 TYR A CA 1
ATOM 6115 C C . TYR A 1 774 ? -25.967 -8.473 38.925 1.00 93.50 774 TYR A C 1
ATOM 6117 O O . TYR A 1 774 ? -26.878 -8.988 39.584 1.00 93.50 774 TYR A O 1
ATOM 6125 N N . LEU A 1 775 ? -25.001 -7.746 39.498 1.00 90.25 775 LEU A N 1
ATOM 6126 C CA . LEU A 1 775 ? -24.910 -7.567 40.948 1.00 90.25 775 LEU A CA 1
ATOM 6127 C C . LEU A 1 775 ? -26.117 -6.818 41.530 1.00 90.25 775 LEU A C 1
ATOM 6129 O O . LEU A 1 775 ? -26.502 -7.066 42.675 1.00 90.25 775 LEU A O 1
ATOM 6133 N N . SER A 1 776 ? -26.713 -5.918 40.749 1.00 87.12 776 SER A N 1
ATOM 6134 C CA . SER A 1 776 ? -27.791 -5.031 41.197 1.00 87.12 776 SER A CA 1
ATOM 6135 C C . SER A 1 776 ? -29.187 -5.623 40.990 1.00 87.12 776 SER A C 1
ATOM 6137 O O . SER A 1 776 ? -30.078 -5.386 41.810 1.00 87.12 776 SER A O 1
ATOM 6139 N N . LEU A 1 777 ? -29.386 -6.395 39.916 1.00 88.81 777 LEU A N 1
ATOM 6140 C CA . LEU A 1 777 ? -30.665 -7.032 39.592 1.00 88.81 777 LEU A CA 1
ATOM 6141 C C . LEU A 1 777 ? -30.830 -8.405 40.246 1.00 88.81 777 LEU A C 1
ATOM 6143 O O . LEU A 1 777 ? -31.930 -8.745 40.682 1.00 88.81 777 LEU A O 1
ATOM 6147 N N . ILE A 1 778 ? -29.760 -9.206 40.282 1.00 89.00 778 ILE A N 1
ATOM 6148 C CA . ILE A 1 778 ? -29.853 -10.641 40.575 1.00 89.00 778 ILE A CA 1
ATOM 6149 C C . ILE A 1 778 ? -29.098 -11.000 41.852 1.00 89.00 778 ILE A C 1
ATOM 6151 O O . ILE A 1 778 ? -29.690 -11.613 42.741 1.00 89.00 778 ILE A O 1
ATOM 6155 N N . ALA A 1 779 ? -27.813 -10.646 41.956 1.00 86.88 779 ALA A N 1
ATOM 6156 C CA . ALA A 1 779 ? -26.959 -11.175 43.022 1.00 86.88 779 ALA A CA 1
ATOM 6157 C C . ALA A 1 779 ? -27.356 -10.672 44.421 1.00 86.88 779 ALA A C 1
ATOM 6159 O O . ALA A 1 779 ? -27.300 -11.439 45.382 1.00 86.88 779 ALA A O 1
ATOM 6160 N N . ASN A 1 780 ? -27.784 -9.410 44.544 1.00 86.62 780 ASN A N 1
ATOM 6161 C CA . ASN A 1 780 ? -28.160 -8.803 45.823 1.00 86.62 780 ASN A CA 1
ATOM 6162 C C . ASN A 1 780 ? -29.664 -8.535 45.902 1.00 86.62 780 ASN A C 1
ATOM 6164 O O . ASN A 1 780 ? -30.181 -7.608 45.270 1.00 86.62 780 ASN A O 1
ATOM 6168 N N . GLU A 1 781 ? -30.371 -9.298 46.735 1.00 86.06 781 GLU A N 1
ATOM 6169 C CA . GLU A 1 781 ? -31.824 -9.172 46.857 1.00 86.06 781 GLU A CA 1
ATOM 6170 C C . GLU A 1 781 ? -32.261 -7.778 47.318 1.00 86.06 781 GLU A C 1
ATOM 6172 O O . GLU A 1 781 ? -31.627 -7.139 48.157 1.00 86.06 781 GLU A O 1
ATOM 6177 N N . LYS A 1 782 ? -33.395 -7.319 46.774 1.00 84.44 782 LYS A N 1
ATOM 6178 C CA . LYS A 1 782 ? -34.070 -6.059 47.135 1.00 84.44 782 LYS A CA 1
ATOM 6179 C C . LYS A 1 782 ? -33.252 -4.776 46.876 1.00 84.44 782 LYS A C 1
ATOM 6181 O O . LYS A 1 782 ? -33.733 -3.690 47.189 1.00 84.44 782 LYS A O 1
ATOM 6186 N N . THR A 1 783 ? -32.090 -4.873 46.222 1.00 87.06 783 THR A N 1
ATOM 6187 C CA . THR A 1 783 ? -31.206 -3.736 45.891 1.00 87.06 783 THR A CA 1
ATOM 6188 C C . THR A 1 783 ? -31.755 -2.850 44.772 1.00 87.06 783 THR A C 1
ATOM 6190 O O . THR A 1 783 ? -31.649 -1.630 44.857 1.00 87.06 783 THR A O 1
ATOM 6193 N N . ILE A 1 784 ? -32.415 -3.425 43.760 1.00 88.25 784 ILE A N 1
ATOM 6194 C CA . ILE A 1 784 ? -32.969 -2.691 42.604 1.00 88.25 784 ILE A CA 1
ATOM 6195 C C . ILE A 1 784 ? -33.889 -1.521 43.010 1.00 88.25 784 ILE A C 1
ATOM 6197 O O . ILE A 1 784 ? -33.893 -0.459 42.386 1.00 88.25 784 ILE A O 1
ATOM 6201 N N . ARG A 1 785 ? -34.624 -1.673 44.120 1.00 90.12 785 ARG A N 1
ATOM 6202 C CA . ARG A 1 785 ? -35.515 -0.641 44.664 1.00 90.12 785 ARG A CA 1
ATOM 6203 C C . ARG A 1 785 ? -34.767 0.648 45.009 1.00 90.12 785 ARG A C 1
ATOM 6205 O O . ARG A 1 785 ? -35.337 1.732 44.870 1.00 90.12 785 ARG A O 1
ATOM 6212 N N . ALA A 1 786 ? -33.503 0.537 45.414 1.00 87.88 786 ALA A N 1
ATOM 6213 C CA . ALA A 1 786 ? -32.681 1.667 45.813 1.00 87.88 786 ALA A CA 1
ATOM 6214 C C . ALA A 1 786 ? -32.589 2.726 44.707 1.00 87.88 786 ALA A C 1
ATOM 6216 O O . ALA A 1 786 ? -32.648 3.913 45.012 1.00 87.88 786 ALA A O 1
ATOM 6217 N N . ILE A 1 787 ? -32.504 2.314 43.436 1.00 90.38 787 ILE A N 1
ATOM 6218 C CA . ILE A 1 787 ? -32.304 3.241 42.317 1.00 90.38 787 ILE A CA 1
ATOM 6219 C C . ILE A 1 787 ? -33.600 3.638 41.602 1.00 90.38 787 ILE A C 1
ATOM 6221 O O . ILE A 1 787 ? -33.720 4.779 41.172 1.00 90.38 787 ILE A O 1
ATOM 6225 N N . PHE A 1 788 ? -34.612 2.765 41.537 1.00 88.31 788 PHE A N 1
ATOM 6226 C CA . PHE A 1 788 ? -35.893 3.123 40.907 1.00 88.31 788 PHE A CA 1
ATOM 6227 C C . PHE A 1 788 ? -36.850 3.829 41.876 1.00 88.31 788 PHE A C 1
ATOM 6229 O O . PHE A 1 788 ? -37.503 4.804 41.511 1.00 88.31 788 PHE A O 1
ATOM 6236 N N . ILE A 1 789 ? -36.901 3.405 43.143 1.00 90.06 789 ILE A N 1
ATOM 6237 C CA . ILE A 1 789 ? -37.841 3.942 44.145 1.00 90.06 789 ILE A CA 1
ATOM 6238 C C . ILE A 1 789 ? -37.146 4.881 45.142 1.00 90.06 789 ILE A C 1
ATOM 6240 O O . ILE A 1 789 ? -37.777 5.802 45.658 1.00 90.06 789 ILE A O 1
ATOM 6244 N N . GLY A 1 790 ? -35.844 4.707 45.380 1.00 89.06 790 GLY A N 1
ATOM 6245 C CA . GLY A 1 790 ? -35.046 5.601 46.231 1.00 89.06 790 GLY A CA 1
ATOM 6246 C C . GLY A 1 790 ? -34.978 5.194 47.699 1.00 89.06 790 GLY A C 1
ATOM 6247 O O . GLY A 1 790 ? -34.138 5.728 48.422 1.00 89.06 790 GLY A O 1
ATOM 6248 N N . THR A 1 791 ? -35.809 4.242 48.140 1.00 91.69 791 THR A N 1
ATOM 6249 C CA . THR A 1 791 ? -35.834 3.761 49.530 1.00 91.69 791 THR A CA 1
ATOM 6250 C C . THR A 1 791 ? -35.456 2.289 49.665 1.00 91.69 791 THR A C 1
ATOM 6252 O O . THR A 1 791 ? -35.716 1.483 48.769 1.00 91.69 791 THR A O 1
ATOM 6255 N N . VAL A 1 792 ? -34.844 1.938 50.796 1.00 91.88 792 VAL A N 1
ATOM 6256 C CA . VAL A 1 792 ? -34.401 0.578 51.143 1.00 91.88 792 VAL A CA 1
ATOM 6257 C C . VAL A 1 792 ? -34.930 0.163 52.518 1.00 91.88 792 VAL A C 1
ATOM 6259 O O . VAL A 1 792 ? -35.368 1.001 53.306 1.00 91.88 792 VAL A O 1
ATOM 6262 N N . TYR A 1 793 ? -34.927 -1.143 52.784 1.00 91.56 793 TYR A N 1
ATOM 6263 C CA . TYR A 1 793 ? -35.239 -1.698 54.105 1.00 91.56 793 TYR A CA 1
ATOM 6264 C C . TYR A 1 793 ? -34.094 -1.416 55.082 1.00 91.56 793 TYR A C 1
ATOM 6266 O O . TYR A 1 793 ? -32.930 -1.360 54.673 1.00 91.56 793 TYR A O 1
ATOM 6274 N N . LYS A 1 794 ? -34.410 -1.281 56.369 1.00 89.38 794 LYS A N 1
ATOM 6275 C CA . LYS A 1 794 ? -33.413 -1.071 57.420 1.00 89.38 794 LYS A CA 1
ATOM 6276 C C . LYS A 1 794 ? -32.503 -2.290 57.548 1.00 89.38 794 LYS A C 1
ATOM 6278 O O . LYS A 1 794 ? -31.283 -2.155 57.504 1.00 89.38 794 LYS A O 1
ATOM 6283 N N . SER A 1 795 ? -33.101 -3.478 57.532 1.00 89.00 795 SER A N 1
ATOM 6284 C CA . SER A 1 795 ? -32.397 -4.765 57.497 1.00 89.00 795 SER A CA 1
ATOM 6285 C C . SER A 1 795 ? -31.442 -4.907 56.299 1.00 89.00 795 SER A C 1
ATOM 6287 O O . SER A 1 795 ? -30.372 -5.506 56.410 1.00 89.00 795 SER A O 1
ATOM 6289 N N . TRP A 1 796 ? -31.780 -4.315 55.147 1.00 90.44 796 TRP A N 1
ATOM 6290 C CA . TRP A 1 796 ? -30.888 -4.263 53.981 1.00 90.44 796 TRP A CA 1
ATOM 6291 C C . TRP A 1 796 ? -29.699 -3.324 54.223 1.00 90.44 796 TRP A C 1
ATOM 6293 O O . TRP A 1 796 ? -28.561 -3.692 53.924 1.00 90.44 796 TRP A O 1
ATOM 6303 N N . ALA A 1 797 ? -29.950 -2.133 54.777 1.00 88.81 797 ALA A N 1
ATOM 6304 C CA . ALA A 1 797 ? -28.911 -1.147 55.066 1.00 88.81 797 ALA A CA 1
ATOM 6305 C C . ALA A 1 797 ? -27.911 -1.681 56.099 1.00 88.81 797 ALA A C 1
ATOM 6307 O O . ALA A 1 797 ? -26.709 -1.599 55.875 1.00 88.81 797 ALA A O 1
ATOM 6308 N N . GLU A 1 798 ? -28.389 -2.309 57.170 1.00 87.25 798 GLU A N 1
ATOM 6309 C CA . GLU A 1 798 ? -27.538 -2.905 58.205 1.00 87.25 798 GLU A CA 1
ATOM 6310 C C . GLU A 1 798 ? -26.696 -4.068 57.659 1.00 87.25 798 GLU A C 1
ATOM 6312 O O . GLU A 1 798 ? -25.500 -4.145 57.933 1.00 87.25 798 GLU A O 1
ATOM 6317 N N . LYS A 1 799 ? -27.282 -4.930 56.817 1.00 85.75 799 LYS A N 1
ATOM 6318 C CA . LYS A 1 799 ? -26.585 -6.097 56.256 1.00 85.75 799 LYS A CA 1
ATOM 6319 C C . LYS A 1 799 ? -25.520 -5.744 55.219 1.00 85.75 799 LYS A C 1
ATOM 6321 O O . LYS A 1 799 ? -24.454 -6.357 55.194 1.00 85.75 799 LYS A O 1
ATOM 6326 N N . PHE A 1 800 ? -25.824 -4.832 54.299 1.00 86.19 800 PHE A N 1
ATOM 6327 C CA . PHE A 1 800 ? -24.918 -4.509 53.193 1.00 86.19 800 PHE A CA 1
ATOM 6328 C C . PHE A 1 800 ? -24.027 -3.298 53.469 1.00 86.19 800 PHE A C 1
ATOM 6330 O O . PHE A 1 800 ? -22.993 -3.154 52.817 1.00 86.19 800 PHE A O 1
ATOM 6337 N N . HIS A 1 801 ? -24.421 -2.437 54.408 1.00 89.75 801 HIS A N 1
ATOM 6338 C CA . HIS A 1 801 ? -23.827 -1.126 54.653 1.00 89.75 801 HIS A CA 1
ATOM 6339 C C . HIS A 1 801 ? -23.799 -0.788 56.155 1.00 89.75 801 HIS A C 1
ATOM 6341 O O . HIS A 1 801 ? -24.233 0.286 56.565 1.00 89.75 801 HIS A O 1
ATOM 6347 N N . SER A 1 802 ? -23.270 -1.691 56.985 1.00 87.81 802 SER A N 1
ATOM 6348 C CA . SER A 1 802 ? -23.291 -1.587 58.457 1.00 87.81 802 SER A CA 1
ATOM 6349 C C . SER A 1 802 ? -22.660 -0.318 59.052 1.00 87.81 802 SER A C 1
ATOM 6351 O O . SER A 1 802 ? -22.989 0.060 60.173 1.00 87.81 802 SER A O 1
ATOM 6353 N N . LEU A 1 803 ? -21.771 0.365 58.323 1.00 87.88 803 LEU A N 1
ATOM 6354 C CA . LEU A 1 803 ? -21.149 1.625 58.752 1.00 87.88 803 LEU A CA 1
ATOM 6355 C C . LEU A 1 803 ? -21.858 2.869 58.195 1.00 87.88 803 LEU A C 1
ATOM 6357 O O . LEU A 1 803 ? -21.437 3.998 58.459 1.00 87.88 803 LEU A O 1
ATOM 6361 N N . TRP A 1 804 ? -22.907 2.697 57.390 1.00 89.56 804 TRP A N 1
ATOM 6362 C CA . TRP A 1 804 ? -23.637 3.808 56.797 1.00 89.56 804 TRP A CA 1
ATOM 6363 C C . TRP A 1 804 ? -24.568 4.465 57.818 1.00 89.56 804 TRP A C 1
ATOM 6365 O O . TRP A 1 804 ? -25.481 3.841 58.348 1.00 89.56 804 TRP A O 1
ATOM 6375 N N . ARG A 1 805 ? -24.362 5.764 58.052 1.00 84.19 805 ARG A N 1
ATOM 6376 C CA . ARG A 1 805 ? -25.303 6.613 58.791 1.00 84.19 805 ARG A CA 1
ATOM 6377 C C . ARG A 1 805 ? -26.362 7.143 57.824 1.00 84.19 805 ARG A C 1
ATOM 6379 O O . ARG A 1 805 ? -26.007 7.816 56.854 1.00 84.19 805 ARG A O 1
ATOM 6386 N N . TYR A 1 806 ? -27.628 6.816 58.072 1.00 80.06 806 TYR A N 1
ATOM 6387 C CA . TYR A 1 806 ? -28.752 7.123 57.188 1.00 80.06 806 TYR A CA 1
ATOM 6388 C C . TYR A 1 806 ? -29.886 7.857 57.908 1.00 80.06 806 TYR A C 1
ATOM 6390 O O . TYR A 1 806 ? -30.018 7.782 59.126 1.00 80.06 806 TYR A O 1
ATOM 6398 N N . GLU A 1 807 ? -30.704 8.553 57.121 1.00 73.00 807 GLU A N 1
ATOM 6399 C CA . GLU A 1 807 ? -31.920 9.229 57.569 1.00 73.00 807 GLU A CA 1
ATOM 6400 C C . GLU A 1 807 ? -33.148 8.384 57.191 1.00 73.00 807 GLU A C 1
ATOM 6402 O O . GLU A 1 807 ? -33.215 7.801 56.100 1.00 73.00 807 GLU A O 1
ATOM 6407 N N . GLU A 1 808 ? -34.118 8.303 58.101 1.00 72.44 808 GLU A N 1
ATOM 6408 C CA . GLU A 1 808 ? -35.388 7.609 57.878 1.00 72.44 808 GLU A CA 1
ATOM 6409 C C . GLU A 1 808 ? -36.453 8.599 57.387 1.00 72.44 808 GLU A C 1
ATOM 6411 O O . GLU A 1 808 ? -36.564 9.723 57.877 1.00 72.44 808 GLU A O 1
ATOM 6416 N N . LYS A 1 809 ? -37.245 8.181 56.397 1.00 63.69 809 LYS A N 1
ATOM 6417 C CA . LYS A 1 809 ? -38.413 8.927 55.938 1.00 63.69 809 LYS A CA 1
ATOM 6418 C C . LYS A 1 809 ? -39.536 8.721 56.955 1.00 63.69 809 LYS A C 1
ATOM 6420 O O . LYS A 1 809 ? -40.064 7.611 57.032 1.00 63.69 809 LYS A O 1
ATOM 6425 N N . ILE A 1 810 ? -39.829 9.771 57.726 1.00 54.41 810 ILE A N 1
ATOM 6426 C CA . ILE A 1 810 ? -40.942 9.826 58.690 1.00 54.41 810 ILE A CA 1
ATOM 6427 C C . ILE A 1 810 ? -42.271 9.591 57.969 1.00 54.41 810 ILE A C 1
ATOM 6429 O O . ILE A 1 810 ? -42.458 10.186 56.877 1.00 54.41 810 ILE A O 1
#

pLDDT: mean 77.21, std 16.44, range [23.03, 97.44]